Protein AF-0000000076738960 (afdb_homodimer)

Secondary structure (DSSP, 8-state):
----GGGS-SS-HHHHHHHHHHHHHHIIIIIIIGGG-TTS-S-----HHHHHHHS-----SSPPPHHHHHHHHHHHHHTS--TTSTTEESSTT----HHHHHHHHHHHHH---TT-TTT-HHHHHHHHHHHHHHHHHHT-SS-EEEEESSHHHHHHHHHHHHHHHH-TTHHHH-GGGSPPEEEEEETTS-THHHHHHHHTTS-GGGEEEEPB-TTS-B-HHHHHHHHHHHHHTT-EEEEEEEEBS-TTT--B--HHHHHHHHHHHT-EEEEEETTGGGGGG-TTTGGGGTTGGG-SEEEE-TTTTS---S--EEEEES--SSHHHHHH----TTTS-TT-SS-GGG--GGGSS-SS----HHHHHHHHHHHHHHHHHHHHHHHHHHHHHHHHHHHHSTTEEESS--SSSEEEEEE--GGGTT-TTSTTHHHHHTTHHHHHHHHHHHHTS-EEEEEEETTEEEEEEEE---TT--HHHHHHHHHHHHHHHTT-/----GGGS-SS-HHHHHHHHHHHHHHIIIIIIIGGG-TTS-S-----HHHHHHHS-----SSPPPHHHHHHHHHHHHHTS--TTSTTEESSTT----HHHHHHHHHHHHH---TT-TTT-HHHHHHHHHHHHHHHHHHT-SS-EEEEESSHHHHHHHHHHHHHHHH-TTHHHH-GGGSPPEEEEEETTS-THHHHHHHHTTS-GGGEEEEPB-TTS-B-HHHHHHHHHHHHHTT-EEEEEEEEBS-TTT--B--HHHHHHHHHHHT-EEEEEETTGGGGGG-TTTGGGGTTGGG-SEEEE-TTTTS---S--EEEEES--SSHHHHHH----TTTS-TT-SS-GGG--GGGSS-SS----HHHHHHHHHHHHHHHHHHHHHHHHHHHHHHHHHHHHSTTEEESS--SSSEEEEEE--GGGTT-TTSTTHHHHHHTHHHHHHHHHHHHTS-EEEEEEETTEEEEEEEE---TT--HHHHHHHHHHHHHHHTT-

InterPro domains:
  IPR002129 Pyridoxal phosphate-dependent decarboxylase, major domain [PF00282] (48-415)
  IPR015421 Pyridoxal phosphate-dependent transferase, major domain [G3DSA:3.40.640.10] (112-359)
  IPR015424 Pyridoxal phosphate-dependent transferase [SSF53383] (19-491)
  IPR021115 Pyridoxal-phosphate binding site [PS00392] (297-318)

Sequence (984 aa):
MAEDPLSHPALDKAAGEEFLQEAFQIILEEAVRKGTDVKEKVCDWREPHDLQKILDLEMRSSGEPQQRVLELCRDVIHYSVKTCHPRFFNQLFSGLDPHALVGRMITETLNTSQYTYEIAPVFVLMEEVVLKKLRELIGWESGDGIFCPGGSLSNIYAMNVARYQRFPDSKRTGIWALPRLAVFTSQECHYSVKKGAAFLGIGTDNIYLVGVDERGKMIPADLEKQINKAKSEGACPFFVNATCGTTVLGAFDPLVDVADVCERHGAWFHVDAAWGGSALLSRRHRHLLRGIDRADSVAWNPHKMLMTGLQCSAFLLRDSSGLLQRCHCANATYLFQTDKFYDMAYDTGDKTIQCGRKVDCLKLWLMWKANGTEGLEKRVDRAFEFTRYLADEIKKREGFQLVIEPEFVNLCFWFVPPSLQGKQGCADYWERLGKVAPAIKERMMKKGSMMVGYQPLGSKVNFFRQVVTNPMVTKQDLDFFLDEIERLGTDLMAEDPLSHPALDKAAGEEFLQEAFQIILEEAVRKGTDVKEKVCDWREPHDLQKILDLEMRSSGEPQQRVLELCRDVIHYSVKTCHPRFFNQLFSGLDPHALVGRMITETLNTSQYTYEIAPVFVLMEEVVLKKLRELIGWESGDGIFCPGGSLSNIYAMNVARYQRFPDSKRTGIWALPRLAVFTSQECHYSVKKGAAFLGIGTDNIYLVGVDERGKMIPADLEKQINKAKSEGACPFFVNATCGTTVLGAFDPLVDVADVCERHGAWFHVDAAWGGSALLSRRHRHLLRGIDRADSVAWNPHKMLMTGLQCSAFLLRDSSGLLQRCHCANATYLFQTDKFYDMAYDTGDKTIQCGRKVDCLKLWLMWKANGTEGLEKRVDRAFEFTRYLADEIKKREGFQLVIEPEFVNLCFWFVPPSLQGKQGCADYWERLGKVAPAIKERMMKKGSMMVGYQPLGSKVNFFRQVVTNPMVTKQDLDFFLDEIERLGTDL

Nearest PDB structures (foldseek):
  7a0a-assembly2_D  TM=9.968E-01  e=2.033E-70  Mus musculus
  2jis-assembly1_B  TM=9.870E-01  e=2.409E-71  Homo sapiens
  5o5c-assembly1_A  TM=9.139E-01  e=9.084E-36  Erwinia amylovora CFBP1430
  4obv-assembly1_D  TM=9.323E-01  e=4.266E-35  Mediterraneibacter gnavus ATCC 29149
  4obu-assembly2_U-2  TM=9.193E-01  e=7.137E-33  Mediterraneibacter gnavus ATCC 29149

Radius of gyration: 28.02 Å; Cα contacts (8 Å, |Δi|>4): 2145; chains: 2; bounding box: 64×82×73 Å

Solvent-accessible surface area (backbone atoms only — not comparable to full-atom values): 49862 Å² total; per-residue (Å²): 125,85,74,60,72,52,69,41,52,74,57,60,64,69,63,38,51,51,50,49,55,55,50,48,52,47,44,48,47,59,53,48,54,45,17,51,34,83,90,44,62,32,28,62,64,64,57,69,73,58,44,53,68,70,43,82,72,76,73,45,56,66,41,44,57,69,71,57,50,52,50,49,53,51,49,54,52,59,49,26,44,28,33,41,15,58,49,36,20,48,60,65,46,27,30,77,40,53,52,10,49,50,28,46,46,50,44,62,70,42,42,57,42,60,32,34,37,88,57,16,44,56,54,43,56,45,39,53,52,52,51,48,52,56,36,45,61,53,62,40,92,58,43,44,68,47,78,35,86,17,54,32,50,24,53,36,49,52,55,52,49,40,49,32,71,77,38,60,61,31,42,39,57,5,40,65,74,47,75,50,58,30,36,35,33,35,74,60,53,65,67,37,58,51,40,30,28,26,58,35,26,49,6,43,71,31,50,46,70,19,53,54,51,98,67,54,23,47,36,52,72,44,41,52,50,51,50,53,51,38,46,74,73,64,28,42,65,43,38,36,47,43,42,28,31,28,85,73,58,20,22,48,30,57,37,51,59,42,47,53,52,25,62,76,67,66,26,42,37,34,34,45,14,32,58,38,42,65,39,51,56,22,92,84,48,30,68,68,51,50,44,55,59,72,36,49,29,39,24,34,19,51,16,31,63,68,25,36,41,76,63,29,13,37,28,38,30,51,61,66,85,50,60,54,37,69,68,33,49,78,74,53,50,70,77,58,54,90,71,59,94,62,75,62,85,49,44,54,31,41,42,41,71,47,70,64,43,74,70,49,49,51,14,49,50,43,32,34,40,45,38,6,51,54,46,52,17,51,51,52,50,49,25,46,50,52,39,51,51,50,54,54,52,37,73,71,36,89,41,40,43,71,72,53,89,60,81,42,46,29,43,39,30,41,73,47,28,68,79,53,60,92,35,79,83,45,89,56,35,62,65,56,48,31,49,43,46,53,53,36,45,51,52,32,37,66,70,6,73,34,42,61,35,52,32,58,55,91,91,42,54,34,22,36,38,40,39,61,47,35,52,62,36,26,52,66,55,53,50,47,50,56,50,49,51,47,67,63,33,48,86,84,124,85,75,60,74,52,69,41,50,77,57,61,63,68,61,39,52,50,50,49,55,54,50,49,52,48,44,47,48,58,52,47,54,43,19,52,34,83,89,44,61,33,28,60,64,65,58,69,74,58,43,52,68,70,45,81,75,76,73,46,56,65,40,44,56,69,72,56,49,52,50,51,54,52,50,55,52,58,50,26,45,27,33,40,15,58,48,37,20,47,59,66,46,26,30,76,40,54,50,10,49,50,27,46,48,53,46,62,70,40,45,56,41,60,33,33,38,88,56,16,43,56,54,43,57,46,38,53,52,54,50,48,54,55,35,46,60,52,65,38,93,58,43,44,66,48,77,36,86,17,54,31,49,23,52,35,49,50,54,50,50,41,49,32,72,77,36,60,61,32,42,39,60,6,40,63,74,47,75,51,57,30,37,36,33,36,74,61,53,66,67,37,58,51,40,31,28,25,60,36,25,50,6,44,70,29,51,46,71,20,53,52,50,95,68,55,22,49,37,53,73,43,41,52,49,50,49,53,50,38,46,73,72,63,28,41,66,43,38,37,48,41,41,28,30,27,85,73,58,20,22,48,28,58,36,52,59,43,47,53,53,24,64,76,66,68,28,42,37,33,35,44,14,32,59,36,43,64,39,51,57,21,94,85,50,29,69,68,53,49,44,55,58,70,33,48,30,39,25,35,21,52,17,30,63,66,25,36,40,77,62,29,15,38,29,38,31,50,60,65,84,51,60,54,38,71,67,34,48,76,77,52,52,70,78,58,53,91,72,59,94,62,76,63,84,50,44,55,31,41,41,41,73,47,68,65,44,74,72,49,49,51,14,48,49,44,32,35,38,45,38,6,49,52,45,52,19,51,50,50,51,48,24,47,50,51,38,52,53,50,54,54,52,37,73,72,37,88,41,40,42,72,72,52,86,60,82,43,44,29,43,37,29,40,74,46,26,68,79,52,60,92,36,81,81,46,90,56,37,62,65,54,49,31,49,41,46,53,53,34,45,52,52,32,38,67,70,8,72,35,42,62,34,53,31,58,55,90,91,43,54,35,22,35,37,39,39,63,46,35,53,62,38,26,51,66,55,53,51,47,50,56,52,50,52,48,68,65,32,48,87,86

Foldseek 3Di:
DPPDPVVDDPDDPVVVVVLVVLLVVLCCVLQPVLLADLVHFQAQDDDPVVLPVVQPPDDDDDDDDSVVVSVNSNSVSRHDGRQQYLQAFADQQRHADPLLVVLVVVLVVLVFFQQFCVTPVPLLVLQVVLQCVLLVLLPFNDFDKDWDQDLLVLVLLLVLLLCCVVPVCCLPPNCVPPWLAAEEEAPLADCSVQVSCVVSVNHNVRYQHAYADPLRAGDLVRVLVSCVVCVVVRHQYAEYEFEQQRDAQRAGYPQQSNLVSCVVRVHQFEYEDQAPSLLSLAPVRVCSCPNSNSHQKYKYFCSGLQNSNHGTIMIIGSDRPCSLLSSQADCDCVQQPPPDPDDSVSSRNRSDNDNGDGRRSRSVVSSCVVQPSVNSNVLQVVLVVLQVVLVVVQVVDPQKAFPDDHPGNKTKIFGHAPVLPPVVVPPCNQVVSLVQVVQLQVVCVNVSSHHWDWDADVPHHIITIGGRRYPSHDPVSSVVVVVSSCVSRHVD/DPPDPVVDDPDDPVVVVVLVVLLVVLCCVLQPVLLADLVHFQAQDDDPVVLPVVQPPDDDDDDDDSVVVSVNSNSVSRHDGRQQYLQAFADQQRHADPLLVVLVVVLVVLVFFQQFCVTPVPLLVLQVVLQCVLLVLLPFNDFDKDWDQDLLVLVLLLVLLLCCVVPVCCLPPNCVPPWLAAEEEAPLADCSVQVSCVVSVNHNVRYQHAYADPLRAGDLVRRLVSCVVCVVVRHQYAEYEFEQQRDAQRAGYPQQSNLVSCVVRVHQFEYEDQAPSLLSLAPVRVCSCPNSNSHQKYKYFCSGLVNSNHGTIMIIGSDRPCSLLSSQADCDCVQQPPPDPDDSVSSRNRSDNDNGDGRRSRSVVSSCVVQPSVNSNVLQVVLVVLQVVLVVVQVVDPQKAFPDDHPGNKTKIFGHAPVLPPPVPPPCNQVVSLVQVVQLQVVCVNVSSHHWDWDADDPHHIITIGGRRYPSHDPVSSVVVVVSSCVSRHVD

Structure (mmCIF, N/CA/C/O backbone):
data_AF-0000000076738960-model_v1
#
loop_
_entity.id
_entity.type
_entity.pdbx_description
1 polymer 'Cysteine sulfinic acid decarboxylase'
#
loop_
_atom_site.group_PDB
_atom_site.id
_atom_site.type_symbol
_atom_site.label_atom_id
_atom_site.label_alt_id
_atom_site.label_comp_id
_atom_site.label_asym_id
_atom_site.label_entity_id
_atom_site.label_seq_id
_atom_site.pdbx_PDB_ins_code
_atom_site.Cartn_x
_atom_site.Cartn_y
_atom_site.Cartn_z
_atom_site.occupancy
_atom_site.B_iso_or_equiv
_atom_site.auth_seq_id
_atom_site.auth_comp_id
_atom_site.auth_asym_id
_atom_site.auth_atom_id
_atom_site.pdbx_PDB_model_num
ATOM 1 N N . MET A 1 1 ? -26.406 41.219 3.459 1 39.84 1 MET A N 1
ATOM 2 C CA . MET A 1 1 ? -25.047 41 3.953 1 39.84 1 MET A CA 1
ATOM 3 C C . MET A 1 1 ? -24.5 39.656 3.479 1 39.84 1 MET A C 1
ATOM 5 O O . MET A 1 1 ? -25.172 38.625 3.633 1 39.84 1 MET A O 1
ATOM 9 N N . ALA A 1 2 ? -23.734 39.594 2.512 1 52.47 2 ALA A N 1
ATOM 10 C CA . ALA A 1 2 ? -23.312 38.344 1.869 1 52.47 2 ALA A CA 1
ATOM 11 C C . ALA A 1 2 ? -22.875 37.312 2.902 1 52.47 2 ALA A C 1
ATOM 13 O O . ALA A 1 2 ? -22.031 37.594 3.748 1 52.47 2 ALA A O 1
ATOM 14 N N . GLU A 1 3 ? -23.703 36.312 3.123 1 66 3 GLU A N 1
ATOM 15 C CA . GLU A 1 3 ? -23.484 35.344 4.168 1 66 3 GLU A CA 1
ATOM 16 C C . GLU A 1 3 ? -22.078 34.75 4.086 1 66 3 GLU A C 1
ATOM 18 O O . GLU A 1 3 ? -21.562 34.5 2.99 1 66 3 GLU A O 1
ATOM 23 N N . ASP A 1 4 ? -21.266 34.844 5.051 1 82.25 4 ASP A N 1
ATOM 24 C CA . ASP A 1 4 ? -19.922 34.281 5.207 1 82.25 4 ASP A CA 1
ATOM 25 C C . ASP A 1 4 ? -19.875 32.812 4.824 1 82.25 4 ASP A C 1
ATOM 27 O O . ASP A 1 4 ? -20.547 31.984 5.457 1 82.25 4 ASP A O 1
ATOM 31 N N . PRO A 1 5 ? -19.344 32.562 3.701 1 81 5 PRO A N 1
ATOM 32 C CA . PRO A 1 5 ? -19.312 31.188 3.209 1 81 5 PRO A CA 1
ATOM 33 C C . PRO A 1 5 ? -18.766 30.203 4.234 1 81 5 PRO A C 1
ATOM 35 O O . PRO A 1 5 ? -19.016 29 4.152 1 81 5 PRO A O 1
ATOM 38 N N . LEU A 1 6 ? -18.125 30.672 5.215 1 89.25 6 LEU A N 1
ATOM 39 C CA . LEU A 1 6 ? -17.469 29.797 6.195 1 89.25 6 LEU A CA 1
ATOM 40 C C . LEU A 1 6 ? -18.438 29.453 7.328 1 89.25 6 LEU A C 1
ATOM 42 O O . LEU A 1 6 ? -18.141 28.562 8.141 1 89.25 6 LEU A O 1
ATOM 46 N N . SER A 1 7 ? -19.578 30.062 7.293 1 91 7 SER A N 1
ATOM 47 C CA . SER A 1 7 ? -20.531 29.844 8.375 1 91 7 SER A CA 1
ATOM 48 C C . SER A 1 7 ? -21.375 28.594 8.125 1 91 7 SER A C 1
ATOM 50 O O . SER A 1 7 ? -22.094 28.125 9.016 1 91 7 SER A O 1
ATOM 52 N N . HIS A 1 8 ? -21.266 28.078 6.93 1 89.56 8 HIS A N 1
ATOM 53 C CA . HIS A 1 8 ? -22 26.875 6.562 1 89.56 8 HIS A CA 1
ATOM 54 C C . HIS A 1 8 ? -21.062 25.812 5.98 1 89.56 8 HIS A C 1
ATOM 56 O O . HIS A 1 8 ? -20.031 26.156 5.387 1 89.56 8 HIS A O 1
ATOM 62 N N . PRO A 1 9 ? -21.5 24.547 6.227 1 89.44 9 PRO A N 1
ATOM 63 C CA . PRO A 1 9 ? -20.688 23.5 5.602 1 89.44 9 PRO A CA 1
ATOM 64 C C . PRO A 1 9 ? -20.656 23.609 4.078 1 89.44 9 PRO A C 1
ATOM 66 O O . PRO A 1 9 ? -21.641 24 3.461 1 89.44 9 PRO A O 1
ATOM 69 N N . ALA A 1 10 ? -19.547 23.297 3.516 1 87.62 10 ALA A N 1
ATOM 70 C CA . ALA A 1 10 ? -19.391 23.375 2.066 1 87.62 10 ALA A CA 1
ATOM 71 C C . ALA A 1 10 ? -19.828 22.078 1.392 1 87.62 10 ALA A C 1
ATOM 73 O O . ALA A 1 10 ? -19.891 22 0.162 1 87.62 10 ALA A O 1
ATOM 74 N N . LEU A 1 11 ? -20.156 21.062 2.125 1 86.19 11 LEU A N 1
ATOM 75 C CA . LEU A 1 11 ? -20.641 19.797 1.575 1 86.19 11 LEU A CA 1
ATOM 76 C C . LEU A 1 11 ? -22.094 19.531 1.984 1 86.19 11 LEU A C 1
ATOM 78 O O . LEU A 1 11 ? -22.469 19.828 3.119 1 86.19 11 LEU A O 1
ATOM 82 N N . ASP A 1 12 ? -22.875 19.031 1.004 1 88.75 12 ASP A N 1
ATOM 83 C CA . ASP A 1 12 ? -24.25 18.625 1.261 1 88.75 12 ASP A CA 1
ATOM 84 C C . ASP A 1 12 ? -24.328 17.188 1.769 1 88.75 12 ASP A C 1
ATOM 86 O O . ASP A 1 12 ? -24.25 16.25 0.982 1 88.75 12 ASP A O 1
ATOM 90 N N . LYS A 1 13 ? -24.672 17.078 3.006 1 90.62 13 LYS A N 1
ATOM 91 C CA . LYS A 1 13 ? -24.672 15.766 3.65 1 90.62 13 LYS A CA 1
ATOM 92 C C . LYS A 1 13 ? -25.734 14.852 3.047 1 90.62 13 LYS A C 1
ATOM 94 O O . LYS A 1 13 ? -25.469 13.688 2.762 1 90.62 13 LYS A O 1
ATOM 99 N N . ALA A 1 14 ? -26.875 15.383 2.918 1 91.31 14 ALA A N 1
ATOM 100 C CA . ALA A 1 14 ? -28 14.594 2.4 1 91.31 14 ALA A CA 1
ATOM 101 C C . ALA A 1 14 ? -27.719 14.117 0.979 1 91.31 14 ALA A C 1
ATOM 103 O O . ALA A 1 14 ? -27.984 12.961 0.642 1 91.31 14 ALA A O 1
ATOM 104 N N . ALA A 1 15 ? -27.234 15 0.172 1 92.44 15 ALA A N 1
ATOM 105 C CA . ALA A 1 15 ? -26.906 14.641 -1.204 1 92.44 15 ALA A CA 1
ATOM 106 C C . ALA A 1 15 ? -25.812 13.578 -1.242 1 92.44 15 ALA A C 1
ATOM 108 O O . ALA A 1 15 ? -25.828 12.688 -2.092 1 92.44 15 ALA A O 1
ATOM 109 N N . GLY A 1 16 ? -24.828 13.719 -0.378 1 94.56 16 GLY A N 1
ATOM 110 C CA . GLY A 1 16 ? -23.766 12.727 -0.295 1 94.56 16 GLY A CA 1
ATOM 111 C C . GLY A 1 16 ? -24.266 11.344 0.076 1 94.56 16 GLY A C 1
ATOM 112 O O . GLY A 1 16 ? -23.844 10.352 -0.519 1 94.56 16 GLY A O 1
ATOM 113 N N . GLU A 1 17 ? -25.125 11.281 1.025 1 94.56 17 GLU A N 1
ATOM 114 C CA . GLU A 1 17 ? -25.688 10.008 1.459 1 94.56 17 GLU A CA 1
ATOM 115 C C . GLU A 1 17 ? -26.5 9.352 0.344 1 94.56 17 GLU A C 1
ATOM 117 O O . GLU A 1 17 ? -26.438 8.141 0.157 1 94.56 17 GLU A O 1
ATOM 122 N N . GLU A 1 18 ? -27.281 10.141 -0.278 1 95.31 18 GLU A N 1
ATOM 123 C CA . GLU A 1 18 ? -28.062 9.641 -1.403 1 95.31 18 GLU A CA 1
ATOM 124 C C . GLU A 1 18 ? -27.156 9.062 -2.488 1 95.31 18 GLU A C 1
ATOM 126 O O . GLU A 1 18 ? -27.438 7.996 -3.039 1 95.31 18 GLU A O 1
ATOM 131 N N . PHE A 1 19 ? -26.141 9.758 -2.814 1 96.69 19 PHE A N 1
ATOM 132 C CA . PHE A 1 19 ? -25.188 9.297 -3.807 1 96.69 19 PHE A CA 1
ATOM 133 C C . PHE A 1 19 ? -24.578 7.961 -3.391 1 96.69 19 PHE A C 1
ATOM 135 O O . PHE A 1 19 ? -24.438 7.051 -4.211 1 96.69 19 PHE A O 1
ATOM 142 N N . LEU A 1 20 ? -24.172 7.797 -2.102 1 97.38 20 LEU A N 1
ATOM 143 C CA . LEU A 1 20 ? -23.594 6.562 -1.582 1 97.38 20 LEU A CA 1
ATOM 144 C C . LEU A 1 20 ? -24.562 5.398 -1.739 1 97.38 20 LEU A C 1
ATOM 146 O O . LEU A 1 20 ? -24.172 4.305 -2.143 1 97.38 20 LEU A O 1
ATOM 150 N N . GLN A 1 21 ? -25.828 5.621 -1.462 1 96.94 21 GLN A N 1
ATOM 151 C CA . GLN A 1 21 ? -26.844 4.578 -1.555 1 96.94 21 GLN A CA 1
ATOM 152 C C . GLN A 1 21 ? -27.047 4.137 -3.002 1 96.94 21 GLN A C 1
ATOM 154 O O . GLN A 1 21 ? -27.094 2.939 -3.289 1 96.94 21 GLN A O 1
ATOM 159 N N . GLU A 1 22 ? -27.125 5.066 -3.895 1 97.19 22 GLU A N 1
ATOM 160 C CA . GLU A 1 22 ? -27.328 4.746 -5.305 1 97.19 22 GLU A CA 1
ATOM 161 C C . GLU A 1 22 ? -26.125 4.023 -5.887 1 97.19 22 GLU A C 1
ATOM 163 O O . GLU A 1 22 ? -26.266 3.053 -6.629 1 97.19 22 GLU A O 1
ATOM 168 N N . ALA A 1 23 ? -24.984 4.527 -5.594 1 98 23 ALA A N 1
ATOM 169 C CA . ALA A 1 23 ? -23.75 3.916 -6.094 1 98 23 ALA A CA 1
ATOM 170 C C . ALA A 1 23 ? -23.594 2.49 -5.57 1 98 23 ALA A C 1
ATOM 172 O O . ALA A 1 23 ? -23.125 1.608 -6.289 1 98 23 ALA A O 1
ATOM 173 N N . PHE A 1 24 ? -23.969 2.25 -4.254 1 97.88 24 PHE A N 1
ATOM 174 C CA . PHE A 1 24 ? -23.859 0.912 -3.686 1 97.88 24 PHE A CA 1
ATOM 175 C C . PHE A 1 24 ? -24.75 -0.069 -4.434 1 97.88 24 PHE A C 1
ATOM 177 O O . PHE A 1 24 ? -24.375 -1.226 -4.641 1 97.88 24 PHE A O 1
ATOM 184 N N . GLN A 1 25 ? -25.906 0.339 -4.836 1 97.69 25 GLN A N 1
ATOM 185 C CA . GLN A 1 25 ? -26.781 -0.523 -5.621 1 97.69 25 GLN A CA 1
ATOM 186 C C . GLN A 1 25 ? -26.141 -0.877 -6.965 1 97.69 25 GLN A C 1
ATOM 188 O O . GLN A 1 25 ? -26.281 -2.004 -7.445 1 97.69 25 GLN A O 1
ATOM 193 N N . ILE A 1 26 ? -25.484 0.082 -7.594 1 97.38 26 ILE A N 1
ATOM 194 C CA . ILE A 1 26 ? -24.766 -0.171 -8.836 1 97.38 26 ILE A CA 1
ATOM 195 C C . ILE A 1 26 ? -23.656 -1.204 -8.602 1 97.38 26 ILE A C 1
ATOM 197 O O . ILE A 1 26 ? -23.484 -2.131 -9.398 1 97.38 26 ILE A O 1
ATOM 201 N N . ILE A 1 27 ? -22.938 -1.062 -7.52 1 98.06 27 ILE A N 1
ATOM 202 C CA . ILE A 1 27 ? -21.859 -1.988 -7.172 1 98.06 27 ILE A CA 1
ATOM 203 C C . ILE A 1 27 ? -22.438 -3.393 -6.984 1 98.06 27 ILE A C 1
ATOM 205 O O . ILE A 1 27 ? -21.906 -4.363 -7.539 1 98.06 27 ILE A O 1
ATOM 209 N N . LEU A 1 28 ? -23.5 -3.52 -6.199 1 97.38 28 LEU A N 1
ATOM 210 C CA . LEU A 1 28 ? -24.109 -4.809 -5.91 1 97.38 28 LEU A CA 1
ATOM 211 C C . LEU A 1 28 ? -24.594 -5.477 -7.195 1 97.38 28 LEU A C 1
ATOM 213 O O . LEU A 1 28 ? -24.375 -6.672 -7.398 1 97.38 28 LEU A O 1
ATOM 217 N N . GLU A 1 29 ? -25.188 -4.727 -8.062 1 97.06 29 GLU A N 1
ATOM 218 C CA . GLU A 1 29 ? -25.766 -5.273 -9.281 1 97.06 29 GLU A CA 1
ATOM 219 C C . GLU A 1 29 ? -24.703 -5.574 -10.328 1 97.06 29 GLU A C 1
ATOM 221 O O . GLU A 1 29 ? -24.625 -6.691 -10.844 1 97.06 29 GLU A O 1
ATOM 226 N N . GLU A 1 30 ? -23.859 -4.609 -10.633 1 96.19 30 GLU A N 1
ATOM 227 C CA . GLU A 1 30 ? -22.969 -4.672 -11.781 1 96.19 30 GLU A CA 1
ATOM 228 C C . GLU A 1 30 ? -21.688 -5.422 -11.445 1 96.19 30 GLU A C 1
ATOM 230 O O . GLU A 1 30 ? -21.109 -6.09 -12.297 1 96.19 30 GLU A O 1
ATOM 235 N N . ALA A 1 31 ? -21.219 -5.312 -10.211 1 96.75 31 ALA A N 1
ATOM 236 C CA . ALA A 1 31 ? -19.922 -5.875 -9.883 1 96.75 31 ALA A CA 1
ATOM 237 C C . ALA A 1 31 ? -20.062 -7.195 -9.133 1 96.75 31 ALA A C 1
ATOM 239 O O . ALA A 1 31 ? -19.25 -8.109 -9.312 1 96.75 31 ALA A O 1
ATOM 240 N N . VAL A 1 32 ? -21.062 -7.34 -8.281 1 95.81 32 VAL A N 1
ATOM 241 C CA . VAL A 1 32 ? -21.203 -8.539 -7.457 1 95.81 32 VAL A CA 1
ATOM 242 C C . VAL A 1 32 ? -22.125 -9.539 -8.148 1 95.81 32 VAL A C 1
ATOM 244 O O . VAL A 1 32 ? -21.688 -10.625 -8.539 1 95.81 32 VAL A O 1
ATOM 247 N N . ARG A 1 33 ? -23.391 -9.172 -8.406 1 95.75 33 ARG A N 1
ATOM 248 C CA . ARG A 1 33 ? -24.375 -10.094 -8.969 1 95.75 33 ARG A CA 1
ATOM 249 C C . ARG A 1 33 ? -23.984 -10.531 -10.375 1 95.75 33 ARG A C 1
ATOM 251 O O . ARG A 1 33 ? -23.844 -11.727 -10.641 1 95.75 33 ARG A O 1
ATOM 258 N N . LYS A 1 34 ? -23.781 -9.602 -11.242 1 95.56 34 LYS A N 1
ATOM 259 C CA . LYS A 1 34 ? -23.391 -9.938 -12.609 1 95.56 34 LYS A CA 1
ATOM 260 C C . LYS A 1 34 ? -21.969 -10.5 -12.648 1 95.56 34 LYS A C 1
ATOM 262 O O . LYS A 1 34 ? -21.672 -11.383 -13.461 1 95.56 34 LYS A O 1
ATOM 267 N N . GLY A 1 35 ? -21.141 -10 -11.805 1 94.75 35 GLY A N 1
ATOM 268 C CA . GLY A 1 35 ? -19.75 -10.422 -11.781 1 94.75 35 GLY A CA 1
ATOM 269 C C . GLY A 1 35 ? -19.578 -11.883 -11.398 1 94.75 35 GLY A C 1
ATOM 270 O O . GLY A 1 35 ? -18.578 -12.508 -11.758 1 94.75 35 GLY A O 1
ATOM 271 N N . THR A 1 36 ? -20.5 -12.453 -10.648 1 94.56 36 THR A N 1
ATOM 272 C CA . THR A 1 36 ? -20.391 -13.836 -10.203 1 94.56 36 THR A CA 1
ATOM 273 C C . THR A 1 36 ? -21.297 -14.758 -11.016 1 94.56 36 THR A C 1
ATOM 275 O O . THR A 1 36 ? -21.453 -15.938 -10.695 1 94.56 36 THR A O 1
ATOM 278 N N . ASP A 1 37 ? -21.938 -14.25 -12.047 1 94.12 37 ASP A N 1
ATOM 279 C CA . ASP A 1 37 ? -22.859 -14.992 -12.898 1 94.12 37 ASP A CA 1
ATOM 280 C C . ASP A 1 37 ? -22.141 -15.57 -14.109 1 94.12 37 ASP A C 1
ATOM 282 O O . ASP A 1 37 ? -21.641 -14.828 -14.961 1 94.12 37 ASP A O 1
ATOM 286 N N . VAL A 1 38 ? -22.109 -16.922 -14.312 1 94.25 38 VAL A N 1
ATOM 287 C CA . VAL A 1 38 ? -21.391 -17.609 -15.375 1 94.25 38 VAL A CA 1
ATOM 288 C C . VAL A 1 38 ? -22 -17.234 -16.734 1 94.25 38 VAL A C 1
ATOM 290 O O . VAL A 1 38 ? -21.359 -17.422 -17.766 1 94.25 38 VAL A O 1
ATOM 293 N N . LYS A 1 39 ? -23.219 -16.703 -16.734 1 95 39 LYS A N 1
ATOM 294 C CA . LYS A 1 39 ? -23.875 -16.297 -17.969 1 95 39 LYS A CA 1
ATOM 295 C C . LYS A 1 39 ? -23.359 -14.953 -18.469 1 95 39 LYS A C 1
ATOM 297 O O . LYS A 1 39 ? -23.578 -14.586 -19.625 1 95 39 LYS A O 1
ATOM 302 N N . GLU A 1 40 ? -22.703 -14.234 -17.578 1 96.25 40 GLU A N 1
ATOM 303 C CA . GLU A 1 40 ? -22.094 -12.953 -17.938 1 96.25 40 GLU A CA 1
ATOM 304 C C . GLU A 1 40 ? -20.641 -13.133 -18.375 1 96.25 40 GLU A C 1
ATOM 306 O O . GLU A 1 40 ? -20.047 -14.18 -18.125 1 96.25 40 GLU A O 1
ATOM 311 N N . LYS A 1 41 ? -20.125 -12.133 -19.078 1 96.56 41 LYS A N 1
ATOM 312 C CA . LYS A 1 41 ? -18.734 -12.18 -19.547 1 96.56 41 LYS A CA 1
ATOM 313 C C . LYS A 1 41 ? -17.766 -11.898 -18.406 1 96.56 41 LYS A C 1
ATOM 315 O O . LYS A 1 41 ? -18.047 -11.078 -17.531 1 96.56 41 LYS A O 1
ATOM 320 N N . VAL A 1 42 ? -16.625 -12.531 -18.5 1 95.38 42 VAL A N 1
ATOM 321 C CA . VAL A 1 42 ? -15.539 -12.227 -17.578 1 95.38 42 VAL A CA 1
ATOM 322 C C . VAL A 1 42 ? -15.016 -10.812 -17.844 1 95.38 42 VAL A C 1
ATOM 324 O O . VAL A 1 42 ? -14.609 -10.109 -16.906 1 95.38 42 VAL A O 1
ATOM 327 N N . CYS A 1 43 ? -15.031 -10.453 -19.062 1 92.94 43 CYS A N 1
ATOM 328 C CA . CYS A 1 43 ? -14.547 -9.148 -19.484 1 92.94 43 CYS A CA 1
ATOM 329 C C . CYS A 1 43 ? -15.133 -8.766 -20.844 1 92.94 43 CYS A C 1
ATOM 331 O O . CYS A 1 43 ? -15.25 -9.609 -21.734 1 92.94 43 CYS A O 1
ATOM 333 N N . ASP A 1 44 ? -15.57 -7.582 -20.969 1 95.38 44 ASP A N 1
ATOM 334 C CA . ASP A 1 44 ? -15.914 -7.012 -22.266 1 95.38 44 ASP A CA 1
ATOM 335 C C . ASP A 1 44 ? -14.719 -6.301 -22.891 1 95.38 44 ASP A C 1
ATOM 337 O O . ASP A 1 44 ? -14.602 -5.078 -22.812 1 95.38 44 ASP A O 1
ATOM 341 N N . TRP A 1 45 ? -13.977 -7.066 -23.656 1 95.5 45 TRP A N 1
ATOM 342 C CA . TRP A 1 45 ? -12.68 -6.621 -24.141 1 95.5 45 TRP A CA 1
ATOM 343 C C . TRP A 1 45 ? -12.828 -5.512 -25.172 1 95.5 45 TRP A C 1
ATOM 345 O O . TRP A 1 45 ? -13.742 -5.547 -26 1 95.5 45 TRP A O 1
ATOM 355 N N . ARG A 1 46 ? -11.977 -4.496 -25.094 1 95.44 46 ARG A N 1
ATOM 356 C CA . ARG A 1 46 ? -11.812 -3.434 -26.078 1 95.44 46 ARG A CA 1
ATOM 357 C C . ARG A 1 46 ? -10.336 -3.133 -26.312 1 95.44 46 ARG A C 1
ATOM 359 O O . ARG A 1 46 ? -9.516 -3.268 -25.391 1 95.44 46 ARG A O 1
ATOM 366 N N . GLU A 1 47 ? -10.031 -2.779 -27.547 1 94.75 47 GLU A N 1
ATOM 367 C CA . GLU A 1 47 ? -8.695 -2.242 -27.781 1 94.75 47 GLU A CA 1
ATOM 368 C C . GLU A 1 47 ? -8.469 -0.956 -26.984 1 94.75 47 GLU A C 1
ATOM 370 O O . GLU A 1 47 ? -9.406 -0.182 -26.766 1 94.75 47 GLU A O 1
ATOM 375 N N . PRO A 1 48 ? -7.219 -0.742 -26.578 1 93.06 48 PRO A N 1
ATOM 376 C CA . PRO A 1 48 ? -6.934 0.42 -25.734 1 93.06 48 PRO A CA 1
ATOM 377 C C . PRO A 1 48 ? -7.48 1.722 -26.312 1 93.06 48 PRO A C 1
ATOM 379 O O . PRO A 1 48 ? -8.109 2.504 -25.594 1 93.06 48 PRO A O 1
ATOM 382 N N . HIS A 1 49 ? -7.242 1.989 -27.578 1 92.88 49 HIS A N 1
ATOM 383 C CA . HIS A 1 49 ? -7.68 3.232 -28.203 1 92.88 49 HIS A CA 1
ATOM 384 C C . HIS A 1 49 ? -9.203 3.35 -28.203 1 92.88 49 HIS A C 1
ATOM 386 O O . HIS A 1 49 ? -9.742 4.43 -27.953 1 92.88 49 HIS A O 1
ATOM 392 N N . ASP A 1 50 ? -9.906 2.262 -28.422 1 95.06 50 ASP A N 1
ATOM 393 C CA . ASP A 1 50 ? -11.359 2.252 -28.422 1 95.06 50 ASP A CA 1
ATOM 394 C C . ASP A 1 50 ? -11.906 2.48 -27 1 95.06 50 ASP A C 1
ATOM 396 O O . ASP A 1 50 ? -12.875 3.215 -26.828 1 95.06 50 ASP A O 1
ATOM 400 N N . LEU A 1 51 ? -11.297 1.807 -26.062 1 95.69 51 LEU A N 1
ATOM 401 C CA . LEU A 1 51 ? -11.758 1.931 -24.688 1 95.69 51 LEU A CA 1
ATOM 402 C C . LEU A 1 51 ? -11.562 3.355 -24.172 1 95.69 51 LEU A C 1
ATOM 404 O O . LEU A 1 51 ? -12.391 3.861 -23.422 1 95.69 51 LEU A O 1
ATOM 408 N N . GLN A 1 52 ? -10.492 4.012 -24.578 1 91.5 52 GLN A N 1
ATOM 409 C CA . GLN A 1 52 ? -10.25 5.398 -24.203 1 91.5 52 GLN A CA 1
ATOM 410 C C . GLN A 1 52 ? -11.367 6.309 -24.688 1 91.5 52 GLN A C 1
ATOM 412 O O . GLN A 1 52 ? -11.773 7.242 -24 1 91.5 52 GLN A O 1
ATOM 417 N N . LYS A 1 53 ? -11.844 6.02 -25.859 1 91.44 53 LYS A N 1
ATOM 418 C CA . LYS A 1 53 ? -12.914 6.816 -26.438 1 91.44 53 LYS A CA 1
ATOM 419 C C . LYS A 1 53 ? -14.234 6.586 -25.703 1 91.44 53 LYS A C 1
ATOM 421 O O . LYS A 1 53 ? -15.039 7.512 -25.547 1 91.44 53 LYS A O 1
ATOM 426 N N . ILE A 1 54 ? -14.328 5.395 -25.266 1 92.94 54 ILE A N 1
ATOM 427 C CA . ILE A 1 54 ? -15.578 5.02 -24.609 1 92.94 54 ILE A CA 1
ATOM 428 C C . ILE A 1 54 ? -15.641 5.645 -23.219 1 92.94 54 ILE A C 1
ATOM 430 O O . ILE A 1 54 ? -16.703 6.121 -22.797 1 92.94 54 ILE A O 1
ATOM 434 N N . LEU A 1 55 ? -14.406 5.699 -22.609 1 91.44 55 LEU A N 1
ATOM 435 C CA . LEU A 1 55 ? -14.352 6.164 -21.234 1 91.44 55 LEU A CA 1
ATOM 436 C C . LEU A 1 55 ? -14.094 7.668 -21.172 1 91.44 55 LEU A C 1
ATOM 438 O O . LEU A 1 55 ? -13.242 8.18 -21.906 1 91.44 55 LEU A O 1
ATOM 442 N N . ASP A 1 56 ? -14.898 8.539 -21.047 1 89.88 56 ASP A N 1
ATOM 443 C CA . ASP A 1 56 ? -14.656 9.961 -20.844 1 89.88 56 ASP A CA 1
ATOM 444 C C . ASP A 1 56 ? -13.75 10.203 -19.641 1 89.88 56 ASP A C 1
ATOM 446 O O . ASP A 1 56 ? -14.211 10.648 -18.594 1 89.88 56 ASP A O 1
ATOM 450 N N . LEU A 1 57 ? -12.375 10 -19.875 1 93.69 57 LEU A N 1
ATOM 451 C CA . LEU A 1 57 ? -11.445 9.992 -18.75 1 93.69 57 LEU A CA 1
ATOM 452 C C . LEU A 1 57 ? -10.961 11.406 -18.438 1 93.69 57 LEU A C 1
ATOM 454 O O . LEU A 1 57 ? -10.336 11.641 -17.406 1 93.69 57 LEU A O 1
ATOM 458 N N . 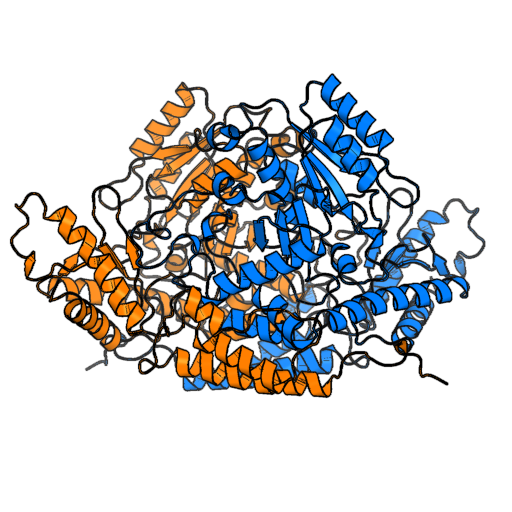GLU A 1 58 ? -11.258 12.367 -19.203 1 92 58 GLU A N 1
ATOM 459 C CA . GLU A 1 58 ? -10.719 13.719 -19.062 1 92 58 GLU A CA 1
ATOM 460 C C . GLU A 1 58 ? -11.281 14.414 -17.812 1 92 58 GLU A C 1
ATOM 462 O O . GLU A 1 58 ? -12.492 14.383 -17.578 1 92 58 GLU A O 1
ATOM 467 N N . MET A 1 59 ? -10.5 15.016 -17.047 1 92.94 59 MET A N 1
ATOM 468 C CA . MET A 1 59 ? -10.875 15.82 -15.891 1 92.94 59 MET A CA 1
ATOM 469 C C . 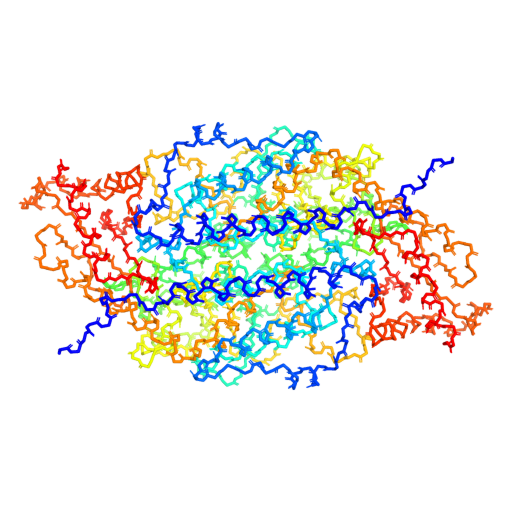MET A 1 59 ? -10.945 17.297 -16.25 1 92.94 59 MET A C 1
ATOM 471 O O . MET A 1 59 ? -9.93 17.922 -16.547 1 92.94 59 MET A O 1
ATOM 475 N N . ARG A 1 60 ? -12.117 17.875 -16.141 1 94.56 60 ARG A N 1
ATOM 476 C CA . ARG A 1 60 ? -12.391 19.219 -16.625 1 94.56 60 ARG A CA 1
ATOM 477 C C . ARG A 1 60 ? -12.539 20.203 -15.477 1 94.56 60 ARG A C 1
ATOM 479 O O . ARG A 1 60 ? -12.43 19.828 -14.312 1 94.56 60 ARG A O 1
ATOM 486 N N . SER A 1 61 ? -12.742 21.453 -15.859 1 95.81 61 SER A N 1
ATOM 487 C CA . SER A 1 61 ? -12.828 22.531 -14.883 1 95.81 61 SER A CA 1
ATOM 488 C C . SER A 1 61 ? -14.102 22.422 -14.047 1 95.81 61 SER A C 1
ATOM 490 O O . SER A 1 61 ? -14.07 22.578 -12.828 1 95.81 61 SER A O 1
ATOM 492 N N . SER A 1 62 ? -15.172 22.141 -14.75 1 96 62 SER A N 1
ATOM 493 C CA . SER A 1 62 ? -16.453 22.016 -14.055 1 96 62 SER A CA 1
ATOM 494 C C . SER A 1 62 ? -16.75 20.562 -13.711 1 96 62 SER A C 1
ATOM 496 O O . SER A 1 62 ? -16.469 19.656 -14.508 1 96 62 SER A O 1
ATOM 498 N N . GLY A 1 63 ? -17.359 20.344 -12.57 1 95.19 63 GLY A N 1
ATOM 499 C CA . GLY A 1 63 ? -17.766 19 -12.164 1 95.19 63 GLY A CA 1
ATOM 500 C C . GLY A 1 63 ? -18.938 18.469 -12.961 1 95.19 63 GLY A C 1
ATOM 501 O O . GLY A 1 63 ? -19.719 19.25 -13.531 1 95.19 63 GLY A O 1
ATOM 502 N N . GLU A 1 64 ? -19.062 17.188 -12.977 1 95.94 64 GLU A N 1
ATOM 503 C CA . GLU A 1 64 ? -20.172 16.516 -13.641 1 95.94 64 GLU A CA 1
ATOM 504 C C . GLU A 1 64 ? -21.391 16.406 -12.719 1 95.94 64 GLU A C 1
ATOM 506 O O . GLU A 1 64 ? -21.234 16.281 -11.5 1 95.94 64 GLU A O 1
ATOM 511 N N . PRO A 1 65 ? -22.625 16.469 -13.352 1 95.19 65 PRO A N 1
ATOM 512 C CA . PRO A 1 65 ? -23.812 16.219 -12.531 1 95.19 65 PRO A CA 1
ATOM 513 C C . PRO A 1 65 ? -23.828 14.812 -11.93 1 95.19 65 PRO A C 1
ATOM 515 O O . PRO A 1 65 ? -23.203 13.898 -12.469 1 95.19 65 PRO A O 1
ATOM 518 N N . GLN A 1 66 ? -24.562 14.656 -10.867 1 95.75 66 GLN A N 1
ATOM 519 C CA . GLN A 1 66 ? -24.578 13.422 -10.102 1 95.75 66 GLN A CA 1
ATOM 520 C C . GLN A 1 66 ? -24.938 12.234 -10.992 1 95.75 66 GLN A C 1
ATOM 522 O O . GLN A 1 66 ? -24.328 11.164 -10.891 1 95.75 66 GLN A O 1
ATOM 527 N N . GLN A 1 67 ? -25.969 12.352 -11.812 1 96 67 GLN A N 1
ATOM 528 C CA . GLN A 1 67 ? -26.406 11.258 -12.664 1 96 67 GLN A CA 1
ATOM 529 C C . GLN A 1 67 ? -25.312 10.82 -13.625 1 96 67 GLN A C 1
ATOM 531 O O . GLN A 1 67 ? -25.156 9.633 -13.906 1 96 67 GLN A O 1
ATOM 536 N N . ARG A 1 68 ? -24.609 11.766 -14.102 1 96.12 68 ARG A N 1
ATOM 537 C CA . ARG A 1 68 ? -23.5 11.445 -15 1 96.12 68 ARG A CA 1
ATOM 538 C C . ARG A 1 68 ? -22.391 10.711 -14.258 1 96.12 68 ARG A C 1
ATOM 540 O O . ARG A 1 68 ? -21.781 9.789 -14.805 1 96.12 68 ARG A O 1
ATOM 547 N N . VAL A 1 69 ? -22.078 11.141 -13.055 1 97.25 69 VAL A N 1
ATOM 548 C CA . VAL A 1 69 ? -21.062 10.484 -12.242 1 97.25 69 VAL A CA 1
ATOM 549 C C . VAL A 1 69 ? -21.469 9.031 -11.992 1 97.25 69 VAL A C 1
ATOM 551 O O . VAL A 1 69 ? -20.625 8.133 -12.031 1 97.25 69 VAL A O 1
ATOM 554 N N . LEU A 1 70 ? -22.719 8.773 -11.727 1 97.88 70 LEU A N 1
ATOM 555 C CA . LEU A 1 70 ? -23.219 7.414 -11.539 1 97.88 70 LEU A CA 1
ATOM 556 C C . LEU A 1 70 ? -23.047 6.59 -12.812 1 97.88 70 LEU A C 1
ATOM 558 O O . LEU A 1 70 ? -22.719 5.406 -12.75 1 97.88 70 LEU A O 1
ATOM 562 N N . GLU A 1 71 ? -23.281 7.207 -13.945 1 96.69 71 GLU A N 1
ATOM 563 C CA . GLU A 1 71 ? -23.062 6.531 -15.227 1 96.69 71 GLU A CA 1
ATOM 564 C C . GLU A 1 71 ? -21.609 6.152 -15.422 1 96.69 71 GLU A C 1
ATOM 566 O O . GLU A 1 71 ? -21.297 5.086 -15.953 1 96.69 71 GLU A O 1
ATOM 571 N N . LEU A 1 72 ? -20.766 7.031 -15.055 1 96.25 72 LEU A N 1
ATOM 572 C CA . LEU A 1 72 ? -19.328 6.758 -15.133 1 96.25 72 LEU A CA 1
ATOM 573 C C . LEU A 1 72 ? -18.969 5.562 -14.258 1 96.25 72 LEU A C 1
ATOM 575 O O . LEU A 1 72 ? -18.141 4.73 -14.648 1 96.25 72 LEU A O 1
ATOM 579 N N . CYS A 1 73 ? -19.516 5.477 -12.992 1 97.69 73 CYS A N 1
ATOM 580 C CA . CYS A 1 73 ? -19.297 4.316 -12.133 1 97.69 73 CYS A CA 1
ATOM 581 C C . CYS A 1 73 ? -19.703 3.029 -12.836 1 97.69 73 CYS A C 1
ATOM 583 O O . CYS A 1 73 ? -18.984 2.035 -12.789 1 97.69 73 CYS A O 1
ATOM 585 N N . ARG A 1 74 ? -20.844 3.027 -13.5 1 97.12 74 ARG A N 1
ATOM 586 C CA . ARG A 1 74 ? -21.344 1.861 -14.227 1 97.12 74 ARG A CA 1
ATOM 587 C C . ARG A 1 74 ? -20.391 1.467 -15.344 1 97.12 74 ARG A C 1
ATOM 589 O O . ARG A 1 74 ? -20.094 0.282 -15.539 1 97.12 74 ARG A O 1
ATOM 596 N N . ASP A 1 75 ? -19.891 2.422 -16.078 1 96.31 75 ASP A N 1
ATOM 597 C CA . ASP A 1 75 ? -18.984 2.162 -17.188 1 96.31 75 ASP A CA 1
ATOM 598 C C . ASP A 1 75 ? -17.672 1.565 -16.688 1 96.31 75 ASP A C 1
ATOM 600 O O . ASP A 1 75 ? -17.141 0.624 -17.281 1 96.31 75 ASP A O 1
ATOM 604 N N . VAL A 1 76 ? -17.141 2.168 -15.633 1 97.19 76 VAL A N 1
ATOM 605 C CA . VAL A 1 76 ? -15.906 1.663 -15.047 1 97.19 76 VAL A CA 1
ATOM 606 C C . VAL A 1 76 ? -16.078 0.188 -14.68 1 97.19 76 VAL A C 1
ATOM 608 O O . VAL A 1 76 ? -15.219 -0.638 -15.023 1 97.19 76 VAL A O 1
ATOM 611 N N . ILE A 1 77 ? -17.141 -0.163 -13.992 1 97.94 77 ILE A N 1
ATOM 612 C CA . ILE A 1 77 ? -17.375 -1.538 -13.57 1 97.94 77 ILE A CA 1
ATOM 613 C C . ILE A 1 77 ? -17.578 -2.428 -14.789 1 97.94 77 ILE A C 1
ATOM 615 O O . ILE A 1 77 ? -16.984 -3.504 -14.891 1 97.94 77 ILE A O 1
ATOM 619 N N . HIS A 1 78 ? -18.359 -1.931 -15.773 1 96.75 78 HIS A N 1
ATOM 620 C CA . HIS A 1 78 ? -18.719 -2.717 -16.938 1 96.75 78 HIS A CA 1
ATOM 621 C C . HIS A 1 78 ? -17.484 -3.129 -17.734 1 96.75 78 HIS A C 1
ATOM 623 O O . HIS A 1 78 ? -17.359 -4.285 -18.141 1 96.75 78 HIS A O 1
ATOM 629 N N . TYR A 1 79 ? -16.547 -2.277 -17.906 1 96.69 79 TYR A N 1
ATOM 630 C CA . TYR A 1 79 ? -15.422 -2.533 -18.797 1 96.69 79 TYR A CA 1
ATOM 631 C C . TYR A 1 79 ? -14.219 -3.051 -18.031 1 96.69 79 TYR A C 1
ATOM 633 O O . TYR A 1 79 ? -13.148 -3.27 -18.594 1 96.69 79 TYR A O 1
ATOM 641 N N . SER A 1 80 ? -14.383 -3.25 -16.75 1 97.44 80 SER A N 1
ATOM 642 C CA . SER A 1 80 ? -13.328 -3.865 -15.953 1 97.44 80 SER A CA 1
ATOM 643 C C . SER A 1 80 ? -13.445 -5.387 -15.961 1 97.44 80 SER A C 1
ATOM 645 O O . SER A 1 80 ? -14.539 -5.93 -16.125 1 97.44 80 SER A O 1
ATOM 647 N N . VAL A 1 81 ? -12.32 -6.047 -15.836 1 96.62 81 VAL A N 1
ATOM 648 C CA . VAL A 1 81 ? -12.297 -7.496 -15.688 1 96.62 81 VAL A CA 1
ATOM 649 C C . VAL A 1 81 ? -12.984 -7.891 -14.383 1 96.62 81 VAL A C 1
ATOM 651 O O . VAL A 1 81 ? -12.766 -7.258 -13.344 1 96.62 81 VAL A O 1
ATOM 654 N N . LYS A 1 82 ? -13.891 -8.867 -14.43 1 97.31 82 LYS A N 1
ATOM 655 C CA . LYS A 1 82 ? -14.562 -9.367 -13.234 1 97.31 82 LYS A CA 1
ATOM 656 C C . LYS A 1 82 ? -13.781 -10.508 -12.602 1 97.31 82 LYS A C 1
ATOM 658 O O . LYS A 1 82 ? -14.008 -11.68 -12.914 1 97.31 82 LYS A O 1
ATOM 663 N N . THR A 1 83 ? -12.977 -10.211 -11.586 1 96.69 83 THR A N 1
ATOM 664 C CA . THR A 1 83 ? -12.078 -11.188 -10.977 1 96.69 83 THR A CA 1
ATOM 665 C C . THR A 1 83 ? -12.852 -12.148 -10.078 1 96.69 83 THR A C 1
ATOM 667 O O . THR A 1 83 ? -12.336 -13.195 -9.695 1 96.69 83 THR A O 1
ATOM 670 N N . CYS A 1 84 ? -14.109 -11.812 -9.742 1 96.25 84 CYS A N 1
ATOM 671 C CA . CYS A 1 84 ? -14.93 -12.695 -8.914 1 96.25 84 CYS A CA 1
ATOM 672 C C . CYS A 1 84 ? -15.703 -13.688 -9.773 1 96.25 84 CYS A C 1
ATOM 674 O O . CYS A 1 84 ? -16.406 -14.547 -9.25 1 96.25 84 CYS A O 1
ATOM 676 N N . HIS A 1 85 ? -15.602 -13.586 -11.102 1 95.94 85 HIS A N 1
ATOM 677 C CA . HIS A 1 85 ? -16.281 -14.484 -12.023 1 95.94 85 HIS A CA 1
ATOM 678 C C . HIS A 1 85 ? -15.789 -15.914 -11.875 1 95.94 85 HIS A C 1
ATOM 680 O O . HIS A 1 85 ? -14.586 -16.141 -11.75 1 95.94 85 HIS A O 1
ATOM 686 N N . PRO A 1 86 ? -16.609 -16.953 -11.867 1 95.38 86 PRO A N 1
ATOM 687 C CA . PRO A 1 86 ? -16.188 -18.344 -11.695 1 95.38 86 PRO A CA 1
ATOM 688 C C . PRO A 1 86 ? -15.25 -18.812 -12.805 1 95.38 86 PRO A C 1
ATOM 690 O O . PRO A 1 86 ? -14.516 -19.797 -12.625 1 95.38 86 PRO A O 1
ATOM 693 N N . ARG A 1 87 ? -15.258 -18.141 -13.922 1 96.56 87 ARG A N 1
ATOM 694 C CA . ARG A 1 87 ? -14.414 -18.562 -15.039 1 96.56 87 ARG A CA 1
ATOM 695 C C . ARG A 1 87 ? -13.211 -17.641 -15.188 1 96.56 87 ARG A C 1
ATOM 697 O O . ARG A 1 87 ? -12.609 -17.562 -16.266 1 96.56 87 ARG A O 1
ATOM 704 N N . PHE A 1 88 ? -12.914 -16.859 -14.195 1 96.62 88 PHE A N 1
ATOM 705 C CA . PHE A 1 88 ? -11.648 -16.156 -14.07 1 96.62 88 PHE A CA 1
ATOM 706 C C . PHE A 1 88 ? -10.586 -17.047 -13.438 1 96.62 88 PHE A C 1
ATOM 708 O O . PHE A 1 88 ? -10.586 -17.266 -12.227 1 96.62 88 PHE A O 1
ATOM 715 N N . PHE A 1 89 ? -9.547 -17.547 -14.18 1 94.94 89 PHE A N 1
ATOM 716 C CA . PHE A 1 89 ? -8.523 -18.484 -13.758 1 94.94 89 PHE A CA 1
ATOM 717 C C . PHE A 1 89 ? -7.129 -17.906 -13.961 1 94.94 89 PHE A C 1
ATOM 719 O O . PHE A 1 89 ? -6.145 -18.641 -14.031 1 94.94 89 PHE A O 1
ATOM 726 N N . ASN A 1 90 ? -6.965 -16.672 -13.977 1 91.94 90 ASN A N 1
ATOM 727 C CA . ASN A 1 90 ? -5.777 -16 -14.5 1 91.94 90 ASN A CA 1
ATOM 728 C C . ASN A 1 90 ? -4.797 -15.648 -13.383 1 91.94 90 ASN A C 1
ATOM 730 O O . ASN A 1 90 ? -3.627 -16.031 -13.438 1 91.94 90 ASN A O 1
ATOM 734 N N . GLN A 1 91 ? -5.152 -14.836 -12.461 1 90.56 91 GLN A N 1
ATOM 735 C CA . GLN A 1 91 ? -4.285 -14.461 -11.352 1 90.56 91 GLN A CA 1
ATOM 736 C C . GLN A 1 91 ? -4.648 -15.234 -10.086 1 90.56 91 GLN A C 1
ATOM 738 O O . GLN A 1 91 ? -5.609 -16 -10.078 1 90.56 91 GLN A O 1
ATOM 743 N N . LEU A 1 92 ? -3.887 -14.977 -9.055 1 91.5 92 LEU A N 1
ATOM 744 C CA . LEU A 1 92 ? -3.938 -15.797 -7.848 1 91.5 92 LEU A CA 1
ATOM 745 C C . LEU A 1 92 ? -4.91 -15.211 -6.828 1 91.5 92 LEU A C 1
ATOM 747 O O . LEU A 1 92 ? -4.898 -15.602 -5.66 1 91.5 92 LEU A O 1
ATOM 751 N N . PHE A 1 93 ? -5.777 -14.25 -7.309 1 91.62 93 PHE A N 1
ATOM 752 C CA . PHE A 1 93 ? -6.66 -13.594 -6.352 1 91.62 93 PHE A CA 1
ATOM 753 C C . PHE A 1 93 ? -8.109 -13.688 -6.809 1 91.62 93 PHE A C 1
ATOM 755 O O . PHE A 1 93 ? -8.906 -12.773 -6.562 1 91.62 93 PHE A O 1
ATOM 762 N N . SER A 1 94 ? -8.461 -14.719 -7.418 1 94.12 94 SER A N 1
ATOM 763 C CA . SER A 1 94 ? -9.805 -14.945 -7.926 1 94.12 94 SER A CA 1
ATOM 764 C C . SER A 1 94 ? -10.797 -15.18 -6.789 1 94.12 94 SER A C 1
ATOM 766 O O . SER A 1 94 ? -10.469 -15.844 -5.801 1 94.12 94 SER A O 1
ATOM 768 N N . GLY A 1 95 ? -12.023 -14.602 -6.992 1 93.56 95 GLY A N 1
ATOM 769 C CA . GLY A 1 95 ? -13.102 -14.867 -6.059 1 93.56 95 GLY A CA 1
ATOM 770 C C . GLY A 1 95 ? -13.516 -13.656 -5.25 1 93.56 95 GLY A C 1
ATOM 771 O O . GLY A 1 95 ? -12.914 -12.586 -5.383 1 93.56 95 GLY A O 1
ATOM 772 N N . LEU A 1 96 ? -14.555 -13.875 -4.461 1 95.75 96 LEU A N 1
ATOM 773 C CA . LEU A 1 96 ? -15.086 -12.812 -3.613 1 95.75 96 LEU A CA 1
ATOM 774 C C . LEU A 1 96 ? -15.648 -13.383 -2.316 1 95.75 96 LEU A C 1
ATOM 776 O O . LEU A 1 96 ? -16.531 -14.242 -2.346 1 95.75 96 LEU A O 1
ATOM 780 N N . ASP A 1 97 ? -15.086 -13.023 -1.201 1 96.62 97 ASP A N 1
ATOM 781 C CA . ASP A 1 97 ? -15.656 -13.289 0.116 1 96.62 97 ASP A CA 1
ATOM 782 C C . ASP A 1 97 ? -16.406 -12.07 0.645 1 96.62 97 ASP A C 1
ATOM 784 O O . ASP A 1 97 ? -15.82 -11.008 0.834 1 96.62 97 ASP A O 1
ATOM 788 N N . PRO A 1 98 ? -17.719 -12.195 0.905 1 96.94 98 PRO A N 1
ATOM 789 C CA . PRO A 1 98 ? -18.484 -11.016 1.303 1 96.94 98 PRO A CA 1
ATOM 790 C C . PRO A 1 98 ? -18.031 -10.43 2.633 1 96.94 98 PRO A C 1
ATOM 792 O O . PRO A 1 98 ? -18.078 -9.211 2.826 1 96.94 98 PRO A O 1
ATOM 795 N N . HIS A 1 99 ? -17.594 -11.266 3.596 1 97.75 99 HIS A N 1
ATOM 796 C CA . HIS A 1 99 ? -17.125 -10.773 4.887 1 97.75 99 HIS A CA 1
ATOM 797 C C . HIS A 1 99 ? -15.836 -9.969 4.734 1 97.75 99 HIS A C 1
ATOM 799 O O . HIS A 1 99 ? -15.695 -8.906 5.336 1 97.75 99 HIS A O 1
ATOM 805 N N . ALA A 1 100 ? -14.891 -10.508 3.932 1 98.19 100 ALA A N 1
ATOM 806 C CA . ALA A 1 100 ? -13.664 -9.766 3.645 1 98.19 100 ALA A CA 1
ATOM 807 C C . ALA A 1 100 ? -13.977 -8.438 2.957 1 98.19 100 ALA A C 1
ATOM 809 O O . ALA A 1 100 ? -13.344 -7.418 3.242 1 98.19 100 ALA A O 1
ATOM 810 N N . LEU A 1 101 ? -14.906 -8.438 2 1 98.38 101 LEU A N 1
ATOM 811 C CA . LEU A 1 101 ? -15.273 -7.219 1.286 1 98.38 101 LEU A CA 1
ATOM 812 C C . LEU A 1 101 ? -15.828 -6.172 2.244 1 98.38 101 LEU A C 1
ATOM 814 O O . LEU A 1 101 ? -15.484 -4.992 2.145 1 98.38 101 LEU A O 1
ATOM 818 N N . VAL A 1 102 ? -16.672 -6.582 3.178 1 98.31 102 VAL A N 1
ATOM 819 C CA . VAL A 1 102 ? -17.219 -5.652 4.164 1 98.31 102 VAL A CA 1
ATOM 820 C C . VAL A 1 102 ? -16.078 -5.094 5.023 1 98.31 102 VAL A C 1
ATOM 822 O O . VAL A 1 102 ? -16.062 -3.9 5.332 1 98.31 102 VAL A O 1
ATOM 825 N N . GLY A 1 103 ? -15.148 -5.973 5.488 1 98.38 103 GLY A N 1
ATOM 826 C CA . GLY A 1 103 ? -13.969 -5.48 6.191 1 98.38 103 GLY A CA 1
ATOM 827 C C . GLY A 1 103 ? -13.227 -4.398 5.434 1 98.38 103 GLY A C 1
ATOM 828 O O . GLY A 1 103 ? -12.781 -3.416 6.023 1 98.38 103 GLY A O 1
ATOM 829 N N . ARG A 1 104 ? -13.109 -4.555 4.129 1 98 104 ARG A N 1
ATOM 830 C CA . ARG A 1 104 ? -12.445 -3.564 3.289 1 98 104 ARG A CA 1
ATOM 831 C C . ARG A 1 104 ? -13.25 -2.271 3.219 1 98 104 ARG A C 1
ATOM 833 O O . ARG A 1 104 ? -12.688 -1.177 3.27 1 98 104 ARG A O 1
ATOM 840 N N . MET A 1 105 ? -14.555 -2.35 3.082 1 98.19 105 MET A N 1
ATOM 841 C CA . MET A 1 105 ? -15.414 -1.168 2.994 1 98.19 105 MET A CA 1
ATOM 842 C C . MET A 1 105 ? -15.375 -0.372 4.293 1 98.19 105 MET A C 1
ATOM 844 O O . MET A 1 105 ? -15.336 0.86 4.273 1 98.19 105 MET A O 1
ATOM 848 N N . ILE A 1 106 ? -15.375 -1.06 5.438 1 98.19 106 ILE A N 1
ATOM 849 C CA . ILE A 1 106 ? -15.281 -0.385 6.73 1 98.19 106 ILE A CA 1
ATOM 850 C C . ILE A 1 106 ? -13.945 0.337 6.836 1 98.19 106 I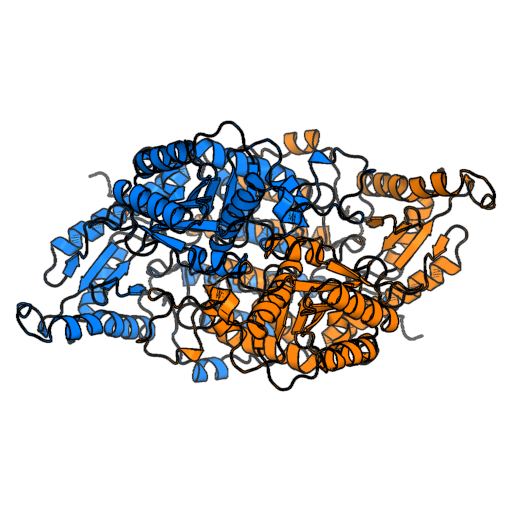LE A C 1
ATOM 852 O O . ILE A 1 106 ? -13.891 1.496 7.254 1 98.19 106 ILE A O 1
ATOM 856 N N . THR A 1 107 ? -12.898 -0.336 6.457 1 97.94 107 THR A N 1
ATOM 857 C CA . THR A 1 107 ? -11.562 0.251 6.48 1 97.94 107 THR A CA 1
ATOM 858 C C . THR A 1 107 ? -11.523 1.541 5.668 1 97.94 107 THR A C 1
ATOM 860 O O . THR A 1 107 ? -11 2.557 6.125 1 97.94 107 THR A O 1
ATOM 863 N N . GLU A 1 108 ? -12.062 1.48 4.449 1 97.25 108 GLU A N 1
ATOM 864 C CA . GLU A 1 108 ? -12.055 2.645 3.568 1 97.25 108 GLU A CA 1
ATOM 865 C C . GLU A 1 108 ? -12.883 3.783 4.156 1 97.25 108 GLU A C 1
ATOM 867 O O . GLU A 1 108 ? -12.539 4.957 3.996 1 97.25 108 GLU A O 1
ATOM 872 N N . THR A 1 109 ? -13.953 3.494 4.812 1 97.62 109 THR A N 1
ATOM 873 C CA . THR A 1 109 ? -14.859 4.508 5.332 1 97.62 109 THR A CA 1
ATOM 874 C C . THR A 1 109 ? -14.273 5.176 6.57 1 97.62 109 THR A C 1
ATOM 876 O O . THR A 1 109 ? -14.359 6.398 6.723 1 97.62 109 THR A O 1
ATOM 879 N N . LEU A 1 110 ? -13.648 4.402 7.441 1 96.69 110 LEU A N 1
ATOM 880 C CA . LEU A 1 110 ? -13.055 4.949 8.656 1 96.69 110 LEU A CA 1
ATOM 881 C C . LEU A 1 110 ? -11.781 5.734 8.344 1 96.69 110 LEU A C 1
ATOM 883 O O . LEU A 1 110 ? -11.414 6.648 9.078 1 96.69 110 LEU A O 1
ATOM 887 N N . ASN A 1 111 ? -11.102 5.371 7.34 1 95.94 111 ASN A N 1
ATOM 888 C CA . ASN A 1 111 ? -9.977 6.109 6.773 1 95.94 111 ASN A CA 1
ATOM 889 C C . ASN A 1 111 ? -8.945 6.473 7.844 1 95.94 111 ASN A C 1
ATOM 891 O O . ASN A 1 111 ? -8.57 7.641 7.977 1 95.94 111 ASN A O 1
ATOM 895 N N . THR A 1 112 ? -8.484 5.547 8.641 1 94.25 112 THR A N 1
ATOM 896 C CA . THR A 1 112 ? -7.453 5.793 9.648 1 94.25 112 THR A CA 1
ATOM 897 C C . THR A 1 112 ? -6.141 5.121 9.25 1 94.25 112 THR A C 1
ATOM 899 O O . THR A 1 112 ? -6.066 4.453 8.211 1 94.25 112 THR A O 1
ATOM 902 N N . SER A 1 113 ? -5.082 5.48 9.922 1 90.94 113 SER A N 1
ATOM 903 C CA . SER A 1 113 ? -3.775 4.848 9.781 1 90.94 113 SER A CA 1
ATOM 904 C C . SER A 1 113 ? -3.316 4.223 11.094 1 90.94 113 SER A C 1
ATOM 906 O O . SER A 1 113 ? -3.412 4.848 12.148 1 90.94 113 SER A O 1
ATOM 908 N N . GLN A 1 114 ? -2.789 3.102 11.062 1 89.38 114 GLN A N 1
ATOM 909 C CA . GLN A 1 114 ? -2.555 2.326 12.273 1 89.38 114 GLN A CA 1
ATOM 910 C C . GLN A 1 114 ? -1.124 2.502 12.773 1 89.38 114 GLN A C 1
ATOM 912 O O . GLN A 1 114 ? -0.437 1.521 13.062 1 89.38 114 GLN A O 1
ATOM 917 N N . TYR A 1 115 ? -0.681 3.686 13.062 1 87.94 115 TYR A N 1
ATOM 918 C CA . TYR A 1 115 ? 0.671 3.877 13.578 1 87.94 115 TYR A CA 1
ATOM 919 C C . TYR A 1 115 ? 0.657 4.066 15.094 1 87.94 115 TYR A C 1
ATOM 921 O O . TYR A 1 115 ? 1.649 3.787 15.766 1 87.94 115 TYR A O 1
ATOM 929 N N . THR A 1 116 ? -0.386 4.66 15.648 1 92.19 116 THR A N 1
ATOM 930 C CA . THR A 1 116 ? -0.465 4.828 17.094 1 92.19 116 THR A CA 1
ATOM 931 C C . THR A 1 116 ? -1.82 4.363 17.625 1 92.19 116 THR A C 1
ATOM 933 O O . THR A 1 116 ? -2.805 4.344 16.891 1 92.19 116 THR A O 1
ATOM 936 N N . TYR A 1 117 ? -1.866 3.984 18.938 1 93.62 117 TYR A N 1
ATOM 937 C CA . TYR A 1 117 ? -3.113 3.605 19.594 1 93.62 117 TYR A CA 1
ATOM 938 C C . TYR A 1 117 ? -4.082 4.781 19.625 1 93.62 117 TYR A C 1
ATOM 940 O O . TYR A 1 117 ? -5.297 4.594 19.516 1 93.62 117 TYR A O 1
ATOM 948 N N . GLU A 1 118 ? -3.561 5.945 19.688 1 92.38 118 GLU A N 1
ATOM 949 C CA . GLU A 1 118 ? -4.363 7.164 19.781 1 92.38 118 GLU A CA 1
ATOM 950 C C . GLU A 1 118 ? -5.336 7.277 18.609 1 92.38 118 GLU A C 1
ATOM 952 O O . GLU A 1 118 ? -6.527 7.535 18.812 1 92.38 118 GLU A O 1
ATOM 957 N N . ILE A 1 119 ? -4.895 7.004 17.469 1 93.38 119 ILE A N 1
ATOM 958 C CA . ILE A 1 119 ? -5.711 7.309 16.297 1 93.38 119 ILE A CA 1
ATOM 959 C C . ILE A 1 119 ? -6.332 6.023 15.758 1 93.38 119 ILE A C 1
ATOM 961 O O . ILE A 1 119 ? -7.289 6.07 14.977 1 93.38 119 ILE A O 1
ATOM 965 N N . ALA A 1 120 ? -5.809 4.91 16.172 1 95.88 120 ALA A N 1
ATOM 966 C CA . ALA A 1 120 ? -6.309 3.641 15.656 1 95.88 120 ALA A CA 1
ATOM 967 C C . ALA A 1 120 ? -6.324 2.568 16.734 1 95.88 120 ALA A C 1
ATOM 969 O O . ALA A 1 120 ? -5.762 1.486 16.562 1 95.88 120 ALA A O 1
ATOM 970 N N . PRO A 1 121 ? -7.031 2.764 17.766 1 95.06 121 PRO A N 1
ATOM 971 C CA . PRO A 1 121 ? -6.98 1.854 18.906 1 95.06 121 PRO A CA 1
ATOM 972 C C . PRO A 1 121 ? -7.422 0.435 18.562 1 95.06 121 PRO A C 1
ATOM 974 O O . PRO A 1 121 ? -6.742 -0.532 18.906 1 95.06 121 PRO A O 1
ATOM 977 N N . VAL A 1 122 ? -8.516 0.293 17.781 1 96.44 122 VAL A N 1
ATOM 978 C CA . VAL A 1 122 ? -9.062 -1.016 17.453 1 96.44 122 VAL A CA 1
ATOM 979 C C . VAL A 1 122 ? -8.07 -1.79 16.594 1 96.44 122 VAL A C 1
ATOM 981 O O . VAL A 1 122 ? -7.805 -2.969 16.844 1 96.44 122 VAL A O 1
ATOM 984 N N . PHE A 1 123 ? -7.488 -1.135 15.695 1 97 123 PHE A N 1
ATOM 985 C CA . PHE A 1 123 ? -6.73 -1.818 14.656 1 97 123 PHE A CA 1
ATOM 986 C C . PHE A 1 123 ? -5.34 -2.186 15.156 1 97 123 PHE A C 1
ATOM 988 O O . PHE A 1 123 ? -4.777 -3.203 14.75 1 97 123 PHE A O 1
ATOM 995 N N . VAL A 1 124 ? -4.785 -1.359 16.062 1 94.94 124 VAL A N 1
ATOM 996 C CA . VAL A 1 124 ? -3.502 -1.704 16.672 1 94.94 124 VAL A CA 1
ATOM 997 C C . VAL A 1 124 ? -3.633 -3.004 17.453 1 94.94 124 VAL A C 1
ATOM 999 O O . VAL A 1 124 ? -2.771 -3.883 17.375 1 94.94 124 VAL A O 1
ATOM 1002 N N . LEU A 1 125 ? -4.695 -3.145 18.203 1 95.88 125 LEU A N 1
ATOM 1003 C CA . LEU A 1 125 ? -4.945 -4.359 18.984 1 95.88 125 LEU A CA 1
ATOM 1004 C C . LEU A 1 125 ? -5.23 -5.539 18.062 1 95.88 125 LEU A C 1
ATOM 1006 O O . LEU A 1 125 ? -4.695 -6.633 18.25 1 95.88 125 LEU A O 1
ATOM 1010 N N . MET A 1 126 ? -5.996 -5.316 17.094 1 96.69 126 MET A N 1
ATOM 1011 C CA . MET A 1 126 ? -6.418 -6.363 16.172 1 96.69 126 MET A CA 1
ATOM 1012 C C . MET A 1 126 ? -5.23 -6.902 15.383 1 96.69 126 MET A C 1
ATOM 1014 O O . MET A 1 126 ? -5.121 -8.109 15.172 1 96.69 126 MET A O 1
ATOM 1018 N N . GLU A 1 127 ? -4.375 -6 14.891 1 96.31 127 GLU A N 1
ATOM 1019 C CA . GLU A 1 127 ? -3.227 -6.406 14.086 1 96.31 127 GLU A CA 1
ATOM 1020 C C . GLU A 1 127 ? -2.367 -7.426 14.828 1 96.31 127 GLU A C 1
ATOM 1022 O O . GLU A 1 127 ? -1.956 -8.438 14.258 1 96.31 127 GLU A O 1
ATOM 1027 N N . GLU A 1 128 ? -2.1 -7.172 16.047 1 94.31 128 GLU A N 1
ATOM 1028 C CA . GLU A 1 128 ? -1.258 -8.086 16.812 1 94.31 128 GLU A CA 1
ATOM 1029 C C . GLU A 1 128 ? -1.924 -9.445 16.969 1 94.31 128 GLU A C 1
ATOM 1031 O O . GLU A 1 128 ? -1.256 -10.484 16.891 1 94.31 128 GLU A O 1
ATOM 1036 N N . VAL A 1 129 ? -3.205 -9.477 17.188 1 96.31 129 VAL A N 1
ATOM 1037 C CA . VAL A 1 129 ? -3.924 -10.734 17.359 1 96.31 129 VAL A CA 1
ATOM 1038 C C . VAL A 1 129 ? -3.873 -11.539 16.062 1 96.31 129 VAL A C 1
ATOM 1040 O O . VAL A 1 129 ? -3.662 -12.758 16.094 1 96.31 129 VAL A O 1
ATOM 1043 N N . VAL A 1 130 ? -4.031 -10.891 14.969 1 97.69 130 VAL A N 1
ATOM 1044 C CA . VAL A 1 130 ? -4.016 -11.562 13.672 1 97.69 130 VAL A CA 1
ATOM 1045 C C . VAL A 1 130 ? -2.611 -12.078 13.375 1 97.69 130 VAL A C 1
ATOM 1047 O O . VAL A 1 130 ? -2.441 -13.227 12.945 1 97.69 130 VAL A O 1
ATOM 1050 N N . LEU A 1 131 ? -1.605 -11.25 13.578 1 97.81 131 LEU A N 1
ATOM 1051 C CA . LEU A 1 131 ? -0.223 -11.648 13.328 1 97.81 131 LEU A CA 1
ATOM 1052 C C . LEU A 1 131 ? 0.175 -12.82 14.227 1 97.81 131 LEU A C 1
ATOM 1054 O O . LEU A 1 131 ? 0.891 -13.719 13.789 1 97.81 131 LEU A O 1
ATOM 1058 N N . LYS A 1 132 ? -0.251 -12.773 15.43 1 97.62 132 LYS A N 1
ATOM 1059 C CA . LYS A 1 132 ? 0.027 -13.875 16.344 1 97.62 132 LYS A CA 1
ATOM 1060 C C . LYS A 1 132 ? -0.581 -15.18 15.844 1 97.62 132 LYS A C 1
ATOM 1062 O O . LYS A 1 132 ? 0.059 -16.234 15.906 1 97.62 132 LYS A O 1
ATOM 1067 N N . LYS A 1 133 ? -1.785 -15.117 15.383 1 98.06 133 LYS A N 1
ATOM 1068 C CA . LYS A 1 133 ? -2.451 -16.312 14.859 1 98.06 133 LYS A CA 1
ATOM 1069 C C . LYS A 1 133 ? -1.683 -16.891 13.68 1 98.06 133 LYS A C 1
ATOM 1071 O O . LYS A 1 133 ? -1.542 -18.109 13.57 1 98.06 133 LYS A O 1
ATOM 1076 N N . LEU A 1 134 ? -1.235 -16.094 12.805 1 98.5 134 LEU A N 1
ATOM 1077 C CA . LEU A 1 134 ? -0.449 -16.547 11.664 1 98.5 134 LEU A CA 1
ATOM 1078 C C . LEU A 1 134 ? 0.856 -17.188 12.125 1 98.5 134 LEU A C 1
ATOM 1080 O O . LEU A 1 134 ? 1.261 -18.234 11.609 1 98.5 134 LEU A O 1
ATOM 1084 N N . ARG A 1 135 ? 1.554 -16.578 13.117 1 98.62 135 ARG A N 1
ATOM 1085 C CA . ARG A 1 135 ? 2.789 -17.141 13.648 1 98.62 135 ARG A CA 1
ATOM 1086 C C . ARG A 1 135 ? 2.543 -18.516 14.281 1 98.62 135 ARG A C 1
ATOM 1088 O O . ARG A 1 135 ? 3.359 -19.422 14.141 1 98.62 135 ARG A O 1
ATOM 1095 N N . GLU A 1 136 ? 1.422 -18.625 14.914 1 98 136 GLU A N 1
ATOM 1096 C CA . GLU A 1 136 ? 1.065 -19.906 15.516 1 98 136 GLU A CA 1
ATOM 1097 C C . GLU A 1 136 ? 0.934 -21 14.461 1 98 136 GLU A C 1
ATOM 1099 O O . GLU A 1 136 ? 1.35 -22.141 14.68 1 98 136 GLU A O 1
ATOM 1104 N N . LEU A 1 137 ? 0.36 -20.656 13.375 1 98.38 137 LEU A N 1
ATOM 1105 C CA . LEU A 1 137 ? 0.188 -21.625 12.289 1 98.38 137 LEU A CA 1
ATOM 1106 C C . LEU A 1 137 ? 1.538 -22.047 11.719 1 98.38 137 LEU A C 1
ATOM 1108 O O . LEU A 1 137 ? 1.685 -23.156 11.227 1 98.38 137 LEU A O 1
ATOM 1112 N N . ILE A 1 138 ? 2.518 -21.172 11.75 1 98.69 138 ILE A N 1
ATOM 1113 C CA . ILE A 1 138 ? 3.871 -21.484 11.297 1 98.69 138 ILE A CA 1
ATOM 1114 C C . ILE A 1 138 ? 4.555 -22.406 12.305 1 98.69 138 ILE A C 1
ATOM 1116 O O . ILE A 1 138 ? 5.414 -23.203 11.938 1 98.69 138 ILE A O 1
ATOM 1120 N N . GLY A 1 139 ? 4.207 -22.281 13.586 1 98.38 139 GLY A N 1
ATOM 1121 C CA . GLY A 1 139 ? 4.805 -23.047 14.656 1 98.38 139 GLY A CA 1
ATOM 1122 C C . GLY A 1 139 ? 5.652 -22.219 15.602 1 98.38 139 GLY A C 1
ATOM 1123 O O . GLY A 1 139 ? 6.5 -22.75 16.312 1 98.38 139 GLY A O 1
ATOM 1124 N N . TRP A 1 140 ? 5.508 -20.891 15.516 1 98.5 140 TRP A N 1
ATOM 1125 C CA . TRP A 1 140 ? 6.258 -20 16.391 1 98.5 140 TRP A CA 1
ATOM 1126 C C . TRP A 1 140 ? 5.426 -19.609 17.609 1 98.5 140 TRP A C 1
ATOM 1128 O O . TRP A 1 140 ? 4.254 -19.25 17.484 1 98.5 140 TRP A O 1
ATOM 1138 N N . GLU A 1 141 ? 5.949 -19.609 18.812 1 95.25 141 GLU A N 1
ATOM 1139 C CA . GLU A 1 141 ? 5.258 -19.234 20.047 1 95.25 141 GLU A CA 1
ATOM 1140 C C . GLU A 1 141 ? 5.375 -17.734 20.312 1 95.25 141 GLU A C 1
ATOM 1142 O O . GLU A 1 141 ? 4.57 -17.172 21.047 1 95.25 141 GLU A O 1
ATOM 1147 N N . SER A 1 142 ? 6.363 -17.172 19.859 1 96.38 142 SER A N 1
ATOM 1148 C CA . SER A 1 142 ? 6.621 -15.734 19.969 1 96.38 142 SER A CA 1
ATOM 1149 C C . SER A 1 142 ? 7.117 -15.172 18.641 1 96.38 142 SER A C 1
ATOM 1151 O O . SER A 1 142 ? 7.266 -15.906 17.656 1 96.38 142 SER A O 1
ATOM 1153 N N . GLY A 1 143 ? 7.297 -13.898 18.625 1 97.75 143 GLY A N 1
ATOM 1154 C CA . GLY A 1 143 ? 7.789 -13.266 17.422 1 97.75 143 GLY A CA 1
ATOM 1155 C C . GLY A 1 143 ? 7.203 -11.883 17.188 1 97.75 143 GLY A C 1
ATOM 1156 O O . GLY A 1 143 ? 6.66 -11.266 18.094 1 97.75 143 GLY A O 1
ATOM 1157 N N . ASP A 1 144 ? 7.438 -11.406 16.016 1 97.56 144 ASP A N 1
ATOM 1158 C CA . ASP A 1 144 ? 6.996 -10.078 15.578 1 97.56 144 ASP A CA 1
ATOM 1159 C C . ASP A 1 144 ? 6.477 -10.117 14.141 1 97.56 144 ASP A C 1
ATOM 1161 O O . ASP A 1 144 ? 6.496 -11.172 13.492 1 97.56 144 ASP A O 1
ATOM 1165 N N . GLY A 1 145 ? 5.918 -9.016 13.719 1 97.38 145 GLY A N 1
ATOM 1166 C CA . GLY A 1 145 ? 5.43 -8.969 12.352 1 97.38 145 GLY A CA 1
ATOM 1167 C C . GLY A 1 145 ? 4.738 -7.664 12.016 1 97.38 145 GLY A C 1
ATOM 1168 O O . GLY A 1 145 ? 4.449 -6.855 12.898 1 97.38 145 GLY A O 1
ATOM 1169 N N . ILE A 1 146 ? 4.508 -7.453 10.727 1 96.75 146 ILE A N 1
ATOM 1170 C CA . ILE A 1 146 ? 3.773 -6.305 10.211 1 96.75 146 ILE A CA 1
ATOM 1171 C C . ILE A 1 146 ? 3.043 -6.699 8.93 1 96.75 146 ILE A C 1
ATOM 1173 O O . ILE A 1 146 ? 3.377 -7.703 8.297 1 96.75 146 ILE A O 1
ATOM 1177 N N . PHE A 1 147 ? 2.016 -5.953 8.609 1 96.56 147 PHE A N 1
ATOM 1178 C CA . PHE A 1 147 ? 1.44 -6.035 7.273 1 96.56 147 PHE A CA 1
ATOM 1179 C C . PHE A 1 147 ? 2.168 -5.105 6.312 1 96.56 147 PHE A C 1
ATOM 1181 O O . PHE A 1 147 ? 2.566 -4 6.691 1 96.56 147 PHE A O 1
ATOM 1188 N N . CYS A 1 148 ? 2.383 -5.582 5.066 1 95.31 148 CYS A N 1
ATOM 1189 C CA . CYS A 1 148 ? 3.129 -4.855 4.047 1 95.31 148 CYS A CA 1
ATOM 1190 C C . CYS A 1 148 ? 2.271 -4.617 2.809 1 95.31 148 CYS A C 1
ATOM 1192 O O . CYS A 1 148 ? 1.29 -5.328 2.582 1 95.31 148 CYS A O 1
ATOM 1194 N N . PRO A 1 149 ? 2.637 -3.582 2.035 1 92.88 149 PRO A N 1
ATOM 1195 C CA . PRO A 1 149 ? 1.92 -3.371 0.774 1 92.88 149 PRO A CA 1
ATOM 1196 C C . PRO A 1 149 ? 2.346 -4.348 -0.318 1 92.88 149 PRO A C 1
ATOM 1198 O O . PRO A 1 149 ? 2.844 -3.928 -1.367 1 92.88 149 PRO A O 1
ATOM 1201 N N . GLY A 1 150 ? 2.09 -5.594 -0.141 1 93.44 150 GLY A N 1
ATOM 1202 C CA . GLY A 1 150 ? 2.354 -6.633 -1.121 1 93.44 150 GLY A CA 1
ATOM 1203 C C . GLY A 1 150 ? 3.471 -7.574 -0.708 1 93.44 150 GLY A C 1
ATOM 1204 O O . GLY A 1 150 ? 4.281 -7.238 0.161 1 93.44 150 GLY A O 1
ATOM 1205 N N . GLY A 1 151 ? 3.502 -8.68 -1.412 1 95.75 151 GLY A N 1
ATOM 1206 C CA . GLY A 1 151 ? 4.5 -9.695 -1.121 1 95.75 151 GLY A CA 1
ATOM 1207 C C . GLY A 1 151 ? 5.91 -9.273 -1.497 1 95.75 151 GLY A C 1
ATOM 1208 O O . GLY A 1 151 ? 6.875 -9.648 -0.828 1 95.75 151 GLY A O 1
ATOM 1209 N N . SER A 1 152 ? 6.047 -8.508 -2.564 1 96.5 152 SER A N 1
ATOM 1210 C CA . SER A 1 152 ? 7.359 -8.023 -2.971 1 96.5 152 SER A CA 1
ATOM 1211 C C . SER A 1 152 ? 8.016 -7.207 -1.859 1 96.5 152 SER A C 1
ATOM 1213 O O . SER A 1 152 ? 9.188 -7.398 -1.553 1 96.5 152 SER A O 1
ATOM 1215 N N . LEU A 1 153 ? 7.258 -6.348 -1.256 1 96.75 153 LEU A N 1
ATOM 1216 C CA . LEU A 1 153 ? 7.816 -5.527 -0.187 1 96.75 153 LEU A CA 1
ATOM 1217 C C . LEU A 1 153 ? 8.102 -6.371 1.051 1 96.75 153 LEU A C 1
ATOM 1219 O O . LEU A 1 153 ? 9.055 -6.094 1.789 1 96.75 153 LEU A O 1
ATOM 1223 N N . SER A 1 154 ? 7.293 -7.379 1.328 1 97.75 154 SER A N 1
ATOM 1224 C CA . SER A 1 154 ? 7.594 -8.289 2.426 1 97.75 154 SER A CA 1
ATOM 1225 C C . SER A 1 154 ? 8.961 -8.938 2.25 1 97.75 154 SER A C 1
ATOM 1227 O O . SER A 1 154 ? 9.75 -9.016 3.199 1 97.75 154 SER A O 1
ATOM 1229 N N . ASN A 1 155 ? 9.227 -9.391 1.043 1 98.5 155 ASN A N 1
ATOM 1230 C CA . ASN A 1 155 ? 10.516 -10.008 0.754 1 98.5 155 ASN A CA 1
ATOM 1231 C C . ASN A 1 155 ? 11.656 -9 0.87 1 98.5 155 ASN A C 1
ATOM 1233 O O . ASN A 1 155 ? 12.75 -9.344 1.32 1 98.5 155 ASN A O 1
ATOM 1237 N N . ILE A 1 156 ? 11.422 -7.801 0.454 1 98.38 156 ILE A N 1
ATOM 1238 C CA . ILE A 1 156 ? 12.438 -6.75 0.533 1 98.38 156 ILE A CA 1
ATOM 1239 C C . ILE A 1 156 ? 12.711 -6.406 1.995 1 98.38 156 ILE A C 1
ATOM 1241 O O . ILE A 1 156 ? 13.859 -6.215 2.389 1 98.38 156 ILE A O 1
ATOM 1245 N N . TYR A 1 157 ? 11.633 -6.348 2.834 1 98.19 157 TYR A N 1
ATOM 1246 C CA . TYR A 1 157 ? 11.805 -6.145 4.27 1 98.19 157 TYR A CA 1
ATOM 1247 C C . TYR A 1 157 ? 12.672 -7.238 4.875 1 98.19 157 TYR A C 1
ATOM 1249 O O . TYR A 1 157 ? 13.516 -6.965 5.734 1 98.19 157 TYR A O 1
ATOM 1257 N N . ALA A 1 158 ? 12.406 -8.461 4.457 1 98.75 158 ALA A N 1
ATOM 1258 C CA . ALA A 1 158 ? 13.18 -9.578 4.984 1 98.75 158 ALA A CA 1
ATOM 1259 C C . ALA A 1 158 ? 14.672 -9.383 4.738 1 98.75 158 ALA A C 1
ATOM 1261 O O . ALA A 1 158 ? 15.484 -9.586 5.641 1 98.75 158 ALA A O 1
ATOM 1262 N N . MET A 1 159 ? 15.016 -9.023 3.525 1 98.5 159 MET A N 1
ATOM 1263 C CA . MET A 1 159 ? 16.406 -8.812 3.148 1 98.5 159 MET A CA 1
ATOM 1264 C C . MET A 1 159 ? 17.016 -7.652 3.936 1 98.5 159 MET A C 1
ATOM 1266 O O . MET A 1 159 ? 18.172 -7.727 4.371 1 98.5 159 MET A O 1
ATOM 1270 N N . ASN A 1 160 ? 16.266 -6.59 4.102 1 98.5 160 ASN A N 1
ATOM 1271 C CA . ASN A 1 160 ? 16.734 -5.434 4.855 1 98.5 160 ASN A CA 1
ATOM 1272 C C . ASN A 1 160 ? 16.969 -5.773 6.324 1 98.5 160 ASN A C 1
ATOM 1274 O O . ASN A 1 160 ? 17.969 -5.367 6.91 1 98.5 160 ASN A O 1
ATOM 1278 N N . VAL A 1 161 ? 16.031 -6.465 6.918 1 98.44 161 VAL A N 1
ATOM 1279 C CA . VAL A 1 161 ? 16.125 -6.84 8.32 1 98.44 161 VAL A CA 1
ATOM 1280 C C . VAL A 1 161 ? 17.328 -7.773 8.523 1 98.44 161 VAL A C 1
ATOM 1282 O O . VAL A 1 161 ? 18.047 -7.656 9.516 1 98.44 161 VAL A O 1
ATOM 1285 N N . ALA A 1 162 ? 17.531 -8.703 7.594 1 98.69 162 ALA A N 1
ATOM 1286 C CA . ALA A 1 162 ? 18.672 -9.602 7.652 1 98.69 162 ALA A CA 1
ATOM 1287 C C . ALA A 1 162 ? 19.984 -8.82 7.617 1 98.69 162 ALA A C 1
ATOM 1289 O O . ALA A 1 162 ? 20.906 -9.125 8.375 1 98.69 162 ALA A O 1
ATOM 1290 N N . ARG A 1 163 ? 20.078 -7.832 6.703 1 98.19 163 ARG A N 1
ATOM 1291 C CA . ARG A 1 163 ? 21.266 -6.984 6.613 1 98.19 163 ARG A CA 1
ATOM 1292 C C . ARG A 1 163 ? 21.531 -6.281 7.938 1 98.19 163 ARG A C 1
ATOM 1294 O O . ARG A 1 163 ? 22.672 -6.281 8.43 1 98.19 163 ARG A O 1
ATOM 1301 N N . TYR A 1 164 ? 20.5 -5.707 8.539 1 98 164 TYR A N 1
ATOM 1302 C CA . TYR A 1 164 ? 20.625 -4.984 9.805 1 98 164 TYR A CA 1
ATOM 1303 C C . TYR A 1 164 ? 21.016 -5.93 10.93 1 98 164 TYR A C 1
ATOM 1305 O O . TYR A 1 164 ? 21.828 -5.582 11.789 1 98 164 TYR A O 1
ATOM 1313 N N . GLN A 1 165 ? 20.375 -7.078 10.953 1 97.88 165 GLN A N 1
ATOM 1314 C CA . GLN A 1 165 ? 20.672 -8.047 12 1 97.88 165 GLN A CA 1
ATOM 1315 C C . GLN A 1 165 ? 22.141 -8.469 11.969 1 97.88 165 GLN A C 1
ATOM 1317 O O . GLN A 1 165 ? 22.781 -8.602 13.016 1 97.88 165 GLN A O 1
ATOM 1322 N N . ARG A 1 166 ? 22.734 -8.695 10.82 1 97.5 166 ARG A N 1
ATOM 1323 C CA . ARG A 1 166 ? 24.109 -9.125 10.664 1 97.5 166 ARG A CA 1
ATOM 1324 C C . ARG A 1 166 ? 25.078 -7.957 10.859 1 97.5 166 ARG A C 1
ATOM 1326 O O . ARG A 1 166 ? 26.156 -8.133 11.43 1 97.5 166 ARG A O 1
ATOM 1333 N N . PHE A 1 167 ? 24.688 -6.816 10.336 1 97.56 167 PHE A N 1
ATOM 1334 C CA . PHE A 1 167 ? 25.516 -5.617 10.406 1 97.56 167 PHE A CA 1
ATOM 1335 C C . PHE A 1 167 ? 24.703 -4.426 10.898 1 97.56 167 PHE A C 1
ATOM 1337 O O . PHE A 1 167 ? 24.375 -3.521 10.125 1 97.56 167 PHE A O 1
ATOM 1344 N N . PRO A 1 168 ? 24.438 -4.285 12.141 1 96.38 168 PRO A N 1
ATOM 1345 C CA . PRO A 1 168 ? 23.562 -3.234 12.672 1 96.38 168 PRO A CA 1
ATOM 1346 C C . PRO A 1 168 ? 24.062 -1.83 12.336 1 96.38 168 PRO A C 1
ATOM 1348 O O . PRO A 1 168 ? 23.25 -0.916 12.156 1 96.38 168 PRO A O 1
ATOM 1351 N N . ASP A 1 169 ? 25.344 -1.642 12.117 1 96.19 169 ASP A N 1
ATOM 1352 C CA . ASP A 1 169 ? 25.906 -0.326 11.812 1 96.19 169 ASP A CA 1
ATOM 1353 C C . ASP A 1 169 ? 25.547 0.105 10.391 1 96.19 169 ASP A C 1
ATOM 1355 O O . ASP A 1 169 ? 25.703 1.276 10.031 1 96.19 169 ASP A O 1
ATOM 1359 N N . SER A 1 170 ? 25.031 -0.838 9.617 1 95.12 170 SER A N 1
ATOM 1360 C CA . SER A 1 170 ? 24.688 -0.521 8.234 1 95.12 170 SER A CA 1
ATOM 1361 C C . SER A 1 170 ? 23.594 0.541 8.164 1 95.12 170 SER A C 1
ATOM 1363 O O . SER A 1 170 ? 23.5 1.272 7.176 1 95.12 170 SER A O 1
ATOM 1365 N N . LYS A 1 171 ? 22.766 0.594 9.18 1 96.31 171 LYS A N 1
ATOM 1366 C CA . LYS A 1 171 ? 21.734 1.624 9.25 1 96.31 171 LYS A CA 1
ATOM 1367 C C . LYS A 1 171 ? 22.344 3.02 9.148 1 96.31 171 LYS A C 1
ATOM 1369 O O . LYS A 1 171 ? 21.812 3.887 8.453 1 96.31 171 LYS A O 1
ATOM 1374 N N . ARG A 1 172 ? 23.453 3.25 9.797 1 96.5 172 ARG A N 1
ATOM 1375 C CA . ARG A 1 172 ? 24.125 4.543 9.844 1 96.5 172 ARG A CA 1
ATOM 1376 C C . ARG A 1 172 ? 25.141 4.684 8.711 1 96.5 172 ARG A C 1
ATOM 1378 O O . ARG A 1 172 ? 25.094 5.648 7.953 1 96.5 172 ARG A O 1
ATOM 1385 N N . THR A 1 173 ? 26 3.666 8.477 1 96.31 173 THR A N 1
ATOM 1386 C CA . THR A 1 173 ? 27.172 3.801 7.625 1 96.31 173 THR A CA 1
ATOM 1387 C C . THR A 1 173 ? 26.828 3.457 6.176 1 96.31 173 THR A C 1
ATOM 1389 O O . THR A 1 173 ? 27.5 3.904 5.25 1 96.31 173 THR A O 1
ATOM 1392 N N . GLY A 1 174 ? 25.75 2.631 5.965 1 95.62 174 GLY A N 1
ATOM 1393 C CA . GLY A 1 174 ? 25.406 2.191 4.621 1 95.62 174 GLY A CA 1
ATOM 1394 C C . GLY A 1 174 ? 26.203 0.986 4.164 1 95.62 174 GLY A C 1
ATOM 1395 O O . GLY A 1 174 ? 27.078 0.497 4.891 1 95.62 174 GLY A O 1
ATOM 1396 N N . ILE A 1 175 ? 25.906 0.552 2.982 1 95.31 175 ILE A N 1
ATOM 1397 C CA . ILE A 1 175 ? 26.516 -0.646 2.4 1 95.31 175 ILE A CA 1
ATOM 1398 C C . ILE A 1 175 ? 27.953 -0.362 1.999 1 95.31 175 ILE A C 1
ATOM 1400 O O . ILE A 1 175 ? 28.781 -1.274 1.952 1 95.31 175 ILE A O 1
ATOM 1404 N N . TRP A 1 176 ? 28.203 0.876 1.743 1 91.12 176 TRP A N 1
ATOM 1405 C CA . TRP A 1 176 ? 29.547 1.286 1.329 1 91.12 176 TRP A CA 1
ATOM 1406 C C . TRP A 1 176 ? 30.578 0.837 2.346 1 91.12 176 TRP A C 1
ATOM 1408 O O . TRP A 1 176 ? 31.734 0.573 1.986 1 91.12 176 TRP A O 1
ATOM 1418 N N . ALA A 1 177 ? 30.203 0.666 3.561 1 92.44 177 ALA A N 1
ATOM 1419 C CA . ALA A 1 177 ? 31.125 0.336 4.645 1 92.44 177 ALA A CA 1
ATOM 1420 C C . ALA A 1 177 ? 31.078 -1.154 4.973 1 92.44 177 ALA A C 1
ATOM 1422 O O . ALA A 1 177 ? 31.688 -1.604 5.941 1 92.44 177 ALA A O 1
ATOM 1423 N N . LEU A 1 178 ? 30.406 -1.947 4.227 1 94.94 178 LEU A N 1
ATOM 1424 C CA . LEU A 1 178 ? 30.219 -3.373 4.48 1 94.94 178 LEU A CA 1
ATOM 1425 C C . LEU A 1 178 ? 31.016 -4.207 3.48 1 94.94 178 LEU A C 1
ATOM 1427 O O . LEU A 1 178 ? 31.422 -3.703 2.436 1 94.94 178 LEU A O 1
ATOM 1431 N N . PRO A 1 179 ? 31.297 -5.477 3.869 1 95.25 179 PRO A N 1
ATOM 1432 C CA . PRO A 1 179 ? 31.766 -6.379 2.807 1 95.25 179 PRO A CA 1
ATOM 1433 C C . PRO A 1 179 ? 30.719 -6.555 1.7 1 95.25 179 PRO A C 1
ATOM 1435 O O . PRO A 1 179 ? 29.547 -6.223 1.887 1 95.25 179 PRO A O 1
ATOM 1438 N N . ARG A 1 180 ? 31.188 -7.004 0.563 1 96.88 180 ARG A N 1
ATOM 1439 C CA . ARG A 1 180 ? 30.266 -7.332 -0.517 1 96.88 180 ARG A CA 1
ATOM 1440 C C . ARG A 1 180 ? 29.281 -8.422 -0.091 1 96.88 180 ARG A C 1
ATOM 1442 O O . ARG A 1 180 ? 29.688 -9.523 0.265 1 96.88 180 ARG A O 1
ATOM 1449 N N . LEU A 1 181 ? 27.969 -8.133 -0.075 1 98 181 LEU A N 1
ATOM 1450 C CA . LEU A 1 181 ? 26.953 -9.039 0.442 1 98 181 LEU A CA 1
ATOM 1451 C C . LEU A 1 181 ? 26.438 -9.969 -0.655 1 98 181 LEU A C 1
ATOM 1453 O O . LEU A 1 181 ? 26.281 -9.547 -1.804 1 98 181 LEU A O 1
ATOM 1457 N N . ALA A 1 182 ? 26.188 -11.242 -0.322 1 98.69 182 ALA A N 1
ATOM 1458 C CA . ALA A 1 182 ? 25.703 -12.227 -1.278 1 98.69 182 ALA A CA 1
ATOM 1459 C C . ALA A 1 182 ? 24.328 -12.766 -0.868 1 98.69 182 ALA A C 1
ATOM 1461 O O . ALA A 1 182 ? 24.125 -13.117 0.294 1 98.69 182 ALA A O 1
ATOM 1462 N N . VAL A 1 183 ? 23.453 -12.797 -1.83 1 98.88 183 VAL A N 1
ATOM 1463 C CA . VAL A 1 183 ? 22.109 -13.328 -1.674 1 98.88 183 VAL A CA 1
ATOM 1464 C C . VAL A 1 183 ? 21.969 -14.641 -2.447 1 98.88 183 VAL A C 1
ATOM 1466 O O . VAL A 1 183 ? 22.531 -14.781 -3.537 1 98.88 183 VAL A O 1
ATOM 1469 N N . PHE A 1 184 ? 21.234 -15.609 -1.881 1 98.94 184 PHE A N 1
ATOM 1470 C CA . PHE A 1 184 ? 21.047 -16.891 -2.537 1 98.94 184 PHE A CA 1
ATOM 1471 C C . PHE A 1 184 ? 19.562 -17.203 -2.697 1 98.94 184 PHE A C 1
ATOM 1473 O O . PHE A 1 184 ? 18.781 -17.047 -1.754 1 98.94 184 PHE A O 1
ATOM 1480 N N . THR A 1 185 ? 19.141 -17.594 -3.842 1 98.81 185 THR A N 1
ATOM 1481 C CA . THR A 1 185 ? 17.766 -17.984 -4.137 1 98.81 185 THR A CA 1
ATOM 1482 C C . THR A 1 185 ? 17.719 -18.906 -5.352 1 98.81 185 THR A C 1
ATOM 1484 O O . THR A 1 185 ? 18.672 -18.969 -6.129 1 98.81 185 THR A O 1
ATOM 1487 N N . SER A 1 186 ? 16.656 -19.641 -5.496 1 98.12 186 SER A N 1
ATOM 1488 C CA . SER A 1 186 ? 16.531 -20.562 -6.617 1 98.12 186 SER A CA 1
ATOM 1489 C C . SER A 1 186 ? 16.328 -19.828 -7.934 1 98.12 186 SER A C 1
ATOM 1491 O O . SER A 1 186 ? 15.898 -18.672 -7.941 1 98.12 186 SER A O 1
ATOM 1493 N N . GLN A 1 187 ? 16.578 -20.469 -9.047 1 95.62 187 GLN A N 1
ATOM 1494 C CA . GLN A 1 187 ? 16.359 -19.922 -10.383 1 95.62 187 GLN A CA 1
ATOM 1495 C C . GLN A 1 187 ? 14.883 -19.688 -10.656 1 95.62 187 GLN A C 1
ATOM 1497 O O . GLN A 1 187 ? 14.523 -18.922 -11.562 1 95.62 187 GLN A O 1
ATOM 1502 N N . GLU A 1 188 ? 14.023 -20.266 -9.859 1 94.56 188 GLU A N 1
ATOM 1503 C CA . GLU A 1 188 ? 12.586 -20.141 -10.062 1 94.56 188 GLU A CA 1
ATOM 1504 C C . GLU A 1 188 ? 11.961 -19.188 -9.047 1 94.56 188 GLU A C 1
ATOM 1506 O O . GLU A 1 188 ? 10.734 -19.156 -8.898 1 94.56 188 GLU A O 1
ATOM 1511 N N . CYS A 1 189 ? 12.836 -18.453 -8.406 1 94.38 189 CYS A N 1
ATOM 1512 C CA . CYS A 1 189 ? 12.336 -17.516 -7.406 1 94.38 189 CYS A CA 1
ATOM 1513 C C . CYS A 1 189 ? 11.469 -16.438 -8.047 1 94.38 189 CYS A C 1
ATOM 1515 O O . CYS A 1 189 ? 11.5 -16.25 -9.266 1 94.38 189 CYS A O 1
ATOM 1517 N N . HIS A 1 190 ? 10.648 -15.836 -7.242 1 95 190 HIS A N 1
ATOM 1518 C CA . HIS A 1 190 ? 9.883 -14.68 -7.688 1 95 190 HIS A CA 1
ATOM 1519 C C . HIS A 1 190 ? 10.805 -13.5 -7.996 1 95 190 HIS A C 1
ATOM 1521 O O . HIS A 1 190 ? 11.781 -13.273 -7.285 1 95 190 HIS A O 1
ATOM 1527 N N . TYR A 1 191 ? 10.508 -12.688 -8.984 1 93.81 191 TYR A N 1
ATOM 1528 C CA . TYR A 1 191 ? 11.383 -11.633 -9.484 1 93.81 191 TYR A CA 1
ATOM 1529 C C . TYR A 1 191 ? 11.539 -10.523 -8.453 1 93.81 191 TYR A C 1
ATOM 1531 O O . TYR A 1 191 ? 12.406 -9.648 -8.602 1 93.81 191 TYR A O 1
ATOM 1539 N N . SER A 1 192 ? 10.727 -10.516 -7.395 1 95.69 192 SER A N 1
ATOM 1540 C CA . SER A 1 192 ? 10.844 -9.516 -6.34 1 95.69 192 SER A CA 1
ATOM 1541 C C . SER A 1 192 ? 12.219 -9.578 -5.676 1 95.69 192 SER A C 1
ATOM 1543 O O . SER A 1 192 ? 12.711 -8.578 -5.152 1 95.69 192 SER A O 1
ATOM 1545 N N . VAL A 1 193 ? 12.883 -10.719 -5.652 1 97.12 193 VAL A N 1
ATOM 1546 C CA . VAL A 1 193 ? 14.211 -10.852 -5.051 1 97.12 193 VAL A CA 1
ATOM 1547 C C . VAL A 1 193 ? 15.219 -10.031 -5.848 1 97.12 193 VAL A C 1
ATOM 1549 O O . VAL A 1 193 ? 16.016 -9.289 -5.27 1 97.12 193 VAL A O 1
ATOM 1552 N N . LYS A 1 194 ? 15.156 -10.164 -7.18 1 96.62 194 LYS A N 1
ATOM 1553 C CA . LYS A 1 194 ? 16.031 -9.383 -8.039 1 96.62 194 LYS A CA 1
ATOM 1554 C C . LYS A 1 194 ? 15.773 -7.883 -7.891 1 96.62 194 LYS A C 1
ATOM 1556 O O . LYS A 1 194 ? 16.703 -7.094 -7.75 1 96.62 194 LYS A O 1
ATOM 1561 N N . LYS A 1 195 ? 14.555 -7.5 -7.945 1 97.06 195 LYS A N 1
ATOM 1562 C CA . LYS A 1 195 ? 14.188 -6.094 -7.777 1 97.06 195 LYS A CA 1
ATOM 1563 C C . LYS A 1 195 ? 14.609 -5.578 -6.406 1 97.06 195 LYS A C 1
ATOM 1565 O O . LYS A 1 195 ? 15.07 -4.438 -6.277 1 97.06 195 LYS A O 1
ATOM 1570 N N . GLY A 1 196 ? 14.414 -6.414 -5.391 1 97.88 196 GLY A N 1
ATOM 1571 C CA . GLY A 1 196 ? 14.773 -6.027 -4.035 1 97.88 196 GLY A CA 1
ATOM 1572 C C . GLY A 1 196 ? 16.266 -5.809 -3.854 1 97.88 196 GLY A C 1
ATOM 1573 O O . GLY A 1 196 ? 16.672 -4.852 -3.193 1 97.88 196 GLY A O 1
ATOM 1574 N N . ALA A 1 197 ? 17.078 -6.703 -4.422 1 98.19 197 ALA A N 1
ATOM 1575 C CA . ALA A 1 197 ? 18.531 -6.562 -4.332 1 98.19 197 ALA A CA 1
ATOM 1576 C C . ALA A 1 197 ? 18.984 -5.262 -4.984 1 98.19 197 ALA A C 1
ATOM 1578 O O . ALA A 1 197 ? 19.859 -4.57 -4.449 1 98.19 197 ALA A O 1
ATOM 1579 N N . ALA A 1 198 ? 18.438 -4.957 -6.145 1 97.81 198 ALA A N 1
ATOM 1580 C CA . ALA A 1 198 ? 18.75 -3.705 -6.824 1 97.81 198 ALA A CA 1
ATOM 1581 C C . ALA A 1 198 ? 18.312 -2.502 -6 1 97.81 198 ALA A C 1
ATOM 1583 O O . ALA A 1 198 ? 19.062 -1.546 -5.82 1 97.81 198 ALA A O 1
ATOM 1584 N N . PHE A 1 199 ? 17.156 -2.553 -5.48 1 98.12 199 PHE A N 1
ATOM 1585 C CA . PHE A 1 199 ? 16.516 -1.456 -4.758 1 98.12 199 PHE A CA 1
ATOM 1586 C C . PHE A 1 199 ? 17.266 -1.147 -3.469 1 98.12 199 PHE A C 1
ATOM 1588 O O . PHE A 1 199 ? 17.516 0.018 -3.154 1 98.12 199 PHE A O 1
ATOM 1595 N N . LEU A 1 200 ? 17.672 -2.166 -2.715 1 98.19 200 LEU A N 1
ATOM 1596 C CA . LEU A 1 200 ? 18.312 -2.02 -1.415 1 98.19 200 LEU A CA 1
ATOM 1597 C C . LEU A 1 200 ? 19.797 -1.649 -1.577 1 98.19 200 LEU A C 1
ATOM 1599 O O . LEU A 1 200 ? 20.484 -1.395 -0.589 1 98.19 200 LEU A O 1
ATOM 1603 N N . GLY A 1 201 ? 20.297 -1.671 -2.805 1 97.5 201 GLY A N 1
ATOM 1604 C CA . GLY A 1 201 ? 21.672 -1.293 -3.062 1 97.5 201 GLY A CA 1
ATOM 1605 C C . GLY A 1 201 ? 22.641 -2.459 -2.967 1 97.5 201 GLY A C 1
ATOM 1606 O O . GLY A 1 201 ? 23.859 -2.264 -2.943 1 97.5 201 GLY A O 1
ATOM 1607 N N . ILE A 1 202 ? 22.125 -3.652 -2.91 1 97.94 202 ILE A N 1
ATOM 1608 C CA . ILE A 1 202 ? 22.969 -4.844 -2.896 1 97.94 202 ILE A CA 1
ATOM 1609 C C . ILE A 1 202 ? 23.469 -5.133 -4.309 1 97.94 202 ILE A C 1
ATOM 1611 O O . ILE A 1 202 ? 24.641 -5.465 -4.496 1 97.94 202 ILE A O 1
ATOM 1615 N N . GLY A 1 203 ? 22.594 -4.984 -5.285 1 97.81 203 GLY A N 1
ATOM 1616 C CA . GLY A 1 203 ? 22.938 -5.23 -6.672 1 97.81 203 GLY A CA 1
ATOM 1617 C C . GLY A 1 203 ? 22.578 -6.625 -7.145 1 97.81 203 GLY A C 1
ATOM 1618 O O . GLY A 1 203 ? 22.703 -7.594 -6.398 1 97.81 203 GLY A O 1
ATOM 1619 N N . THR A 1 204 ? 22.141 -6.734 -8.391 1 97.81 204 THR A N 1
ATOM 1620 C CA . THR A 1 204 ? 21.641 -8 -8.922 1 97.81 204 THR A CA 1
ATOM 1621 C C . THR A 1 204 ? 22.797 -8.961 -9.195 1 97.81 204 THR A C 1
ATOM 1623 O O . THR A 1 204 ? 22.625 -10.18 -9.203 1 97.81 204 THR A O 1
ATOM 1626 N N . ASP A 1 205 ? 24.031 -8.453 -9.375 1 97.75 205 ASP A N 1
ATOM 1627 C CA . ASP A 1 205 ? 25.203 -9.289 -9.594 1 97.75 205 ASP A CA 1
ATOM 1628 C C . ASP A 1 205 ? 25.578 -10.062 -8.336 1 97.75 205 ASP A C 1
ATOM 1630 O O . ASP A 1 205 ? 26.359 -11.008 -8.391 1 97.75 205 ASP A O 1
ATOM 1634 N N . ASN A 1 206 ? 25.031 -9.688 -7.262 1 98.31 206 ASN A N 1
ATOM 1635 C CA . ASN A 1 206 ? 25.359 -10.32 -5.988 1 98.31 206 ASN A CA 1
ATOM 1636 C C . ASN A 1 206 ? 24.312 -11.344 -5.582 1 98.31 206 ASN A C 1
ATOM 1638 O O . ASN A 1 206 ? 24.266 -11.766 -4.426 1 98.31 206 ASN A O 1
ATOM 1642 N N . ILE A 1 207 ? 23.438 -11.688 -6.516 1 98.69 207 ILE A N 1
ATOM 1643 C CA . ILE A 1 207 ? 22.516 -12.797 -6.355 1 98.69 207 ILE A CA 1
ATOM 1644 C C . ILE A 1 207 ? 23.109 -14.062 -6.973 1 98.69 207 ILE A C 1
ATOM 1646 O O . ILE A 1 207 ? 23.422 -14.086 -8.164 1 98.69 207 ILE A O 1
ATOM 1650 N N . TYR A 1 208 ? 23.297 -15.039 -6.164 1 98.88 208 TYR A N 1
ATOM 1651 C CA . TYR A 1 208 ? 23.75 -16.344 -6.625 1 98.88 208 TYR A CA 1
ATOM 1652 C C . TYR A 1 208 ? 22.562 -17.297 -6.816 1 98.88 208 TYR A C 1
ATOM 1654 O O . TYR A 1 208 ? 21.938 -17.719 -5.844 1 98.88 208 TYR A O 1
ATOM 1662 N N . LEU A 1 209 ? 22.281 -17.609 -8.016 1 98.56 209 LEU A N 1
ATOM 1663 C CA . LEU A 1 209 ? 21.141 -18.453 -8.352 1 98.56 209 LEU A CA 1
ATOM 1664 C C . LEU A 1 209 ? 21.453 -19.922 -8.117 1 98.56 209 LEU A C 1
ATOM 1666 O O . LEU A 1 209 ? 22.469 -20.422 -8.586 1 98.56 209 LEU A O 1
ATOM 1670 N N . VAL A 1 210 ? 20.594 -20.531 -7.418 1 98.88 210 VAL A N 1
ATOM 1671 C CA . VAL A 1 210 ? 20.75 -21.938 -7.059 1 98.88 210 VAL A CA 1
ATOM 1672 C C . VAL A 1 210 ? 19.953 -22.797 -8.031 1 98.88 210 VAL A C 1
ATOM 1674 O O . VAL A 1 210 ? 18.828 -22.453 -8.414 1 98.88 210 VAL A O 1
ATOM 1677 N N . GLY A 1 211 ? 20.484 -23.938 -8.414 1 98.56 211 GLY A N 1
ATOM 1678 C CA . GLY A 1 211 ? 19.812 -24.859 -9.305 1 98.56 211 GLY A CA 1
ATOM 1679 C C . GLY A 1 211 ? 18.578 -25.5 -8.695 1 98.56 211 GLY A C 1
ATOM 1680 O O . GLY A 1 211 ? 18.453 -25.578 -7.473 1 98.56 211 GLY A O 1
ATOM 1681 N N . VAL A 1 212 ? 17.672 -25.969 -9.57 1 98.25 212 VAL A N 1
ATOM 1682 C CA . VAL A 1 212 ? 16.438 -26.609 -9.133 1 98.25 212 VAL A CA 1
ATOM 1683 C C . VAL A 1 212 ? 16.344 -28 -9.75 1 98.25 212 VAL A C 1
ATOM 1685 O O . VAL A 1 212 ? 17 -28.297 -10.758 1 98.25 212 VAL A O 1
ATOM 1688 N N . ASP A 1 213 ? 15.594 -28.844 -9.148 1 97.69 213 ASP A N 1
ATOM 1689 C CA . ASP A 1 213 ? 15.359 -30.172 -9.719 1 97.69 213 ASP A CA 1
ATOM 1690 C C . ASP A 1 213 ? 14.273 -30.125 -10.797 1 97.69 213 ASP A C 1
ATOM 1692 O O . ASP A 1 213 ? 13.898 -29.047 -11.25 1 97.69 213 ASP A O 1
ATOM 1696 N N . GLU A 1 214 ? 13.805 -31.281 -11.203 1 94.69 214 GLU A N 1
ATOM 1697 C CA . GLU A 1 214 ? 12.867 -31.391 -12.32 1 94.69 214 GLU A CA 1
ATOM 1698 C C . GLU A 1 214 ? 11.516 -30.781 -11.953 1 94.69 214 GLU A C 1
ATOM 1700 O O . GLU A 1 214 ? 10.742 -30.391 -12.836 1 94.69 214 GLU A O 1
ATOM 1705 N N . ARG A 1 215 ? 11.281 -30.641 -10.703 1 95.94 215 ARG A N 1
ATOM 1706 C CA . ARG A 1 215 ? 9.992 -30.109 -10.258 1 95.94 215 ARG A CA 1
ATOM 1707 C C . ARG A 1 215 ? 10.094 -28.609 -9.945 1 95.94 215 ARG A C 1
ATOM 1709 O O . ARG A 1 215 ? 9.094 -27.969 -9.617 1 95.94 215 ARG A O 1
ATOM 1716 N N . GLY A 1 216 ? 11.281 -28.078 -10.094 1 96.38 216 GLY A N 1
ATOM 1717 C CA . GLY A 1 216 ? 11.484 -26.672 -9.844 1 96.38 216 GLY A CA 1
ATOM 1718 C C . GLY A 1 216 ? 11.836 -26.359 -8.398 1 96.38 216 GLY A C 1
ATOM 1719 O O . GLY A 1 216 ? 11.742 -25.219 -7.961 1 96.38 216 GLY A O 1
ATOM 1720 N N . LYS A 1 217 ? 12.25 -27.359 -7.609 1 98.31 217 LYS A N 1
ATOM 1721 C CA . LYS A 1 217 ? 12.594 -27.188 -6.203 1 98.31 217 LYS A CA 1
ATOM 1722 C C . LYS A 1 217 ? 14.086 -26.922 -6.035 1 98.31 217 LYS A C 1
ATOM 1724 O O . LYS A 1 217 ? 14.914 -27.547 -6.703 1 98.31 217 LYS A O 1
ATOM 1729 N N . MET A 1 218 ? 14.383 -26.078 -5.125 1 98.69 218 MET A N 1
ATOM 1730 C CA . MET A 1 218 ? 15.781 -25.75 -4.836 1 98.69 218 MET A CA 1
ATOM 1731 C C . MET A 1 218 ? 16.562 -27.016 -4.477 1 98.69 218 MET A C 1
ATOM 1733 O O . MET A 1 218 ? 16.078 -27.859 -3.734 1 98.69 218 MET A O 1
ATOM 1737 N N . ILE A 1 219 ? 17.797 -27.141 -5.031 1 98.81 219 ILE A N 1
ATOM 1738 C CA . ILE A 1 219 ? 18.688 -28.234 -4.688 1 98.81 219 ILE A CA 1
ATOM 1739 C C . ILE A 1 219 ? 19.625 -27.797 -3.566 1 98.81 219 ILE A C 1
ATOM 1741 O O . ILE A 1 219 ? 20.547 -27.016 -3.793 1 98.81 219 ILE A O 1
ATOM 1745 N N . PRO A 1 220 ? 19.516 -28.359 -2.342 1 98.75 220 PRO A N 1
ATOM 1746 C CA . PRO A 1 220 ? 20.312 -27.906 -1.195 1 98.75 220 PRO A CA 1
ATOM 1747 C C . PRO A 1 220 ? 21.812 -28.062 -1.417 1 98.75 220 PRO A C 1
ATOM 1749 O O . PRO A 1 220 ? 22.594 -27.203 -1.003 1 98.75 220 PRO A O 1
ATOM 1752 N N . ALA A 1 221 ? 22.219 -29.172 -2.07 1 98.69 221 ALA A N 1
ATOM 1753 C CA . ALA A 1 221 ? 23.641 -29.359 -2.342 1 98.69 221 ALA A CA 1
ATOM 1754 C C . ALA A 1 221 ? 24.203 -28.234 -3.215 1 98.69 221 ALA A C 1
ATOM 1756 O O . ALA A 1 221 ? 25.344 -27.812 -3.035 1 98.69 221 ALA A O 1
ATOM 1757 N N . ASP A 1 222 ? 23.422 -27.797 -4.133 1 98.88 222 ASP A N 1
ATOM 1758 C CA . ASP A 1 222 ? 23.859 -26.688 -4.984 1 98.88 222 ASP A CA 1
ATOM 1759 C C . ASP A 1 222 ? 23.859 -25.375 -4.215 1 98.88 222 ASP A C 1
ATOM 1761 O O . ASP A 1 222 ? 24.656 -24.484 -4.5 1 98.88 222 ASP A O 1
ATOM 1765 N N . LEU A 1 223 ? 22.938 -25.203 -3.305 1 98.94 223 LEU A N 1
ATOM 1766 C CA . LEU A 1 223 ? 22.969 -24.031 -2.434 1 98.94 223 LEU A CA 1
ATOM 1767 C C . LEU A 1 223 ? 24.297 -23.938 -1.696 1 98.94 223 LEU A C 1
ATOM 1769 O O . LEU A 1 223 ? 24.906 -22.859 -1.665 1 98.94 223 LEU A O 1
ATOM 1773 N N . GLU A 1 224 ? 24.672 -25.016 -1.112 1 98.69 224 GLU A N 1
ATOM 1774 C CA . GLU A 1 224 ? 25.938 -25.031 -0.39 1 98.69 224 GLU A CA 1
ATOM 1775 C C . GLU A 1 224 ? 27.109 -24.719 -1.318 1 98.69 224 GLU A C 1
ATOM 1777 O O . GLU A 1 224 ? 28.031 -23.984 -0.941 1 98.69 224 GLU A O 1
ATOM 1782 N N . LYS A 1 225 ? 27.047 -25.281 -2.529 1 98.81 225 LYS A N 1
ATOM 1783 C CA . LYS A 1 225 ? 28.062 -25 -3.535 1 98.81 225 LYS A CA 1
ATOM 1784 C C . LYS A 1 225 ? 28.125 -23.5 -3.852 1 98.81 225 LYS A C 1
ATOM 1786 O O . LYS A 1 225 ? 29.203 -22.922 -3.932 1 98.81 225 LYS A O 1
ATOM 1791 N N . GLN A 1 226 ? 26.984 -22.875 -4.047 1 98.88 226 GLN A N 1
ATOM 1792 C CA . GLN A 1 226 ? 26.922 -21.453 -4.379 1 98.88 226 GLN A CA 1
ATOM 1793 C C . GLN A 1 226 ? 27.406 -20.594 -3.213 1 98.88 226 GLN A C 1
ATOM 1795 O O . GLN A 1 226 ? 28.047 -19.562 -3.42 1 98.88 226 GLN A O 1
ATOM 1800 N N . ILE A 1 227 ? 27.109 -20.969 -1.973 1 98.88 227 ILE A N 1
ATOM 1801 C CA . ILE A 1 227 ? 27.578 -20.25 -0.794 1 98.88 227 ILE A CA 1
ATOM 1802 C C . ILE A 1 227 ? 29.109 -20.297 -0.737 1 98.88 227 ILE A C 1
ATOM 1804 O O . ILE A 1 227 ? 29.75 -19.266 -0.515 1 98.88 227 ILE A O 1
ATOM 1808 N N . ASN A 1 228 ? 29.656 -21.453 -0.947 1 98.75 228 ASN A N 1
ATOM 1809 C CA . ASN A 1 228 ? 31.109 -21.594 -0.943 1 98.75 228 ASN A CA 1
ATOM 1810 C C . ASN A 1 228 ? 31.75 -20.797 -2.076 1 98.75 228 ASN A C 1
ATOM 1812 O O . ASN A 1 228 ? 32.812 -20.234 -1.906 1 98.75 228 ASN A O 1
ATOM 1816 N N . LYS A 1 229 ? 31.109 -20.812 -3.215 1 98.75 229 LYS A N 1
ATOM 1817 C CA . LYS A 1 229 ? 31.594 -20 -4.332 1 98.75 229 LYS A CA 1
ATOM 1818 C C . LYS A 1 229 ? 31.641 -18.516 -3.961 1 98.75 229 LYS A C 1
ATOM 1820 O O . LYS A 1 229 ? 32.625 -17.828 -4.23 1 98.75 229 LYS A O 1
ATOM 1825 N N . ALA A 1 230 ? 30.594 -18 -3.365 1 98.62 230 ALA A N 1
ATOM 1826 C CA . ALA A 1 230 ? 30.531 -16.609 -2.934 1 98.62 230 ALA A CA 1
ATOM 1827 C C . ALA A 1 230 ? 31.672 -16.281 -1.967 1 98.62 230 ALA A C 1
ATOM 1829 O O . ALA A 1 230 ? 32.344 -15.25 -2.098 1 98.62 230 ALA A O 1
ATOM 1830 N N . LYS A 1 231 ? 31.875 -17.188 -1.014 1 98.31 231 LYS A N 1
ATOM 1831 C CA . LYS A 1 231 ? 32.969 -17 -0.051 1 98.31 231 LYS A CA 1
ATOM 1832 C C . LYS A 1 231 ? 34.312 -16.953 -0.751 1 98.31 231 LYS A C 1
ATOM 1834 O O . LYS A 1 231 ? 35.156 -16.109 -0.418 1 98.31 231 LYS A O 1
ATOM 1839 N N . SER A 1 232 ? 34.5 -17.766 -1.676 1 98.44 232 SER A N 1
ATOM 1840 C CA . SER A 1 232 ? 35.781 -17.812 -2.398 1 98.44 232 SER A CA 1
ATOM 1841 C C . SER A 1 232 ? 36 -16.531 -3.211 1 98.44 232 SER A C 1
ATOM 1843 O O . SER A 1 232 ? 37.125 -16.156 -3.461 1 98.44 232 SER A O 1
ATOM 1845 N N . GLU A 1 233 ? 34.938 -15.898 -3.625 1 97.75 233 GLU A N 1
ATOM 1846 C CA . GLU A 1 233 ? 35 -14.664 -4.395 1 97.75 233 GLU A CA 1
ATOM 1847 C C . GLU A 1 233 ? 35.094 -13.445 -3.473 1 97.75 233 GLU A C 1
ATOM 1849 O O . GLU A 1 233 ? 35.125 -12.305 -3.941 1 97.75 233 GLU A O 1
ATOM 1854 N N . GLY A 1 234 ? 35.125 -13.68 -2.178 1 96.75 234 GLY A N 1
ATOM 1855 C CA . GLY A 1 234 ? 35.281 -12.609 -1.206 1 96.75 234 GLY A CA 1
ATOM 1856 C C . GLY A 1 234 ? 33.969 -11.969 -0.779 1 96.75 234 GLY A C 1
ATOM 1857 O O . GLY A 1 234 ? 33.969 -10.93 -0.118 1 96.75 234 GLY A O 1
ATOM 1858 N N . ALA A 1 235 ? 32.875 -12.547 -1.188 1 97.62 235 ALA A N 1
ATOM 1859 C CA . ALA A 1 235 ? 31.562 -12.031 -0.783 1 97.62 235 ALA A CA 1
ATOM 1860 C C . ALA A 1 235 ? 31.125 -12.648 0.54 1 97.62 235 ALA A C 1
ATOM 1862 O O . ALA A 1 235 ? 31.594 -13.727 0.922 1 97.62 235 ALA A O 1
ATOM 1863 N N . CYS A 1 236 ? 30.281 -11.992 1.235 1 97.94 236 CYS A N 1
ATOM 1864 C CA . CYS A 1 236 ? 29.766 -12.453 2.52 1 97.94 236 CYS A CA 1
ATOM 1865 C C . CYS A 1 236 ? 28.344 -12.984 2.371 1 97.94 236 CYS A C 1
ATOM 1867 O O . CYS A 1 236 ? 27.406 -12.219 2.146 1 97.94 236 CYS A O 1
ATOM 1869 N N . PRO A 1 237 ? 28.172 -14.32 2.506 1 98.5 237 PRO A N 1
ATOM 1870 C CA . PRO A 1 237 ? 26.812 -14.867 2.51 1 98.5 237 PRO A CA 1
ATOM 1871 C C . PRO A 1 237 ? 25.984 -14.367 3.695 1 98.5 237 PRO A C 1
ATOM 1873 O O . PRO A 1 237 ? 26.406 -14.531 4.848 1 98.5 237 PRO A O 1
ATOM 1876 N N . PHE A 1 238 ? 24.75 -13.766 3.414 1 98.06 238 PHE A N 1
ATOM 1877 C CA . PHE A 1 238 ? 24.031 -13.258 4.574 1 98.06 238 PHE A CA 1
ATOM 1878 C C . PHE A 1 238 ? 22.547 -13.609 4.488 1 98.06 238 PHE A C 1
ATOM 1880 O O . PHE A 1 238 ? 21.844 -13.57 5.492 1 98.06 238 PHE A O 1
ATOM 1887 N N . PHE A 1 239 ? 22.031 -14.031 3.275 1 98.88 239 PHE A N 1
ATOM 1888 C CA . PHE A 1 239 ? 20.594 -14.156 3.102 1 98.88 239 PHE A CA 1
ATOM 1889 C C . PHE A 1 239 ? 20.266 -15.273 2.123 1 98.88 239 PHE A C 1
ATOM 1891 O O . PHE A 1 239 ? 20.75 -15.281 0.992 1 98.88 239 PHE A O 1
ATOM 1898 N N . VAL A 1 240 ? 19.438 -16.219 2.473 1 98.94 240 VAL A N 1
ATOM 1899 C CA . VAL A 1 240 ? 18.906 -17.281 1.623 1 98.94 240 VAL A CA 1
ATOM 1900 C C . VAL A 1 240 ? 17.391 -17.156 1.526 1 98.94 240 VAL A C 1
ATOM 1902 O O . VAL A 1 240 ? 16.703 -17.109 2.547 1 98.94 240 VAL A O 1
ATOM 1905 N N . ASN A 1 241 ? 16.875 -17.078 0.323 1 98.94 241 ASN A N 1
ATOM 1906 C CA . ASN A 1 241 ? 15.438 -17.062 0.062 1 98.94 241 ASN A CA 1
ATOM 1907 C C . ASN A 1 241 ? 14.945 -18.406 -0.496 1 98.94 241 ASN A C 1
ATOM 1909 O O . ASN A 1 241 ? 15.32 -18.781 -1.604 1 98.94 241 ASN A O 1
ATOM 1913 N N . ALA A 1 242 ? 14.188 -19.109 0.261 1 98.94 242 ALA A N 1
ATOM 1914 C CA . ALA A 1 242 ? 13.469 -20.281 -0.231 1 98.94 242 ALA A CA 1
ATOM 1915 C C . ALA A 1 242 ? 12.023 -19.922 -0.597 1 98.94 242 ALA A C 1
ATOM 1917 O O . ALA A 1 242 ? 11.477 -18.938 -0.095 1 98.94 242 ALA A O 1
ATOM 1918 N N . THR A 1 243 ? 11.445 -20.703 -1.473 1 98.75 243 THR A N 1
ATOM 1919 C CA . THR A 1 243 ? 10.102 -20.391 -1.954 1 98.75 243 THR A CA 1
ATOM 1920 C C . THR A 1 243 ? 9.141 -21.547 -1.67 1 98.75 243 THR A C 1
ATOM 1922 O O . THR A 1 243 ? 9.484 -22.703 -1.897 1 98.75 243 THR A O 1
ATOM 1925 N N . CYS A 1 244 ? 8.047 -21.234 -1.095 1 98.62 244 CYS A N 1
ATOM 1926 C CA . CYS A 1 244 ? 6.926 -22.156 -0.97 1 98.62 244 CYS A CA 1
ATOM 1927 C C . CYS A 1 244 ? 5.773 -21.734 -1.875 1 98.62 244 CYS A C 1
ATOM 1929 O O . CYS A 1 244 ? 5.027 -20.812 -1.55 1 98.62 244 CYS A O 1
ATOM 1931 N N . GLY A 1 245 ? 5.59 -22.562 -2.902 1 98 245 GLY A N 1
ATOM 1932 C CA . GLY A 1 245 ? 4.641 -22.172 -3.936 1 98 245 GLY A CA 1
ATOM 1933 C C . GLY A 1 245 ? 5.227 -21.234 -4.965 1 98 245 GLY A C 1
ATOM 1934 O O . GLY A 1 245 ? 4.84 -20.062 -5.031 1 98 245 GLY A O 1
ATOM 1935 N N . THR A 1 246 ? 6.164 -21.75 -5.797 1 97.06 246 THR A N 1
ATOM 1936 C CA . THR A 1 246 ? 6.695 -20.922 -6.871 1 97.06 246 THR A CA 1
ATOM 1937 C C . THR A 1 246 ? 5.578 -20.453 -7.801 1 97.06 246 THR A C 1
ATOM 1939 O O . THR A 1 246 ? 4.559 -21.125 -7.945 1 97.06 246 THR A O 1
ATOM 1942 N N . THR A 1 247 ? 5.789 -19.375 -8.445 1 93.56 247 THR A N 1
ATOM 1943 C CA . THR A 1 247 ? 4.742 -18.688 -9.188 1 93.56 247 THR A CA 1
ATOM 1944 C C . THR A 1 247 ? 4.199 -19.562 -10.312 1 93.56 247 THR A C 1
ATOM 1946 O O . THR A 1 247 ? 2.988 -19.609 -10.539 1 93.56 247 THR A O 1
ATOM 1949 N N . VAL A 1 248 ? 5.078 -20.25 -11.016 1 95.25 248 VAL A N 1
ATOM 1950 C CA . VAL A 1 248 ? 4.656 -20.906 -12.242 1 95.25 248 VAL A CA 1
ATOM 1951 C C . VAL A 1 248 ? 4.297 -22.359 -11.961 1 95.25 248 VAL A C 1
ATOM 1953 O O . VAL A 1 248 ? 3.15 -22.781 -12.141 1 95.25 248 VAL A O 1
ATOM 1956 N N . LEU A 1 249 ? 5.18 -23.109 -11.328 1 97.06 249 LEU A N 1
ATOM 1957 C CA . LEU A 1 249 ? 4.973 -24.547 -11.172 1 97.06 249 LEU A CA 1
ATOM 1958 C C . LEU A 1 249 ? 4.332 -24.844 -9.82 1 97.06 249 LEU A C 1
ATOM 1960 O O . LEU A 1 249 ? 3.818 -25.953 -9.609 1 97.06 249 LEU A O 1
ATOM 1964 N N . GLY A 1 250 ? 4.355 -23.922 -8.93 1 97.56 250 GLY A N 1
ATOM 1965 C CA . GLY A 1 250 ? 3.828 -24.172 -7.602 1 97.56 250 GLY A CA 1
ATOM 1966 C C . GLY A 1 250 ? 4.703 -25.109 -6.781 1 97.56 250 GLY A C 1
ATOM 1967 O O . GLY A 1 250 ? 4.203 -25.875 -5.965 1 97.56 250 GLY A O 1
ATOM 1968 N N . ALA A 1 251 ? 5.969 -25.047 -6.926 1 98.19 251 ALA A N 1
ATOM 1969 C CA . ALA A 1 251 ? 6.902 -25.938 -6.25 1 98.19 251 ALA A CA 1
ATOM 1970 C C . ALA A 1 251 ? 7.191 -25.453 -4.828 1 98.19 251 ALA A C 1
ATOM 1972 O O . ALA A 1 251 ? 7.152 -24.266 -4.551 1 98.19 251 ALA A O 1
ATOM 1973 N N . PHE A 1 252 ? 7.5 -26.422 -3.926 1 98.75 252 PHE A N 1
ATOM 1974 C CA . PHE A 1 252 ? 7.891 -26.141 -2.551 1 98.75 252 PHE A CA 1
ATOM 1975 C C . PHE A 1 252 ? 9.336 -26.562 -2.305 1 98.75 252 PHE A C 1
ATOM 1977 O O . PHE A 1 252 ? 9.664 -27.75 -2.389 1 98.75 252 PHE A O 1
ATOM 1984 N N . ASP A 1 253 ? 10.195 -25.625 -2 1 98.88 253 ASP A N 1
ATOM 1985 C CA . ASP A 1 253 ? 11.594 -25.938 -1.709 1 98.88 253 ASP A CA 1
ATOM 1986 C C . ASP A 1 253 ? 11.703 -26.828 -0.468 1 98.88 253 ASP A C 1
ATOM 1988 O O . ASP A 1 253 ? 10.852 -26.766 0.42 1 98.88 253 ASP A O 1
ATOM 1992 N N . PRO A 1 254 ? 12.727 -27.703 -0.421 1 98.81 254 PRO A N 1
ATOM 1993 C CA . PRO A 1 254 ? 12.914 -28.562 0.756 1 98.81 254 PRO A CA 1
ATOM 1994 C C . PRO A 1 254 ? 13.445 -27.781 1.964 1 98.81 254 PRO A C 1
ATOM 1996 O O . PRO A 1 254 ? 14.648 -27.797 2.229 1 98.81 254 PRO A O 1
ATOM 1999 N N . LEU A 1 255 ? 12.602 -27.266 2.811 1 98.88 255 LEU A N 1
ATOM 2000 C CA . LEU A 1 255 ? 12.914 -26.266 3.828 1 98.88 255 LEU A CA 1
ATOM 2001 C C . LEU A 1 255 ? 13.828 -26.844 4.902 1 98.88 255 LEU A C 1
ATOM 2003 O O . LEU A 1 255 ? 14.711 -26.156 5.41 1 98.88 255 LEU A O 1
ATOM 2007 N N . VAL A 1 256 ? 13.641 -28.109 5.305 1 98.88 256 VAL A N 1
ATOM 2008 C CA . VAL A 1 256 ? 14.453 -28.719 6.348 1 98.88 256 VAL A CA 1
ATOM 2009 C C . VAL A 1 256 ? 15.922 -28.734 5.922 1 98.88 256 VAL A C 1
ATOM 2011 O O . VAL A 1 256 ? 16.797 -28.312 6.676 1 98.88 256 VAL A O 1
ATOM 2014 N N . ASP A 1 257 ? 16.172 -29.203 4.699 1 98.88 257 ASP A N 1
ATOM 2015 C CA . ASP A 1 257 ? 17.531 -29.297 4.188 1 98.88 257 ASP A CA 1
ATOM 2016 C C . ASP A 1 257 ? 18.141 -27.906 3.982 1 98.88 257 ASP A C 1
ATOM 2018 O O . ASP A 1 257 ? 19.328 -27.703 4.23 1 98.88 257 ASP A O 1
ATOM 2022 N N . VAL A 1 258 ? 17.359 -27 3.494 1 98.88 258 VAL A N 1
ATOM 2023 C CA . VAL A 1 258 ? 17.844 -25.641 3.287 1 98.88 258 VAL A CA 1
ATOM 2024 C C . VAL A 1 258 ? 18.203 -25.016 4.629 1 98.88 258 VAL A C 1
ATOM 2026 O O . VAL A 1 258 ? 19.219 -24.328 4.742 1 98.88 258 VAL A O 1
ATOM 2029 N N . ALA A 1 259 ? 17.344 -25.203 5.641 1 98.88 259 ALA A N 1
ATOM 2030 C CA . ALA A 1 259 ? 17.609 -24.703 6.984 1 98.88 259 ALA A CA 1
ATOM 2031 C C . ALA A 1 259 ? 18.938 -25.219 7.512 1 98.88 259 ALA A C 1
ATOM 2033 O O . ALA A 1 259 ? 19.688 -24.484 8.156 1 98.88 259 ALA A O 1
ATOM 2034 N N . ASP A 1 260 ? 19.219 -26.531 7.285 1 98.81 260 ASP A N 1
ATOM 2035 C CA . ASP A 1 260 ? 20.484 -27.109 7.707 1 98.81 260 ASP A CA 1
ATOM 2036 C C . ASP A 1 260 ? 21.672 -26.359 7.105 1 98.81 260 ASP A C 1
ATOM 2038 O O . ASP A 1 260 ? 22.641 -26.062 7.801 1 98.81 260 ASP A O 1
ATOM 2042 N N . VAL A 1 261 ? 21.609 -26.094 5.816 1 98.81 261 VAL A N 1
ATOM 2043 C CA . VAL A 1 261 ? 22.672 -25.391 5.125 1 98.81 261 VAL A CA 1
ATOM 2044 C C . VAL A 1 261 ? 22.828 -23.984 5.699 1 98.81 261 VAL A C 1
ATOM 2046 O O . VAL A 1 261 ? 23.938 -23.516 5.949 1 98.81 261 VAL A O 1
ATOM 2049 N N . CYS A 1 262 ? 21.703 -23.25 5.906 1 98.81 262 CYS A N 1
ATOM 2050 C CA . CYS A 1 262 ? 21.734 -21.891 6.445 1 98.81 262 CYS A CA 1
ATOM 2051 C C . CYS A 1 262 ? 22.391 -21.875 7.824 1 98.81 262 CYS A C 1
ATOM 2053 O O . CYS A 1 262 ? 23.188 -20.984 8.117 1 98.81 262 CYS A O 1
ATOM 2055 N N . GLU A 1 263 ? 22.031 -22.828 8.672 1 98.31 263 GLU A N 1
ATOM 2056 C CA . GLU A 1 263 ? 22.594 -22.922 10.016 1 98.31 263 GLU A CA 1
ATOM 2057 C C . GLU A 1 263 ? 24.109 -23.172 9.969 1 98.31 263 GLU A C 1
ATOM 2059 O O . GLU A 1 263 ? 24.859 -22.547 10.719 1 98.31 263 GLU A O 1
ATOM 2064 N N . ARG A 1 264 ? 24.547 -24.031 9.117 1 98.19 264 ARG A N 1
ATOM 2065 C CA . ARG A 1 264 ? 25.969 -24.359 9 1 98.19 264 ARG A CA 1
ATOM 2066 C C . ARG A 1 264 ? 26.766 -23.125 8.586 1 98.19 264 ARG A C 1
ATOM 2068 O O . ARG A 1 264 ? 27.906 -22.953 9.016 1 98.19 264 ARG A O 1
ATOM 2075 N N . HIS A 1 265 ? 26.219 -22.266 7.812 1 98.19 265 HIS A N 1
ATOM 2076 C CA . HIS A 1 265 ? 26.969 -21.156 7.242 1 98.19 265 HIS A CA 1
ATOM 2077 C C . HIS A 1 265 ? 26.594 -19.828 7.895 1 98.19 265 HIS A C 1
ATOM 2079 O O . HIS A 1 265 ? 27.125 -18.781 7.531 1 98.19 265 HIS A O 1
ATOM 2085 N N . GLY A 1 266 ? 25.625 -19.812 8.82 1 97.69 266 GLY A N 1
ATOM 2086 C CA . GLY A 1 266 ? 25.219 -18.609 9.547 1 97.69 266 GLY A CA 1
ATOM 2087 C C . GLY A 1 266 ? 24.469 -17.625 8.68 1 97.69 266 GLY A C 1
ATOM 2088 O O . GLY A 1 266 ? 24.594 -16.406 8.875 1 97.69 266 GLY A O 1
ATOM 2089 N N . ALA A 1 267 ? 23.734 -18.062 7.66 1 98.56 267 ALA A N 1
ATOM 2090 C CA . ALA A 1 267 ? 22.953 -17.203 6.777 1 98.56 267 ALA A CA 1
ATOM 2091 C C . ALA A 1 267 ? 21.516 -17.078 7.266 1 98.56 267 ALA A C 1
ATOM 2093 O O . ALA A 1 267 ? 20.953 -18.031 7.797 1 98.56 267 ALA A O 1
ATOM 2094 N N . TRP A 1 268 ? 20.938 -15.875 7.16 1 98.88 268 TRP A N 1
ATOM 2095 C CA . TRP A 1 268 ? 19.531 -15.656 7.457 1 98.88 268 TRP A CA 1
ATOM 2096 C C . TRP A 1 268 ? 18.641 -16.516 6.551 1 98.88 268 TRP A C 1
ATOM 2098 O O . TRP A 1 268 ? 18.812 -16.5 5.328 1 98.88 268 TRP A O 1
ATOM 2108 N N . PHE A 1 269 ? 17.734 -17.25 7.102 1 98.94 269 PHE A N 1
ATOM 2109 C CA . PHE A 1 269 ? 16.859 -18.141 6.355 1 98.94 269 PHE A CA 1
ATOM 2110 C C . PHE A 1 269 ? 15.469 -17.531 6.215 1 98.94 269 PHE A C 1
ATOM 2112 O O . PHE A 1 269 ? 14.703 -17.5 7.18 1 98.94 269 PHE A O 1
ATOM 2119 N N . HIS A 1 270 ? 15.109 -17.062 5.039 1 98.94 270 HIS A N 1
ATOM 2120 C CA . HIS A 1 270 ? 13.797 -16.5 4.727 1 98.94 270 HIS A CA 1
ATOM 2121 C C . HIS A 1 270 ? 12.992 -17.453 3.84 1 98.94 270 HIS A C 1
ATOM 2123 O O . HIS A 1 270 ? 13.547 -18.078 2.932 1 98.94 270 HIS A O 1
ATOM 2129 N N . VAL A 1 271 ? 11.711 -17.547 4.117 1 98.94 271 VAL A N 1
ATOM 2130 C CA . VAL A 1 271 ? 10.812 -18.312 3.262 1 98.94 271 VAL A CA 1
ATOM 2131 C C . VAL A 1 271 ? 9.773 -17.391 2.635 1 98.94 271 VAL A C 1
ATOM 2133 O O . VAL A 1 271 ? 8.938 -16.828 3.34 1 98.94 271 VAL A O 1
ATOM 2136 N N . ASP A 1 272 ? 9.844 -17.234 1.323 1 98.88 272 ASP A N 1
ATOM 2137 C CA . ASP A 1 272 ? 8.766 -16.625 0.558 1 98.88 272 ASP A CA 1
ATOM 2138 C C . ASP A 1 272 ? 7.594 -17.578 0.39 1 98.88 272 ASP A C 1
ATOM 2140 O O . ASP A 1 272 ? 7.551 -18.359 -0.568 1 98.88 272 ASP A O 1
ATOM 2144 N N . ALA A 1 273 ? 6.68 -17.5 1.265 1 98.81 273 ALA A N 1
ATOM 2145 C CA . ALA A 1 273 ? 5.449 -18.281 1.208 1 98.81 273 ALA A CA 1
ATOM 2146 C C . ALA A 1 273 ? 4.258 -17.406 0.834 1 98.81 273 ALA A C 1
ATOM 2148 O O . ALA A 1 273 ? 3.139 -17.641 1.297 1 98.81 273 ALA A O 1
ATOM 2149 N N . ALA A 1 274 ? 4.504 -16.375 0.059 1 98.12 274 ALA A N 1
ATOM 2150 C CA . ALA A 1 274 ? 3.428 -15.477 -0.357 1 98.12 274 ALA A CA 1
ATOM 2151 C C . ALA A 1 274 ? 2.283 -16.266 -0.999 1 98.12 274 ALA A C 1
ATOM 2153 O O . ALA A 1 274 ? 1.111 -15.984 -0.735 1 98.12 274 ALA A O 1
ATOM 2154 N N . TRP A 1 275 ? 2.605 -17.203 -1.784 1 97.75 275 TRP A N 1
ATOM 2155 C CA . TRP A 1 275 ? 1.607 -17.969 -2.525 1 97.75 275 TRP A CA 1
ATOM 2156 C C . TRP A 1 275 ? 1.243 -19.25 -1.784 1 97.75 275 TRP A C 1
ATOM 2158 O O . TRP A 1 275 ? 0.067 -19.5 -1.515 1 97.75 275 TRP A O 1
ATOM 2168 N N . GLY A 1 276 ? 2.162 -19.984 -1.307 1 98.31 276 GLY A N 1
ATOM 2169 C CA . GLY A 1 276 ? 1.914 -21.328 -0.776 1 98.31 276 GLY A CA 1
ATOM 2170 C C . GLY A 1 276 ? 1.631 -21.328 0.714 1 98.31 276 GLY A C 1
ATOM 2171 O O . GLY A 1 276 ? 1.249 -22.359 1.274 1 98.31 276 GLY A O 1
ATOM 2172 N N . GLY A 1 277 ? 1.73 -20.188 1.429 1 98.56 277 GLY A N 1
ATOM 2173 C CA . GLY A 1 277 ? 1.645 -20.141 2.879 1 98.56 277 GLY A CA 1
ATOM 2174 C C . GLY A 1 277 ? 0.308 -20.625 3.414 1 98.56 277 GLY A C 1
ATOM 2175 O O . GLY A 1 277 ? 0.247 -21.266 4.469 1 98.56 277 GLY A O 1
ATOM 2176 N N . SER A 1 278 ? -0.773 -20.422 2.684 1 98.31 278 SER A N 1
ATOM 2177 C CA . SER A 1 278 ? -2.115 -20.734 3.17 1 98.31 278 SER A CA 1
ATOM 2178 C C . SER A 1 278 ? -2.35 -22.234 3.256 1 98.31 278 SER A C 1
ATOM 2180 O O . SER A 1 278 ? -3.307 -22.688 3.887 1 98.31 278 SER A O 1
ATOM 2182 N N . ALA A 1 279 ? -1.463 -23 2.707 1 98.62 279 ALA A N 1
ATOM 2183 C CA . ALA A 1 279 ? -1.547 -24.453 2.877 1 98.62 279 ALA A CA 1
ATOM 2184 C C . ALA A 1 279 ? -1.366 -24.844 4.34 1 98.62 279 ALA A C 1
ATOM 2186 O O . ALA A 1 279 ? -1.754 -25.938 4.746 1 98.62 279 ALA A O 1
ATOM 2187 N N . LEU A 1 280 ? -0.833 -23.984 5.16 1 98.75 280 LEU A N 1
ATOM 2188 C CA . LEU A 1 280 ? -0.644 -24.234 6.582 1 98.75 280 LEU A CA 1
ATOM 2189 C C . LEU A 1 280 ? -1.984 -24.406 7.289 1 98.75 280 LEU A C 1
ATOM 2191 O O . LEU A 1 280 ? -2.049 -24.984 8.375 1 98.75 280 LEU A O 1
ATOM 2195 N N . LEU A 1 281 ? -3.057 -23.906 6.699 1 98.44 281 LEU A N 1
ATOM 2196 C CA . LEU A 1 281 ? -4.383 -24 7.301 1 98.44 281 LEU A CA 1
ATOM 2197 C C . LEU A 1 281 ? -4.949 -25.406 7.148 1 98.44 281 LEU A C 1
ATOM 2199 O O . LEU A 1 281 ? -5.871 -25.797 7.867 1 98.44 281 LEU A O 1
ATOM 2203 N N . SER A 1 282 ? -4.434 -26.156 6.227 1 98.5 282 SER A N 1
ATOM 2204 C CA . SER A 1 282 ? -4.973 -27.484 5.918 1 98.5 282 SER A CA 1
ATOM 2205 C C . SER A 1 282 ? -4.234 -28.578 6.684 1 98.5 282 SER A C 1
ATOM 2207 O O . SER A 1 282 ? -3.02 -28.734 6.539 1 98.5 282 SER A O 1
ATOM 2209 N N . ARG A 1 283 ? -4.938 -29.438 7.465 1 96.88 283 ARG A N 1
ATOM 2210 C CA . ARG A 1 283 ? -4.332 -30.594 8.141 1 96.88 283 ARG A CA 1
ATOM 2211 C C . ARG A 1 283 ? -3.812 -31.609 7.129 1 96.88 283 ARG A C 1
ATOM 2213 O O . ARG A 1 283 ? -2.852 -32.312 7.402 1 96.88 283 ARG A O 1
ATOM 2220 N N . ARG A 1 284 ? -4.301 -31.531 5.941 1 97.81 284 ARG A N 1
ATOM 2221 C CA . ARG A 1 284 ? -3.963 -32.5 4.895 1 97.81 284 ARG A CA 1
ATOM 2222 C C . ARG A 1 284 ? -2.725 -32.031 4.121 1 97.81 284 ARG A C 1
ATOM 2224 O O . ARG A 1 284 ? -1.956 -32.875 3.641 1 97.81 284 ARG A O 1
ATOM 2231 N N . HIS A 1 285 ? -2.555 -30.781 3.998 1 98.31 285 HIS A N 1
ATOM 2232 C CA . HIS A 1 285 ? -1.57 -30.328 3.021 1 98.31 285 HIS A CA 1
ATOM 2233 C C . HIS A 1 285 ? -0.459 -29.531 3.693 1 98.31 285 HIS A C 1
ATOM 2235 O O . HIS A 1 285 ? 0.536 -29.188 3.053 1 98.31 285 HIS A O 1
ATOM 2241 N N . ARG A 1 286 ? -0.527 -29.203 4.98 1 98 286 ARG A N 1
ATOM 2242 C CA . ARG A 1 286 ? 0.45 -28.391 5.68 1 98 286 ARG A CA 1
ATOM 2243 C C . ARG A 1 286 ? 1.842 -29 5.613 1 98 286 ARG A C 1
ATOM 2245 O O . ARG A 1 286 ? 2.846 -28.297 5.773 1 98 286 ARG A O 1
ATOM 2252 N N . HIS A 1 287 ? 1.953 -30.375 5.328 1 98.25 287 HIS A N 1
ATOM 2253 C CA . HIS A 1 287 ? 3.24 -31.047 5.25 1 98.25 287 HIS A CA 1
ATOM 2254 C C . HIS A 1 287 ? 4.094 -30.484 4.117 1 98.25 287 HIS A C 1
ATOM 2256 O O . HIS A 1 287 ? 5.316 -30.641 4.121 1 98.25 287 HIS A O 1
ATOM 2262 N N . LEU A 1 288 ? 3.504 -29.875 3.102 1 98.56 288 LEU A N 1
ATOM 2263 C CA . LEU A 1 288 ? 4.23 -29.266 1.998 1 98.56 288 LEU A CA 1
ATOM 2264 C C . LEU A 1 288 ? 5.203 -28.203 2.512 1 98.56 288 LEU A C 1
ATOM 2266 O O . LEU A 1 288 ? 6.191 -27.891 1.845 1 98.56 288 LEU A O 1
ATOM 2270 N N . LEU A 1 289 ? 4.918 -27.641 3.744 1 98.81 289 LEU A N 1
ATOM 2271 C CA . LEU A 1 289 ? 5.742 -26.578 4.309 1 98.81 289 LEU A CA 1
ATOM 2272 C C . LEU A 1 289 ? 6.551 -27.094 5.492 1 98.81 289 LEU A C 1
ATOM 2274 O O . LEU A 1 289 ? 6.973 -26.297 6.348 1 98.81 289 LEU A O 1
ATOM 2278 N N . ARG A 1 290 ? 6.758 -28.391 5.547 1 98.56 290 ARG A N 1
ATOM 2279 C CA . ARG A 1 290 ? 7.559 -28.969 6.617 1 98.56 290 ARG A CA 1
ATOM 2280 C C . ARG A 1 290 ? 8.906 -28.281 6.73 1 98.56 290 ARG A C 1
ATOM 2282 O O . ARG A 1 290 ? 9.625 -28.125 5.738 1 98.56 290 ARG A O 1
ATOM 2289 N N . GLY A 1 291 ? 9.273 -27.828 7.93 1 98.75 291 GLY A N 1
ATOM 2290 C CA . GLY A 1 291 ? 10.539 -27.156 8.188 1 98.75 291 GLY A CA 1
ATOM 2291 C C . GLY A 1 291 ? 10.414 -25.641 8.25 1 98.75 291 GLY A C 1
ATOM 2292 O O . GLY A 1 291 ? 11.367 -24.938 8.594 1 98.75 291 GLY A O 1
ATOM 2293 N N . ILE A 1 292 ? 9.219 -25.094 8.039 1 98.88 292 ILE A N 1
ATOM 2294 C CA . ILE A 1 292 ? 9.031 -23.641 7.941 1 98.88 292 ILE A CA 1
ATOM 2295 C C . ILE A 1 292 ? 9.266 -23 9.305 1 98.88 292 ILE A C 1
ATOM 2297 O O . ILE A 1 292 ? 9.633 -21.828 9.391 1 98.88 292 ILE A O 1
ATOM 2301 N N . ASP A 1 293 ? 9.031 -23.688 10.406 1 98.69 293 ASP A N 1
ATOM 2302 C CA . ASP A 1 293 ? 9.211 -23.172 11.766 1 98.69 293 ASP A CA 1
ATOM 2303 C C . ASP A 1 293 ? 10.68 -22.859 12.047 1 98.69 293 ASP A C 1
ATOM 2305 O O . ASP A 1 293 ? 11 -22.172 13.008 1 98.69 293 ASP A O 1
ATOM 2309 N N . ARG A 1 294 ? 11.562 -23.344 11.164 1 98.69 294 ARG A N 1
ATOM 2310 C CA . ARG A 1 294 ? 12.992 -23.109 11.352 1 98.69 294 ARG A CA 1
ATOM 2311 C C . ARG A 1 294 ? 13.422 -21.812 10.672 1 98.69 294 ARG A C 1
ATOM 2313 O O . ARG A 1 294 ? 14.555 -21.359 10.852 1 98.69 294 ARG A O 1
ATOM 2320 N N . ALA A 1 295 ? 12.586 -21.203 9.883 1 98.88 295 ALA A N 1
ATOM 2321 C CA . ALA A 1 295 ? 12.906 -19.953 9.188 1 98.88 295 ALA A CA 1
ATOM 2322 C C . ALA A 1 295 ? 13.086 -18.797 10.172 1 98.88 295 ALA A C 1
ATOM 2324 O O . ALA A 1 295 ? 12.516 -18.812 11.258 1 98.88 295 ALA A O 1
ATOM 2325 N N . ASP A 1 296 ? 13.898 -17.812 9.789 1 98.88 296 ASP A N 1
ATOM 2326 C CA . ASP A 1 296 ? 14.016 -16.578 10.555 1 98.88 296 ASP A CA 1
ATOM 2327 C C . ASP A 1 296 ? 12.859 -15.625 10.258 1 98.88 296 ASP A C 1
ATOM 2329 O O . ASP A 1 296 ? 12.438 -14.867 11.133 1 98.88 296 ASP A O 1
ATOM 2333 N N . SER A 1 297 ? 12.391 -15.656 9.094 1 98.94 297 SER A N 1
ATOM 2334 C CA . SER A 1 297 ? 11.266 -14.82 8.688 1 98.94 297 SER A CA 1
ATOM 2335 C C . SER A 1 297 ? 10.453 -15.484 7.582 1 98.94 297 SER A C 1
ATOM 2337 O O . SER A 1 297 ? 10.961 -16.359 6.867 1 98.94 297 SER A O 1
ATOM 2339 N N . VAL A 1 298 ? 9.172 -15.109 7.449 1 98.94 298 VAL A N 1
ATOM 2340 C CA . VAL A 1 298 ? 8.242 -15.68 6.48 1 98.94 298 VAL A CA 1
ATOM 2341 C C . VAL A 1 298 ? 7.371 -14.578 5.887 1 98.94 298 VAL A C 1
ATOM 2343 O O . VAL A 1 298 ? 6.867 -13.719 6.609 1 98.94 298 VAL A O 1
ATOM 2346 N N . ALA A 1 299 ? 7.262 -14.523 4.559 1 98.81 299 ALA A N 1
ATOM 2347 C CA . ALA A 1 299 ? 6.262 -13.711 3.873 1 98.81 299 ALA A CA 1
ATOM 2348 C C . ALA A 1 299 ? 5.031 -14.539 3.521 1 98.81 299 ALA A C 1
ATOM 2350 O O . ALA A 1 299 ? 5.148 -15.625 2.941 1 98.81 299 ALA A O 1
ATOM 2351 N N . TRP A 1 300 ? 3.846 -14.062 3.855 1 98.69 300 TRP A N 1
ATOM 2352 C CA . TRP A 1 300 ? 2.598 -14.789 3.648 1 98.69 300 TRP A CA 1
ATOM 2353 C C . TRP A 1 300 ? 1.503 -13.859 3.143 1 98.69 300 TRP A C 1
ATOM 2355 O O . TRP A 1 300 ? 1.16 -12.875 3.807 1 98.69 300 TRP A O 1
ATOM 2365 N N . ASN A 1 301 ? 0.902 -14.141 1.921 1 97.88 301 ASN A N 1
ATOM 2366 C CA . ASN A 1 301 ? -0.148 -13.312 1.342 1 97.88 301 ASN A CA 1
ATOM 2367 C C . ASN A 1 301 ? -1.518 -13.969 1.463 1 97.88 301 ASN A C 1
ATOM 2369 O O . ASN A 1 301 ? -1.963 -14.664 0.544 1 97.88 301 ASN A O 1
ATOM 2373 N N . PRO A 1 302 ? -2.309 -13.602 2.455 1 97.62 302 PRO A N 1
ATOM 2374 C CA . PRO A 1 302 ? -3.674 -14.125 2.547 1 97.62 302 PRO A CA 1
ATOM 2375 C C . PRO A 1 302 ? -4.559 -13.672 1.388 1 97.62 302 PRO A C 1
ATOM 2377 O O . PRO A 1 302 ? -5.617 -14.258 1.147 1 97.62 302 PRO A O 1
ATOM 2380 N N . HIS A 1 303 ? -4.164 -12.609 0.647 1 96.44 303 HIS A N 1
ATOM 2381 C CA . HIS A 1 303 ? -4.988 -12.188 -0.479 1 96.44 303 HIS A CA 1
ATOM 2382 C C . HIS A 1 303 ? -4.828 -13.141 -1.662 1 96.44 303 HIS A C 1
ATOM 2384 O O . HIS A 1 303 ? -5.574 -13.055 -2.639 1 96.44 303 HIS A O 1
ATOM 2390 N N . LYS A 1 304 ? -3.83 -13.992 -1.597 1 95.62 304 LYS A N 1
ATOM 2391 C CA . LYS A 1 304 ? -3.719 -15.125 -2.502 1 95.62 304 LYS A CA 1
ATOM 2392 C C . LYS A 1 304 ? -4.336 -16.375 -1.891 1 95.62 304 LYS A C 1
ATOM 2394 O O . LYS A 1 304 ? -4.102 -16.688 -0.72 1 95.62 304 LYS A O 1
ATOM 2399 N N . MET A 1 305 ? -5.141 -17.078 -2.57 1 94.5 305 MET A N 1
ATOM 2400 C CA . MET A 1 305 ? -5.738 -18.359 -2.211 1 94.5 305 MET A CA 1
ATOM 2401 C C . MET A 1 305 ? -6.902 -18.156 -1.249 1 94.5 305 MET A C 1
ATOM 2403 O O . MET A 1 305 ? -7.938 -18.812 -1.38 1 94.5 305 MET A O 1
ATOM 2407 N N . LEU A 1 306 ? -6.793 -17.234 -0.258 1 96.19 306 LEU A N 1
ATOM 2408 C CA . LEU A 1 306 ? -7.809 -17.141 0.783 1 96.19 306 LEU A CA 1
ATOM 2409 C C . LEU A 1 306 ? -8.875 -16.109 0.411 1 96.19 306 LEU A C 1
ATOM 2411 O O . LEU A 1 306 ? -9.93 -16.047 1.052 1 96.19 306 LEU A O 1
ATOM 2415 N N . MET A 1 307 ? -8.641 -15.25 -0.519 1 95.12 307 MET A N 1
ATOM 2416 C CA . MET A 1 307 ? -9.633 -14.328 -1.067 1 95.12 307 MET A CA 1
ATOM 2417 C C . MET A 1 307 ? -9.898 -13.18 -0.105 1 95.12 307 MET A C 1
ATOM 2419 O O . MET A 1 307 ? -11.039 -12.734 0.039 1 95.12 307 MET A O 1
ATOM 2423 N N . THR A 1 308 ? -8.906 -12.797 0.646 1 96.75 308 THR A N 1
ATOM 2424 C CA . THR A 1 308 ? -9.078 -11.648 1.53 1 96.75 308 THR A CA 1
ATOM 2425 C C . THR A 1 308 ? -9.203 -10.359 0.725 1 96.75 308 THR A C 1
ATOM 2427 O O . THR A 1 308 ? -9.742 -9.367 1.216 1 96.75 308 THR A O 1
ATOM 2430 N N . GLY A 1 309 ? -8.75 -10.367 -0.539 1 95.38 309 GLY A N 1
ATOM 2431 C CA . GLY A 1 309 ? -8.703 -9.18 -1.375 1 95.38 309 GLY A CA 1
ATOM 2432 C C . GLY A 1 309 ? -7.371 -8.461 -1.322 1 95.38 309 GLY A C 1
ATOM 2433 O O . GLY A 1 309 ? -6.723 -8.422 -0.275 1 95.38 309 GLY A O 1
ATOM 2434 N N . LEU A 1 310 ? -6.992 -7.82 -2.426 1 93.56 310 LEU A N 1
ATOM 2435 C CA . LEU A 1 310 ? -5.742 -7.082 -2.549 1 93.56 310 LEU A CA 1
ATOM 2436 C C . LEU A 1 310 ? -5.809 -5.766 -1.777 1 93.56 310 LEU A C 1
ATOM 2438 O O . LEU A 1 310 ? -6.816 -5.059 -1.834 1 93.56 310 LEU A O 1
ATOM 2442 N N . GLN A 1 311 ? -4.797 -5.406 -1.013 1 93.06 311 GLN A N 1
ATOM 2443 C CA . GLN A 1 311 ? -3.645 -6.246 -0.694 1 93.06 311 GLN A CA 1
ATOM 2444 C C . GLN A 1 311 ? -3.658 -6.664 0.773 1 93.06 311 GLN A C 1
ATOM 2446 O O . GLN A 1 311 ? -4.164 -5.934 1.628 1 93.06 311 GLN A O 1
ATOM 2451 N N . CYS A 1 312 ? -3.334 -7.742 1.059 1 96.69 312 CYS A N 1
ATOM 2452 C CA . CYS A 1 312 ? -3.143 -8.297 2.393 1 96.69 312 CYS A CA 1
ATOM 2453 C C . CYS A 1 312 ? -1.92 -9.203 2.434 1 96.69 312 CYS A C 1
ATOM 2455 O O . CYS A 1 312 ? -1.975 -10.352 1.979 1 96.69 312 CYS A O 1
ATOM 2457 N N . SER A 1 313 ? -0.815 -8.688 2.908 1 97.25 313 SER A N 1
ATOM 2458 C CA . SER A 1 313 ? 0.463 -9.391 2.949 1 97.25 313 SER A CA 1
ATOM 2459 C C . SER A 1 313 ? 1.122 -9.258 4.316 1 97.25 313 SER A C 1
ATOM 2461 O O . SER A 1 313 ? 1.325 -8.148 4.809 1 97.25 313 SER A O 1
ATOM 2463 N N . ALA A 1 314 ? 1.438 -10.352 4.938 1 98.31 314 ALA A N 1
ATOM 2464 C CA . ALA A 1 314 ? 2.066 -10.352 6.258 1 98.31 314 ALA A CA 1
ATOM 2465 C C . ALA A 1 314 ? 3.551 -10.688 6.156 1 98.31 314 ALA A C 1
ATOM 2467 O O . ALA A 1 314 ? 3.941 -11.586 5.406 1 98.31 314 ALA A O 1
ATOM 2468 N N . PHE A 1 315 ? 4.34 -9.914 6.762 1 98.75 315 PHE A N 1
ATOM 2469 C CA . PHE A 1 315 ? 5.746 -10.211 7.012 1 98.75 315 PHE A CA 1
ATOM 2470 C C . PHE A 1 315 ? 5.969 -10.602 8.469 1 98.75 315 PHE A C 1
ATOM 2472 O O . PHE A 1 315 ? 5.754 -9.789 9.375 1 98.75 315 PHE A O 1
ATOM 2479 N N . LEU A 1 316 ? 6.406 -11.797 8.68 1 98.88 316 LEU A N 1
ATOM 2480 C CA . LEU A 1 316 ? 6.48 -12.359 10.023 1 98.88 316 LEU A CA 1
ATOM 2481 C C . LEU A 1 316 ? 7.922 -12.68 10.398 1 98.88 316 LEU A C 1
ATOM 2483 O O . LEU A 1 316 ? 8.703 -13.125 9.555 1 98.88 316 LEU A O 1
ATOM 2487 N N . LEU A 1 317 ? 8.273 -12.469 11.656 1 98.62 317 LEU A N 1
ATOM 2488 C CA . LEU A 1 317 ? 9.602 -12.727 12.195 1 98.62 317 LEU A CA 1
ATOM 2489 C C . LEU A 1 317 ? 9.531 -13.664 13.398 1 98.62 317 LEU A C 1
ATOM 2491 O O . LEU A 1 317 ? 8.656 -13.516 14.25 1 98.62 317 LEU A O 1
ATOM 2495 N N . ARG A 1 318 ? 10.438 -14.57 13.445 1 98.44 318 ARG A N 1
ATOM 2496 C CA . ARG A 1 318 ? 10.578 -15.43 14.617 1 98.44 318 ARG A CA 1
ATOM 2497 C C . ARG A 1 318 ? 11.172 -14.664 15.789 1 98.44 318 ARG A C 1
ATOM 2499 O O . ARG A 1 318 ? 10.812 -14.922 16.953 1 98.44 318 ARG A O 1
ATOM 2506 N N . ASP A 1 319 ? 12.023 -13.703 15.508 1 97.56 319 ASP A N 1
ATOM 2507 C CA . ASP A 1 319 ? 12.688 -12.859 16.5 1 97.56 319 ASP A CA 1
ATOM 2508 C C . ASP A 1 319 ? 11.664 -12.039 17.297 1 97.56 319 ASP A C 1
ATOM 2510 O O . ASP A 1 319 ? 10.703 -11.523 16.719 1 97.56 319 ASP A O 1
ATOM 2514 N N . SER A 1 320 ? 11.844 -11.945 18.578 1 95.62 320 SER A N 1
ATOM 2515 C CA . SER A 1 320 ? 10.938 -11.195 19.438 1 95.62 320 SER A CA 1
ATOM 2516 C C . SER A 1 320 ? 11.672 -10.102 20.203 1 95.62 320 SER A C 1
ATOM 2518 O O . SER A 1 320 ? 11.195 -9.625 21.234 1 95.62 320 SER A O 1
ATOM 2520 N N . SER A 1 321 ? 12.82 -9.688 19.812 1 95.69 321 SER A N 1
ATOM 2521 C CA . SER A 1 321 ? 13.672 -8.766 20.547 1 95.69 321 SER A CA 1
ATOM 2522 C C . SER A 1 321 ? 13.414 -7.316 20.141 1 95.69 321 SER A C 1
ATOM 2524 O O . SER A 1 321 ? 14.125 -6.406 20.578 1 95.69 321 SER A O 1
ATOM 2526 N N . GLY A 1 322 ? 12.516 -7.129 19.297 1 95.12 322 GLY A N 1
ATOM 2527 C CA . GLY A 1 322 ? 12.25 -5.785 18.797 1 95.12 322 GLY A CA 1
ATOM 2528 C C . GLY A 1 322 ? 13.094 -5.422 17.578 1 95.12 322 GLY A C 1
ATOM 2529 O O . GLY A 1 322 ? 13.367 -4.246 17.344 1 95.12 322 GLY A O 1
ATOM 2530 N N . LEU A 1 323 ? 13.484 -6.398 16.812 1 96.81 323 LEU A N 1
ATOM 2531 C CA . LEU A 1 323 ? 14.383 -6.246 15.68 1 96.81 323 LEU A CA 1
ATOM 2532 C C . LEU A 1 323 ? 13.781 -5.32 14.625 1 96.81 323 LEU A C 1
ATOM 2534 O O . LEU A 1 323 ? 14.477 -4.469 14.07 1 96.81 323 LEU A O 1
ATOM 2538 N N . LEU A 1 324 ? 12.477 -5.473 14.344 1 96 324 LEU A N 1
ATOM 2539 C CA . LEU A 1 324 ? 11.805 -4.637 13.352 1 96 324 LEU A CA 1
ATOM 2540 C C . LEU A 1 324 ? 11.875 -3.164 13.742 1 96 324 LEU A C 1
ATOM 2542 O O . LEU A 1 324 ? 12.164 -2.309 12.906 1 96 324 LEU A O 1
ATOM 2546 N N . GLN A 1 325 ? 11.602 -2.865 14.969 1 94.31 325 GLN A N 1
ATOM 2547 C CA . GLN A 1 325 ? 11.617 -1.494 15.469 1 94.31 325 GLN A CA 1
ATOM 2548 C C . GLN A 1 325 ? 13.023 -0.904 15.398 1 94.31 325 GLN A C 1
ATOM 2550 O O . GLN A 1 325 ? 13.203 0.233 14.961 1 94.31 325 GLN A O 1
ATOM 2555 N N . ARG A 1 326 ? 14.023 -1.634 15.844 1 95 326 ARG A N 1
ATOM 2556 C CA . ARG A 1 326 ? 15.398 -1.141 15.836 1 95 326 ARG A CA 1
ATOM 2557 C C . ARG A 1 326 ? 15.883 -0.894 14.414 1 95 326 ARG A C 1
ATOM 2559 O O . ARG A 1 326 ? 16.609 0.067 14.164 1 95 326 ARG A O 1
ATOM 2566 N N . CYS A 1 327 ? 15.469 -1.726 13.562 1 95.69 327 CYS A N 1
ATOM 2567 C CA . CYS A 1 327 ? 15.906 -1.661 12.172 1 95.69 327 CYS A CA 1
ATOM 2568 C C . CYS A 1 327 ? 15.344 -0.428 11.477 1 95.69 327 CYS A C 1
ATOM 2570 O O . CYS A 1 327 ? 16.031 0.213 10.68 1 95.69 327 CYS A O 1
ATOM 2572 N N . HIS A 1 328 ? 14.109 -0.009 11.82 1 93.31 328 HIS A N 1
ATOM 2573 C CA . HIS A 1 328 ? 13.422 0.946 10.961 1 93.31 328 HIS A CA 1
ATOM 2574 C C . HIS A 1 328 ? 13.125 2.246 11.695 1 93.31 328 HIS A C 1
ATOM 2576 O O . HIS A 1 328 ? 12.828 3.268 11.07 1 93.31 328 HIS A O 1
ATOM 2582 N N . CYS A 1 329 ? 13.234 2.355 12.922 1 90.19 329 CYS A N 1
ATOM 2583 C CA . CYS A 1 329 ? 12.727 3.455 13.742 1 90.19 329 CYS A CA 1
ATOM 2584 C C . CYS A 1 329 ? 13.484 4.746 13.453 1 90.19 329 CYS A C 1
ATOM 2586 O O . CYS A 1 329 ? 14.703 4.723 13.258 1 90.19 329 CYS A O 1
ATOM 2588 N N . ALA A 1 330 ? 12.727 5.852 13.453 1 84.12 330 ALA A N 1
ATOM 2589 C CA . ALA A 1 330 ? 13.281 7.203 13.375 1 84.12 330 ALA A CA 1
ATOM 2590 C C . ALA A 1 330 ? 12.852 8.039 14.578 1 84.12 330 ALA A C 1
ATOM 2592 O O . ALA A 1 330 ? 13.406 9.117 14.812 1 84.12 330 ALA A O 1
ATOM 2593 N N . ASN A 1 331 ? 11.93 7.668 15.305 1 79.38 331 ASN A N 1
ATOM 2594 C CA . ASN A 1 331 ? 11.445 8.297 16.531 1 79.38 331 ASN A CA 1
ATOM 2595 C C . ASN A 1 331 ? 10.977 9.727 16.281 1 79.38 331 ASN A C 1
ATOM 2597 O O . ASN A 1 331 ? 11.398 10.656 16.969 1 79.38 331 ASN A O 1
ATOM 2601 N N . ALA A 1 332 ? 10.117 9.867 15.359 1 81.19 332 ALA A N 1
ATOM 2602 C CA . ALA A 1 332 ? 9.57 11.188 15.078 1 81.19 332 ALA A CA 1
ATOM 2603 C C . ALA A 1 332 ? 8.75 11.711 16.25 1 81.19 332 ALA A C 1
ATOM 2605 O O . ALA A 1 332 ? 7.746 11.102 16.641 1 81.19 332 ALA A O 1
ATOM 2606 N N . THR A 1 333 ? 8.945 12.891 16.703 1 79.81 333 THR A N 1
ATOM 2607 C CA . THR A 1 333 ? 8.391 13.391 17.953 1 79.81 333 THR A CA 1
ATOM 2608 C C . THR A 1 333 ? 6.949 13.852 17.75 1 79.81 333 THR A C 1
ATOM 2610 O O . THR A 1 333 ? 6.195 13.977 18.719 1 79.81 333 THR A O 1
ATOM 2613 N N . TYR A 1 334 ? 6.578 14.172 16.594 1 79.81 334 TYR A N 1
ATOM 2614 C CA . TYR A 1 334 ? 5.219 14.656 16.375 1 79.81 334 TYR A CA 1
ATOM 2615 C C . TYR A 1 334 ? 4.234 13.492 16.281 1 79.81 334 TYR A C 1
ATOM 2617 O O . TYR A 1 334 ? 3.018 13.703 16.312 1 79.81 334 TYR A O 1
ATOM 2625 N N . LEU A 1 335 ? 4.684 12.32 16.203 1 78.62 335 LEU A N 1
ATOM 2626 C CA . LEU A 1 335 ? 3.824 11.141 16.109 1 78.62 335 LEU A CA 1
ATOM 2627 C C . LEU A 1 335 ? 4.039 10.227 17.312 1 78.62 335 LEU A C 1
ATOM 2629 O O . LEU A 1 335 ? 3.082 9.656 17.844 1 78.62 335 LEU A O 1
ATOM 2633 N N . PHE A 1 336 ? 5.227 10.141 17.719 1 80.5 336 PHE A N 1
ATOM 2634 C CA . PHE A 1 336 ? 5.59 9.211 18.781 1 80.5 336 PHE A CA 1
ATOM 2635 C C . PHE A 1 336 ? 6.07 9.969 20.016 1 80.5 336 PHE A C 1
ATOM 2637 O O . PHE A 1 336 ? 7.188 9.742 20.5 1 80.5 336 PHE A O 1
ATOM 2644 N N . GLN A 1 337 ? 5.168 10.742 20.516 1 83.31 337 GLN A N 1
ATOM 2645 C CA . GLN A 1 337 ? 5.465 11.5 21.734 1 83.31 337 GLN A CA 1
ATOM 2646 C C . GLN A 1 337 ? 5.711 10.562 22.906 1 83.31 337 GLN A C 1
ATOM 2648 O O . GLN A 1 337 ? 5.039 9.539 23.047 1 83.31 337 GLN A O 1
ATOM 2653 N N . THR A 1 338 ? 6.586 10.938 23.766 1 82.75 338 THR A N 1
ATOM 2654 C CA . THR A 1 338 ? 6.969 10.07 24.875 1 82.75 338 THR A CA 1
ATOM 2655 C C . THR A 1 338 ? 6.176 10.414 26.125 1 82.75 338 THR A C 1
ATOM 2657 O O . THR A 1 338 ? 6.367 9.797 27.172 1 82.75 338 THR A O 1
ATOM 2660 N N . ASP A 1 339 ? 5.324 11.398 26.016 1 88 339 ASP A N 1
ATOM 2661 C CA . ASP A 1 339 ? 4.562 11.836 27.172 1 88 339 ASP A CA 1
ATOM 2662 C C . ASP A 1 339 ? 3.062 11.633 26.969 1 88 339 ASP A C 1
ATOM 2664 O O . ASP A 1 339 ? 2.246 12.391 27.484 1 88 339 ASP A O 1
ATOM 2668 N N . LYS A 1 340 ? 2.73 10.711 26.141 1 90.06 340 LYS A N 1
ATOM 2669 C CA . LYS A 1 340 ? 1.324 10.352 25.984 1 90.06 340 LYS A CA 1
ATOM 2670 C C . LYS A 1 340 ? 0.776 9.719 27.266 1 90.06 340 LYS A C 1
ATOM 2672 O O . LYS A 1 340 ? 1.542 9.258 28.125 1 90.06 340 LYS A O 1
ATOM 2677 N N . PHE A 1 341 ? -0.531 9.648 27.469 1 90.19 341 PHE A N 1
ATOM 2678 C CA . PHE A 1 341 ? -1.156 9.258 28.719 1 90.19 341 PHE A CA 1
ATOM 2679 C C . PHE A 1 341 ? -1.481 7.77 28.734 1 90.19 341 PHE A C 1
ATOM 2681 O O . PHE A 1 341 ? -2.145 7.277 29.641 1 90.19 341 PHE A O 1
ATOM 2688 N N . TYR A 1 342 ? -1.143 6.988 27.688 1 91.38 342 TYR A N 1
ATOM 2689 C CA . TYR A 1 342 ? -1.348 5.543 27.625 1 91.38 342 TYR A CA 1
ATOM 2690 C C . TYR A 1 342 ? -0.038 4.82 27.344 1 91.38 342 TYR A C 1
ATOM 2692 O O . TYR A 1 342 ? 1.008 5.453 27.188 1 91.38 342 TYR A O 1
ATOM 2700 N N . ASP A 1 343 ? -0.084 3.477 27.391 1 90.75 343 ASP A N 1
ATOM 2701 C CA . ASP A 1 343 ? 1.101 2.656 27.156 1 90.75 343 ASP A CA 1
ATOM 2702 C C . ASP A 1 343 ? 1.619 2.824 25.734 1 90.75 343 ASP A C 1
ATOM 2704 O O . ASP A 1 343 ? 0.989 2.363 24.781 1 90.75 343 ASP A O 1
ATOM 2708 N N . MET A 1 344 ? 2.756 3.314 25.594 1 88.56 344 MET A N 1
ATOM 2709 C CA . MET A 1 344 ? 3.307 3.684 24.297 1 88.56 344 MET A CA 1
ATOM 2710 C C . MET A 1 344 ? 3.789 2.449 23.531 1 88.56 344 MET A C 1
ATOM 2712 O O . MET A 1 344 ? 4.121 2.529 22.359 1 88.56 344 MET A O 1
ATOM 2716 N N . ALA A 1 345 ? 3.793 1.361 24.219 1 88.56 345 ALA A N 1
ATOM 2717 C CA . ALA A 1 345 ? 4.152 0.118 23.547 1 88.56 345 ALA A CA 1
ATOM 2718 C C . ALA A 1 345 ? 3.182 -0.187 22.406 1 88.56 345 ALA A C 1
ATOM 2720 O O . ALA A 1 345 ? 3.514 -0.937 21.484 1 88.56 345 ALA A O 1
ATOM 2721 N N . TYR A 1 346 ? 2.02 0.5 22.453 1 91.75 346 TYR A N 1
ATOM 2722 C CA . TYR A 1 346 ? 0.985 0.258 21.453 1 91.75 346 TYR A CA 1
ATOM 2723 C C . TYR A 1 346 ? 1.178 1.159 20.234 1 91.75 346 TYR A C 1
ATOM 2725 O O . TYR A 1 346 ? 0.486 1.009 19.219 1 91.75 346 TYR A O 1
ATOM 2733 N N . ASP A 1 347 ? 2.117 2.064 20.297 1 91.06 347 ASP A N 1
ATOM 2734 C CA . ASP A 1 347 ? 2.475 2.879 19.141 1 91.06 347 ASP A CA 1
ATOM 2735 C C . ASP A 1 347 ? 3.535 2.186 18.281 1 91.06 347 ASP A C 1
ATOM 2737 O O . ASP A 1 347 ? 4.727 2.492 18.391 1 91.06 347 ASP A O 1
ATOM 2741 N N . THR A 1 348 ? 3.146 1.363 17.359 1 88.06 348 THR A N 1
ATOM 2742 C CA . THR A 1 348 ? 4.027 0.42 16.688 1 88.06 348 THR A CA 1
ATOM 2743 C C . THR A 1 348 ? 4.379 0.921 15.289 1 88.06 348 THR A C 1
ATOM 2745 O O . THR A 1 348 ? 4.996 0.199 14.5 1 88.06 348 THR A O 1
ATOM 2748 N N . GLY A 1 349 ? 4 2.08 14.953 1 89.44 349 GLY A N 1
ATOM 2749 C CA . GLY A 1 349 ? 4.148 2.59 13.594 1 89.44 349 GLY A CA 1
ATOM 2750 C C . GLY A 1 349 ? 5.594 2.668 13.148 1 89.44 349 GLY A C 1
ATOM 2751 O O . GLY A 1 349 ? 5.879 2.611 11.945 1 89.44 349 GLY A O 1
ATOM 2752 N N . ASP A 1 350 ? 6.5 2.738 14.031 1 89.69 350 ASP A N 1
ATOM 2753 C CA . ASP A 1 350 ? 7.91 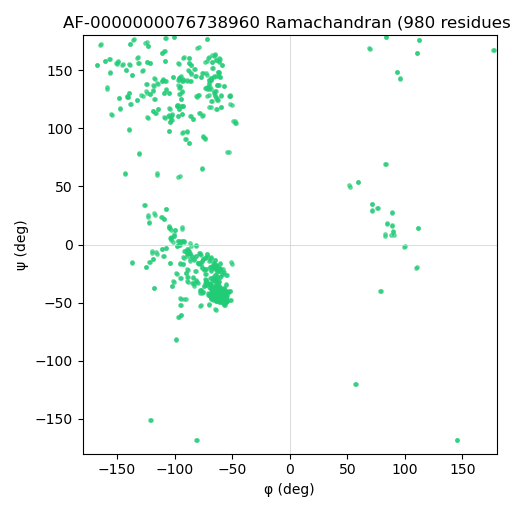2.936 13.711 1 89.69 350 ASP A CA 1
ATOM 2754 C C . ASP A 1 350 ? 8.57 1.619 13.305 1 89.69 350 ASP A C 1
ATOM 2756 O O . ASP A 1 350 ? 9.75 1.596 12.945 1 89.69 350 ASP A O 1
ATOM 2760 N N . LYS A 1 351 ? 7.848 0.542 13.312 1 91.56 351 LYS A N 1
ATOM 2761 C CA . LYS A 1 351 ? 8.352 -0.75 12.859 1 91.56 351 LYS A CA 1
ATOM 2762 C C . LYS A 1 351 ? 8.5 -0.784 11.344 1 91.56 351 LYS A C 1
ATOM 2764 O O . LYS A 1 351 ? 9.195 -1.639 10.797 1 91.56 351 LYS A O 1
ATOM 2769 N N . THR A 1 352 ? 7.816 0.072 10.648 1 91.75 352 THR A N 1
ATOM 2770 C CA . THR A 1 352 ? 7.777 0.065 9.195 1 91.75 352 THR A CA 1
ATOM 2771 C C . THR A 1 352 ? 8.5 1.284 8.625 1 91.75 352 THR A C 1
ATOM 2773 O O . THR A 1 352 ? 8.758 2.252 9.344 1 91.75 352 THR A O 1
ATOM 2776 N N . ILE A 1 353 ? 8.82 1.248 7.312 1 91.44 353 ILE A N 1
ATOM 2777 C CA . ILE A 1 353 ? 9.43 2.4 6.656 1 91.44 353 ILE A CA 1
ATOM 2778 C C . ILE A 1 353 ? 8.352 3.396 6.25 1 91.44 353 ILE A C 1
ATOM 2780 O O . ILE A 1 353 ? 8.648 4.543 5.914 1 91.44 353 ILE A O 1
ATOM 2784 N N . GLN A 1 354 ? 7.125 2.945 6.312 1 87.81 354 GLN A N 1
ATOM 2785 C CA . GLN A 1 354 ? 5.996 3.799 5.957 1 87.81 354 GLN A CA 1
ATOM 2786 C C . GLN A 1 354 ? 5.543 4.637 7.145 1 87.81 354 GLN A C 1
ATOM 2788 O O . GLN A 1 354 ? 5.793 4.277 8.297 1 87.81 354 GLN A O 1
ATOM 2793 N N . CYS A 1 355 ? 4.922 5.77 6.852 1 84.31 355 CYS A N 1
ATOM 2794 C CA . CYS A 1 355 ? 4.141 6.516 7.836 1 84.31 355 CYS A CA 1
ATOM 2795 C C . CYS A 1 355 ? 2.654 6.215 7.688 1 84.31 355 CYS A C 1
ATOM 2797 O O . CYS A 1 355 ? 2.164 5.215 8.211 1 84.31 355 CYS A O 1
ATOM 2799 N N . GLY A 1 356 ? 2.08 6.891 6.754 1 82.44 356 GLY A N 1
ATOM 2800 C CA . GLY A 1 356 ? 0.709 6.512 6.445 1 82.44 356 GLY A CA 1
ATOM 2801 C C . GLY A 1 356 ? 0.597 5.141 5.809 1 82.44 356 GLY A C 1
ATOM 2802 O O . GLY A 1 356 ? 1.325 4.824 4.863 1 82.44 356 GLY A O 1
ATOM 2803 N N . ARG A 1 357 ? -0.227 4.246 6.457 1 86.44 357 ARG A N 1
ATOM 2804 C CA . ARG A 1 357 ? -0.429 2.908 5.906 1 86.44 357 ARG A CA 1
ATOM 2805 C C . ARG A 1 357 ? -1.89 2.484 6.023 1 86.44 357 ARG A C 1
ATOM 2807 O O . ARG A 1 357 ? -2.607 2.949 6.91 1 86.44 357 ARG A O 1
ATOM 2814 N N . LYS A 1 358 ? -2.252 1.623 5.172 1 89.44 358 LYS A N 1
ATOM 2815 C CA . LYS A 1 358 ? -3.619 1.108 5.168 1 89.44 358 LYS A CA 1
ATOM 2816 C C . LYS A 1 358 ? -3.793 0.001 6.203 1 89.44 358 LYS A C 1
ATOM 2818 O O . LYS A 1 358 ? -2.854 -0.745 6.488 1 89.44 358 LYS A O 1
ATOM 2823 N N . VAL A 1 359 ? -4.965 -0.039 6.797 1 94.56 359 VAL A N 1
ATOM 2824 C CA . VAL A 1 359 ? -5.324 -1.129 7.699 1 94.56 359 VAL A CA 1
ATOM 2825 C C . VAL A 1 359 ? -5.648 -2.383 6.891 1 94.56 359 VAL A C 1
ATOM 2827 O O . VAL A 1 359 ? -6.684 -2.445 6.219 1 94.56 359 VAL A O 1
ATOM 2830 N N . ASP A 1 360 ? -4.836 -3.355 6.992 1 94.81 360 ASP A N 1
ATOM 2831 C CA . ASP A 1 360 ? -5.023 -4.551 6.172 1 94.81 360 ASP A CA 1
ATOM 2832 C C . ASP A 1 360 ? -5.438 -5.742 7.031 1 94.81 360 ASP A C 1
ATOM 2834 O O . ASP A 1 360 ? -5.738 -6.816 6.504 1 94.81 360 ASP A O 1
ATOM 2838 N N . CYS A 1 361 ? -5.488 -5.57 8.344 1 96.81 361 CYS A N 1
ATOM 2839 C CA . CYS A 1 361 ? -5.77 -6.699 9.227 1 96.81 361 CYS A CA 1
ATOM 2840 C C . CYS A 1 361 ? -7.27 -6.938 9.344 1 96.81 361 CYS A C 1
ATOM 2842 O O . CYS A 1 361 ? -7.711 -8.07 9.531 1 96.81 361 CYS A O 1
ATOM 2844 N N . LEU A 1 362 ? -8.109 -5.91 9.188 1 98.25 362 LEU A N 1
ATOM 2845 C CA . LEU A 1 362 ? -9.531 -6.012 9.469 1 98.25 362 LEU A CA 1
ATOM 2846 C C . LEU A 1 362 ? -10.203 -7 8.516 1 98.25 362 LEU A C 1
ATOM 2848 O O . LEU A 1 362 ? -11.031 -7.812 8.93 1 98.25 362 LEU A O 1
ATOM 2852 N N . LYS A 1 363 ? -9.977 -6.898 7.238 1 98.5 363 LYS A N 1
ATOM 2853 C CA . LYS A 1 363 ? -10.602 -7.777 6.254 1 98.5 363 LYS A CA 1
ATOM 2854 C C . LYS A 1 363 ? -10.297 -9.242 6.551 1 98.5 363 LYS A C 1
ATOM 2856 O O . L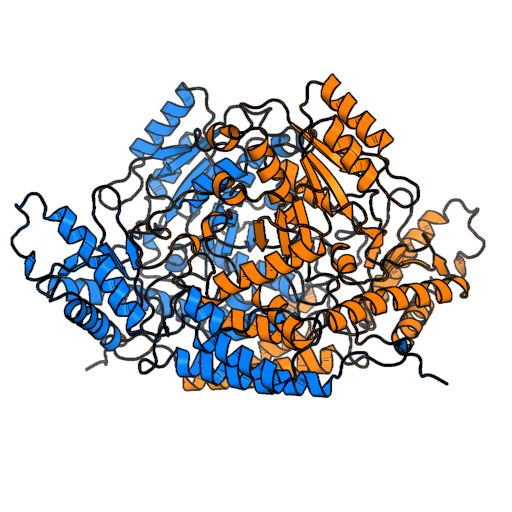YS A 1 363 ? -11.188 -10.094 6.465 1 98.5 363 LYS A O 1
ATOM 2861 N N . LEU A 1 364 ? -9.023 -9.531 6.84 1 98.62 364 LEU A N 1
ATOM 2862 C CA . LEU A 1 364 ? -8.641 -10.898 7.184 1 98.62 364 LEU A CA 1
ATOM 2863 C C . LEU A 1 364 ? -9.32 -11.344 8.477 1 98.62 364 LEU A C 1
ATOM 2865 O O . LEU A 1 364 ? -9.836 -12.453 8.562 1 98.62 364 LEU A O 1
ATOM 2869 N N . TRP A 1 365 ? -9.305 -10.492 9.516 1 98.5 365 TRP A N 1
ATOM 2870 C CA . TRP A 1 365 ? -9.898 -10.789 10.82 1 98.5 365 TRP A CA 1
ATOM 2871 C C . TRP A 1 365 ? -11.383 -11.086 10.68 1 98.5 365 TRP A C 1
ATOM 2873 O O . TRP A 1 365 ? -11.875 -12.094 11.203 1 98.5 365 TRP A O 1
ATOM 2883 N N . LEU A 1 366 ? -12.086 -10.203 9.969 1 98.31 366 LEU A N 1
ATOM 2884 C CA . LEU A 1 366 ? -13.531 -10.359 9.844 1 98.31 366 LEU A CA 1
ATOM 2885 C C . LEU A 1 366 ? -13.875 -11.625 9.062 1 98.31 366 LEU A C 1
ATOM 2887 O O . LEU A 1 366 ? -14.828 -12.336 9.414 1 98.31 366 LEU A O 1
ATOM 2891 N N . MET A 1 367 ? -13.18 -11.906 7.988 1 98 367 MET A N 1
ATOM 2892 C CA . MET A 1 367 ? -13.367 -13.141 7.238 1 98 367 MET A CA 1
ATOM 2893 C C . MET A 1 367 ? -13.141 -14.359 8.133 1 98 367 MET A C 1
ATOM 2895 O O . MET A 1 367 ? -13.898 -15.328 8.062 1 98 367 MET A O 1
ATOM 2899 N N . TRP A 1 368 ? -12.094 -14.328 8.938 1 98.38 368 TRP A N 1
ATOM 2900 C CA . TRP A 1 368 ? -11.766 -15.43 9.836 1 98.38 368 TRP A CA 1
ATOM 2901 C C . TRP A 1 368 ? -12.844 -15.617 10.891 1 98.38 368 TRP A C 1
ATOM 2903 O O . TRP A 1 368 ? -13.227 -16.75 11.219 1 98.38 368 TRP A O 1
ATOM 2913 N N . LYS A 1 369 ? -13.336 -14.508 11.484 1 97.56 369 LYS A N 1
ATOM 2914 C CA . LYS A 1 369 ? -14.422 -14.578 12.453 1 97.56 369 LYS A CA 1
ATOM 2915 C C . LYS A 1 369 ? -15.648 -15.281 11.867 1 97.56 369 LYS A C 1
ATOM 2917 O O . LYS A 1 369 ? -16.312 -16.062 12.555 1 97.56 369 LYS A O 1
ATOM 2922 N N . ALA A 1 370 ? -15.938 -15.023 10.648 1 97.31 370 ALA A N 1
ATOM 2923 C CA . ALA A 1 370 ? -17.141 -15.523 10 1 97.31 370 ALA A CA 1
ATOM 2924 C C . ALA A 1 370 ? -17 -17 9.617 1 97.31 370 ALA A C 1
ATOM 2926 O O . ALA A 1 370 ? -17.953 -17.766 9.711 1 97.31 370 ALA A O 1
ATOM 2927 N N . ASN A 1 371 ? -15.781 -17.406 9.125 1 96.44 371 ASN A N 1
ATOM 2928 C CA . ASN A 1 371 ? -15.594 -18.734 8.562 1 96.44 371 ASN A CA 1
ATOM 2929 C C . ASN A 1 371 ? -14.977 -19.703 9.578 1 96.44 371 ASN A C 1
ATOM 2931 O O . ASN A 1 371 ? -15.172 -20.906 9.492 1 96.44 371 ASN A O 1
ATOM 2935 N N . GLY A 1 372 ? -14.234 -19.125 10.562 1 96.81 372 GLY A N 1
ATOM 2936 C CA . GLY A 1 372 ? -13.445 -19.953 11.445 1 96.81 372 GLY A CA 1
ATOM 2937 C C . GLY A 1 372 ? -12.266 -20.609 10.75 1 96.81 372 GLY A C 1
ATOM 2938 O O . GLY A 1 372 ? -12.172 -20.578 9.523 1 96.81 372 GLY A O 1
ATOM 2939 N N . THR A 1 373 ? -11.398 -21.188 11.539 1 97.88 373 THR A N 1
ATOM 2940 C CA . THR A 1 373 ? -10.258 -21.906 10.984 1 97.88 373 THR A CA 1
ATOM 2941 C C . THR A 1 373 ? -10.719 -23.094 10.141 1 97.88 373 THR A C 1
ATOM 2943 O O . THR A 1 373 ? -10.125 -23.391 9.109 1 97.88 373 THR A O 1
ATOM 2946 N N . GLU A 1 374 ? -11.734 -23.719 10.523 1 97.69 374 GLU A N 1
ATOM 2947 C CA . GLU A 1 374 ? -12.25 -24.891 9.82 1 97.69 374 GLU A CA 1
ATOM 2948 C C . GLU A 1 374 ? -12.773 -24.5 8.438 1 97.69 374 GLU A C 1
ATOM 2950 O O . GLU A 1 374 ? -12.539 -25.219 7.461 1 97.69 374 GLU A O 1
ATOM 2955 N N . GLY A 1 375 ? -13.539 -23.453 8.438 1 96.62 375 GLY A N 1
ATOM 2956 C CA . GLY A 1 375 ? -14.031 -22.984 7.152 1 96.62 375 GLY A CA 1
ATOM 2957 C C . GLY A 1 375 ? -12.922 -22.609 6.188 1 96.62 375 GLY A C 1
ATOM 2958 O O . GLY A 1 375 ? -13.016 -22.875 4.992 1 96.62 375 GLY A O 1
ATOM 2959 N N . LEU A 1 376 ? -11.914 -21.984 6.625 1 97.75 376 LEU A N 1
ATOM 2960 C CA . LEU A 1 376 ? -10.789 -21.594 5.785 1 97.75 376 LEU A CA 1
ATOM 2961 C C . LEU A 1 376 ? -10 -22.828 5.332 1 97.75 376 LEU A C 1
ATOM 2963 O O . LEU A 1 376 ? -9.492 -22.859 4.211 1 97.75 376 LEU A O 1
ATOM 2967 N N . GLU A 1 377 ? -9.859 -23.812 6.207 1 97.94 377 GLU A N 1
ATOM 2968 C CA . GLU A 1 377 ? -9.234 -25.078 5.824 1 97.94 377 GLU A CA 1
ATOM 2969 C C . GLU A 1 377 ? -9.984 -25.734 4.664 1 97.94 377 GLU A C 1
ATOM 2971 O O . GLU A 1 377 ? -9.359 -26.203 3.711 1 97.94 377 GLU A O 1
ATOM 2976 N N . LYS A 1 378 ? -11.297 -25.781 4.73 1 96.25 378 LYS A N 1
ATOM 2977 C CA . LYS A 1 378 ? -12.109 -26.359 3.666 1 96.25 378 LYS A CA 1
ATOM 2978 C C . LYS A 1 378 ? -11.875 -25.656 2.338 1 96.25 378 LYS A C 1
ATOM 2980 O O . LYS A 1 378 ? -11.883 -26.281 1.277 1 96.25 378 LYS A O 1
ATOM 2985 N N . ARG A 1 379 ? -11.719 -24.391 2.416 1 95.56 379 ARG A N 1
ATOM 2986 C CA . ARG A 1 379 ? -11.445 -23.609 1.221 1 95.56 379 ARG A CA 1
ATOM 2987 C C . ARG A 1 379 ? -10.141 -24.047 0.563 1 95.56 379 ARG A C 1
ATOM 2989 O O . ARG A 1 379 ? -10.078 -24.203 -0.659 1 95.56 379 ARG A O 1
ATOM 2996 N N . VAL A 1 380 ? -9.125 -24.188 1.348 1 97.62 380 VAL A N 1
ATOM 2997 C CA . VAL A 1 380 ? -7.82 -24.625 0.853 1 97.62 380 VAL A CA 1
ATOM 2998 C C . VAL A 1 380 ? -7.934 -26.031 0.267 1 97.62 380 VAL A C 1
ATOM 3000 O O . VAL A 1 380 ? -7.461 -26.281 -0.843 1 97.62 380 VAL A O 1
ATOM 3003 N N . ASP A 1 381 ? -8.57 -26.922 0.975 1 97.56 381 ASP A N 1
ATOM 3004 C CA . ASP A 1 381 ? -8.711 -28.312 0.534 1 97.56 381 ASP A CA 1
ATOM 3005 C C . ASP A 1 381 ? -9.469 -28.391 -0.792 1 97.56 381 ASP A C 1
ATOM 3007 O O . ASP A 1 381 ? -9.117 -29.188 -1.663 1 97.56 381 ASP A O 1
ATOM 3011 N N . ARG A 1 382 ? -10.469 -27.625 -0.91 1 96.62 382 ARG A N 1
ATOM 3012 C CA . ARG A 1 382 ? -11.273 -27.609 -2.127 1 96.62 382 ARG A CA 1
ATOM 3013 C C . ARG A 1 382 ? -10.43 -27.219 -3.336 1 96.62 382 ARG A C 1
ATOM 3015 O O . ARG A 1 382 ? -10.578 -27.797 -4.414 1 96.62 382 ARG A O 1
ATOM 3022 N N . ALA A 1 383 ? -9.609 -26.234 -3.166 1 96.69 383 ALA A N 1
ATOM 3023 C CA . ALA A 1 383 ? -8.734 -25.812 -4.254 1 96.69 383 ALA A CA 1
ATOM 3024 C C . ALA A 1 383 ? -7.848 -26.969 -4.723 1 96.69 383 ALA A C 1
ATOM 3026 O O . ALA A 1 383 ? -7.676 -27.188 -5.926 1 96.69 383 ALA A O 1
ATOM 3027 N N . PHE A 1 384 ? -7.289 -27.75 -3.803 1 97.75 384 PHE A N 1
ATOM 3028 C CA . PHE A 1 384 ? -6.465 -28.906 -4.137 1 97.75 384 PHE A CA 1
ATOM 3029 C C . PHE A 1 384 ? -7.289 -29.969 -4.859 1 97.75 384 PHE A C 1
ATOM 3031 O O . PHE A 1 384 ? -6.816 -30.578 -5.812 1 97.75 384 PHE A O 1
ATOM 3038 N N . GLU A 1 385 ? -8.453 -30.141 -4.418 1 97.19 385 GLU A N 1
ATOM 3039 C CA . GLU A 1 385 ? -9.32 -31.156 -5.016 1 97.19 385 GLU A CA 1
ATOM 3040 C C . GLU A 1 385 ? -9.672 -30.797 -6.457 1 97.19 385 GLU A C 1
ATOM 3042 O O . GLU A 1 385 ? -9.734 -31.672 -7.324 1 97.19 385 GLU A O 1
ATOM 3047 N N . PHE A 1 386 ? -9.938 -29.594 -6.691 1 97.12 386 PHE A N 1
ATOM 3048 C CA . PHE A 1 386 ? -10.25 -29.141 -8.047 1 97.12 386 PHE A CA 1
ATOM 3049 C C . PHE A 1 386 ? -9.055 -29.359 -8.969 1 97.12 386 PHE A C 1
ATOM 3051 O O . PHE A 1 386 ? -9.227 -29.766 -10.125 1 97.12 386 PHE A O 1
ATOM 3058 N N . THR A 1 387 ? -7.891 -29.031 -8.477 1 97.56 387 THR A N 1
ATOM 3059 C CA . THR A 1 387 ? -6.684 -29.234 -9.273 1 97.56 387 THR A CA 1
ATOM 3060 C C . THR A 1 387 ? -6.492 -30.703 -9.609 1 97.56 387 THR A C 1
ATOM 3062 O O . THR A 1 387 ? -6.156 -31.047 -10.742 1 97.56 387 THR A O 1
ATOM 3065 N N . ARG A 1 388 ? -6.711 -31.578 -8.688 1 97 388 ARG A N 1
ATOM 3066 C CA . ARG A 1 388 ? -6.602 -33 -8.914 1 97 388 ARG A CA 1
ATOM 3067 C C . ARG A 1 388 ? -7.633 -33.469 -9.938 1 97 388 ARG A C 1
ATOM 3069 O O . ARG A 1 388 ? -7.316 -34.281 -10.828 1 97 388 ARG A O 1
ATOM 3076 N N . TYR A 1 389 ? -8.812 -33 -9.781 1 96.94 389 TYR A N 1
ATOM 3077 C CA . TYR A 1 389 ? -9.875 -33.375 -10.719 1 96.94 389 TYR A CA 1
ATOM 3078 C C . TYR A 1 389 ? -9.492 -32.969 -12.141 1 96.94 389 TYR A C 1
ATOM 3080 O O . TYR A 1 389 ? -9.602 -33.781 -13.07 1 96.94 389 TYR A O 1
ATOM 3088 N N . LEU A 1 390 ? -9.023 -31.797 -12.344 1 96.81 390 LEU A N 1
ATOM 3089 C CA . LEU A 1 390 ? -8.664 -31.297 -13.672 1 96.81 390 LEU A CA 1
ATOM 3090 C C . LEU A 1 390 ? -7.465 -32.062 -14.234 1 96.81 390 LEU A C 1
ATOM 3092 O O . LEU A 1 390 ? -7.395 -32.312 -15.438 1 96.81 390 LEU A O 1
ATOM 3096 N N . ALA A 1 391 ? -6.48 -32.281 -13.359 1 97.88 391 ALA A N 1
ATOM 3097 C CA . ALA A 1 391 ? -5.324 -33.062 -13.797 1 97.88 391 ALA A CA 1
ATOM 3098 C C . ALA A 1 391 ? -5.754 -34.438 -14.336 1 97.88 391 ALA A C 1
ATOM 3100 O O . ALA A 1 391 ? -5.25 -34.875 -15.367 1 97.88 391 ALA A O 1
ATOM 3101 N N . ASP A 1 392 ? -6.664 -35.031 -13.68 1 97.38 392 ASP A N 1
ATOM 3102 C CA . ASP A 1 392 ? -7.168 -36.344 -14.102 1 97.38 392 ASP A CA 1
ATOM 3103 C C . ASP A 1 392 ? -7.934 -36.219 -15.422 1 97.38 392 ASP A C 1
ATOM 3105 O O . ASP A 1 392 ? -7.797 -37.062 -16.297 1 97.38 392 ASP A O 1
ATOM 3109 N N . GLU A 1 393 ? -8.727 -35.219 -15.547 1 96.62 393 GLU A N 1
ATOM 3110 C CA . GLU A 1 393 ? -9.492 -35 -16.781 1 96.62 393 GLU A CA 1
ATOM 3111 C C . GLU A 1 393 ? -8.57 -34.75 -17.953 1 96.62 393 GLU A C 1
ATOM 3113 O O . GLU A 1 393 ? -8.836 -35.188 -19.078 1 96.62 393 GLU A O 1
ATOM 3118 N N . ILE A 1 394 ? -7.52 -34.031 -17.781 1 97.12 394 ILE A N 1
ATOM 3119 C CA . ILE A 1 394 ? -6.547 -33.719 -18.812 1 97.12 394 ILE A CA 1
ATOM 3120 C C . ILE A 1 394 ? -5.895 -35 -19.328 1 97.12 394 ILE A C 1
ATOM 3122 O O . ILE A 1 394 ? -5.695 -35.156 -20.531 1 97.12 394 ILE A O 1
ATOM 3126 N N . LYS A 1 395 ? -5.629 -35.906 -18.453 1 96.62 395 LYS A N 1
ATOM 3127 C CA . LYS A 1 395 ? -4.965 -37.156 -18.812 1 96.62 395 LYS A CA 1
ATOM 3128 C C . LYS A 1 395 ? -5.875 -38.031 -19.672 1 96.62 395 LYS A C 1
ATOM 3130 O O . LYS A 1 395 ? -5.398 -38.875 -20.438 1 96.62 395 LYS A O 1
ATOM 3135 N N . LYS A 1 396 ? -7.117 -37.781 -19.562 1 96.06 396 LYS A N 1
ATOM 3136 C CA . LYS A 1 396 ? -8.094 -38.594 -20.281 1 96.06 396 LYS A CA 1
ATOM 3137 C C . LYS A 1 396 ? -8.359 -38.031 -21.672 1 96.06 396 LYS A C 1
ATOM 3139 O O . LYS A 1 396 ? -8.906 -38.719 -22.531 1 96.06 396 LYS A O 1
ATOM 3144 N N . ARG A 1 397 ? -8.094 -36.812 -21.891 1 94.31 397 ARG A N 1
ATOM 3145 C CA . ARG A 1 397 ? -8.461 -36.156 -23.141 1 94.31 397 ARG A CA 1
ATOM 3146 C C . ARG A 1 397 ? -7.285 -36.125 -24.109 1 94.31 397 ARG A C 1
ATOM 3148 O O . ARG A 1 397 ? -6.176 -35.719 -23.75 1 94.31 397 ARG A O 1
ATOM 3155 N N . GLU A 1 398 ? -7.77 -36.438 -25.359 1 89.25 398 GLU A N 1
ATOM 3156 C CA . GLU A 1 398 ? -6.758 -36.406 -26.406 1 89.25 398 GLU A CA 1
ATOM 3157 C C . GLU A 1 398 ? -6.359 -34.969 -26.719 1 89.25 398 GLU A C 1
ATOM 3159 O O . GLU A 1 398 ? -7.191 -34.062 -26.656 1 89.25 398 GLU A O 1
ATOM 3164 N N . GLY A 1 399 ? -5.219 -34.594 -26.734 1 94.12 399 GLY A N 1
ATOM 3165 C CA . GLY A 1 399 ? -4.742 -33.281 -27.125 1 94.12 399 GLY A CA 1
ATOM 3166 C C . GLY A 1 399 ? -4.211 -32.469 -25.969 1 94.12 399 GLY A C 1
ATOM 3167 O O . GLY A 1 399 ? -3.654 -31.375 -26.156 1 94.12 399 GLY A O 1
ATOM 3168 N N . PHE A 1 400 ? -4.641 -32.906 -24.844 1 97.62 400 PHE A N 1
ATOM 3169 C CA . PHE A 1 400 ? -4.113 -32.219 -23.672 1 97.62 400 PHE A CA 1
ATOM 3170 C C . PHE A 1 400 ? -2.928 -32.969 -23.094 1 97.62 400 PHE A C 1
ATOM 3172 O O . PHE A 1 400 ? -2.9 -34.219 -23.125 1 97.62 400 PHE A O 1
ATOM 3179 N N . GLN A 1 401 ? -1.983 -32.25 -22.625 1 97.25 401 GLN A N 1
ATOM 3180 C CA . GLN A 1 401 ? -0.797 -32.844 -22.031 1 97.25 401 GLN A CA 1
ATOM 3181 C C . GLN A 1 401 ? -0.33 -32.062 -20.812 1 97.25 401 GLN A C 1
ATOM 3183 O O . GLN A 1 401 ? -0.119 -30.844 -20.906 1 97.25 401 GLN A O 1
ATOM 3188 N N . LEU A 1 402 ? -0.168 -32.719 -19.734 1 97.88 402 LEU A N 1
ATOM 3189 C CA . LEU A 1 402 ? 0.383 -32.094 -18.547 1 97.88 402 LEU A CA 1
ATOM 3190 C C . LEU A 1 402 ? 1.853 -31.734 -18.75 1 97.88 402 LEU A C 1
ATOM 3192 O O . LEU A 1 402 ? 2.605 -32.5 -19.344 1 97.88 402 LEU A O 1
ATOM 3196 N N . VAL A 1 403 ? 2.201 -30.531 -18.359 1 97.38 403 VAL A N 1
ATOM 3197 C CA . VAL A 1 403 ? 3.611 -30.172 -18.328 1 97.38 403 VAL A CA 1
ATOM 3198 C C . VAL A 1 403 ? 4.32 -30.922 -17.203 1 97.38 403 VAL A C 1
ATOM 3200 O O . VAL A 1 403 ? 5.453 -31.375 -17.375 1 97.38 403 VAL A O 1
ATOM 3203 N N . ILE A 1 404 ? 3.68 -30.984 -16.078 1 97.06 404 ILE A N 1
ATOM 3204 C CA . ILE A 1 404 ? 4.172 -31.672 -14.883 1 97.06 404 ILE A CA 1
ATOM 3205 C C . ILE A 1 404 ? 2.998 -32.062 -13.992 1 97.06 404 ILE A C 1
ATOM 3207 O O . ILE A 1 404 ? 1.956 -31.406 -14 1 97.06 404 ILE A O 1
ATOM 3211 N N . GLU A 1 405 ? 3.199 -33.188 -13.289 1 97.25 405 GLU A N 1
ATOM 3212 C CA . GLU A 1 405 ? 2.201 -33.531 -12.281 1 97.25 405 GLU A CA 1
ATOM 3213 C C . GLU A 1 405 ? 2.156 -32.469 -11.188 1 97.25 405 GLU A C 1
ATOM 3215 O O . GLU A 1 405 ? 3.18 -32.156 -10.57 1 97.25 405 GLU A O 1
ATOM 3220 N N . PRO A 1 406 ? 0.98 -31.859 -10.914 1 97.38 406 PRO A N 1
ATOM 3221 C CA . PRO A 1 406 ? 0.938 -30.75 -9.961 1 97.38 406 PRO A CA 1
ATOM 3222 C C . PRO A 1 406 ? 1.152 -31.188 -8.516 1 97.38 406 PRO A C 1
ATOM 3224 O O . PRO A 1 406 ? 0.605 -32.219 -8.094 1 97.38 406 PRO A O 1
ATOM 3227 N N . GLU A 1 407 ? 1.96 -30.453 -7.812 1 96 407 GLU A N 1
ATOM 3228 C CA . GLU A 1 407 ? 2.16 -30.625 -6.375 1 96 407 GLU A CA 1
ATOM 3229 C C . GLU A 1 407 ? 1.266 -29.672 -5.578 1 96 407 GLU A C 1
ATOM 3231 O O . GLU A 1 407 ? 0.907 -29.969 -4.438 1 96 407 GLU A O 1
ATOM 3236 N N . PHE A 1 408 ? 0.981 -28.625 -6.121 1 97.69 408 PHE A N 1
ATOM 3237 C CA . PHE A 1 408 ? 0.188 -27.531 -5.566 1 97.69 408 PHE A CA 1
ATOM 3238 C C . PHE A 1 408 ? -1.03 -27.25 -6.438 1 97.69 408 PHE A C 1
ATOM 3240 O O . PHE A 1 408 ? -1.586 -28.172 -7.051 1 97.69 408 PHE A O 1
ATOM 3247 N N . VAL A 1 409 ? -1.505 -26.078 -6.469 1 97.62 409 VAL A N 1
ATOM 3248 C CA . VAL A 1 409 ? -2.771 -25.812 -7.148 1 97.62 409 VAL A CA 1
ATOM 3249 C C . VAL A 1 409 ? -2.508 -25.188 -8.508 1 97.62 409 VAL A C 1
ATOM 3251 O O . VAL A 1 409 ? -3.445 -24.844 -9.242 1 97.62 409 VAL A O 1
ATOM 3254 N N . ASN A 1 410 ? -1.215 -25.047 -8.859 1 97.62 410 ASN A N 1
ATOM 3255 C CA . ASN A 1 410 ? -0.855 -24.609 -10.211 1 97.62 410 ASN A CA 1
ATOM 3256 C C . ASN A 1 410 ? -0.966 -25.766 -11.203 1 97.62 410 ASN A C 1
ATOM 3258 O O . ASN A 1 410 ? -0.179 -26.719 -11.156 1 97.62 410 ASN A O 1
ATOM 3262 N N . LEU A 1 411 ? -1.894 -25.672 -12.102 1 98.12 411 LEU A N 1
ATOM 3263 C CA . LEU A 1 411 ? -2.039 -26.672 -13.141 1 98.12 411 LEU A CA 1
ATOM 3264 C C . LEU A 1 411 ? -1.463 -26.188 -14.461 1 98.12 411 LEU A C 1
ATOM 3266 O O . LEU A 1 411 ? -2.018 -25.281 -15.086 1 98.12 411 LEU A O 1
ATOM 3270 N N . CYS A 1 412 ? -0.365 -26.812 -14.891 1 98.25 412 CYS A N 1
ATOM 3271 C CA . CYS A 1 412 ? 0.33 -26.438 -16.125 1 98.25 412 CYS A CA 1
ATOM 3272 C C . CYS A 1 412 ? 0.138 -27.5 -17.203 1 98.25 412 CYS A C 1
ATOM 3274 O O . CYS A 1 412 ? 0.385 -28.672 -16.969 1 98.25 412 CYS A O 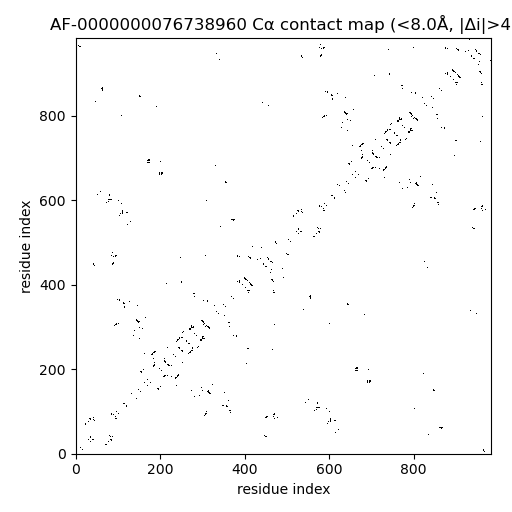1
ATOM 3276 N N . PHE A 1 413 ? -0.265 -27.094 -18.438 1 98.62 413 PHE A N 1
ATOM 3277 C CA . PHE A 1 413 ? -0.544 -28.078 -19.469 1 98.62 413 PHE A CA 1
ATOM 3278 C C . PHE A 1 413 ? -0.498 -27.422 -20.859 1 98.62 413 PHE A C 1
ATOM 3280 O O . PHE A 1 413 ? -0.594 -26.203 -20.969 1 98.62 413 PHE A O 1
ATOM 3287 N N . TRP A 1 414 ? -0.286 -28.219 -21.859 1 98.44 414 TRP A N 1
ATOM 3288 C CA . TRP A 1 414 ? -0.414 -27.828 -23.266 1 98.44 414 TRP A CA 1
ATOM 3289 C C . TRP A 1 414 ? -1.729 -28.328 -23.859 1 98.44 414 TRP A C 1
ATOM 3291 O O . TRP A 1 414 ? -2.24 -29.375 -23.453 1 98.44 414 TRP A O 1
ATOM 3301 N N . PHE A 1 415 ? -2.32 -27.594 -24.703 1 98.5 415 PHE A N 1
ATOM 3302 C CA . PHE A 1 415 ? -3.279 -28.078 -25.688 1 98.5 415 PHE A CA 1
ATOM 3303 C C . PHE A 1 415 ? -2.609 -28.297 -27.031 1 98.5 415 PHE A C 1
ATOM 3305 O O . PHE A 1 415 ? -2.045 -27.359 -27.609 1 98.5 415 PHE A O 1
ATOM 3312 N N . VAL A 1 416 ? -2.646 -29.484 -27.516 1 98.19 416 VAL A N 1
ATOM 3313 C CA . VAL A 1 416 ? -2.057 -29.844 -28.797 1 98.19 416 VAL A CA 1
ATOM 3314 C C . VAL A 1 416 ? -3.156 -30 -29.844 1 98.19 416 VAL A C 1
ATOM 3316 O O . VAL A 1 416 ? -3.797 -31.047 -29.922 1 98.19 416 VAL A O 1
ATOM 3319 N N . PRO A 1 417 ? -3.268 -29.047 -30.719 1 97.81 417 PRO A N 1
ATOM 3320 C CA . PRO A 1 417 ? -4.324 -29.156 -31.734 1 97.81 417 PRO A CA 1
ATOM 3321 C C . PRO A 1 417 ? -4.117 -30.344 -32.688 1 97.81 417 PRO A C 1
ATOM 3323 O O . PRO A 1 417 ? -2.998 -30.844 -32.812 1 97.81 417 PRO A O 1
ATOM 3326 N N . PRO A 1 418 ? -5.199 -30.688 -33.375 1 96.81 418 PRO A N 1
ATOM 3327 C CA . PRO A 1 418 ? -5.117 -31.828 -34.281 1 96.81 418 PRO A CA 1
ATOM 3328 C C . PRO A 1 418 ? -3.998 -31.688 -35.312 1 96.81 418 PRO A C 1
ATOM 3330 O O . PRO A 1 418 ? -3.342 -32.656 -35.656 1 96.81 418 PRO A O 1
ATOM 3333 N N . SER A 1 419 ? -3.746 -30.547 -35.719 1 96.44 419 SER A N 1
ATOM 3334 C CA . SER A 1 419 ? -2.74 -30.297 -36.75 1 96.44 419 SER A CA 1
ATOM 3335 C C . SER A 1 419 ? -1.342 -30.641 -36.25 1 96.44 419 SER A C 1
ATOM 3337 O O . SER A 1 419 ? -0.433 -30.875 -37.062 1 96.44 419 SER A O 1
ATOM 3339 N N . LEU A 1 420 ? -1.129 -30.719 -34.969 1 97 420 LEU A N 1
ATOM 3340 C CA . LEU A 1 420 ? 0.198 -30.938 -34.406 1 97 420 LEU A CA 1
ATOM 3341 C C . LEU A 1 420 ? 0.3 -32.344 -33.781 1 97 420 LEU A C 1
ATOM 3343 O O . LEU A 1 420 ? 1.393 -32.781 -33.406 1 97 420 LEU A O 1
ATOM 3347 N N . GLN A 1 421 ? -0.768 -33.031 -33.656 1 95.44 421 GLN A N 1
ATOM 3348 C CA . GLN A 1 421 ? -0.75 -34.344 -33.031 1 95.44 421 GLN A CA 1
ATOM 3349 C C . GLN A 1 421 ? 0.065 -35.344 -33.844 1 95.44 421 GLN A C 1
ATOM 3351 O O . GLN A 1 421 ? -0.1 -35.406 -35.062 1 95.44 421 GLN A O 1
ATOM 3356 N N . GLY A 1 422 ? 1.011 -36 -33.156 1 93.38 422 GLY A N 1
ATOM 3357 C CA . GLY A 1 422 ? 1.84 -36.969 -33.812 1 93.38 422 GLY A CA 1
ATOM 3358 C C . GLY A 1 422 ? 3.014 -36.375 -34.562 1 93.38 422 GLY A C 1
ATOM 3359 O O . GLY A 1 422 ? 3.752 -37.094 -35.25 1 93.38 422 GLY A O 1
ATOM 3360 N N . LYS A 1 423 ? 3.23 -35.125 -34.375 1 94.75 423 LYS A N 1
ATOM 3361 C CA . LYS A 1 423 ? 4.266 -34.438 -35.156 1 94.75 423 LYS A CA 1
ATOM 3362 C C . LYS A 1 423 ? 5.434 -34.031 -34.25 1 94.75 423 LYS A C 1
ATOM 3364 O O . LYS A 1 423 ? 6.125 -33.062 -34.562 1 94.75 423 LYS A O 1
ATOM 3369 N N . GLN A 1 424 ? 5.684 -34.625 -33.156 1 91.75 424 GLN A N 1
ATOM 3370 C CA . GLN A 1 424 ? 6.719 -34.281 -32.188 1 91.75 424 GLN A CA 1
ATOM 3371 C C . GLN A 1 424 ? 8.109 -34.375 -32.812 1 91.75 424 GLN A C 1
ATOM 3373 O O . GLN A 1 424 ? 9.039 -33.688 -32.375 1 91.75 424 GLN A O 1
ATOM 3378 N N . GLY A 1 425 ? 8.219 -35.062 -33.844 1 91.88 425 GLY A N 1
ATOM 3379 C CA . GLY A 1 425 ? 9.5 -35.281 -34.5 1 91.88 425 GLY A CA 1
ATOM 3380 C C . GLY A 1 425 ? 9.852 -34.188 -35.5 1 91.88 425 GLY A C 1
ATOM 3381 O O . GLY A 1 425 ? 11.008 -34.031 -35.906 1 91.88 425 GLY A O 1
ATOM 3382 N N . CYS A 1 426 ? 8.891 -33.438 -35.812 1 93.06 426 CYS A N 1
ATOM 3383 C CA . CYS A 1 426 ? 9.109 -32.375 -36.781 1 93.06 426 CYS A CA 1
ATOM 3384 C C . CYS A 1 426 ? 9.945 -31.25 -36.156 1 93.06 426 CYS A C 1
ATOM 3386 O O . CYS A 1 426 ? 9.797 -30.938 -34.969 1 93.06 426 CYS A O 1
ATOM 3388 N N . ALA A 1 427 ? 10.75 -30.578 -36.875 1 94.06 427 ALA A N 1
ATOM 3389 C CA . ALA A 1 427 ? 11.711 -29.578 -36.438 1 94.06 427 ALA A CA 1
ATOM 3390 C C . ALA A 1 427 ? 11 -28.328 -35.906 1 94.06 427 ALA A C 1
ATOM 3392 O O . ALA A 1 427 ? 11.492 -27.672 -35 1 94.06 427 ALA A O 1
ATOM 3393 N N . ASP A 1 428 ? 9.875 -28.031 -36.438 1 95.75 428 ASP A N 1
ATOM 3394 C CA . ASP A 1 428 ? 9.211 -26.781 -36.062 1 95.75 428 ASP A CA 1
ATOM 3395 C C . ASP A 1 428 ? 8.086 -27.031 -35.031 1 95.75 428 ASP A C 1
ATOM 3397 O O . ASP A 1 428 ? 7.266 -26.156 -34.781 1 95.75 428 ASP A O 1
ATOM 3401 N N . TYR A 1 429 ? 8.023 -28.219 -34.531 1 96.62 429 TYR A N 1
ATOM 3402 C CA . TYR A 1 429 ? 6.926 -28.625 -33.656 1 96.62 429 TYR A CA 1
ATOM 3403 C C . TYR A 1 429 ? 6.801 -27.703 -32.469 1 96.62 429 TYR A C 1
ATOM 3405 O O . TYR A 1 429 ? 5.723 -27.156 -32.188 1 96.62 429 TYR A O 1
ATOM 3413 N N . TRP A 1 430 ? 7.879 -27.5 -31.781 1 96.81 430 TRP A N 1
ATOM 3414 C CA . TRP A 1 430 ? 7.848 -26.719 -30.547 1 96.81 430 TRP A CA 1
ATOM 3415 C C . TRP A 1 430 ? 7.57 -25.25 -30.828 1 96.81 430 TRP A C 1
ATOM 3417 O O . TRP A 1 430 ? 6.914 -24.578 -30.047 1 96.81 430 TRP A O 1
ATOM 3427 N N . GLU A 1 431 ? 8.109 -24.797 -31.875 1 96.56 431 GLU A N 1
ATOM 3428 C CA . GLU A 1 431 ? 7.82 -23.422 -32.281 1 96.56 431 GLU A CA 1
ATOM 3429 C C . GLU A 1 431 ? 6.332 -23.219 -32.531 1 96.56 431 GLU A C 1
ATOM 3431 O O . GLU A 1 431 ? 5.746 -22.234 -32.094 1 96.56 431 GLU A O 1
ATOM 3436 N N . ARG A 1 432 ? 5.746 -24.109 -33.188 1 97.25 432 ARG A N 1
ATOM 3437 C CA . ARG A 1 432 ? 4.324 -24.047 -33.531 1 97.25 432 ARG A CA 1
ATOM 3438 C C . ARG A 1 432 ? 3.475 -24.234 -32.281 1 97.25 432 ARG A C 1
ATOM 3440 O O . ARG A 1 432 ? 2.488 -23.516 -32.062 1 97.25 432 ARG A O 1
ATOM 3447 N N . LEU A 1 433 ? 3.869 -25.172 -31.469 1 97.94 433 LEU A N 1
ATOM 3448 C CA . LEU A 1 433 ? 3.143 -25.422 -30.219 1 97.94 433 LEU A CA 1
ATOM 3449 C C . LEU A 1 433 ? 3.158 -24.188 -29.328 1 97.94 433 LEU A C 1
ATOM 3451 O O . LEU A 1 433 ? 2.164 -23.875 -28.672 1 97.94 433 LEU A O 1
ATOM 3455 N N . GLY A 1 434 ? 4.234 -23.5 -29.328 1 97.19 434 GLY A N 1
ATOM 3456 C CA . GLY A 1 434 ? 4.395 -22.312 -28.5 1 97.19 434 GLY A CA 1
ATOM 3457 C C . GLY A 1 434 ? 3.439 -21.188 -28.875 1 97.19 434 GLY A C 1
ATOM 3458 O O . GLY A 1 434 ? 3.176 -20.297 -28.078 1 97.19 434 GLY A O 1
ATOM 3459 N N . LYS A 1 435 ? 2.877 -21.219 -30.047 1 97.69 435 LYS A N 1
ATOM 3460 C CA . LYS A 1 435 ? 1.988 -20.156 -30.531 1 97.69 435 LYS A CA 1
ATOM 3461 C C . LYS A 1 435 ? 0.531 -20.484 -30.203 1 97.69 435 LYS A C 1
ATOM 3463 O O . LYS A 1 435 ? -0.341 -19.625 -30.328 1 97.69 435 LYS A O 1
ATOM 3468 N N . VAL A 1 436 ? 0.283 -21.688 -29.766 1 98.19 436 VAL A N 1
ATOM 3469 C CA . VAL A 1 436 ? -1.082 -22.172 -29.578 1 98.19 436 VAL A CA 1
ATOM 3470 C C . VAL A 1 436 ? -1.725 -21.453 -28.391 1 98.19 436 VAL A C 1
ATOM 3472 O O . VAL A 1 436 ? -2.814 -20.891 -28.516 1 98.19 436 VAL A O 1
ATOM 3475 N N . ALA A 1 437 ? -1.066 -21.438 -27.25 1 97.81 437 ALA A N 1
ATOM 3476 C CA . ALA A 1 437 ? -1.639 -20.875 -26.031 1 97.81 437 ALA A CA 1
ATOM 3477 C C . ALA A 1 437 ? -1.948 -19.391 -26.203 1 97.81 437 ALA A C 1
ATOM 3479 O O . ALA A 1 437 ? -3.045 -18.938 -25.875 1 97.81 437 ALA A O 1
ATOM 3480 N N . PRO A 1 438 ? -1.011 -18.594 -26.766 1 97.31 438 PRO A N 1
ATOM 3481 C CA . PRO A 1 438 ? -1.315 -17.172 -26.984 1 97.31 438 PRO A CA 1
ATOM 3482 C C . PRO A 1 438 ? -2.512 -16.953 -27.906 1 97.31 438 PRO A C 1
ATOM 3484 O O . PRO A 1 438 ? -3.318 -16.062 -27.688 1 97.31 438 PRO A O 1
ATOM 3487 N N . ALA A 1 439 ? -2.611 -17.75 -28.906 1 98.06 439 ALA A N 1
ATOM 3488 C CA . ALA A 1 439 ? -3.715 -17.625 -29.859 1 98.06 439 ALA A CA 1
ATOM 3489 C C . ALA A 1 439 ? -5.055 -17.906 -29.188 1 98.06 439 ALA A C 1
ATOM 3491 O O . ALA A 1 439 ? -6.031 -17.188 -29.406 1 98.06 439 ALA A O 1
ATOM 3492 N N . ILE A 1 440 ? -5.105 -18.969 -28.453 1 98.06 440 ILE A N 1
ATOM 3493 C CA . ILE A 1 440 ? -6.332 -19.328 -27.75 1 98.06 440 ILE A CA 1
ATOM 3494 C C . ILE A 1 440 ? -6.68 -18.266 -26.719 1 98.06 440 ILE A C 1
ATOM 3496 O O . ILE A 1 440 ? -7.852 -17.922 -26.547 1 98.06 440 ILE A O 1
ATOM 3500 N N . LYS A 1 441 ? -5.676 -17.766 -25.969 1 97.31 441 LYS A N 1
ATOM 3501 C CA . LYS A 1 441 ? -5.875 -16.688 -25 1 97.31 441 LYS A CA 1
ATOM 3502 C C . LYS A 1 441 ? -6.531 -15.477 -25.656 1 97.31 441 LYS A C 1
ATOM 3504 O O . LYS A 1 441 ? -7.461 -14.891 -25.094 1 97.31 441 LYS A O 1
ATOM 3509 N N . GLU A 1 442 ? -6.051 -15.016 -26.797 1 96.75 442 GLU A N 1
ATOM 3510 C CA . GLU A 1 442 ? -6.637 -13.891 -27.516 1 96.75 442 GLU A CA 1
ATOM 3511 C C . GLU A 1 442 ? -8.109 -14.133 -27.812 1 96.75 442 GLU A C 1
ATOM 3513 O O . GLU A 1 442 ? -8.945 -13.258 -27.594 1 96.75 442 GLU A O 1
ATOM 3518 N N . ARG A 1 443 ? -8.445 -15.344 -28.281 1 97.69 443 ARG A N 1
ATOM 3519 C CA . ARG A 1 443 ? -9.812 -15.672 -28.656 1 97.69 443 ARG A CA 1
ATOM 3520 C C . ARG A 1 443 ? -10.734 -15.664 -27.438 1 97.69 443 ARG A C 1
ATOM 3522 O O . ARG A 1 443 ? -11.852 -15.148 -27.5 1 97.69 443 ARG A O 1
ATOM 3529 N N . MET A 1 444 ? -10.297 -16.234 -26.391 1 96.81 444 MET A N 1
ATOM 3530 C CA . MET A 1 444 ? -11.148 -16.312 -25.203 1 96.81 444 MET A CA 1
ATOM 3531 C C . MET A 1 444 ? -11.406 -14.922 -24.625 1 96.81 444 MET A C 1
ATOM 3533 O O . MET A 1 444 ? -12.492 -14.641 -24.125 1 96.81 444 MET A O 1
ATOM 3537 N N . MET A 1 445 ? -10.398 -14.016 -24.641 1 95.31 445 MET A N 1
ATOM 3538 C CA . MET A 1 445 ? -10.555 -12.664 -24.109 1 95.31 445 MET A CA 1
ATOM 3539 C C . MET A 1 445 ? -11.5 -11.844 -24.984 1 95.31 445 MET A C 1
ATOM 3541 O O . MET A 1 445 ? -12.367 -11.133 -24.469 1 95.31 445 MET A O 1
ATOM 3545 N N . LYS A 1 446 ? -11.336 -11.93 -26.266 1 96.25 446 LYS A N 1
ATOM 3546 C CA . LYS A 1 446 ? -12.203 -11.195 -27.188 1 96.25 446 LYS A CA 1
ATOM 3547 C C . LYS A 1 446 ? -13.648 -11.68 -27.078 1 96.25 446 LYS A C 1
ATOM 3549 O O . LYS A 1 446 ? -14.578 -10.883 -27.188 1 96.25 446 LYS A O 1
ATOM 3554 N N . LYS A 1 447 ? -13.789 -12.977 -26.891 1 96.5 447 LYS A N 1
ATOM 3555 C CA . LYS A 1 447 ? -15.117 -13.531 -26.703 1 96.5 447 LYS A CA 1
ATOM 3556 C C . LYS A 1 447 ? -15.672 -13.172 -25.312 1 96.5 447 LYS A C 1
ATOM 3558 O O . LYS A 1 447 ? -16.875 -12.992 -25.156 1 96.5 447 LYS A O 1
ATOM 3563 N N . GLY A 1 448 ? -14.789 -13.102 -24.281 1 96.5 448 GLY A N 1
ATOM 3564 C CA . GLY A 1 448 ? -15.164 -12.805 -22.906 1 96.5 448 GLY A CA 1
ATOM 3565 C C . GLY A 1 448 ? -15.633 -14.023 -22.141 1 96.5 448 GLY A C 1
ATOM 3566 O O . GLY A 1 448 ? -16.266 -13.898 -21.094 1 96.5 448 GLY A O 1
ATOM 3567 N N . SER A 1 449 ? -15.352 -15.219 -22.547 1 95.75 449 SER A N 1
ATOM 3568 C CA . SER A 1 449 ? -15.914 -16.438 -21.984 1 95.75 449 SER A CA 1
ATOM 3569 C C . SER A 1 449 ? -15.156 -16.875 -20.734 1 95.75 449 SER A C 1
ATOM 3571 O O . SER A 1 449 ? -15.727 -17.484 -19.828 1 95.75 449 SER A O 1
ATOM 3573 N N . MET A 1 450 ? -13.875 -16.672 -20.719 1 95.81 450 MET A N 1
ATOM 3574 C CA . MET A 1 450 ? -13.031 -17.016 -19.578 1 95.81 450 MET A CA 1
ATOM 3575 C C . MET A 1 450 ? -11.68 -16.312 -19.672 1 95.81 450 MET A C 1
ATOM 3577 O O . MET A 1 450 ? -11.422 -15.578 -20.625 1 95.81 450 MET A O 1
ATOM 3581 N N . MET A 1 451 ? -10.898 -16.406 -18.656 1 95.88 451 MET A N 1
ATOM 3582 C CA . MET A 1 451 ? -9.547 -15.867 -18.641 1 95.88 451 MET A CA 1
ATOM 3583 C C . MET A 1 451 ? -8.586 -16.812 -17.922 1 95.88 451 MET A C 1
ATOM 3585 O O . MET A 1 451 ? -8.867 -17.281 -16.828 1 95.88 451 MET A O 1
ATOM 3589 N N . VAL A 1 452 ? -7.461 -17.172 -18.609 1 96.81 452 VAL A N 1
ATOM 3590 C CA . VAL A 1 452 ? -6.438 -18.047 -18.031 1 96.81 452 VAL A CA 1
ATOM 3591 C C . VAL A 1 452 ? -5.055 -17.562 -18.469 1 96.81 452 VAL A C 1
ATOM 3593 O O . VAL A 1 452 ? -4.898 -16.984 -19.531 1 96.81 452 VAL A O 1
ATOM 3596 N N . GLY A 1 453 ? -4.066 -17.797 -17.625 1 95 453 GLY A N 1
ATOM 3597 C CA . GLY A 1 453 ? -2.719 -17.359 -17.953 1 95 453 GLY A CA 1
ATOM 3598 C C . GLY A 1 453 ? -1.939 -18.375 -18.766 1 95 453 GLY A C 1
ATOM 3599 O O . GLY A 1 453 ? -2.32 -19.547 -18.828 1 95 453 GLY A O 1
ATOM 3600 N N . TYR A 1 454 ? -0.891 -17.906 -19.422 1 96.69 454 TYR A N 1
ATOM 3601 C CA . TYR A 1 454 ? 0.079 -18.75 -20.109 1 96.69 454 TYR A CA 1
ATOM 3602 C C . TYR A 1 454 ? 1.481 -18.156 -20.016 1 96.69 454 TYR A C 1
ATOM 3604 O O . TYR A 1 454 ? 1.643 -16.969 -19.75 1 96.69 454 TYR A O 1
ATOM 3612 N N . GLN A 1 455 ? 2.471 -18.969 -20.125 1 96.31 455 GLN A N 1
ATOM 3613 C CA . GLN A 1 455 ? 3.854 -18.516 -20.125 1 96.31 455 GLN A CA 1
ATOM 3614 C C . GLN A 1 455 ? 4.809 -19.625 -20.562 1 96.31 455 GLN A C 1
ATOM 3616 O O . GLN A 1 455 ? 4.465 -20.797 -20.5 1 96.31 455 GLN A O 1
ATOM 3621 N N . PRO A 1 456 ? 5.969 -19.203 -21.094 1 95.81 456 PRO A N 1
ATOM 3622 C CA . PRO A 1 456 ? 7.059 -20.172 -21.219 1 95.81 456 PRO A CA 1
ATOM 3623 C C . PRO A 1 456 ? 7.816 -20.375 -19.922 1 95.81 456 PRO A C 1
ATOM 3625 O O . PRO A 1 456 ? 7.562 -19.688 -18.938 1 95.81 456 PRO A O 1
ATOM 3628 N N . LEU A 1 457 ? 8.656 -21.344 -19.844 1 95 457 LEU A N 1
ATOM 3629 C CA . LEU A 1 457 ? 9.531 -21.578 -18.703 1 95 457 LEU A CA 1
ATOM 3630 C C . LEU A 1 457 ? 10.781 -22.344 -19.141 1 95 457 LEU A C 1
ATOM 3632 O O . LEU A 1 457 ? 10.711 -23.531 -19.469 1 95 457 LEU A O 1
ATOM 3636 N N . GLY A 1 458 ? 11.867 -21.656 -19.094 1 91.38 458 GLY A N 1
ATOM 3637 C CA . GLY A 1 458 ? 13.094 -22.281 -19.562 1 91.38 458 GLY A CA 1
ATOM 3638 C C . GLY A 1 458 ? 13.008 -22.75 -21 1 91.38 458 GLY A C 1
ATOM 3639 O O . GLY A 1 458 ? 12.742 -21.969 -21.906 1 91.38 458 GLY A O 1
ATOM 3640 N N . SER A 1 459 ? 13.203 -24.094 -21.141 1 92.12 459 SER A N 1
ATOM 3641 C CA . SER A 1 459 ? 13.164 -24.672 -22.484 1 92.12 459 SER A CA 1
ATOM 3642 C C . SER A 1 459 ? 11.734 -25.031 -22.875 1 92.12 459 SER A C 1
ATOM 3644 O O . SER A 1 459 ? 11.484 -25.375 -24.031 1 92.12 459 SER A O 1
ATOM 3646 N N . LYS A 1 460 ? 10.852 -24.953 -22 1 95.81 460 LYS A N 1
ATOM 3647 C CA . LYS A 1 460 ? 9.461 -25.25 -22.297 1 95.81 460 LYS A CA 1
ATOM 3648 C C . LYS A 1 460 ? 8.773 -24.062 -22.969 1 95.81 460 LYS A C 1
ATOM 3650 O O . LYS A 1 460 ? 8.852 -22.938 -22.453 1 95.81 460 LYS A O 1
ATOM 3655 N N . VAL A 1 461 ? 8.164 -24.344 -24.109 1 96.94 461 VAL A N 1
ATOM 3656 C CA . VAL A 1 461 ? 7.445 -23.297 -24.828 1 96.94 461 VAL A CA 1
ATOM 3657 C C . VAL A 1 461 ? 6.168 -22.938 -24.078 1 96.94 461 VAL A C 1
ATOM 3659 O O . VAL A 1 461 ? 5.848 -23.547 -23.047 1 96.94 461 VAL A O 1
ATOM 3662 N N . ASN A 1 462 ? 5.426 -21.969 -24.547 1 97.88 462 ASN A N 1
ATOM 3663 C CA . ASN A 1 462 ? 4.234 -21.469 -23.875 1 97.88 462 ASN A CA 1
ATOM 3664 C C . ASN A 1 462 ? 3.27 -22.594 -23.516 1 97.88 462 ASN A C 1
ATOM 3666 O O . ASN A 1 462 ? 2.943 -23.422 -24.375 1 97.88 462 ASN A O 1
ATOM 3670 N N . PHE A 1 463 ? 2.891 -22.641 -22.344 1 98.31 463 PHE A N 1
ATOM 3671 C CA . PHE A 1 463 ? 1.842 -23.531 -21.859 1 98.31 463 PHE A CA 1
ATOM 3672 C C . PHE A 1 463 ? 0.841 -22.766 -20.984 1 98.31 463 PHE A C 1
ATOM 3674 O O . PHE A 1 463 ? 1.118 -21.656 -20.547 1 98.31 463 PHE A O 1
ATOM 3681 N N . PHE A 1 464 ? -0.312 -23.297 -20.797 1 98.12 464 PHE A N 1
ATOM 3682 C CA . PHE A 1 464 ? -1.319 -22.703 -19.922 1 98.12 464 PHE A CA 1
ATOM 3683 C C . PHE A 1 464 ? -0.994 -22.969 -18.469 1 98.12 464 PHE A C 1
ATOM 3685 O O . PHE A 1 464 ? -0.446 -24.016 -18.125 1 98.12 464 PHE A O 1
ATOM 3692 N N . ARG A 1 465 ? -1.258 -22.062 -17.609 1 97.69 465 ARG A N 1
ATOM 3693 C CA . ARG A 1 465 ? -1.229 -22.172 -16.156 1 97.69 465 ARG A CA 1
ATOM 3694 C C . ARG A 1 465 ? -2.576 -21.797 -15.555 1 97.69 465 ARG A C 1
ATOM 3696 O O . ARG A 1 465 ? -2.951 -20.625 -15.539 1 97.69 465 ARG A O 1
ATOM 3703 N N . GLN A 1 466 ? -3.262 -22.75 -15.07 1 96.94 466 GLN A N 1
ATOM 3704 C CA . GLN A 1 466 ? -4.582 -22.531 -14.484 1 96.94 466 GLN A CA 1
ATOM 3705 C C . GLN A 1 466 ? -4.539 -22.656 -12.961 1 96.94 466 GLN A C 1
ATOM 3707 O O . GLN A 1 466 ? -3.953 -23.609 -12.43 1 96.94 466 GLN A O 1
ATOM 3712 N N . VAL A 1 467 ? -5.133 -21.719 -12.273 1 96.12 467 VAL A N 1
ATOM 3713 C CA . VAL A 1 467 ? -5.258 -21.719 -10.82 1 96.12 467 VAL A CA 1
ATOM 3714 C C . VAL A 1 467 ? -6.715 -21.516 -10.422 1 96.12 467 VAL A C 1
ATOM 3716 O O . VAL A 1 467 ? -7.359 -20.562 -10.867 1 96.12 467 VAL A O 1
ATOM 3719 N N . VAL A 1 468 ? -7.238 -22.406 -9.562 1 95.5 468 VAL A N 1
ATOM 3720 C CA . VAL A 1 468 ? -8.617 -22.281 -9.094 1 95.5 468 VAL A CA 1
ATOM 3721 C C . VAL A 1 468 ? -8.641 -22.109 -7.582 1 95.5 468 VAL A C 1
ATOM 3723 O O . VAL A 1 468 ? -8.258 -23.016 -6.836 1 95.5 468 VAL A O 1
ATOM 3726 N N . THR A 1 469 ? -9.086 -20.969 -7.164 1 94.81 469 THR A N 1
ATOM 3727 C CA . THR A 1 469 ? -9.195 -20.703 -5.73 1 94.81 469 THR A CA 1
ATOM 3728 C C . THR A 1 469 ? -10.617 -20.281 -5.367 1 94.81 469 THR A C 1
ATOM 3730 O O . THR A 1 469 ? -11.016 -20.391 -4.207 1 94.81 469 THR A O 1
ATOM 3733 N N . ASN A 1 470 ? -11.43 -19.828 -6.332 1 94.38 470 ASN A N 1
ATOM 3734 C CA . ASN A 1 470 ? -12.789 -19.328 -6.148 1 94.38 470 ASN A CA 1
ATOM 3735 C C . ASN A 1 470 ? -13.75 -20.438 -5.746 1 94.38 470 ASN A C 1
ATOM 3737 O O . ASN A 1 470 ? -14.023 -21.344 -6.535 1 94.38 470 ASN A O 1
ATOM 3741 N N . PRO A 1 471 ? -14.344 -20.359 -4.621 1 92.31 471 PRO A N 1
ATOM 3742 C CA . PRO A 1 471 ? -15.234 -21.422 -4.16 1 92.31 471 PRO A CA 1
ATOM 3743 C C . PRO A 1 471 ? -16.547 -21.469 -4.938 1 92.31 471 PRO A C 1
ATOM 3745 O O . PRO A 1 471 ? -17.312 -22.422 -4.801 1 92.31 471 PRO A O 1
ATOM 3748 N N . MET A 1 472 ? -16.812 -20.547 -5.742 1 92.75 472 MET A N 1
ATOM 3749 C CA . MET A 1 472 ? -18.016 -20.547 -6.574 1 92.75 472 MET A CA 1
ATOM 3750 C C . MET A 1 472 ? -17.859 -21.484 -7.762 1 92.75 472 MET A C 1
ATOM 3752 O O . MET A 1 472 ? -18.844 -21.859 -8.391 1 92.75 472 MET A O 1
ATOM 3756 N N . VAL A 1 473 ? -16.703 -21.859 -8.047 1 95.38 473 VAL A N 1
ATOM 3757 C CA . VAL A 1 473 ? -16.422 -22.734 -9.172 1 95.38 473 VAL A CA 1
ATOM 3758 C C . VAL A 1 473 ? -16.984 -24.125 -8.898 1 95.38 473 VAL A C 1
ATOM 3760 O O . VAL A 1 473 ? -16.953 -24.594 -7.758 1 95.38 473 VAL A O 1
ATOM 3763 N N . THR A 1 474 ? -17.484 -24.766 -9.883 1 95.25 474 THR A N 1
ATOM 3764 C CA . THR A 1 474 ? -17.969 -26.141 -9.812 1 95.25 474 THR A CA 1
ATOM 3765 C C . THR A 1 474 ? -17.266 -27.031 -10.828 1 95.25 474 THR A C 1
ATOM 3767 O O . THR A 1 474 ? -16.516 -26.531 -11.672 1 95.25 474 THR A O 1
ATOM 3770 N N . LYS A 1 475 ? -17.5 -28.297 -10.719 1 95.94 475 LYS A N 1
ATOM 3771 C CA . LYS A 1 475 ? -16.969 -29.234 -11.695 1 95.94 475 LYS A CA 1
ATOM 3772 C C . LYS A 1 475 ? -17.422 -28.875 -13.109 1 95.94 475 LYS A C 1
ATOM 3774 O O . LYS A 1 475 ? -16.656 -29.016 -14.07 1 95.94 475 LYS A O 1
ATOM 3779 N N . GLN A 1 476 ? -18.656 -28.422 -13.164 1 95.19 476 GLN A N 1
ATOM 3780 C CA . GLN A 1 476 ? -19.188 -28.016 -14.461 1 95.19 476 GLN A CA 1
ATOM 3781 C C . GLN A 1 476 ? -18.359 -26.875 -15.055 1 95.19 476 GLN A C 1
ATOM 3783 O O . GLN A 1 476 ? -18.156 -26.828 -16.266 1 95.19 476 GLN A O 1
ATOM 3788 N N . ASP A 1 477 ? -18 -25.938 -14.266 1 95.56 477 ASP A N 1
ATOM 3789 C CA . ASP A 1 477 ? -17.156 -24.828 -14.719 1 95.56 477 ASP A CA 1
ATOM 3790 C C . ASP A 1 477 ? -15.797 -25.344 -15.211 1 95.56 477 ASP A C 1
ATOM 3792 O O . ASP A 1 477 ? -15.234 -24.812 -16.172 1 95.56 477 ASP A O 1
ATOM 3796 N N . LEU A 1 478 ? -15.25 -26.344 -14.578 1 96.69 478 LEU A N 1
ATOM 3797 C CA . LEU A 1 478 ? -13.969 -26.906 -14.961 1 96.69 478 LEU A CA 1
ATOM 3798 C C . LEU A 1 478 ? -14.078 -27.672 -16.281 1 96.69 478 LEU A C 1
ATOM 3800 O O . LEU A 1 478 ? -13.18 -27.609 -17.125 1 96.69 478 LEU A O 1
ATOM 3804 N N . ASP A 1 479 ? -15.164 -28.406 -16.375 1 96.56 479 ASP A N 1
ATOM 3805 C CA . ASP A 1 479 ? -15.406 -29.062 -17.656 1 96.56 479 ASP A CA 1
ATOM 3806 C C . ASP A 1 479 ? -15.539 -28.047 -18.781 1 96.56 479 ASP A C 1
ATOM 3808 O O . ASP A 1 479 ? -14.992 -28.25 -19.875 1 96.56 479 ASP A O 1
ATOM 3812 N N . PHE A 1 480 ? -16.328 -27.016 -18.5 1 96.88 480 PHE A N 1
ATOM 3813 C CA . PHE A 1 480 ? -16.453 -25.938 -19.484 1 96.88 480 PHE A CA 1
ATOM 3814 C C . PHE A 1 480 ? -15.086 -25.391 -19.875 1 96.88 480 PHE A C 1
ATOM 3816 O O . PHE A 1 480 ? -14.836 -25.125 -21.062 1 96.88 480 PHE A O 1
ATOM 3823 N N . PHE A 1 481 ? -14.227 -25.25 -18.969 1 96.94 481 PHE A N 1
ATOM 3824 C CA . PHE A 1 481 ? -12.883 -24.734 -19.172 1 96.94 481 PHE A CA 1
ATOM 3825 C C . PHE A 1 481 ? -12.133 -25.562 -20.203 1 96.94 481 PHE A C 1
ATOM 3827 O O . PHE A 1 481 ? -11.602 -25.016 -21.172 1 96.94 481 PHE A O 1
ATOM 3834 N N . LEU A 1 482 ? -12.094 -26.812 -20.047 1 97.56 482 LEU A N 1
ATOM 3835 C CA . LEU A 1 482 ? -11.414 -27.719 -20.984 1 97.56 482 LEU A CA 1
ATOM 3836 C C . LEU A 1 482 ? -12.094 -27.703 -22.344 1 97.56 482 LEU A C 1
ATOM 3838 O O . LEU A 1 482 ? -11.43 -27.656 -23.375 1 97.56 482 LEU A O 1
ATOM 3842 N N . ASP A 1 483 ? -13.406 -27.75 -22.359 1 98 483 ASP A N 1
ATOM 3843 C CA . ASP A 1 483 ? -14.172 -27.75 -23.609 1 98 483 ASP A CA 1
ATOM 3844 C C . ASP A 1 483 ? -13.922 -26.469 -24.406 1 98 483 ASP A C 1
ATOM 3846 O O . ASP A 1 483 ? -13.812 -26.5 -25.625 1 98 483 ASP A O 1
ATOM 3850 N N . GLU A 1 484 ? -13.891 -25.375 -23.656 1 97.88 484 GLU A N 1
ATOM 3851 C CA . GLU A 1 484 ? -13.703 -24.078 -24.312 1 97.88 484 GLU A CA 1
ATOM 3852 C C . GLU A 1 484 ? -12.312 -23.969 -24.922 1 97.88 484 GLU A C 1
ATOM 3854 O O . GLU A 1 484 ? -12.156 -23.422 -26.016 1 97.88 484 GLU A O 1
ATOM 3859 N N . ILE A 1 485 ? -11.273 -24.469 -24.281 1 98.06 485 ILE A N 1
ATOM 3860 C CA . ILE A 1 485 ? -9.922 -24.484 -24.828 1 98.06 485 ILE A CA 1
ATOM 3861 C C . ILE A 1 485 ? -9.891 -25.312 -26.109 1 98.06 485 ILE A C 1
ATOM 3863 O O . ILE A 1 485 ? -9.32 -24.906 -27.125 1 98.06 485 ILE A O 1
ATOM 3867 N N . GLU A 1 486 ? -10.5 -26.438 -26.078 1 97.31 486 GLU A N 1
ATOM 3868 C CA . GLU A 1 486 ? -10.562 -27.312 -27.234 1 97.31 486 GLU A CA 1
ATOM 3869 C C . GLU A 1 486 ? -11.297 -26.641 -28.391 1 97.31 486 GLU A C 1
ATOM 3871 O O . GLU A 1 486 ? -10.844 -26.688 -29.531 1 97.31 486 GLU A O 1
ATOM 3876 N N . ARG A 1 487 ? -12.398 -26.078 -28.047 1 97.81 487 ARG A N 1
ATOM 3877 C CA . ARG A 1 487 ? -13.211 -25.406 -29.062 1 97.81 487 ARG A CA 1
ATOM 3878 C C . ARG A 1 487 ? -12.445 -24.266 -29.719 1 97.81 487 ARG A C 1
ATOM 3880 O O . ARG A 1 487 ? -12.484 -24.109 -30.938 1 97.81 487 ARG A O 1
ATOM 3887 N N . LEU A 1 488 ? -11.758 -23.5 -28.969 1 97.94 488 LEU A N 1
ATOM 3888 C CA . LEU A 1 488 ? -11.07 -22.312 -29.453 1 97.94 488 LEU A CA 1
ATOM 3889 C C . LEU A 1 488 ? -9.758 -22.672 -30.125 1 97.94 488 LEU A C 1
ATOM 3891 O O . LEU A 1 488 ? -9.18 -21.859 -30.859 1 97.94 488 LEU A O 1
ATOM 3895 N N . GLY A 1 489 ? -9.219 -23.906 -29.938 1 97.62 489 GLY A N 1
ATOM 3896 C CA . GLY A 1 489 ? -7.883 -24.234 -30.422 1 97.62 489 GLY A CA 1
ATOM 3897 C C . GLY A 1 489 ? -7.879 -25.312 -31.484 1 97.62 489 GLY A C 1
ATOM 3898 O O . GLY A 1 489 ? -6.848 -25.562 -32.125 1 97.62 489 GLY A O 1
ATOM 3899 N N . THR A 1 490 ? -9.023 -25.922 -31.75 1 96.62 490 THR A N 1
ATOM 3900 C CA . THR A 1 490 ? -9.086 -27.109 -32.594 1 96.62 490 THR A CA 1
ATOM 3901 C C . THR A 1 490 ? -8.648 -26.781 -34.031 1 96.62 490 THR A C 1
ATOM 3903 O O . THR A 1 490 ? -8.039 -27.609 -34.688 1 96.62 490 THR A O 1
ATOM 3906 N N . ASP A 1 491 ? -8.891 -25.594 -34.469 1 97 491 ASP A N 1
ATOM 3907 C CA . ASP A 1 491 ? -8.633 -25.25 -35.875 1 97 491 ASP A CA 1
ATOM 3908 C C . ASP A 1 491 ? -7.238 -24.641 -36.031 1 97 491 ASP A C 1
ATOM 3910 O O . ASP A 1 491 ? -6.863 -24.219 -37.125 1 97 491 ASP A O 1
ATOM 3914 N N . LEU A 1 492 ? -6.516 -24.578 -35.031 1 96.62 492 LEU A N 1
ATOM 3915 C CA . LEU A 1 492 ? -5.188 -23.984 -35.094 1 96.62 492 LEU A CA 1
ATOM 3916 C C . LEU A 1 492 ? -4.18 -24.938 -35.719 1 96.62 492 LEU A C 1
ATOM 3918 O O . LEU A 1 492 ? -4.223 -26.141 -35.469 1 96.62 492 LEU A O 1
ATOM 3922 N N . MET B 1 1 ? -26.219 -41.625 -2.873 1 39.31 1 MET B N 1
ATOM 3923 C CA . MET B 1 1 ? -24.875 -41.406 -3.404 1 39.31 1 MET B CA 1
ATOM 3924 C C . MET B 1 1 ? -24.328 -40.062 -2.945 1 39.31 1 MET B C 1
ATOM 3926 O O . MET B 1 1 ? -25 -39.031 -3.082 1 39.31 1 MET B O 1
ATOM 3930 N N . ALA B 1 2 ? -23.531 -40 -2.01 1 51.94 2 ALA B N 1
ATOM 3931 C CA . ALA B 1 2 ? -23.125 -38.75 -1.375 1 51.94 2 ALA B CA 1
ATOM 3932 C C . ALA B 1 2 ? -22.703 -37.719 -2.418 1 51.94 2 ALA B C 1
ATOM 3934 O O . ALA B 1 2 ? -21.891 -38 -3.295 1 51.94 2 ALA B O 1
ATOM 3935 N N . GLU B 1 3 ? -23.531 -36.75 -2.627 1 65.38 3 GLU B N 1
ATOM 3936 C CA . GLU B 1 3 ? -23.359 -35.75 -3.68 1 65.38 3 GLU B CA 1
ATOM 3937 C C . GLU B 1 3 ? -21.953 -35.156 -3.643 1 65.38 3 GLU B C 1
ATOM 3939 O O . GLU B 1 3 ? -21.406 -34.906 -2.564 1 65.38 3 GLU B O 1
ATOM 3944 N N . ASP B 1 4 ? -21.172 -35.25 -4.629 1 82.31 4 ASP B N 1
ATOM 3945 C CA . ASP B 1 4 ? -19.844 -34.688 -4.836 1 82.31 4 ASP B CA 1
ATOM 3946 C C . ASP B 1 4 ? -19.797 -33.219 -4.449 1 82.31 4 ASP B C 1
ATOM 3948 O O . ASP B 1 4 ? -20.5 -32.406 -5.047 1 82.31 4 ASP B O 1
ATOM 3952 N N . PRO B 1 5 ? -19.219 -32.969 -3.334 1 80.62 5 PRO B N 1
ATOM 3953 C CA . PRO B 1 5 ? -19.188 -31.594 -2.836 1 80.62 5 PRO B CA 1
ATOM 3954 C C . PRO B 1 5 ? -18.672 -30.594 -3.881 1 80.62 5 PRO B C 1
ATOM 3956 O O . PRO B 1 5 ? -18.953 -29.406 -3.783 1 80.62 5 PRO B O 1
ATOM 3959 N N . LEU B 1 6 ? -18.078 -31.062 -4.898 1 89.25 6 LEU B N 1
ATOM 3960 C CA . LEU B 1 6 ? -17.484 -30.203 -5.898 1 89.25 6 LEU B CA 1
ATOM 3961 C C . LEU B 1 6 ? -18.484 -29.844 -6.988 1 89.25 6 LEU B C 1
ATOM 3963 O O . LEU B 1 6 ? -18.234 -28.953 -7.809 1 89.25 6 LEU B O 1
ATOM 3967 N N . SER B 1 7 ? -19.625 -30.469 -6.918 1 90.88 7 SER B N 1
ATOM 3968 C CA . SER B 1 7 ? -20.625 -30.25 -7.957 1 90.88 7 SER B CA 1
ATOM 3969 C C . SER B 1 7 ? -21.469 -29.016 -7.668 1 90.88 7 SER B C 1
ATOM 3971 O O . SER B 1 7 ? -22.219 -28.547 -8.531 1 90.88 7 SER B O 1
ATOM 3973 N N . HIS B 1 8 ? -21.297 -28.5 -6.473 1 89.56 8 HIS B N 1
ATOM 3974 C CA . HIS B 1 8 ? -22.031 -27.297 -6.078 1 89.56 8 HIS B CA 1
ATOM 3975 C C . HIS B 1 8 ? -21.094 -26.234 -5.531 1 89.56 8 HIS B C 1
ATOM 3977 O O . HIS B 1 8 ? -20.031 -26.547 -4.977 1 89.56 8 HIS B O 1
ATOM 3983 N N . PRO B 1 9 ? -21.531 -24.969 -5.758 1 89.62 9 PRO B N 1
ATOM 3984 C CA . PRO B 1 9 ? -20.703 -23.906 -5.168 1 89.62 9 PRO B CA 1
ATOM 3985 C C . PRO B 1 9 ? -20.609 -24.016 -3.648 1 89.62 9 PRO B C 1
ATOM 3987 O O . PRO B 1 9 ? -21.578 -24.422 -2.99 1 89.62 9 PRO B O 1
ATOM 3990 N N . ALA B 1 10 ? -19.484 -23.688 -3.125 1 87.81 10 ALA B N 1
ATOM 3991 C CA . ALA B 1 10 ? -19.266 -23.766 -1.684 1 87.81 10 ALA B CA 1
ATOM 3992 C C . ALA B 1 10 ? -19.688 -22.469 -0.992 1 87.81 10 ALA B C 1
ATOM 3994 O O . ALA B 1 10 ? -19.703 -22.391 0.239 1 87.81 10 ALA B O 1
ATOM 3995 N N . LEU B 1 11 ? -20.062 -21.453 -1.713 1 86.38 11 LEU B N 1
ATOM 3996 C CA . LEU B 1 11 ? -20.531 -20.188 -1.146 1 86.38 11 LEU B CA 1
ATOM 3997 C C . LEU B 1 11 ? -22 -19.953 -1.496 1 86.38 11 LEU B C 1
ATOM 3999 O O . LEU B 1 11 ? -22.422 -20.25 -2.613 1 86.38 11 LEU B O 1
ATOM 4003 N N . ASP B 1 12 ? -22.75 -19.453 -0.49 1 88.75 12 ASP B N 1
ATOM 4004 C CA . ASP B 1 12 ? -24.141 -19.062 -0.694 1 88.75 12 ASP B CA 1
ATOM 4005 C C . ASP B 1 12 ? -24.25 -17.625 -1.2 1 88.75 12 ASP B C 1
ATOM 4007 O O . ASP B 1 12 ? -24.156 -16.688 -0.418 1 88.75 12 ASP B O 1
ATOM 4011 N N . LYS B 1 13 ? -24.641 -17.531 -2.422 1 90.69 13 LYS B N 1
ATOM 4012 C CA . LYS B 1 13 ? -24.672 -16.219 -3.066 1 90.69 13 LYS B CA 1
ATOM 4013 C C . LYS B 1 13 ? -25.734 -15.312 -2.422 1 90.69 13 LYS B C 1
ATOM 4015 O O . LYS B 1 13 ? -25.453 -14.141 -2.146 1 90.69 13 LYS B O 1
ATOM 4020 N N . ALA B 1 14 ? -26.859 -15.844 -2.244 1 91.38 14 ALA B N 1
ATOM 4021 C CA . ALA B 1 14 ? -27.969 -15.062 -1.687 1 91.38 14 ALA B CA 1
ATOM 4022 C C . ALA B 1 14 ? -27.641 -14.578 -0.278 1 91.38 14 ALA B C 1
ATOM 4024 O O . ALA B 1 14 ? -27.906 -13.43 0.066 1 91.38 14 ALA B O 1
ATOM 4025 N N . ALA B 1 15 ? -27.125 -15.453 0.507 1 92.5 15 ALA B N 1
ATOM 4026 C CA . ALA B 1 15 ? -26.734 -15.094 1.868 1 92.5 15 ALA B CA 1
ATOM 4027 C C . ALA B 1 15 ? -25.641 -14.016 1.862 1 92.5 15 ALA B C 1
ATOM 4029 O O . ALA B 1 15 ? -25.641 -13.125 2.713 1 92.5 15 ALA B O 1
ATOM 4030 N N . GLY B 1 16 ? -24.703 -14.148 0.955 1 94.69 16 GLY B N 1
ATOM 4031 C CA . GLY B 1 16 ? -23.641 -13.156 0.83 1 94.69 16 GLY B CA 1
ATOM 4032 C C . GLY B 1 16 ? -24.172 -11.773 0.474 1 94.69 16 GLY B C 1
ATOM 4033 O O . GLY B 1 16 ? -23.734 -10.773 1.048 1 94.69 16 GLY B O 1
ATOM 4034 N N . GLU B 1 17 ? -25.078 -11.719 -0.436 1 94.62 17 GLU B N 1
ATOM 4035 C CA . GLU B 1 17 ? -25.672 -10.445 -0.852 1 94.62 17 GLU B CA 1
ATOM 4036 C C . GLU B 1 17 ? -26.438 -9.797 0.292 1 94.62 17 GLU B C 1
ATOM 4038 O O . GLU B 1 17 ? -26.375 -8.578 0.474 1 94.62 17 GLU B O 1
ATOM 4043 N N . GLU B 1 18 ? -27.172 -10.594 0.956 1 95.31 18 GLU B N 1
ATOM 4044 C CA . GLU B 1 18 ? -27.922 -10.094 2.109 1 95.31 18 GLU B CA 1
ATOM 4045 C C . GLU B 1 18 ? -26.984 -9.508 3.158 1 95.31 18 GLU B C 1
ATOM 4047 O O . GLU B 1 18 ? -27.25 -8.445 3.719 1 95.31 18 GLU B O 1
ATOM 4052 N N . PHE B 1 19 ? -25.953 -10.203 3.445 1 96.75 19 PHE B N 1
ATOM 4053 C CA . PHE B 1 19 ? -24.969 -9.734 4.402 1 96.75 19 PHE B CA 1
ATOM 4054 C C . PHE B 1 19 ? -24.391 -8.391 3.961 1 96.75 19 PHE B C 1
ATOM 4056 O O . PHE B 1 19 ? -24.219 -7.48 4.777 1 96.75 19 PHE B O 1
ATOM 4063 N N . LEU B 1 20 ? -24.031 -8.227 2.65 1 97.38 20 LEU B N 1
ATOM 4064 C CA . LEU B 1 20 ? -23.484 -6.992 2.107 1 97.38 20 LEU B CA 1
ATOM 4065 C C . LEU B 1 20 ? -24.453 -5.832 2.299 1 97.38 20 LEU B C 1
ATOM 4067 O O . LEU B 1 20 ? -24.047 -4.734 2.684 1 97.38 20 LEU B O 1
ATOM 4071 N N . GLN B 1 21 ? -25.719 -6.059 2.074 1 97 21 GLN B N 1
ATOM 4072 C CA . GLN B 1 21 ? -26.734 -5.027 2.205 1 97 21 GLN B CA 1
ATOM 4073 C C . GLN B 1 21 ? -26.891 -4.586 3.656 1 97 21 GLN B C 1
ATOM 4075 O O . GLN B 1 21 ? -26.938 -3.389 3.945 1 97 21 GLN B O 1
ATOM 4080 N N . GLU B 1 22 ? -26.938 -5.516 4.555 1 97.12 22 GLU B N 1
ATOM 4081 C CA . GLU B 1 22 ? -27.078 -5.195 5.969 1 97.12 22 GLU B CA 1
ATOM 4082 C C . GLU B 1 22 ? -25.859 -4.465 6.504 1 97.12 22 GLU B C 1
ATOM 4084 O O . GLU B 1 22 ? -25.984 -3.494 7.254 1 97.12 22 GLU B O 1
ATOM 4089 N N . ALA B 1 23 ? -24.719 -4.961 6.172 1 98 23 ALA B N 1
ATOM 4090 C CA . ALA B 1 23 ? -23.484 -4.34 6.621 1 98 23 ALA B CA 1
ATOM 4091 C C . ALA B 1 23 ? -23.359 -2.912 6.094 1 98 23 ALA B C 1
ATOM 4093 O O . ALA B 1 23 ? -22.859 -2.027 6.793 1 98 23 ALA B O 1
ATOM 4094 N N . PHE B 1 24 ? -23.781 -2.672 4.785 1 97.81 24 PHE B N 1
ATOM 4095 C CA . PHE B 1 24 ? -23.703 -1.333 4.211 1 97.81 24 PHE B CA 1
ATOM 4096 C C . PHE B 1 24 ? -24.578 -0.359 4.992 1 97.81 24 PHE B C 1
ATOM 4098 O O . PHE B 1 24 ? -24.203 0.799 5.188 1 97.81 24 PHE B O 1
ATOM 4105 N N . GLN B 1 25 ? -25.703 -0.778 5.441 1 97.62 25 GLN B N 1
ATOM 4106 C CA . GLN B 1 25 ? -26.562 0.079 6.254 1 97.62 25 GLN B CA 1
ATOM 4107 C C . GLN B 1 25 ? -25.875 0.437 7.574 1 97.62 25 GLN B C 1
ATOM 4109 O O . GLN B 1 25 ? -26.016 1.563 8.062 1 97.62 25 GLN B O 1
ATOM 4114 N N . ILE B 1 26 ? -25.188 -0.517 8.18 1 97.38 26 ILE B N 1
ATOM 4115 C CA . ILE B 1 26 ? -24.438 -0.258 9.398 1 97.38 26 ILE B CA 1
ATOM 4116 C C . ILE B 1 26 ? -23.344 0.781 9.125 1 97.38 26 ILE B C 1
ATOM 4118 O O . ILE B 1 26 ? -23.156 1.709 9.914 1 97.38 26 ILE B O 1
ATOM 4122 N N . ILE B 1 27 ? -22.656 0.639 8.016 1 98 27 ILE B N 1
ATOM 4123 C CA . ILE B 1 27 ? -21.609 1.571 7.633 1 98 27 ILE B CA 1
ATOM 4124 C C . ILE B 1 27 ? -22.188 2.971 7.465 1 98 27 ILE B C 1
ATOM 4126 O O . ILE B 1 27 ? -21.656 3.943 7.996 1 98 27 ILE B O 1
ATOM 4130 N N . LEU B 1 28 ? -23.281 3.096 6.719 1 97.38 28 LEU B N 1
ATOM 4131 C CA . LEU B 1 28 ? -23.906 4.379 6.453 1 97.38 28 LEU B CA 1
ATOM 4132 C C . LEU B 1 28 ? -24.359 5.051 7.75 1 97.38 28 LEU B C 1
ATOM 4134 O O . LEU B 1 28 ? -24.125 6.246 7.945 1 97.38 28 LEU B O 1
ATOM 4138 N N . GLU B 1 29 ? -24.906 4.297 8.641 1 97 29 GLU B N 1
ATOM 4139 C CA . GLU B 1 29 ? -25.453 4.844 9.883 1 97 29 GLU B CA 1
ATOM 4140 C C . GLU B 1 29 ? -24.328 5.148 10.883 1 97 29 GLU B C 1
ATOM 4142 O O . GLU B 1 29 ? -24.25 6.266 11.398 1 97 29 GLU B O 1
ATOM 4147 N N . GLU B 1 30 ? -23.484 4.191 11.156 1 96.12 30 GLU B N 1
ATOM 4148 C CA . GLU B 1 30 ? -22.547 4.262 12.273 1 96.12 30 GLU B CA 1
ATOM 4149 C C . GLU B 1 30 ? -21.281 5.02 11.891 1 96.12 30 GLU B C 1
ATOM 4151 O O . GLU B 1 30 ? -20.672 5.688 12.727 1 96.12 30 GLU B O 1
ATOM 4156 N N . ALA B 1 31 ? -20.859 4.914 10.641 1 96.69 31 ALA B N 1
ATOM 4157 C CA . ALA B 1 31 ? -19.578 5.48 10.258 1 96.69 31 ALA B CA 1
ATOM 4158 C C . ALA B 1 31 ? -19.75 6.801 9.516 1 96.69 31 ALA B C 1
ATOM 4160 O O . ALA B 1 31 ? -18.938 7.719 9.664 1 96.69 31 ALA B O 1
ATOM 4161 N N . VAL B 1 32 ? -20.797 6.941 8.703 1 95.69 32 VAL B N 1
ATOM 4162 C CA . VAL B 1 32 ? -20.969 8.133 7.891 1 95.69 32 VAL B CA 1
ATOM 4163 C C . VAL B 1 32 ? -21.875 9.133 8.617 1 95.69 32 VAL B C 1
ATOM 4165 O O . VAL B 1 32 ? -21.422 10.219 8.992 1 95.69 32 VAL B O 1
ATOM 4168 N N . ARG B 1 33 ? -23.125 8.766 8.922 1 95.62 33 ARG B N 1
ATOM 4169 C CA . ARG B 1 33 ? -24.094 9.672 9.523 1 95.62 33 ARG B CA 1
ATOM 4170 C C . ARG B 1 33 ? -23.641 10.117 10.914 1 95.62 33 ARG B C 1
ATOM 4172 O O . ARG B 1 33 ? -23.5 11.312 11.18 1 95.62 33 ARG B O 1
ATOM 4179 N N . LYS B 1 34 ? -23.406 9.188 11.773 1 95.5 34 LYS B N 1
ATOM 4180 C CA . LYS B 1 34 ? -22.969 9.531 13.125 1 95.5 34 LYS B CA 1
ATOM 4181 C C . LYS B 1 34 ? -21.547 10.094 13.109 1 95.5 34 LYS B C 1
ATOM 4183 O O . LYS B 1 34 ? -21.234 10.977 13.906 1 95.5 34 LYS B O 1
ATOM 4188 N N . GLY B 1 35 ? -20.75 9.602 12.234 1 94.56 35 GLY B N 1
ATOM 4189 C CA . GLY B 1 35 ? -19.375 10.031 12.156 1 94.56 35 GLY B CA 1
ATOM 4190 C C . GLY B 1 35 ? -19.219 11.492 11.766 1 94.56 35 GLY B C 1
ATOM 4191 O O . GLY B 1 35 ? -18.219 12.125 12.094 1 94.56 35 GLY B O 1
ATOM 4192 N N . THR B 1 36 ? -20.188 12.062 11.055 1 94.44 36 THR B N 1
ATOM 4193 C CA . THR B 1 36 ? -20.094 13.445 10.602 1 94.44 36 THR B CA 1
ATOM 4194 C C . THR B 1 36 ? -20.969 14.352 11.453 1 94.44 36 THR B C 1
ATOM 4196 O O . THR B 1 36 ? -21.141 15.531 11.148 1 94.44 36 THR B O 1
ATOM 4199 N N . ASP B 1 37 ? -21.578 13.836 12.508 1 94 37 ASP B N 1
ATOM 4200 C CA . ASP B 1 37 ? -22.469 14.57 13.391 1 94 37 ASP B CA 1
ATOM 4201 C C . ASP B 1 37 ? -21.703 15.156 14.578 1 94 37 ASP B C 1
ATOM 4203 O O . ASP B 1 37 ? -21.172 14.422 15.406 1 94 37 ASP B O 1
ATOM 4207 N N . VAL B 1 38 ? -21.672 16.5 14.781 1 94.12 38 VAL B N 1
ATOM 4208 C CA . VAL B 1 38 ? -20.922 17.203 15.82 1 94.12 38 VAL B CA 1
ATOM 4209 C C . VAL B 1 38 ? -21.469 16.828 17.188 1 94.12 38 VAL B C 1
ATOM 4211 O O . VAL B 1 38 ? -20.797 17 18.203 1 94.12 38 VAL B O 1
ATOM 4214 N N . LYS B 1 39 ? -22.703 16.266 17.234 1 94.88 39 LYS B N 1
ATOM 4215 C CA . LYS B 1 39 ? -23.297 15.867 18.5 1 94.88 39 LYS B CA 1
ATOM 4216 C C . LYS B 1 39 ? -22.75 14.523 18.969 1 94.88 39 LYS B C 1
ATOM 4218 O O . LYS B 1 39 ? -22.922 14.156 20.141 1 94.88 39 LYS B O 1
ATOM 4223 N N . GLU B 1 40 ? -22.125 13.805 18.062 1 96.19 40 GLU B N 1
ATOM 4224 C CA . GLU B 1 40 ? -21.5 12.531 18.406 1 96.19 40 GLU B CA 1
ATOM 4225 C C . GLU B 1 40 ? -20.031 12.719 18.781 1 96.19 40 GLU B C 1
ATOM 4227 O O . GLU B 1 40 ? -19.438 13.773 18.516 1 96.19 40 GLU B O 1
ATOM 4232 N N . LYS B 1 41 ? -19.469 11.727 19.484 1 96.5 41 LYS B N 1
ATOM 4233 C CA . LYS B 1 41 ? -18.078 11.789 19.891 1 96.5 41 LYS B CA 1
ATOM 4234 C C . LYS B 1 41 ? -17.141 11.508 18.719 1 96.5 41 LYS B C 1
ATOM 4236 O O . LYS B 1 41 ? -17.453 10.688 17.859 1 96.5 41 LYS B O 1
ATOM 4241 N N . VAL B 1 42 ? -16 12.148 18.781 1 95.38 42 VAL B N 1
ATOM 4242 C CA . VAL B 1 42 ? -14.953 11.852 17.797 1 95.38 42 VAL B CA 1
ATOM 4243 C C . VAL B 1 42 ? -14.414 10.445 18.047 1 95.38 42 VAL B C 1
ATOM 4245 O O . VAL B 1 42 ? -14.039 9.75 17.094 1 95.38 42 VAL B O 1
ATOM 4248 N N . CYS B 1 43 ? -14.375 10.086 19.25 1 93 43 CYS B N 1
ATOM 4249 C CA . CYS B 1 43 ? -13.867 8.781 19.656 1 93 43 CYS B CA 1
ATOM 4250 C C . CYS B 1 43 ? -14.398 8.398 21.031 1 93 43 CYS B C 1
ATOM 4252 O O . CYS B 1 43 ? -14.492 9.234 21.938 1 93 43 CYS B O 1
ATOM 4254 N N . ASP B 1 44 ? -14.844 7.215 21.172 1 95.31 44 ASP B N 1
ATOM 4255 C CA . ASP B 1 44 ? -15.141 6.641 22.484 1 95.31 44 ASP B CA 1
ATOM 4256 C C . ASP B 1 44 ? -13.914 5.938 23.062 1 95.31 44 ASP B C 1
ATOM 4258 O O . ASP B 1 44 ? -13.797 4.715 22.984 1 95.31 44 ASP B O 1
ATOM 4262 N N . TRP B 1 45 ? -13.156 6.711 23.812 1 95.44 45 TRP B N 1
ATOM 4263 C CA . TRP B 1 45 ? -11.836 6.273 24.25 1 95.44 45 TRP B CA 1
ATOM 4264 C C . TRP B 1 45 ? -11.945 5.164 25.281 1 95.44 45 TRP B C 1
ATOM 4266 O O . TRP B 1 45 ? -12.828 5.195 26.141 1 95.44 45 TRP B O 1
ATOM 4276 N N . ARG B 1 46 ? -11.078 4.156 25.172 1 95.38 46 ARG B N 1
ATOM 4277 C CA . ARG B 1 46 ? -10.867 3.096 26.141 1 95.38 46 ARG B CA 1
ATOM 4278 C C . ARG B 1 46 ? -9.383 2.801 26.328 1 95.38 46 ARG B C 1
ATOM 4280 O O . ARG B 1 46 ? -8.602 2.938 25.391 1 95.38 46 ARG B O 1
ATOM 4287 N N . GLU B 1 47 ? -9.039 2.453 27.547 1 94.69 47 GLU B N 1
ATOM 4288 C CA . GLU B 1 47 ? -7.691 1.926 27.734 1 94.69 47 GLU B CA 1
ATOM 4289 C C . GLU B 1 47 ? -7.484 0.64 26.938 1 94.69 47 GLU B C 1
ATOM 4291 O O . GLU B 1 47 ? -8.422 -0.143 26.766 1 94.69 47 GLU B O 1
ATOM 4296 N N . PRO B 1 48 ? -6.25 0.429 26.484 1 92.94 48 PRO B N 1
ATOM 4297 C CA . PRO B 1 48 ? -5.988 -0.732 25.625 1 92.94 48 PRO B CA 1
ATOM 4298 C C . PRO B 1 48 ? -6.504 -2.037 26.234 1 92.94 48 PRO B C 1
ATOM 4300 O O . PRO B 1 48 ? -7.152 -2.826 25.547 1 92.94 48 PRO B O 1
ATOM 4303 N N . HIS B 1 49 ? -6.211 -2.301 27.5 1 92.69 49 HIS B N 1
ATOM 4304 C CA . HIS B 1 49 ? -6.617 -3.545 28.141 1 92.69 49 HIS B CA 1
ATOM 4305 C C . HIS B 1 49 ? -8.133 -3.676 28.172 1 92.69 49 HIS B C 1
ATOM 4307 O O . HIS B 1 49 ? -8.68 -4.762 27.953 1 92.69 49 HIS B O 1
ATOM 4313 N N . ASP B 1 50 ? -8.836 -2.596 28.438 1 94.94 50 ASP B N 1
ATOM 4314 C CA . ASP B 1 50 ? -10.297 -2.6 28.484 1 94.94 50 ASP B CA 1
ATOM 4315 C C . ASP B 1 50 ? -10.891 -2.83 27.094 1 94.94 50 ASP B C 1
ATOM 4317 O O . ASP B 1 50 ? -11.859 -3.574 26.953 1 94.94 50 ASP B O 1
ATOM 4321 N N . LEU B 1 51 ? -10.32 -2.146 26.141 1 95.56 51 LEU B N 1
ATOM 4322 C CA . LEU B 1 51 ? -10.828 -2.273 24.766 1 95.56 51 LEU B CA 1
ATOM 4323 C C . LEU B 1 51 ? -10.641 -3.695 24.25 1 95.56 51 LEU B C 1
ATOM 4325 O O . LEU B 1 51 ? -11.492 -4.207 23.516 1 95.56 51 LEU B O 1
ATOM 4329 N N . GLN B 1 52 ? -9.562 -4.34 24.609 1 91.31 52 GLN B N 1
ATOM 4330 C CA . GLN B 1 52 ? -9.32 -5.727 24.219 1 91.31 52 GLN B CA 1
ATOM 4331 C C . GLN B 1 52 ? -10.414 -6.645 24.75 1 91.31 52 GLN B C 1
ATOM 4333 O O . GLN B 1 52 ? -10.828 -7.586 24.078 1 91.31 52 GLN B O 1
ATOM 4338 N N . LYS B 1 53 ? -10.852 -6.359 25.922 1 91.12 53 LYS B N 1
ATOM 4339 C CA . LYS B 1 53 ? -11.906 -7.164 26.547 1 91.12 53 LYS B CA 1
ATOM 4340 C C . LYS B 1 53 ? -13.25 -6.941 25.859 1 91.12 53 LYS B C 1
ATOM 4342 O O . LYS B 1 53 ? -14.047 -7.871 25.734 1 91.12 53 LYS B O 1
ATOM 4347 N N . ILE B 1 54 ? -13.367 -5.754 25.422 1 92.81 54 ILE B N 1
ATOM 4348 C CA . ILE B 1 54 ? -14.641 -5.383 24.812 1 92.81 54 ILE B CA 1
ATOM 4349 C C . ILE B 1 54 ? -14.75 -6.012 23.422 1 92.81 54 ILE B C 1
ATOM 4351 O O . ILE B 1 54 ? -15.812 -6.492 23.031 1 92.81 54 ILE B O 1
ATOM 4355 N N . LEU B 1 55 ? -13.523 -6.055 22.781 1 91.31 55 LEU B N 1
ATOM 4356 C CA . LEU B 1 55 ? -13.516 -6.516 21.391 1 91.31 55 LEU B CA 1
ATOM 4357 C C . LEU B 1 55 ? -13.25 -8.016 21.312 1 91.31 55 LEU B C 1
ATOM 4359 O O . LEU B 1 55 ? -12.367 -8.531 22.016 1 91.31 55 LEU B O 1
ATOM 4363 N N . ASP B 1 56 ? -14.055 -8.891 21.234 1 89.62 56 ASP B N 1
ATOM 4364 C CA . ASP B 1 56 ? -13.812 -10.32 21.016 1 89.62 56 ASP B CA 1
ATOM 4365 C C . ASP B 1 56 ? -12.945 -10.547 19.781 1 89.62 56 ASP B C 1
ATOM 4367 O O . ASP B 1 56 ? -13.438 -10.984 18.75 1 89.62 56 ASP B O 1
ATOM 4371 N N . LEU B 1 57 ? -11.57 -10.352 19.969 1 93.56 57 LEU B N 1
ATOM 4372 C CA . LEU B 1 57 ? -10.68 -10.344 18.812 1 93.56 57 LEU B CA 1
ATOM 4373 C C . LEU B 1 57 ? -10.195 -11.758 18.5 1 93.56 57 LEU B C 1
ATOM 4375 O O . LEU B 1 57 ? -9.578 -11.984 17.453 1 93.56 57 LEU B O 1
ATOM 4379 N N . GLU B 1 58 ? -10.469 -12.719 19.25 1 92 58 GLU B N 1
ATOM 4380 C CA . GLU B 1 58 ? -9.922 -14.062 19.094 1 92 58 GLU B CA 1
ATOM 4381 C C . GLU B 1 58 ? -10.523 -14.758 17.875 1 92 58 GLU B C 1
ATOM 4383 O O . GLU B 1 58 ? -11.734 -14.727 17.672 1 92 58 GLU B O 1
ATOM 4388 N N . MET B 1 59 ? -9.758 -15.367 17.078 1 92.94 59 MET B N 1
ATOM 4389 C CA . MET B 1 59 ? -10.164 -16.172 15.938 1 92.94 59 MET B CA 1
ATOM 4390 C C . MET B 1 59 ? -10.227 -17.656 16.297 1 92.94 59 MET B C 1
ATOM 4392 O O . MET B 1 59 ? -9.188 -18.281 16.562 1 92.94 59 MET B O 1
ATOM 4396 N N . ARG B 1 60 ? -11.391 -18.219 16.219 1 94.62 60 ARG B N 1
ATOM 4397 C CA . ARG B 1 60 ? -11.641 -19.562 16.734 1 94.62 60 ARG B CA 1
ATOM 4398 C C . ARG B 1 60 ? -11.82 -20.562 15.586 1 94.62 60 ARG B C 1
ATOM 4400 O O . ARG B 1 60 ? -11.766 -20.172 14.414 1 94.62 60 ARG B O 1
ATOM 4407 N N . SER B 1 61 ? -12 -21.812 15.977 1 95.88 61 SER B N 1
ATOM 4408 C CA . SER B 1 61 ? -12.125 -22.891 15 1 95.88 61 SER B CA 1
ATOM 4409 C C . SER B 1 61 ? -13.43 -22.781 14.219 1 95.88 61 SER B C 1
ATOM 4411 O O . SER B 1 61 ? -13.438 -22.938 13 1 95.88 61 SER B O 1
ATOM 4413 N N . SER B 1 62 ? -14.469 -22.516 14.961 1 96.06 62 SER B N 1
ATOM 4414 C CA . SER B 1 62 ? -15.766 -22.391 14.305 1 96.06 62 SER B CA 1
ATOM 4415 C C . SER B 1 62 ? -16.078 -20.938 13.969 1 96.06 62 SER B C 1
ATOM 4417 O O . SER B 1 62 ? -15.781 -20.031 14.758 1 96.06 62 SER B O 1
ATOM 4419 N N . GLY B 1 63 ? -16.75 -20.734 12.859 1 95.19 63 GLY B N 1
ATOM 4420 C CA . GLY B 1 63 ? -17.172 -19.391 12.461 1 95.19 63 GLY B CA 1
ATOM 4421 C C . GLY B 1 63 ? -18.328 -18.859 13.297 1 95.19 63 GLY B C 1
ATOM 4422 O O . GLY B 1 63 ? -19.078 -19.641 13.906 1 95.19 63 GLY B O 1
ATOM 4423 N N . GLU B 1 64 ? -18.453 -17.578 13.328 1 95.88 64 GLU B N 1
ATOM 4424 C CA . GLU B 1 64 ? -19.547 -16.906 14.039 1 95.88 64 GLU B CA 1
ATOM 4425 C C . GLU B 1 64 ? -20.781 -16.812 13.156 1 95.88 64 GLU B C 1
ATOM 4427 O O . GLU B 1 64 ? -20.688 -16.688 11.938 1 95.88 64 GLU B O 1
ATOM 4432 N N . PRO B 1 65 ? -22 -16.891 13.836 1 95.25 65 PRO B N 1
ATOM 4433 C CA . PRO B 1 65 ? -23.219 -16.641 13.062 1 95.25 65 PRO B CA 1
ATOM 4434 C C . PRO B 1 65 ? -23.266 -15.234 12.461 1 95.25 65 PRO B C 1
ATOM 4436 O O . PRO B 1 65 ? -22.641 -14.312 12.984 1 95.25 65 PRO B O 1
ATOM 4439 N N . GLN B 1 66 ? -24.031 -15.094 11.422 1 95.81 66 GLN B N 1
ATOM 4440 C CA . GLN B 1 66 ? -24.094 -13.852 10.656 1 95.81 66 GLN B CA 1
ATOM 4441 C C . GLN B 1 66 ? -24.438 -12.664 11.562 1 95.81 66 GLN B C 1
ATOM 4443 O O . GLN B 1 66 ? -23.828 -11.602 11.438 1 95.81 66 GLN B O 1
ATOM 4448 N N . GLN B 1 67 ? -25.422 -12.781 12.422 1 96 67 GLN B N 1
ATOM 4449 C CA . GLN B 1 67 ? -25.844 -11.695 13.289 1 96 67 GLN B CA 1
ATOM 4450 C C . GLN B 1 67 ? -24.719 -11.25 14.211 1 96 67 GLN B C 1
ATOM 4452 O O . GLN B 1 67 ? -24.562 -10.055 14.484 1 96 67 GLN B O 1
ATOM 4457 N N . ARG B 1 68 ? -23.984 -12.195 14.664 1 96.06 68 ARG B N 1
ATOM 4458 C CA . ARG B 1 68 ? -22.859 -11.867 15.516 1 96.06 68 ARG B CA 1
ATOM 4459 C C . ARG B 1 68 ? -21.781 -11.125 14.734 1 96.06 68 ARG B C 1
ATOM 4461 O O . ARG B 1 68 ? -21.156 -10.195 15.25 1 96.06 68 ARG B O 1
ATOM 4468 N N . VAL B 1 69 ? -21.5 -11.555 13.516 1 97.25 69 VAL B N 1
ATOM 4469 C CA . VAL B 1 69 ? -20.516 -10.891 12.664 1 97.25 69 VAL B CA 1
ATOM 4470 C C . VAL B 1 69 ? -20.938 -9.438 12.43 1 97.25 69 VAL B C 1
ATOM 4472 O O . VAL B 1 69 ? -20.109 -8.531 12.438 1 97.25 69 VAL B O 1
ATOM 4475 N N . LEU B 1 70 ? -22.219 -9.188 12.219 1 97.88 70 LEU B N 1
ATOM 4476 C CA . LEU B 1 70 ? -22.719 -7.836 12.047 1 97.88 70 LEU B CA 1
ATOM 4477 C C . LEU B 1 70 ? -22.516 -7.012 13.312 1 97.88 70 LEU B C 1
ATOM 4479 O O . LEU B 1 70 ? -22.188 -5.824 13.242 1 97.88 70 LEU B O 1
ATOM 4483 N N . GLU B 1 71 ? -22.688 -7.621 14.453 1 96.62 71 GLU B N 1
ATOM 4484 C CA . GLU B 1 71 ? -22.438 -6.945 15.719 1 96.62 71 GLU B CA 1
ATOM 4485 C C . GLU B 1 71 ? -20.969 -6.559 15.859 1 96.62 71 GLU B C 1
ATOM 4487 O O . GLU B 1 71 ? -20.656 -5.488 16.375 1 96.62 71 GLU B O 1
ATOM 4492 N N . LEU B 1 72 ? -20.141 -7.434 15.477 1 96.25 72 LEU B N 1
ATOM 4493 C CA . LEU B 1 72 ? -18.703 -7.145 15.492 1 96.25 72 LEU B CA 1
ATOM 4494 C C . LEU B 1 72 ? -18.375 -5.949 14.602 1 96.25 72 LEU B C 1
ATOM 4496 O O . LEU B 1 72 ? -17.547 -5.113 14.969 1 96.25 72 LEU B O 1
ATOM 4500 N N . CYS B 1 73 ? -18.984 -5.867 13.359 1 97.69 73 CYS B N 1
ATOM 4501 C CA . CYS B 1 73 ? -18.797 -4.711 12.484 1 97.69 73 CYS B CA 1
ATOM 4502 C C . CYS B 1 73 ? -19.188 -3.424 13.203 1 97.69 73 CYS B C 1
ATOM 4504 O O . CYS B 1 73 ? -18.469 -2.424 13.125 1 97.69 73 CYS B O 1
ATOM 4506 N N . ARG B 1 74 ? -20.312 -3.426 13.914 1 97.06 74 ARG B N 1
ATOM 4507 C CA . ARG B 1 74 ? -20.781 -2.262 14.656 1 97.06 74 ARG B CA 1
ATOM 4508 C C . ARG B 1 74 ? -19.781 -1.857 15.742 1 97.06 74 ARG B C 1
ATOM 4510 O O . ARG B 1 74 ? -19.516 -0.671 15.922 1 97.06 74 ARG B O 1
ATOM 4517 N N . ASP B 1 75 ? -19.266 -2.812 16.469 1 96.31 75 ASP B N 1
ATOM 4518 C CA . ASP B 1 75 ? -18.312 -2.547 17.531 1 96.31 75 ASP B CA 1
ATOM 4519 C C . ASP B 1 75 ? -17.031 -1.94 16.984 1 96.31 75 ASP B C 1
ATOM 4521 O O . ASP B 1 75 ? -16.484 -0.996 17.562 1 96.31 75 ASP B O 1
ATOM 4525 N N . VAL B 1 76 ? -16.547 -2.541 15.914 1 97.12 76 VAL B N 1
ATOM 4526 C CA . VAL B 1 76 ? -15.336 -2.031 15.281 1 97.12 76 VAL B CA 1
ATOM 4527 C C . VAL B 1 76 ? -15.516 -0.557 14.922 1 97.12 76 VAL B C 1
ATOM 4529 O O . VAL B 1 76 ? -14.656 0.274 15.227 1 97.12 76 VAL B O 1
ATOM 4532 N N . ILE B 1 77 ? -16.609 -0.216 14.266 1 97.94 77 ILE B N 1
ATOM 4533 C CA . ILE B 1 77 ? -16.875 1.157 13.852 1 97.94 77 ILE B CA 1
ATOM 4534 C C . ILE B 1 77 ? -17.047 2.045 15.078 1 97.94 77 ILE B C 1
ATOM 4536 O O . ILE B 1 77 ? -16.453 3.127 15.164 1 97.94 77 ILE B O 1
ATOM 4540 N N . HIS B 1 78 ? -17.766 1.551 16.094 1 96.69 78 HIS B N 1
ATOM 4541 C CA . HIS B 1 78 ? -18.094 2.336 17.266 1 96.69 78 HIS B CA 1
ATOM 4542 C C . HIS B 1 78 ? -16.844 2.758 18.016 1 96.69 78 HIS B C 1
ATOM 4544 O O . HIS B 1 78 ? -16.719 3.914 18.438 1 96.69 78 HIS B O 1
ATOM 4550 N N . TYR B 1 79 ? -15.891 1.911 18.156 1 96.69 79 TYR B N 1
ATOM 4551 C CA . TYR B 1 79 ? -14.734 2.176 19.016 1 96.69 79 TYR B CA 1
ATOM 4552 C C . TYR B 1 79 ? -13.562 2.703 18.203 1 96.69 79 TYR B C 1
ATOM 4554 O O . TYR B 1 79 ? -12.477 2.928 18.734 1 96.69 79 TYR B O 1
ATOM 4562 N N . SER B 1 80 ? -13.766 2.896 16.938 1 97.44 80 SER B N 1
ATOM 4563 C CA . SER B 1 80 ? -12.75 3.518 16.094 1 97.44 80 SER B CA 1
ATOM 4564 C C . SER B 1 80 ? -12.875 5.039 16.109 1 97.44 80 SER B C 1
ATOM 4566 O O . SER B 1 80 ? -13.969 5.574 16.297 1 97.44 80 SER B O 1
ATOM 4568 N N . VAL B 1 81 ? -11.766 5.711 15.945 1 96.56 81 VAL B N 1
ATOM 4569 C CA . VAL B 1 81 ? -11.766 7.164 15.797 1 96.56 81 VAL B CA 1
ATOM 4570 C C . VAL B 1 81 ? -12.492 7.547 14.508 1 96.56 81 VAL B C 1
ATOM 4572 O O . VAL B 1 81 ? -12.305 6.918 13.469 1 96.56 81 VAL B O 1
ATOM 4575 N N . LYS B 1 82 ? -13.406 8.516 14.586 1 97.25 82 LYS B N 1
ATOM 4576 C CA . LYS B 1 82 ? -14.125 9.008 13.414 1 97.25 82 LYS B CA 1
ATOM 4577 C C . LYS B 1 82 ? -13.375 10.156 12.75 1 97.25 82 LYS B C 1
ATOM 4579 O O . LYS B 1 82 ? -13.602 11.32 13.07 1 97.25 82 LYS B O 1
ATOM 4584 N N . THR B 1 83 ? -12.609 9.859 11.719 1 96.69 83 THR B N 1
ATOM 4585 C CA . THR B 1 83 ? -11.742 10.844 11.078 1 96.69 83 THR B CA 1
ATOM 4586 C C . THR B 1 83 ? -12.555 11.797 10.203 1 96.69 83 THR B C 1
ATOM 4588 O O . THR B 1 83 ? -12.055 12.852 9.805 1 96.69 83 THR B O 1
ATOM 4591 N N . CYS B 1 84 ? -13.82 11.453 9.906 1 96.19 84 CYS B N 1
ATOM 4592 C CA . CYS B 1 84 ? -14.672 12.328 9.117 1 96.19 84 CYS B CA 1
ATOM 4593 C C . CYS B 1 84 ? -15.422 13.32 10 1 96.19 84 CYS B C 1
ATOM 4595 O O . CYS B 1 84 ? -16.156 14.172 9.508 1 96.19 84 CYS B O 1
ATOM 4597 N N . HIS B 1 85 ? -15.273 13.219 11.32 1 95.94 85 HIS B N 1
ATOM 4598 C CA . HIS B 1 85 ? -15.922 14.109 12.273 1 95.94 85 HIS B CA 1
ATOM 4599 C C . HIS B 1 85 ? -15.445 15.547 12.102 1 95.94 85 HIS B C 1
ATOM 4601 O O . HIS B 1 85 ? -14.242 15.789 11.93 1 95.94 85 HIS B O 1
ATOM 4607 N N . PRO B 1 86 ? -16.281 16.578 12.133 1 95.31 86 PRO B N 1
ATOM 4608 C CA . PRO B 1 86 ? -15.875 17.969 11.953 1 95.31 86 PRO B CA 1
ATOM 4609 C C . PRO B 1 86 ? -14.898 18.453 13.023 1 95.31 86 PRO B C 1
ATOM 4611 O O . PRO B 1 86 ? -14.18 19.422 12.82 1 95.31 86 PRO B O 1
ATOM 4614 N N . ARG B 1 87 ? -14.859 17.781 14.133 1 96.56 87 ARG B N 1
ATOM 4615 C CA . ARG B 1 87 ? -13.984 18.203 15.227 1 96.56 87 ARG B CA 1
ATOM 4616 C C . ARG B 1 87 ? -12.758 17.297 15.328 1 96.56 87 ARG B C 1
ATOM 4618 O O . ARG B 1 87 ? -12.117 17.234 16.375 1 96.56 87 ARG B O 1
ATOM 4625 N N . PHE B 1 88 ? -12.5 16.516 14.32 1 96.56 88 PHE B N 1
ATOM 4626 C CA . PHE B 1 88 ? -11.227 15.82 14.148 1 96.56 88 PHE B CA 1
ATOM 4627 C C . PHE B 1 88 ? -10.203 16.719 13.477 1 96.56 88 PHE B C 1
ATOM 4629 O O . PHE B 1 88 ? -10.25 16.938 12.266 1 96.56 88 PHE B O 1
ATOM 4636 N N . PHE B 1 89 ? -9.148 17.234 14.18 1 94.88 89 PHE B N 1
ATOM 4637 C CA . PHE B 1 89 ? -8.148 18.188 13.727 1 94.88 89 PHE B CA 1
ATOM 4638 C C . PHE B 1 89 ? -6.742 17.625 13.867 1 94.88 89 PHE B C 1
ATOM 4640 O O . PHE B 1 89 ? -5.758 18.359 13.906 1 94.88 89 PHE B O 1
ATOM 4647 N N . ASN B 1 90 ? -6.57 16.391 13.891 1 92.06 90 ASN B N 1
ATOM 4648 C CA . ASN B 1 90 ? -5.355 15.727 14.367 1 92.06 90 ASN B CA 1
ATOM 4649 C C . ASN B 1 90 ? -4.414 15.383 13.211 1 92.06 90 ASN B C 1
ATOM 4651 O O . ASN B 1 90 ? -3.244 15.766 13.234 1 92.06 90 ASN B O 1
ATOM 4655 N N . GLN B 1 91 ? -4.801 14.57 12.305 1 90.62 91 GLN B N 1
ATOM 4656 C CA . GLN B 1 91 ? -3.975 14.203 11.164 1 90.62 91 GLN B CA 1
ATOM 4657 C C . GLN B 1 91 ? -4.391 14.977 9.914 1 90.62 91 GLN B C 1
ATOM 4659 O O . GLN B 1 91 ? -5.352 15.75 9.945 1 90.62 91 GLN B O 1
ATOM 4664 N N . LEU B 1 92 ? -3.666 14.727 8.844 1 91.5 92 LEU B N 1
ATOM 4665 C CA . LEU B 1 92 ? -3.768 15.547 7.637 1 91.5 92 LEU B CA 1
ATOM 4666 C C . LEU B 1 92 ? -4.773 14.953 6.66 1 91.5 92 LEU B C 1
ATOM 4668 O O . LEU B 1 92 ? -4.816 15.344 5.492 1 91.5 92 LEU B O 1
ATOM 4672 N N . PHE B 1 93 ? -5.605 13.961 7.164 1 91.75 93 PHE B N 1
ATOM 4673 C CA . PHE B 1 93 ? -6.52 13.297 6.246 1 91.75 93 PHE B CA 1
ATOM 4674 C C . PHE B 1 93 ? -7.953 13.375 6.75 1 91.75 93 PHE B C 1
ATOM 4676 O O . PHE B 1 93 ? -8.75 12.461 6.531 1 91.75 93 PHE B O 1
ATOM 4683 N N . SER B 1 94 ? -8.281 14.414 7.375 1 94.19 94 SER B N 1
ATOM 4684 C CA . SER B 1 94 ? -9.609 14.633 7.938 1 94.19 94 SER B CA 1
ATOM 4685 C C . SER B 1 94 ? -10.641 14.852 6.836 1 94.19 94 SER B C 1
ATOM 4687 O O . SER B 1 94 ? -10.359 15.516 5.84 1 94.19 94 SER B O 1
ATOM 4689 N N . GLY B 1 95 ? -11.859 14.258 7.094 1 93.62 95 GLY B N 1
ATOM 4690 C CA . GLY B 1 95 ? -12.984 14.523 6.203 1 93.62 95 GLY B CA 1
ATOM 4691 C C . GLY B 1 95 ? -13.414 13.305 5.41 1 93.62 95 GLY B C 1
ATOM 4692 O O . GLY B 1 95 ? -12.805 12.242 5.512 1 93.62 95 GLY B O 1
ATOM 4693 N N . LEU B 1 96 ? -14.492 13.516 4.664 1 95.81 96 LEU B N 1
ATOM 4694 C CA . LEU B 1 96 ? -15.047 12.453 3.836 1 95.81 96 LEU B CA 1
ATOM 4695 C C . LEU B 1 96 ? -15.664 13.023 2.562 1 95.81 96 LEU B C 1
ATOM 4697 O O . LEU B 1 96 ? -16.547 13.883 2.621 1 95.81 96 LEU B O 1
ATOM 4701 N N . ASP B 1 97 ? -15.141 12.672 1.424 1 96.56 97 ASP B N 1
ATOM 4702 C CA . ASP B 1 97 ? -15.758 12.93 0.127 1 96.56 97 ASP B CA 1
ATOM 4703 C C . ASP B 1 97 ? -16.516 11.703 -0.375 1 96.56 97 ASP B C 1
ATOM 4705 O O . ASP B 1 97 ? -15.922 10.641 -0.588 1 96.56 97 ASP B O 1
ATOM 4709 N N . PRO B 1 98 ? -17.844 11.812 -0.585 1 96.94 98 PRO B N 1
ATOM 4710 C CA . PRO B 1 98 ? -18.609 10.625 -0.954 1 96.94 98 PRO B CA 1
ATOM 4711 C C . PRO B 1 98 ? -18.188 10.047 -2.299 1 96.94 98 PRO B C 1
ATOM 4713 O O . PRO B 1 98 ? -18.25 8.828 -2.492 1 96.94 98 PRO B O 1
ATOM 4716 N N . HIS B 1 99 ? -17.812 10.891 -3.279 1 97.75 99 HIS B N 1
ATOM 4717 C CA . HIS B 1 99 ? -17.375 10.398 -4.586 1 97.75 99 HIS B CA 1
ATOM 4718 C C . HIS B 1 99 ? -16.078 9.602 -4.48 1 97.75 99 HIS B C 1
ATOM 4720 O O . HIS B 1 99 ? -15.953 8.539 -5.086 1 97.75 99 HIS B O 1
ATOM 4726 N N . ALA B 1 100 ? -15.117 10.148 -3.719 1 98.25 100 ALA B N 1
ATOM 4727 C CA . ALA B 1 100 ? -13.875 9.414 -3.477 1 98.25 100 ALA B CA 1
ATOM 4728 C C . ALA B 1 100 ? -14.148 8.086 -2.775 1 98.25 100 ALA B C 1
ATOM 4730 O O . ALA B 1 100 ? -13.523 7.07 -3.084 1 98.25 100 ALA B O 1
ATOM 4731 N N . LEU B 1 101 ? -15.039 8.078 -1.787 1 98.38 101 LEU B N 1
ATOM 4732 C CA . LEU B 1 101 ? -15.367 6.859 -1.059 1 98.38 101 LEU B CA 1
ATOM 4733 C C . LEU B 1 101 ? -15.945 5.805 -1.996 1 98.38 101 LEU B C 1
ATOM 4735 O O . LEU B 1 101 ? -15.594 4.625 -1.908 1 98.38 101 LEU B O 1
ATOM 4739 N N . VAL B 1 102 ? -16.828 6.207 -2.893 1 98.31 102 VAL B N 1
ATOM 4740 C CA . VAL B 1 102 ? -17.406 5.273 -3.859 1 98.31 102 VAL B CA 1
ATOM 4741 C C . VAL B 1 102 ? -16.297 4.723 -4.758 1 98.31 102 VAL B C 1
ATOM 4743 O O . VAL B 1 102 ? -16.281 3.529 -5.066 1 98.31 102 VAL B O 1
ATOM 4746 N N . GLY B 1 103 ? -15.391 5.609 -5.258 1 98.44 103 GLY B N 1
ATOM 4747 C CA . GLY B 1 103 ? -14.242 5.125 -6.004 1 98.44 103 GLY B CA 1
ATOM 4748 C C . GLY B 1 103 ? -13.469 4.051 -5.273 1 98.44 103 GLY B C 1
ATOM 4749 O O . GLY B 1 103 ? -13.031 3.068 -5.879 1 98.44 103 GLY B O 1
ATOM 4750 N N . ARG B 1 104 ? -13.297 4.203 -3.98 1 98 104 ARG B N 1
ATOM 4751 C CA . ARG B 1 104 ? -12.586 3.217 -3.168 1 98 104 ARG B CA 1
ATOM 4752 C C . ARG B 1 104 ? -13.383 1.919 -3.066 1 98 104 ARG B C 1
ATOM 4754 O O . ARG B 1 104 ? -12.812 0.828 -3.139 1 98 104 ARG B O 1
ATOM 4761 N N . MET B 1 105 ? -14.688 1.993 -2.879 1 98.19 105 MET B N 1
ATOM 4762 C CA . MET B 1 105 ? -15.531 0.805 -2.762 1 98.19 105 MET B CA 1
ATOM 4763 C C . MET B 1 105 ? -15.531 0.01 -4.062 1 98.19 105 MET B C 1
ATOM 4765 O O . MET B 1 105 ? -15.484 -1.222 -4.043 1 98.19 105 MET B O 1
ATOM 4769 N N . ILE B 1 106 ? -15.586 0.697 -5.203 1 98.25 106 ILE B N 1
ATOM 4770 C CA . ILE B 1 106 ? -15.539 0.025 -6.5 1 98.25 106 ILE B CA 1
ATOM 4771 C C . ILE B 1 106 ? -14.195 -0.689 -6.656 1 98.25 106 ILE B C 1
ATOM 4773 O O . ILE B 1 106 ? -14.148 -1.846 -7.082 1 98.25 106 ILE B O 1
ATOM 4777 N N . THR B 1 107 ? -13.141 -0.013 -6.324 1 98 107 THR B N 1
ATOM 4778 C CA . THR B 1 107 ? -11.797 -0.59 -6.398 1 98 107 THR B CA 1
ATOM 4779 C C . THR B 1 107 ? -11.727 -1.881 -5.586 1 98 107 THR B C 1
ATOM 4781 O O . THR B 1 107 ? -11.203 -2.893 -6.066 1 98 107 THR B O 1
ATOM 4784 N N . GLU B 1 108 ? -12.211 -1.828 -4.348 1 97.31 108 GLU B N 1
ATOM 4785 C CA . GLU B 1 108 ? -12.164 -2.994 -3.471 1 97.31 108 GLU B CA 1
ATOM 4786 C C . GLU B 1 108 ? -13.008 -4.137 -4.031 1 97.31 108 GLU B C 1
ATOM 4788 O O . GLU B 1 108 ? -12.648 -5.309 -3.891 1 97.31 108 GLU B O 1
ATOM 4793 N N . THR B 1 109 ? -14.102 -3.854 -4.645 1 97.62 109 THR B N 1
ATOM 4794 C CA . THR B 1 109 ? -15.023 -4.871 -5.137 1 97.62 109 THR B CA 1
ATOM 4795 C C . THR B 1 109 ? -14.469 -5.535 -6.395 1 97.62 109 THR B C 1
ATOM 4797 O O . THR B 1 109 ? -14.555 -6.758 -6.547 1 97.62 109 THR B O 1
ATOM 4800 N N . LEU B 1 110 ? -13.891 -4.75 -7.277 1 96.75 110 LEU B N 1
ATOM 4801 C CA . LEU B 1 110 ? -13.336 -5.289 -8.516 1 96.75 110 LEU B CA 1
ATOM 4802 C C . LEU B 1 110 ? -12.047 -6.066 -8.242 1 96.75 110 LEU B C 1
ATOM 4804 O O . LEU B 1 110 ? -11.695 -6.977 -8.992 1 96.75 110 LEU B O 1
ATOM 4808 N N . ASN B 1 111 ? -11.32 -5.703 -7.273 1 96 111 ASN B N 1
ATOM 4809 C CA . ASN B 1 111 ? -10.18 -6.434 -6.742 1 96 111 ASN B CA 1
ATOM 4810 C C . ASN B 1 111 ? -9.18 -6.789 -7.844 1 96 111 ASN B C 1
ATOM 4812 O O . ASN B 1 111 ? -8.789 -7.949 -7.98 1 96 111 ASN B O 1
ATOM 4816 N N . THR B 1 112 ? -8.766 -5.863 -8.68 1 94.44 112 THR B N 1
ATOM 4817 C CA . THR B 1 112 ? -7.77 -6.102 -9.711 1 94.44 112 THR B CA 1
ATOM 4818 C C . THR B 1 112 ? -6.449 -5.422 -9.359 1 94.44 112 THR B C 1
ATOM 4820 O O . THR B 1 112 ? -6.348 -4.754 -8.328 1 94.44 112 THR B O 1
ATOM 4823 N N . SER B 1 113 ? -5.402 -5.777 -10.062 1 91.12 113 SER B N 1
ATOM 4824 C CA . SER B 1 113 ? -4.098 -5.133 -9.969 1 91.12 113 SER B CA 1
ATOM 4825 C C . SER B 1 113 ? -3.688 -4.504 -11.297 1 91.12 113 SER B C 1
ATOM 4827 O O . SER B 1 113 ? -3.816 -5.133 -12.352 1 91.12 113 SER B O 1
ATOM 4829 N N . GLN B 1 114 ? -3.186 -3.369 -11.289 1 89.62 114 GLN B N 1
ATOM 4830 C CA . GLN B 1 114 ? -3.002 -2.592 -12.508 1 89.62 114 GLN B CA 1
ATOM 4831 C C . GLN B 1 114 ? -1.59 -2.76 -13.062 1 89.62 114 GLN B C 1
ATOM 4833 O O . GLN B 1 114 ? -0.918 -1.773 -13.375 1 89.62 114 GLN B O 1
ATOM 4838 N N . TYR B 1 115 ? -1.148 -3.951 -13.383 1 88.12 115 TYR B N 1
ATOM 4839 C CA . TYR B 1 115 ? 0.184 -4.137 -13.945 1 88.12 115 TYR B CA 1
ATOM 4840 C C . TYR B 1 115 ? 0.115 -4.328 -15.453 1 88.12 115 TYR B C 1
ATOM 4842 O O . TYR B 1 115 ? 1.081 -4.047 -16.172 1 88.12 115 TYR B O 1
ATOM 4850 N N . THR B 1 116 ? -0.948 -4.918 -15.977 1 92.38 116 THR B N 1
ATOM 4851 C CA . THR B 1 116 ? -1.081 -5.086 -17.422 1 92.38 116 THR B CA 1
ATOM 4852 C C . THR B 1 116 ? -2.457 -4.629 -17.891 1 92.38 116 THR B C 1
ATOM 4854 O O . THR B 1 116 ? -3.414 -4.609 -17.125 1 92.38 116 THR B O 1
ATOM 4857 N N . TYR B 1 117 ? -2.555 -4.258 -19.188 1 93.69 117 TYR B N 1
ATOM 4858 C CA . TYR B 1 117 ? -3.83 -3.889 -19.797 1 93.69 117 TYR B CA 1
ATOM 4859 C C . TYR B 1 117 ? -4.793 -5.07 -19.812 1 93.69 117 TYR B C 1
ATOM 4861 O O . TYR B 1 117 ? -6.004 -4.891 -19.656 1 93.69 117 TYR B O 1
ATOM 4869 N N . GLU B 1 118 ? -4.266 -6.238 -19.891 1 92.56 118 GLU B N 1
ATOM 4870 C CA . GLU B 1 118 ? -5.062 -7.457 -19.953 1 92.56 118 GLU B CA 1
ATOM 4871 C C . GLU B 1 118 ? -5.992 -7.578 -18.75 1 92.56 118 GLU B C 1
ATOM 4873 O O . GLU B 1 118 ? -7.188 -7.84 -18.891 1 92.56 118 GLU B O 1
ATOM 4878 N N . ILE B 1 119 ? -5.512 -7.301 -17.625 1 93.56 119 ILE B N 1
ATOM 4879 C CA . ILE B 1 119 ? -6.277 -7.605 -16.422 1 93.56 119 ILE B CA 1
ATOM 4880 C C . ILE B 1 119 ? -6.891 -6.324 -15.852 1 93.56 119 ILE B C 1
ATOM 4882 O O . ILE B 1 119 ? -7.82 -6.379 -15.047 1 93.56 119 ILE B O 1
ATOM 4886 N N . ALA B 1 120 ? -6.383 -5.211 -16.297 1 96 120 ALA B N 1
ATOM 4887 C CA . ALA B 1 120 ? -6.867 -3.943 -15.75 1 96 120 ALA B CA 1
ATOM 4888 C C . ALA B 1 120 ? -6.93 -2.871 -16.844 1 96 120 ALA B C 1
ATOM 4890 O O . ALA B 1 120 ? -6.367 -1.785 -16.672 1 96 120 ALA B O 1
ATOM 4891 N N . PRO B 1 121 ? -7.684 -3.066 -17.828 1 95.19 121 PRO B N 1
ATOM 4892 C CA . PRO B 1 121 ? -7.684 -2.156 -18.984 1 95.19 121 PRO B CA 1
ATOM 4893 C C . PRO B 1 121 ? -8.117 -0.74 -18.609 1 95.19 121 PRO B C 1
ATOM 4895 O O . PRO B 1 121 ? -7.457 0.232 -18.984 1 95.19 121 PRO B O 1
ATOM 4898 N N . VAL B 1 122 ? -9.18 -0.601 -17.797 1 96.5 122 VAL B N 1
ATOM 4899 C CA . VAL B 1 122 ? -9.727 0.705 -17.438 1 96.5 122 VAL B CA 1
ATOM 4900 C C . VAL B 1 122 ? -8.695 1.486 -16.609 1 96.5 122 VAL B C 1
ATOM 4902 O O . VAL B 1 122 ? -8.453 2.666 -16.875 1 96.5 122 VAL B O 1
ATOM 4905 N N . PHE B 1 123 ? -8.086 0.828 -15.75 1 97 123 PHE B N 1
ATOM 4906 C CA . PHE B 1 123 ? -7.289 1.516 -14.742 1 97 123 PHE B CA 1
ATOM 4907 C C . PHE B 1 123 ? -5.918 1.891 -15.289 1 97 123 PHE B C 1
ATOM 4909 O O . PHE B 1 123 ? -5.344 2.912 -14.906 1 97 123 PHE B O 1
ATOM 4916 N N . VAL B 1 124 ? -5.395 1.075 -16.234 1 95 124 VAL B N 1
ATOM 4917 C CA . VAL B 1 124 ? -4.137 1.426 -16.875 1 95 124 VAL B CA 1
ATOM 4918 C C . VAL B 1 124 ? -4.305 2.725 -17.672 1 95 124 VAL B C 1
ATOM 4920 O O . VAL B 1 124 ? -3.447 3.607 -17.609 1 95 124 VAL B O 1
ATOM 4923 N N . LEU B 1 125 ? -5.395 2.854 -18.375 1 95.88 125 LEU B N 1
ATOM 4924 C CA . LEU B 1 125 ? -5.684 4.066 -19.125 1 95.88 125 LEU B CA 1
ATOM 4925 C C . LEU B 1 125 ? -5.941 5.242 -18.203 1 95.88 125 LEU B C 1
ATOM 4927 O O . LEU B 1 125 ? -5.422 6.34 -18.422 1 95.88 125 LEU B O 1
ATOM 4931 N N . MET B 1 126 ? -6.668 5.016 -17.203 1 96.69 126 MET B N 1
ATOM 4932 C CA . MET B 1 126 ? -7.062 6.059 -16.266 1 96.69 126 MET B CA 1
ATOM 4933 C C . MET B 1 126 ? -5.848 6.605 -15.516 1 96.69 126 MET B C 1
ATOM 4935 O O . MET B 1 126 ? -5.738 7.816 -15.305 1 96.69 126 MET B O 1
ATOM 4939 N N . GLU B 1 127 ? -4.965 5.715 -15.062 1 96.31 127 GLU B N 1
ATOM 4940 C CA . GLU B 1 127 ? -3.789 6.129 -14.305 1 96.31 127 GLU B CA 1
ATOM 4941 C C . GLU B 1 127 ? -2.967 7.156 -15.07 1 96.31 127 GLU B C 1
ATOM 4943 O O . GLU B 1 127 ? -2.545 8.172 -14.516 1 96.31 127 GLU B O 1
ATOM 4948 N N . GLU B 1 128 ? -2.742 6.91 -16.297 1 94.31 128 GLU B N 1
ATOM 4949 C CA . GLU B 1 128 ? -1.936 7.832 -17.078 1 94.31 128 GLU B CA 1
ATOM 4950 C C . GLU B 1 128 ? -2.621 9.188 -17.219 1 94.31 128 GLU B C 1
ATOM 4952 O O . GLU B 1 128 ? -1.962 10.227 -17.172 1 94.31 128 GLU B O 1
ATOM 4957 N N . VAL B 1 129 ? -3.914 9.203 -17.391 1 96.31 129 VAL B N 1
ATOM 4958 C CA . VAL B 1 129 ? -4.652 10.453 -17.531 1 96.31 129 VAL B CA 1
ATOM 4959 C C . VAL B 1 129 ? -4.559 11.258 -16.25 1 96.31 129 VAL B C 1
ATOM 4961 O O . VAL B 1 129 ? -4.363 12.477 -16.281 1 96.31 129 VAL B O 1
ATOM 4964 N N . VAL B 1 130 ? -4.672 10.602 -15.141 1 97.69 130 VAL B N 1
ATOM 4965 C CA . VAL B 1 130 ? -4.613 11.273 -13.852 1 97.69 130 VAL B CA 1
ATOM 4966 C C . VAL B 1 130 ? -3.205 11.805 -13.602 1 97.69 130 VAL B C 1
ATOM 4968 O O . VAL B 1 130 ? -3.031 12.953 -13.188 1 97.69 130 VAL B O 1
ATOM 4971 N N . LEU B 1 131 ? -2.201 10.992 -13.852 1 97.81 131 LEU B N 1
ATOM 4972 C CA . LEU B 1 131 ? -0.813 11.398 -13.656 1 97.81 131 LEU B CA 1
ATOM 4973 C C . LEU B 1 131 ? -0.458 12.57 -14.562 1 97.81 131 LEU B C 1
ATOM 4975 O O . LEU B 1 131 ? 0.268 13.484 -14.156 1 97.81 131 LEU B O 1
ATOM 4979 N N . LYS B 1 132 ? -0.931 12.531 -15.75 1 97.62 132 LYS B N 1
ATOM 4980 C CA . LYS B 1 132 ? -0.697 13.625 -16.672 1 97.62 132 LYS B CA 1
ATOM 4981 C C . LYS B 1 132 ? -1.295 14.93 -16.156 1 97.62 132 LYS B C 1
ATOM 4983 O O . LYS B 1 132 ? -0.666 15.984 -16.234 1 97.62 132 LYS B O 1
ATOM 4988 N N . LYS B 1 133 ? -2.484 14.859 -15.648 1 98.06 133 LYS B N 1
ATOM 4989 C CA . LYS B 1 133 ? -3.141 16.047 -15.102 1 98.06 133 LYS B CA 1
ATOM 4990 C C . LYS B 1 133 ? -2.332 16.641 -13.953 1 98.06 133 LYS B C 1
ATOM 4992 O O . LYS B 1 133 ? -2.199 17.859 -13.844 1 98.06 133 LYS B O 1
ATOM 4997 N N . LEU B 1 134 ? -1.841 15.828 -13.094 1 98.5 134 LEU B N 1
ATOM 4998 C CA . LEU B 1 134 ? -1.017 16.297 -11.984 1 98.5 134 LEU B CA 1
ATOM 4999 C C . LEU B 1 134 ? 0.267 16.938 -12.492 1 98.5 134 LEU B C 1
ATOM 5001 O O . LEU B 1 134 ? 0.683 17.984 -11.984 1 98.5 134 LEU B O 1
ATOM 5005 N N . ARG B 1 135 ? 0.93 16.344 -13.5 1 98.56 135 ARG B N 1
ATOM 5006 C CA . ARG B 1 135 ? 2.143 16.906 -14.086 1 98.56 135 ARG B CA 1
ATOM 5007 C C . ARG B 1 135 ? 1.862 18.281 -14.703 1 98.56 135 ARG B C 1
ATOM 5009 O O . ARG B 1 135 ? 2.68 19.188 -14.594 1 98.56 135 ARG B O 1
ATOM 5016 N N . GLU B 1 136 ? 0.718 18.375 -15.297 1 97.94 136 GLU B N 1
ATOM 5017 C CA . GLU B 1 136 ? 0.33 19.656 -15.883 1 97.94 136 GLU B CA 1
ATOM 5018 C C . GLU B 1 136 ? 0.229 20.75 -14.82 1 97.94 136 GLU B C 1
ATOM 5020 O O . GLU B 1 136 ? 0.628 21.891 -15.055 1 97.94 136 GLU B O 1
ATOM 5025 N N . LEU B 1 137 ? -0.301 20.406 -13.719 1 98.38 137 LEU B N 1
ATOM 5026 C CA . LEU B 1 137 ? -0.44 21.359 -12.625 1 98.38 137 LEU B CA 1
ATOM 5027 C C . LEU B 1 137 ? 0.926 21.797 -12.102 1 98.38 137 LEU B C 1
ATOM 5029 O O . LEU B 1 137 ? 1.082 22.906 -11.602 1 98.38 137 LEU B O 1
ATOM 5033 N N . ILE B 1 138 ? 1.912 20.938 -12.172 1 98.69 138 ILE B N 1
ATOM 5034 C CA . ILE B 1 138 ? 3.279 21.25 -11.773 1 98.69 138 ILE B CA 1
ATOM 5035 C C . ILE B 1 138 ? 3.918 22.172 -12.805 1 98.69 138 ILE B C 1
ATOM 5037 O O . ILE B 1 138 ? 4.785 22.984 -12.469 1 98.69 138 ILE B O 1
ATOM 5041 N N . GLY B 1 139 ? 3.521 22.062 -14.062 1 98.38 139 GLY B N 1
ATOM 5042 C CA . GLY B 1 139 ? 4.074 22.844 -15.156 1 98.38 139 GLY B CA 1
ATOM 5043 C C . GLY B 1 139 ? 4.891 22.016 -16.141 1 98.38 139 GLY B C 1
ATOM 5044 O O . GLY B 1 139 ? 5.699 22.547 -16.891 1 98.38 139 GLY B O 1
ATOM 5045 N N . TRP B 1 140 ? 4.758 20.688 -16.047 1 98.5 140 TRP B N 1
ATOM 5046 C CA . TRP B 1 140 ? 5.48 19.797 -16.953 1 98.5 140 TRP B CA 1
ATOM 5047 C C . TRP B 1 140 ? 4.602 19.406 -18.141 1 98.5 140 TRP B C 1
ATOM 5049 O O . TRP B 1 140 ? 3.436 19.047 -17.953 1 98.5 140 TRP B O 1
ATOM 5059 N N . GLU B 1 141 ? 5.086 19.391 -19.344 1 95.19 141 GLU B N 1
ATOM 5060 C CA . GLU B 1 141 ? 4.352 19.016 -20.547 1 95.19 141 GLU B CA 1
ATOM 5061 C C . GLU B 1 141 ? 4.461 17.516 -20.828 1 95.19 141 GLU B C 1
ATOM 5063 O O . GLU B 1 141 ? 3.631 16.938 -21.531 1 95.19 141 GLU B O 1
ATOM 5068 N N . SER B 1 142 ? 5.473 16.953 -20.422 1 96.31 142 SER B N 1
ATOM 5069 C CA . SER B 1 142 ? 5.73 15.516 -20.531 1 96.31 142 SER B CA 1
ATOM 5070 C C . SER B 1 142 ? 6.285 14.961 -19.234 1 96.31 142 SER B C 1
ATOM 5072 O O . SER B 1 142 ? 6.469 15.695 -18.25 1 96.31 142 SER B O 1
ATOM 5074 N N . GLY B 1 143 ? 6.477 13.688 -19.234 1 97.75 143 GLY B N 1
ATOM 5075 C CA . GLY B 1 143 ? 7.023 13.062 -18.031 1 97.75 143 GLY B CA 1
ATOM 5076 C C . GLY B 1 143 ? 6.461 11.68 -17.781 1 97.75 143 GLY B C 1
ATOM 5077 O O . GLY B 1 143 ? 5.891 11.055 -18.672 1 97.75 143 GLY B O 1
ATOM 5078 N N . ASP B 1 144 ? 6.734 11.195 -16.625 1 97.56 144 ASP B N 1
ATOM 5079 C CA . ASP B 1 144 ? 6.324 9.875 -16.172 1 97.56 144 ASP B CA 1
ATOM 5080 C C . ASP B 1 144 ? 5.859 9.906 -14.719 1 97.56 144 ASP B C 1
ATOM 5082 O O . ASP B 1 144 ? 5.891 10.961 -14.07 1 97.56 144 ASP B O 1
ATOM 5086 N N . GLY B 1 145 ? 5.324 8.797 -14.281 1 97.31 145 GLY B N 1
ATOM 5087 C CA . GLY B 1 145 ? 4.887 8.75 -12.891 1 97.31 145 GLY B CA 1
ATOM 5088 C C . GLY B 1 145 ? 4.219 7.438 -12.523 1 97.31 145 GLY B C 1
ATOM 5089 O O . GLY B 1 145 ? 3.906 6.625 -13.398 1 97.31 145 GLY B O 1
ATOM 5090 N N . ILE B 1 146 ? 4.039 7.23 -11.234 1 96.81 146 ILE B N 1
ATOM 5091 C CA . ILE B 1 146 ? 3.334 6.078 -10.688 1 96.81 146 ILE B CA 1
ATOM 5092 C C . ILE B 1 146 ? 2.648 6.469 -9.375 1 96.81 146 ILE B C 1
ATOM 5094 O O . ILE B 1 146 ? 3.002 7.477 -8.758 1 96.81 146 ILE B O 1
ATOM 5098 N N . PHE B 1 147 ? 1.639 5.723 -9.023 1 96.56 147 PHE B N 1
ATOM 5099 C CA . PHE B 1 147 ? 1.115 5.805 -7.664 1 96.56 147 PHE B CA 1
ATOM 5100 C C . PHE B 1 147 ? 1.888 4.879 -6.734 1 96.56 147 PHE B C 1
ATOM 5102 O O . PHE B 1 147 ? 2.281 3.777 -7.129 1 96.56 147 PHE B O 1
ATOM 5109 N N . CYS B 1 148 ? 2.146 5.355 -5.5 1 95.31 148 CYS B N 1
ATOM 5110 C CA . CYS B 1 148 ? 2.936 4.633 -4.508 1 95.31 148 CYS B CA 1
ATOM 5111 C C . CYS B 1 148 ? 2.125 4.391 -3.24 1 95.31 148 CYS B C 1
ATOM 5113 O O . CYS B 1 148 ? 1.149 5.094 -2.977 1 95.31 148 CYS B O 1
ATOM 5115 N N . PRO B 1 149 ? 2.523 3.359 -2.477 1 92.88 149 PRO B N 1
ATOM 5116 C CA . PRO B 1 149 ? 1.856 3.145 -1.189 1 92.88 149 PRO B CA 1
ATOM 5117 C C . PRO B 1 149 ? 2.32 4.125 -0.114 1 92.88 149 PRO B C 1
ATOM 5119 O O . PRO B 1 149 ? 2.859 3.709 0.914 1 92.88 149 PRO B O 1
ATOM 5122 N N . GLY B 1 150 ? 2.045 5.375 -0.279 1 93.38 150 GLY B N 1
ATOM 5123 C CA . GLY B 1 150 ? 2.342 6.418 0.688 1 93.38 150 GLY B CA 1
ATOM 5124 C C . GLY B 1 150 ? 3.439 7.363 0.232 1 93.38 150 GLY B C 1
ATOM 5125 O O . GLY B 1 150 ? 4.207 7.035 -0.676 1 93.38 150 GLY B O 1
ATOM 5126 N N . GLY B 1 151 ? 3.49 8.469 0.927 1 95.69 151 GLY B N 1
ATOM 5127 C CA . GLY B 1 151 ? 4.473 9.492 0.598 1 95.69 151 GLY B CA 1
ATOM 5128 C C . GLY B 1 151 ? 5.895 9.078 0.918 1 95.69 151 GLY B C 1
ATOM 5129 O O . GLY B 1 151 ? 6.832 9.453 0.21 1 95.69 151 GLY B O 1
ATOM 5130 N N . SER B 1 152 ? 6.078 8.312 1.986 1 96.44 152 SER B N 1
ATOM 5131 C CA . SER B 1 152 ? 7.406 7.832 2.344 1 96.44 152 SER B CA 1
ATOM 5132 C C . SER B 1 152 ? 8.023 7.02 1.208 1 96.44 152 SER B C 1
ATOM 5134 O O . SER B 1 152 ? 9.188 7.223 0.856 1 96.44 152 SER B O 1
ATOM 5136 N N . LEU B 1 153 ? 7.254 6.156 0.633 1 96.75 153 LEU B N 1
ATOM 5137 C CA . LEU B 1 153 ? 7.777 5.34 -0.458 1 96.75 153 LEU B CA 1
ATOM 5138 C C . LEU B 1 153 ? 8.008 6.188 -1.705 1 96.75 153 LEU B C 1
ATOM 5140 O O . LEU B 1 153 ? 8.93 5.918 -2.479 1 96.75 153 LEU B O 1
ATOM 5144 N N . SER B 1 154 ? 7.188 7.191 -1.949 1 97.75 154 SER B N 1
ATOM 5145 C CA . SER B 1 154 ? 7.438 8.102 -3.059 1 97.75 154 SER B CA 1
ATOM 5146 C C . SER B 1 154 ? 8.812 8.758 -2.936 1 97.75 154 SER B C 1
ATOM 5148 O O . SER B 1 154 ? 9.555 8.844 -3.914 1 97.75 154 SER B O 1
ATOM 5150 N N . ASN B 1 155 ? 9.109 9.219 -1.741 1 98.5 155 ASN B N 1
ATOM 5151 C CA . ASN B 1 155 ? 10.406 9.844 -1.501 1 98.5 155 ASN B CA 1
ATOM 5152 C C . ASN B 1 155 ? 11.547 8.844 -1.661 1 98.5 155 ASN B C 1
ATOM 5154 O O . ASN B 1 155 ? 12.625 9.195 -2.152 1 98.5 155 ASN B O 1
ATOM 5158 N N . ILE B 1 156 ? 11.336 7.637 -1.234 1 98.38 156 ILE B N 1
ATOM 5159 C CA . ILE B 1 156 ? 12.352 6.594 -1.353 1 98.38 156 ILE B CA 1
ATOM 5160 C C . ILE B 1 156 ? 12.57 6.254 -2.824 1 98.38 156 ILE B C 1
ATOM 5162 O O . ILE B 1 156 ? 13.703 6.07 -3.264 1 98.38 156 ILE B O 1
ATOM 5166 N N . TYR B 1 157 ? 11.469 6.176 -3.619 1 98.19 157 TYR B N 1
ATOM 5167 C CA . TYR B 1 157 ? 11.586 5.977 -5.059 1 98.19 157 TYR B CA 1
ATOM 5168 C C . TYR B 1 157 ? 12.422 7.078 -5.699 1 98.19 157 TYR B C 1
ATOM 5170 O O . TYR B 1 157 ? 13.234 6.809 -6.586 1 98.19 157 TYR B O 1
ATOM 5178 N N . ALA B 1 158 ? 12.164 8.305 -5.27 1 98.75 158 ALA B N 1
ATOM 5179 C CA . ALA B 1 158 ? 12.906 9.43 -5.828 1 98.75 158 ALA B CA 1
ATOM 5180 C C . ALA B 1 158 ? 14.406 9.242 -5.637 1 98.75 158 ALA B C 1
ATOM 5182 O O . ALA B 1 158 ? 15.188 9.445 -6.57 1 98.75 158 ALA B O 1
ATOM 5183 N N . MET B 1 159 ? 14.797 8.875 -4.438 1 98.5 159 MET B N 1
ATOM 5184 C CA . MET B 1 159 ? 16.203 8.68 -4.117 1 98.5 159 MET B CA 1
ATOM 5185 C C . MET B 1 159 ? 16.797 7.523 -4.926 1 98.5 159 MET B C 1
ATOM 5187 O O . MET B 1 159 ? 17.922 7.605 -5.398 1 98.5 159 MET B O 1
ATOM 5191 N N . ASN B 1 160 ? 16.047 6.457 -5.066 1 98.5 160 ASN B N 1
ATOM 5192 C CA . ASN B 1 160 ? 16.5 5.301 -5.836 1 98.5 160 ASN B CA 1
ATOM 5193 C C . ASN B 1 160 ? 16.672 5.645 -7.312 1 98.5 160 ASN B C 1
ATOM 5195 O O . ASN B 1 160 ? 17.656 5.246 -7.938 1 98.5 160 ASN B O 1
ATOM 5199 N N . VAL B 1 161 ? 15.703 6.328 -7.871 1 98.44 161 VAL B N 1
ATOM 5200 C CA . VAL B 1 161 ? 15.75 6.703 -9.281 1 98.44 161 VAL B CA 1
ATOM 5201 C C . VAL B 1 161 ? 16.922 7.648 -9.523 1 98.44 161 VAL B C 1
ATOM 5203 O O . VAL B 1 161 ? 17.625 7.543 -10.539 1 98.44 161 VAL B O 1
ATOM 5206 N N . ALA B 1 162 ? 17.156 8.586 -8.602 1 98.69 162 ALA B N 1
ATOM 5207 C CA . ALA B 1 162 ? 18.297 9.492 -8.703 1 98.69 162 ALA B CA 1
ATOM 5208 C C . ALA B 1 162 ? 19.609 8.719 -8.719 1 98.69 162 ALA B C 1
ATOM 5210 O O . ALA B 1 162 ? 20.5 9.023 -9.508 1 98.69 162 ALA B O 1
ATOM 5211 N N . ARG B 1 163 ? 19.75 7.727 -7.809 1 98.19 163 ARG B N 1
ATOM 5212 C CA . ARG B 1 163 ? 20.938 6.891 -7.762 1 98.19 163 ARG B CA 1
ATOM 5213 C C . ARG B 1 163 ? 21.172 6.188 -9.102 1 98.19 163 ARG B C 1
ATOM 5215 O O . ARG B 1 163 ? 22.281 6.195 -9.633 1 98.19 163 ARG B O 1
ATOM 5222 N N . TYR B 1 164 ? 20.109 5.605 -9.664 1 97.94 164 TYR B N 1
ATOM 5223 C CA . TYR B 1 164 ? 20.203 4.887 -10.93 1 97.94 164 TYR B CA 1
ATOM 5224 C C . TYR B 1 164 ? 20.547 5.832 -12.078 1 97.94 164 TYR B C 1
ATOM 5226 O O . TYR B 1 164 ? 21.328 5.488 -12.961 1 97.94 164 TYR B O 1
ATOM 5234 N N . GLN B 1 165 ? 19.891 6.977 -12.07 1 97.88 165 GLN B N 1
ATOM 5235 C CA . GLN B 1 165 ? 20.141 7.953 -13.133 1 97.88 165 GLN B CA 1
ATOM 5236 C C . GLN B 1 165 ? 21.609 8.375 -13.156 1 97.88 165 GLN B C 1
ATOM 5238 O O . GLN B 1 165 ? 22.203 8.516 -14.227 1 97.88 165 GLN B O 1
ATOM 5243 N N . ARG B 1 166 ? 22.234 8.609 -12.023 1 97.56 166 ARG B N 1
ATOM 5244 C CA . ARG B 1 166 ? 23.625 9.055 -11.922 1 97.56 166 ARG B CA 1
ATOM 5245 C C . ARG B 1 166 ? 24.578 7.891 -12.148 1 97.56 166 ARG B C 1
ATOM 5247 O O . ARG B 1 166 ? 25.641 8.07 -12.758 1 97.56 166 ARG B O 1
ATOM 5254 N N . PHE B 1 167 ? 24.219 6.746 -11.617 1 97.56 167 PHE B N 1
ATOM 5255 C CA . PHE B 1 167 ? 25.047 5.555 -11.719 1 97.56 167 PHE B CA 1
ATOM 5256 C C . PHE B 1 167 ? 24.234 4.359 -12.18 1 97.56 167 PHE B C 1
ATOM 5258 O O . PHE B 1 167 ? 23.938 3.453 -11.391 1 97.56 167 PHE B O 1
ATOM 5265 N N . PRO B 1 168 ? 23.922 4.211 -13.406 1 96.38 168 PRO B N 1
ATOM 5266 C CA . PRO B 1 168 ? 23.031 3.154 -13.906 1 96.38 168 PRO B CA 1
ATOM 5267 C C . PRO B 1 168 ? 23.562 1.754 -13.578 1 96.38 168 PRO B C 1
ATOM 5269 O O . PRO B 1 168 ? 22.766 0.833 -13.367 1 96.38 168 PRO B O 1
ATOM 5272 N N . ASP B 1 169 ? 24.844 1.576 -13.406 1 96.19 169 ASP B N 1
ATOM 5273 C CA . ASP B 1 169 ? 25.422 0.266 -13.125 1 96.19 169 ASP B CA 1
ATOM 5274 C C . ASP B 1 169 ? 25.125 -0.165 -11.688 1 96.19 169 ASP B C 1
ATOM 5276 O O . ASP B 1 169 ? 25.297 -1.334 -11.336 1 96.19 169 ASP B O 1
ATOM 5280 N N . SER B 1 170 ? 24.641 0.772 -10.898 1 95.19 170 SER B N 1
ATOM 5281 C CA . SER B 1 170 ? 24.359 0.457 -9.508 1 95.19 170 SER B CA 1
ATOM 5282 C C . SER B 1 170 ? 23.266 -0.614 -9.391 1 95.19 170 SER B C 1
ATOM 5284 O O . SER B 1 170 ? 23.219 -1.342 -8.398 1 95.19 170 SER B O 1
ATOM 5286 N N . LYS B 1 171 ? 22.406 -0.675 -10.383 1 96.38 171 LYS B N 1
ATOM 5287 C CA . LYS B 1 171 ? 21.375 -1.714 -10.406 1 96.38 171 LYS B CA 1
ATOM 5288 C C . LYS B 1 171 ? 22 -3.104 -10.328 1 96.38 171 LYS B C 1
ATOM 5290 O O . LYS B 1 171 ? 21.5 -3.977 -9.617 1 96.38 171 LYS B O 1
ATOM 5295 N N . ARG B 1 172 ? 23.094 -3.324 -11.008 1 96.5 172 ARG B N 1
ATOM 5296 C CA . ARG B 1 172 ? 23.766 -4.613 -11.086 1 96.5 172 ARG B CA 1
ATOM 5297 C C . ARG B 1 172 ? 24.828 -4.746 -9.992 1 96.5 172 ARG B C 1
ATOM 5299 O O . ARG B 1 172 ? 24.812 -5.715 -9.227 1 96.5 172 ARG B O 1
ATOM 5306 N N . THR B 1 173 ? 25.688 -3.723 -9.789 1 96.31 173 THR B N 1
ATOM 5307 C CA . THR B 1 173 ? 26.891 -3.85 -8.977 1 96.31 173 THR B CA 1
ATOM 5308 C C . THR B 1 173 ? 26.594 -3.508 -7.516 1 96.31 173 THR B C 1
ATOM 5310 O O . THR B 1 173 ? 27.312 -3.951 -6.613 1 96.31 173 THR B O 1
ATOM 5313 N N . GLY B 1 174 ? 25.516 -2.688 -7.262 1 95.62 174 GLY B N 1
ATOM 5314 C CA . GLY B 1 174 ? 25.219 -2.244 -5.91 1 95.62 174 GLY B CA 1
ATOM 5315 C C . GLY B 1 174 ? 26.031 -1.032 -5.488 1 95.62 174 GLY B C 1
ATOM 5316 O O . GLY B 1 174 ? 26.859 -0.541 -6.246 1 95.62 174 GLY B O 1
ATOM 5317 N N . ILE B 1 175 ? 25.766 -0.599 -4.297 1 95.44 175 ILE B N 1
ATOM 5318 C CA . ILE B 1 175 ? 26.375 0.605 -3.744 1 95.44 175 ILE B CA 1
ATOM 5319 C C . ILE B 1 175 ? 27.844 0.329 -3.396 1 95.44 175 ILE B C 1
ATOM 5321 O O . ILE B 1 175 ? 28.672 1.246 -3.383 1 95.44 175 ILE B O 1
ATOM 5325 N N . TRP B 1 176 ? 28.109 -0.904 -3.148 1 91.25 176 TRP B N 1
ATOM 5326 C CA . TRP B 1 176 ? 29.469 -1.308 -2.789 1 91.25 176 TRP B CA 1
ATOM 5327 C C . TRP B 1 176 ? 30.469 -0.851 -3.842 1 91.25 176 TRP B C 1
ATOM 5329 O O . TRP B 1 176 ? 31.625 -0.569 -3.525 1 91.25 176 TRP B O 1
ATOM 5339 N N . ALA B 1 177 ? 30.047 -0.688 -5.043 1 92.5 177 ALA B N 1
ATOM 5340 C CA . ALA B 1 177 ? 30.922 -0.353 -6.16 1 92.5 177 ALA B CA 1
ATOM 5341 C C . ALA B 1 177 ? 30.859 1.136 -6.484 1 92.5 177 ALA B C 1
ATOM 5343 O O . ALA B 1 177 ? 31.422 1.587 -7.48 1 92.5 177 ALA B O 1
ATOM 5344 N N . LEU B 1 178 ? 30.203 1.927 -5.707 1 94.94 178 LEU B N 1
ATOM 5345 C CA . LEU B 1 178 ? 30 3.35 -5.953 1 94.94 178 LEU B CA 1
ATOM 5346 C C . LEU B 1 178 ? 30.828 4.191 -4.98 1 94.94 178 LEU B C 1
ATOM 5348 O O . LEU B 1 178 ? 31.281 3.688 -3.953 1 94.94 178 LEU B O 1
ATOM 5352 N N . PRO B 1 179 ? 31.094 5.465 -5.391 1 95.25 179 PRO B N 1
ATOM 5353 C CA . PRO B 1 179 ? 31.578 6.371 -4.344 1 95.25 179 PRO B CA 1
ATOM 5354 C C . PRO B 1 179 ? 30.578 6.543 -3.199 1 95.25 179 PRO B C 1
ATOM 5356 O O . PRO B 1 179 ? 29.406 6.207 -3.344 1 95.25 179 PRO B O 1
ATOM 5359 N N . ARG B 1 180 ? 31.078 6.98 -2.082 1 96.88 180 ARG B N 1
ATOM 5360 C CA . ARG B 1 180 ? 30.203 7.301 -0.966 1 96.88 180 ARG B CA 1
ATOM 5361 C C . ARG B 1 180 ? 29.203 8.383 -1.354 1 96.88 180 ARG B C 1
ATOM 5363 O O . ARG B 1 180 ? 29.578 9.492 -1.725 1 96.88 180 ARG B O 1
ATOM 5370 N N . LEU B 1 181 ? 27.891 8.086 -1.313 1 98 181 LEU B N 1
ATOM 5371 C CA . LEU B 1 181 ? 26.844 8.984 -1.791 1 98 181 LEU B CA 1
ATOM 5372 C C . LEU B 1 181 ? 26.375 9.906 -0.676 1 98 181 LEU B C 1
ATOM 5374 O O . LEU B 1 181 ? 26.266 9.492 0.479 1 98 181 LEU B O 1
ATOM 5378 N N . ALA B 1 182 ? 26.094 11.18 -1.005 1 98.69 182 ALA B N 1
ATOM 5379 C CA . ALA B 1 182 ? 25.641 12.172 -0.031 1 98.69 182 ALA B CA 1
ATOM 5380 C C . ALA B 1 182 ? 24.25 12.695 -0.388 1 98.69 182 ALA B C 1
ATOM 5382 O O . ALA B 1 182 ? 23.984 13.047 -1.541 1 98.69 182 ALA B O 1
ATOM 5383 N N . VAL B 1 183 ? 23.406 12.719 0.608 1 98.88 183 VAL B N 1
ATOM 5384 C CA . VAL B 1 183 ? 22.047 13.234 0.504 1 98.88 183 VAL B CA 1
ATOM 5385 C C . VAL B 1 183 ? 21.938 14.547 1.281 1 98.88 183 VAL B C 1
ATOM 5387 O O . VAL B 1 183 ? 22.531 14.695 2.35 1 98.88 183 VAL B O 1
ATOM 5390 N N . PHE B 1 184 ? 21.172 15.516 0.742 1 98.94 184 PHE B N 1
ATOM 5391 C CA . PHE B 1 184 ? 20.984 16.797 1.403 1 98.94 184 PHE B CA 1
ATOM 5392 C C . PHE B 1 184 ? 19.516 17.109 1.619 1 98.94 184 PHE B C 1
ATOM 5394 O O . PHE B 1 184 ? 18.703 16.938 0.705 1 98.94 184 PHE B O 1
ATOM 5401 N N . THR B 1 185 ? 19.125 17.484 2.775 1 98.81 185 THR B N 1
ATOM 5402 C CA . THR B 1 185 ? 17.766 17.859 3.123 1 98.81 185 THR B CA 1
ATOM 5403 C C . THR B 1 185 ? 17.75 18.781 4.34 1 98.81 185 THR B C 1
ATOM 5405 O O . THR B 1 185 ? 18.734 18.859 5.078 1 98.81 185 THR B O 1
ATOM 5408 N N . SER B 1 186 ? 16.703 19.516 4.531 1 98.12 186 SER B N 1
ATOM 5409 C CA . SER B 1 186 ? 16.609 20.438 5.656 1 98.12 186 SER B CA 1
ATOM 5410 C C . SER B 1 186 ? 16.469 19.703 6.977 1 98.12 186 SER B C 1
ATOM 5412 O O . SER B 1 186 ? 16.047 18.547 7.004 1 98.12 186 SER B O 1
ATOM 5414 N N . GLN B 1 187 ? 16.75 20.359 8.078 1 95.62 187 GLN B N 1
ATOM 5415 C CA . GLN B 1 187 ? 16.594 19.797 9.422 1 95.62 187 GLN B CA 1
ATOM 5416 C C . GLN B 1 187 ? 15.125 19.547 9.75 1 95.62 187 GLN B C 1
ATOM 5418 O O . GLN B 1 187 ? 14.805 18.797 10.664 1 95.62 187 GLN B O 1
ATOM 5423 N N . GLU B 1 188 ? 14.234 20.125 8.992 1 94.69 188 GLU B N 1
ATOM 5424 C CA . GLU B 1 188 ? 12.797 20 9.25 1 94.69 188 GLU B CA 1
ATOM 5425 C C . GLU B 1 188 ? 12.148 19.031 8.258 1 94.69 188 GLU B C 1
ATOM 5427 O O . GLU B 1 188 ? 10.922 18.984 8.164 1 94.69 188 GLU B O 1
ATOM 5432 N N . CYS B 1 189 ? 13.008 18.297 7.586 1 94.44 189 CYS B N 1
ATOM 5433 C CA . CYS B 1 189 ? 12.477 17.359 6.605 1 94.44 189 CYS B CA 1
ATOM 5434 C C . CYS B 1 189 ? 11.641 16.281 7.277 1 94.44 189 CYS B C 1
ATOM 5436 O O . CYS B 1 189 ? 11.727 16.094 8.492 1 94.44 189 CYS B O 1
ATOM 5438 N N . HIS B 1 190 ? 10.789 15.672 6.504 1 95.06 190 HIS B N 1
ATOM 5439 C CA . HIS B 1 190 ? 10.055 14.508 6.977 1 95.06 190 HIS B CA 1
ATOM 5440 C C . HIS B 1 190 ? 10.992 13.336 7.242 1 95.06 190 HIS B C 1
ATOM 5442 O O . HIS B 1 190 ? 11.945 13.109 6.492 1 95.06 190 HIS B O 1
ATOM 5448 N N . TYR B 1 191 ? 10.742 12.523 8.242 1 93.94 191 TYR B N 1
ATOM 5449 C CA . TYR B 1 191 ? 11.641 11.477 8.711 1 93.94 191 TYR B CA 1
ATOM 5450 C C . TYR B 1 191 ? 11.766 10.359 7.676 1 93.94 191 TYR B C 1
ATOM 5452 O O . TYR B 1 191 ? 12.641 9.5 7.789 1 93.94 191 TYR B O 1
ATOM 5460 N N . SER B 1 192 ? 10.922 10.344 6.641 1 95.69 192 SER B N 1
ATOM 5461 C CA . SER B 1 192 ? 11.008 9.352 5.578 1 95.69 192 SER B CA 1
ATOM 5462 C C . SER B 1 192 ? 12.352 9.422 4.863 1 95.69 192 SER B C 1
ATOM 5464 O O . SER B 1 192 ? 12.836 8.43 4.32 1 95.69 192 SER B O 1
ATOM 5466 N N . VAL B 1 193 ? 13.008 10.578 4.816 1 97.19 193 VAL B N 1
ATOM 5467 C CA . VAL B 1 193 ? 14.305 10.719 4.164 1 97.19 193 VAL B CA 1
ATOM 5468 C C . VAL B 1 193 ? 15.352 9.906 4.922 1 97.19 193 VAL B C 1
ATOM 5470 O O . VAL B 1 193 ? 16.141 9.172 4.316 1 97.19 193 VAL B O 1
ATOM 5473 N N . LYS B 1 194 ? 15.328 10.031 6.258 1 96.69 194 LYS B N 1
ATOM 5474 C CA . LYS B 1 194 ? 16.25 9.258 7.09 1 96.69 194 LYS B CA 1
ATOM 5475 C C . LYS B 1 194 ? 15.992 7.762 6.941 1 96.69 194 LYS B C 1
ATOM 5477 O O . LYS B 1 194 ? 16.922 6.977 6.766 1 96.69 194 LYS B O 1
ATOM 5482 N N . LYS B 1 195 ? 14.781 7.359 7.051 1 97.06 195 LYS B N 1
ATOM 5483 C CA . LYS B 1 195 ? 14.422 5.953 6.895 1 97.06 195 LYS B CA 1
ATOM 5484 C C . LYS B 1 195 ? 14.797 5.438 5.508 1 97.06 195 LYS B C 1
ATOM 5486 O O . LYS B 1 195 ? 15.258 4.305 5.363 1 97.06 195 LYS B O 1
ATOM 5491 N N . GLY B 1 196 ? 14.555 6.27 4.5 1 97.88 196 GLY B N 1
ATOM 5492 C CA . GLY B 1 196 ? 14.867 5.891 3.133 1 97.88 196 GLY B CA 1
ATOM 5493 C C . GLY B 1 196 ? 16.359 5.68 2.898 1 97.88 196 GLY B C 1
ATOM 5494 O O . GLY B 1 196 ? 16.75 4.727 2.225 1 97.88 196 GLY B O 1
ATOM 5495 N N . ALA B 1 197 ? 17.172 6.59 3.438 1 98.25 197 ALA B N 1
ATOM 5496 C CA . ALA B 1 197 ? 18.625 6.457 3.295 1 98.25 197 ALA B CA 1
ATOM 5497 C C . ALA B 1 197 ? 19.125 5.16 3.926 1 98.25 197 ALA B C 1
ATOM 5499 O O . ALA B 1 197 ? 19.969 4.473 3.359 1 98.25 197 ALA B O 1
ATOM 5500 N N . ALA B 1 198 ? 18.609 4.848 5.109 1 97.81 198 ALA B N 1
ATOM 5501 C CA . ALA B 1 198 ? 18.969 3.594 5.773 1 97.81 198 ALA B CA 1
ATOM 5502 C C . ALA B 1 198 ? 18.5 2.391 4.965 1 97.81 198 ALA B C 1
ATOM 5504 O O . ALA B 1 198 ? 19.266 1.441 4.75 1 97.81 198 ALA B O 1
ATOM 5505 N N . PHE B 1 199 ? 17.328 2.432 4.484 1 98.19 199 PHE B N 1
ATOM 5506 C CA . PHE B 1 199 ? 16.672 1.329 3.787 1 98.19 199 PHE B CA 1
ATOM 5507 C C . PHE B 1 199 ? 17.375 1.027 2.471 1 98.19 199 PHE B C 1
ATOM 5509 O O . PHE B 1 199 ? 17.625 -0.136 2.145 1 98.19 199 PHE B O 1
ATOM 5516 N N . LEU B 1 200 ? 17.734 2.057 1.701 1 98.19 200 LEU B N 1
ATOM 5517 C CA . LEU B 1 200 ? 18.328 1.914 0.378 1 98.19 200 LEU B CA 1
ATOM 5518 C C . LEU B 1 200 ? 19.812 1.555 0.484 1 98.19 200 LEU B C 1
ATOM 5520 O O . LEU B 1 200 ? 20.469 1.307 -0.53 1 98.19 200 LEU B O 1
ATOM 5524 N N . GLY B 1 201 ? 20.375 1.579 1.693 1 97.5 201 GLY B N 1
ATOM 5525 C CA . GLY B 1 201 ? 21.766 1.209 1.898 1 97.5 201 GLY B CA 1
ATOM 5526 C C . GLY B 1 201 ? 22.719 2.381 1.771 1 97.5 201 GLY B C 1
ATOM 5527 O O . GLY B 1 201 ? 23.938 2.195 1.717 1 97.5 201 GLY B O 1
ATOM 5528 N N . ILE B 1 202 ? 22.188 3.566 1.721 1 97.94 202 ILE B N 1
ATOM 5529 C CA . ILE B 1 202 ? 23.016 4.762 1.677 1 97.94 202 ILE B CA 1
ATOM 5530 C C . ILE B 1 202 ? 23.578 5.055 3.068 1 97.94 202 ILE B C 1
ATOM 5532 O O . ILE B 1 202 ? 24.75 5.391 3.213 1 97.94 202 ILE B O 1
ATOM 5536 N N . GLY B 1 203 ? 22.719 4.898 4.082 1 97.81 203 GLY B N 1
ATOM 5537 C CA . GLY B 1 203 ? 23.125 5.148 5.457 1 97.81 203 GLY B CA 1
ATOM 5538 C C . GLY B 1 203 ? 22.766 6.539 5.945 1 97.81 203 GLY B C 1
ATOM 5539 O O . GLY B 1 203 ? 22.859 7.508 5.191 1 97.81 203 GLY B O 1
ATOM 5540 N N . THR B 1 204 ? 22.375 6.641 7.211 1 97.81 204 THR B N 1
ATOM 5541 C CA . THR B 1 204 ? 21.891 7.906 7.758 1 97.81 204 THR B CA 1
ATOM 5542 C C . THR B 1 204 ? 23.047 8.875 7.988 1 97.81 204 THR B C 1
ATOM 5544 O O . THR B 1 204 ? 22.859 10.094 8.008 1 97.81 204 THR B O 1
ATOM 5547 N N . ASP B 1 205 ? 24.297 8.375 8.109 1 97.75 205 ASP B N 1
ATOM 5548 C CA . ASP B 1 205 ? 25.469 9.227 8.289 1 97.75 205 ASP B CA 1
ATOM 5549 C C . ASP B 1 205 ? 25.781 10.008 7.016 1 97.75 205 ASP B C 1
ATOM 5551 O O . ASP B 1 205 ? 26.578 10.953 7.043 1 97.75 205 ASP B O 1
ATOM 5555 N N . ASN B 1 206 ? 25.203 9.617 5.973 1 98.31 206 ASN B N 1
ATOM 5556 C CA . ASN B 1 206 ? 25.484 10.258 4.691 1 98.31 206 ASN B CA 1
ATOM 5557 C C . ASN B 1 206 ? 24.406 11.273 4.32 1 98.31 206 ASN B C 1
ATOM 5559 O O . ASN B 1 206 ? 24.328 11.695 3.168 1 98.31 206 ASN B O 1
ATOM 5563 N N . ILE B 1 207 ? 23.562 11.602 5.289 1 98.69 207 ILE B N 1
ATOM 5564 C CA . ILE B 1 207 ? 22.625 12.711 5.168 1 98.69 207 ILE B CA 1
ATOM 5565 C C . ILE B 1 207 ? 23.25 13.977 5.758 1 98.69 207 ILE B C 1
ATOM 5567 O O . ILE B 1 207 ? 23.609 14.008 6.938 1 98.69 207 ILE B O 1
ATOM 5571 N N . TYR B 1 208 ? 23.391 14.961 4.941 1 98.88 208 TYR B N 1
ATOM 5572 C CA . TYR B 1 208 ? 23.859 16.281 5.387 1 98.88 208 TYR B CA 1
ATOM 5573 C C . TYR B 1 208 ? 22.672 17.219 5.621 1 98.88 208 TYR B C 1
ATOM 5575 O O . TYR B 1 208 ? 22.016 17.641 4.672 1 98.88 208 TYR B O 1
ATOM 5583 N N . LEU B 1 209 ? 22.438 17.531 6.832 1 98.56 209 LEU B N 1
ATOM 5584 C CA . LEU B 1 209 ? 21.297 18.359 7.211 1 98.56 209 LEU B CA 1
ATOM 5585 C C . LEU B 1 209 ? 21.578 19.844 6.965 1 98.56 209 LEU B C 1
ATOM 5587 O O . LEU B 1 209 ? 22.625 20.344 7.391 1 98.56 209 LEU B O 1
ATOM 5591 N N . VAL B 1 210 ? 20.703 20.438 6.297 1 98.88 210 VAL B N 1
ATOM 5592 C CA . VAL B 1 210 ? 20.828 21.844 5.93 1 98.88 210 VAL B CA 1
ATOM 5593 C C . VAL B 1 210 ? 20.062 22.703 6.93 1 98.88 210 VAL B C 1
ATOM 5595 O O . VAL B 1 210 ? 18.969 22.344 7.359 1 98.88 210 VAL B O 1
ATOM 5598 N N . GLY B 1 211 ? 20.594 23.844 7.289 1 98.56 211 GLY B N 1
ATOM 5599 C CA . GLY B 1 211 ? 19.953 24.766 8.211 1 98.56 211 GLY B CA 1
ATOM 5600 C C . GLY B 1 211 ? 18.703 25.391 7.645 1 98.56 211 GLY B C 1
ATOM 5601 O O . GLY B 1 211 ? 18.516 25.453 6.426 1 98.56 211 GLY B O 1
ATOM 5602 N N . VAL B 1 212 ? 17.828 25.844 8.562 1 98.25 212 VAL B N 1
ATOM 5603 C CA . VAL B 1 212 ? 16.578 26.484 8.172 1 98.25 212 VAL B CA 1
ATOM 5604 C C . VAL B 1 212 ? 16.484 27.875 8.789 1 98.25 212 VAL B C 1
ATOM 5606 O O . VAL B 1 212 ? 17.172 28.172 9.773 1 98.25 212 VAL B O 1
ATOM 5609 N N . ASP B 1 213 ? 15.711 28.719 8.219 1 97.69 213 ASP B N 1
ATOM 5610 C CA . ASP B 1 213 ? 15.484 30.047 8.797 1 97.69 213 ASP B CA 1
ATOM 5611 C C . ASP B 1 213 ? 14.445 29.984 9.914 1 97.69 213 ASP B C 1
ATOM 5613 O O . ASP B 1 213 ? 14.094 28.906 10.383 1 97.69 213 ASP B O 1
ATOM 5617 N N . GLU B 1 214 ? 13.992 31.141 10.344 1 94.62 214 GLU B N 1
ATOM 5618 C CA . GLU B 1 214 ? 13.094 31.234 11.492 1 94.62 214 GLU B CA 1
ATOM 5619 C C . GLU B 1 214 ? 11.734 30.625 11.18 1 94.62 214 GLU B C 1
ATOM 5621 O O . GLU B 1 214 ? 11 30.234 12.086 1 94.62 214 GLU B O 1
ATOM 5626 N N . ARG B 1 215 ? 11.445 30.484 9.938 1 96 215 ARG B N 1
ATOM 5627 C CA . ARG B 1 215 ? 10.148 29.938 9.539 1 96 215 ARG B CA 1
ATOM 5628 C C . ARG B 1 215 ? 10.25 28.453 9.227 1 96 215 ARG B C 1
ATOM 5630 O O . ARG B 1 215 ? 9.242 27.812 8.93 1 96 215 ARG B O 1
ATOM 5637 N N . GLY B 1 216 ? 11.438 27.922 9.328 1 96.38 216 GLY B N 1
ATOM 5638 C CA . GLY B 1 216 ? 11.641 26.5 9.062 1 96.38 216 GLY B CA 1
ATOM 5639 C C . GLY B 1 216 ? 11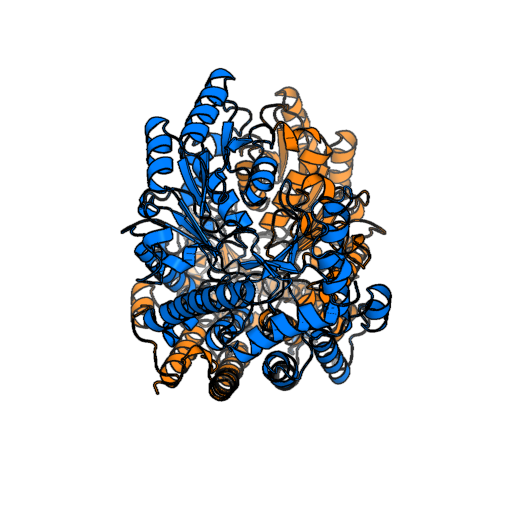.945 26.203 7.609 1 96.38 216 GLY B C 1
ATOM 5640 O O . GLY B 1 216 ? 11.852 25.047 7.18 1 96.38 216 GLY B O 1
ATOM 5641 N N . LYS B 1 217 ? 12.312 27.188 6.809 1 98.31 217 LYS B N 1
ATOM 5642 C CA . LYS B 1 217 ? 12.617 27.031 5.391 1 98.31 217 LYS B CA 1
ATOM 5643 C C . LYS B 1 217 ? 14.102 26.781 5.168 1 98.31 217 LYS B C 1
ATOM 5645 O O . LYS B 1 217 ? 14.945 27.406 5.809 1 98.31 217 LYS B O 1
ATOM 5650 N N . MET B 1 218 ? 14.375 25.922 4.23 1 98.69 218 MET B N 1
ATOM 5651 C CA . MET B 1 218 ? 15.758 25.625 3.891 1 98.69 218 MET B CA 1
ATOM 5652 C C . MET B 1 218 ? 16.516 26.875 3.502 1 98.69 218 MET B C 1
ATOM 5654 O O . MET B 1 218 ? 15.992 27.734 2.781 1 98.69 218 MET B O 1
ATOM 5658 N N . ILE B 1 219 ? 17.766 27.016 4.02 1 98.88 219 ILE B N 1
ATOM 5659 C CA . ILE B 1 219 ? 18.625 28.125 3.639 1 98.88 219 ILE B CA 1
ATOM 5660 C C . ILE B 1 219 ? 19.531 27.703 2.484 1 98.88 219 ILE B C 1
ATOM 5662 O O . ILE B 1 219 ? 20.469 26.922 2.676 1 98.88 219 ILE B O 1
ATOM 5666 N N . PRO B 1 220 ? 19.375 28.25 1.267 1 98.75 220 PRO B N 1
ATOM 5667 C CA . PRO B 1 220 ? 20.125 27.812 0.09 1 98.75 220 PRO B CA 1
ATOM 5668 C C . PRO B 1 220 ? 21.625 27.969 0.255 1 98.75 220 PRO B C 1
ATOM 5670 O O . PRO B 1 220 ? 22.406 27.125 -0.189 1 98.75 220 PRO B O 1
ATOM 5673 N N . ALA B 1 221 ? 22.062 29.078 0.894 1 98.75 221 ALA B N 1
ATOM 5674 C CA . ALA B 1 221 ? 23.5 29.281 1.109 1 98.75 221 ALA B CA 1
ATOM 5675 C C . ALA B 1 221 ? 24.094 28.172 1.963 1 98.75 221 ALA B C 1
ATOM 5677 O O . ALA B 1 221 ? 25.219 27.734 1.739 1 98.75 221 ALA B O 1
ATOM 5678 N N . ASP B 1 222 ? 23.344 27.719 2.908 1 98.88 222 ASP B N 1
ATOM 5679 C CA . ASP B 1 222 ? 23.828 26.609 3.744 1 98.88 222 ASP B CA 1
ATOM 5680 C C . ASP B 1 222 ? 23.797 25.297 2.977 1 98.88 222 ASP B C 1
ATOM 5682 O O . ASP B 1 222 ? 24.625 24.406 3.232 1 98.88 222 ASP B O 1
ATOM 5686 N N . LEU B 1 223 ? 22.859 25.125 2.098 1 98.94 223 LEU B N 1
ATOM 5687 C CA . LEU B 1 223 ? 22.844 23.953 1.228 1 98.94 223 LEU B CA 1
ATOM 5688 C C . LEU B 1 223 ? 24.156 23.859 0.441 1 98.94 223 LEU B C 1
ATOM 5690 O O . LEU B 1 223 ? 24.766 22.797 0.386 1 98.94 223 LEU B O 1
ATOM 5694 N N . GLU B 1 224 ? 24.5 24.953 -0.164 1 98.75 224 GLU B N 1
ATOM 5695 C CA . GLU B 1 224 ? 25.75 24.984 -0.934 1 98.75 224 GLU B CA 1
ATOM 5696 C C . GLU B 1 224 ? 26.953 24.672 -0.049 1 98.75 224 GLU B C 1
ATOM 5698 O O . GLU B 1 224 ? 27.859 23.953 -0.461 1 98.75 224 GLU B O 1
ATOM 5703 N N . LYS B 1 225 ? 26.922 25.219 1.163 1 98.81 225 LYS B N 1
ATOM 5704 C CA . LYS B 1 225 ? 27.984 24.953 2.131 1 98.81 225 LYS B CA 1
ATOM 5705 C C . LYS B 1 225 ? 28.062 23.453 2.443 1 98.81 225 LYS B C 1
ATOM 5707 O O . LYS B 1 225 ? 29.156 22.891 2.482 1 98.81 225 LYS B O 1
ATOM 5712 N N . GLN B 1 226 ? 26.953 22.812 2.689 1 98.88 226 GLN B N 1
ATOM 5713 C CA . GLN B 1 226 ? 26.906 21.391 3.02 1 98.88 226 GLN B CA 1
ATOM 5714 C C . GLN B 1 226 ? 27.359 20.531 1.835 1 98.88 226 GLN B C 1
ATOM 5716 O O . GLN B 1 226 ? 28 19.5 2.018 1 98.88 226 GLN B O 1
ATOM 5721 N N . ILE B 1 227 ? 27 20.906 0.607 1 98.88 227 ILE B N 1
ATOM 5722 C CA . ILE B 1 227 ? 27.438 20.188 -0.589 1 98.88 227 ILE B CA 1
ATOM 5723 C C . ILE B 1 227 ? 28.953 20.25 -0.704 1 98.88 227 ILE B C 1
ATOM 5725 O O . ILE B 1 227 ? 29.609 19.234 -0.952 1 98.88 227 ILE B O 1
ATOM 5729 N N . ASN B 1 228 ? 29.5 21.438 -0.516 1 98.75 228 ASN B N 1
ATOM 5730 C CA . ASN B 1 228 ? 30.953 21.578 -0.576 1 98.75 228 ASN B CA 1
ATOM 5731 C C . ASN B 1 228 ? 31.641 20.797 0.532 1 98.75 228 ASN B C 1
ATOM 5733 O O . ASN B 1 228 ? 32.719 20.234 0.32 1 98.75 228 ASN B O 1
ATOM 5737 N N . LYS B 1 229 ? 31.062 20.781 1.697 1 98.75 229 LYS B N 1
ATOM 5738 C CA . LYS B 1 229 ? 31.594 19.984 2.795 1 98.75 229 LYS B CA 1
ATOM 5739 C C . LYS B 1 229 ? 31.625 18.5 2.422 1 98.75 229 LYS B C 1
ATOM 5741 O O . LYS B 1 229 ? 32.625 17.828 2.648 1 98.75 229 LYS B O 1
ATOM 5746 N N . ALA B 1 230 ? 30.562 17.984 1.865 1 98.62 230 ALA B N 1
ATOM 5747 C CA . ALA B 1 230 ? 30.5 16.578 1.436 1 98.62 230 ALA B CA 1
ATOM 5748 C C . ALA B 1 230 ? 31.594 16.266 0.427 1 98.62 230 ALA B C 1
ATOM 5750 O O . ALA B 1 230 ? 32.281 15.234 0.531 1 98.62 230 ALA B O 1
ATOM 5751 N N . LYS B 1 231 ? 31.75 17.172 -0.539 1 98.31 231 LYS B N 1
ATOM 5752 C CA . LYS B 1 231 ? 32.812 17 -1.542 1 98.31 231 LYS B CA 1
ATOM 5753 C C . LYS B 1 231 ? 34.188 16.953 -0.894 1 98.31 231 LYS B C 1
ATOM 5755 O O . LYS B 1 231 ? 35.031 16.125 -1.258 1 98.31 231 LYS B O 1
ATOM 5760 N N . SER B 1 232 ? 34.406 17.766 0.025 1 98.44 232 SER B N 1
ATOM 5761 C CA . SER B 1 232 ? 35.688 17.828 0.7 1 98.44 232 SER B CA 1
ATOM 5762 C C . SER B 1 232 ? 35.969 16.562 1.503 1 98.44 232 SER B C 1
ATOM 5764 O O . SER B 1 232 ? 37.125 16.188 1.709 1 98.44 232 SER B O 1
ATOM 5766 N N . GLU B 1 233 ? 34.906 15.914 1.957 1 97.75 233 GLU B N 1
ATOM 5767 C CA . GLU B 1 233 ? 35.031 14.672 2.721 1 97.75 233 GLU B CA 1
ATOM 5768 C C . GLU B 1 233 ? 35.125 13.461 1.797 1 97.75 233 GLU B C 1
ATOM 5770 O O . GLU B 1 233 ? 35.156 12.32 2.262 1 97.75 233 GLU B O 1
ATOM 5775 N N . GLY B 1 234 ? 35.062 13.688 0.501 1 96.75 234 GLY B N 1
ATOM 5776 C CA . GLY B 1 234 ? 35.219 12.625 -0.477 1 96.75 234 GLY B CA 1
ATOM 5777 C C . GLY B 1 234 ? 33.906 11.977 -0.856 1 96.75 234 GLY B C 1
ATOM 5778 O O . GLY B 1 234 ? 33.875 10.938 -1.52 1 96.75 234 GLY B O 1
ATOM 5779 N N . ALA B 1 235 ? 32.812 12.539 -0.407 1 97.62 235 ALA B N 1
ATOM 5780 C CA . ALA B 1 235 ? 31.484 12.008 -0.763 1 97.62 235 ALA B CA 1
ATOM 5781 C C . ALA B 1 235 ? 30.984 12.625 -2.066 1 97.62 235 ALA B C 1
ATOM 5783 O O . ALA B 1 235 ? 31.438 13.703 -2.469 1 97.62 235 ALA B O 1
ATOM 5784 N N . CYS B 1 236 ? 30.125 11.969 -2.719 1 98 236 CYS B N 1
ATOM 5785 C CA . CYS B 1 236 ? 29.547 12.414 -3.98 1 98 236 CYS B CA 1
ATOM 5786 C C . CYS B 1 236 ? 28.141 12.945 -3.777 1 98 236 CYS B C 1
ATOM 5788 O O . CYS B 1 236 ? 27.219 12.172 -3.518 1 98 236 CYS B O 1
ATOM 5790 N N . PRO B 1 237 ? 27.953 14.273 -3.912 1 98.5 237 PRO B N 1
ATOM 5791 C CA . PRO B 1 237 ? 26.594 14.805 -3.865 1 98.5 237 PRO B CA 1
ATOM 5792 C C . PRO B 1 237 ? 25.719 14.305 -5.02 1 98.5 237 PRO B C 1
ATOM 5794 O O . PRO B 1 237 ? 26.094 14.461 -6.184 1 98.5 237 PRO B O 1
ATOM 5797 N N . PHE B 1 238 ? 24.5 13.703 -4.691 1 98.06 238 PHE B N 1
ATOM 5798 C CA . PHE B 1 238 ? 23.734 13.195 -5.824 1 98.06 238 PHE B CA 1
ATOM 5799 C C . PHE B 1 238 ? 22.266 13.531 -5.68 1 98.06 238 PHE B C 1
ATOM 5801 O O . PHE B 1 238 ? 21.516 13.492 -6.656 1 98.06 238 PHE B O 1
ATOM 5808 N N . PHE B 1 239 ? 21.781 13.938 -4.445 1 98.88 239 PHE B N 1
ATOM 5809 C CA . PHE B 1 239 ? 20.344 14.055 -4.215 1 98.88 239 PHE B CA 1
ATOM 5810 C C . PHE B 1 239 ? 20.047 15.172 -3.223 1 98.88 239 PHE B C 1
ATOM 5812 O O . PHE B 1 239 ? 20.578 15.18 -2.111 1 98.88 239 PHE B O 1
ATOM 5819 N N . VAL B 1 240 ? 19.203 16.109 -3.547 1 98.94 240 VAL B N 1
ATOM 5820 C CA . VAL B 1 240 ? 18.688 17.172 -2.678 1 98.94 240 VAL B CA 1
ATOM 5821 C C . VAL B 1 240 ? 17.188 17.031 -2.523 1 98.94 240 VAL B C 1
ATOM 5823 O O . VAL B 1 240 ? 16.453 16.969 -3.516 1 98.94 240 VAL B O 1
ATOM 5826 N N . ASN B 1 241 ? 16.703 16.953 -1.298 1 98.94 241 ASN B N 1
ATOM 5827 C CA . ASN B 1 241 ? 15.289 16.922 -0.982 1 98.94 241 ASN B CA 1
ATOM 5828 C C . ASN B 1 241 ? 14.812 18.25 -0.405 1 98.94 241 ASN B C 1
ATOM 5830 O O . ASN B 1 241 ? 15.227 18.641 0.688 1 98.94 241 ASN B O 1
ATOM 5834 N N . ALA B 1 242 ? 14.023 18.969 -1.131 1 98.94 242 ALA B N 1
ATOM 5835 C CA . ALA B 1 242 ? 13.312 20.125 -0.611 1 98.94 242 ALA B CA 1
ATOM 5836 C C . ALA B 1 242 ? 11.891 19.766 -0.194 1 98.94 242 ALA B C 1
ATOM 5838 O O . ALA B 1 242 ? 11.328 18.781 -0.68 1 98.94 242 ALA B O 1
ATOM 5839 N N . THR B 1 243 ? 11.336 20.531 0.702 1 98.75 243 THR B N 1
ATOM 5840 C CA . THR B 1 243 ? 10.016 20.219 1.23 1 98.75 243 THR B CA 1
ATOM 5841 C C . THR B 1 243 ? 9.039 21.359 0.979 1 98.75 243 THR B C 1
ATOM 5843 O O . THR B 1 243 ? 9.375 22.531 1.189 1 98.75 243 THR B O 1
ATOM 5846 N N . CYS B 1 244 ? 7.918 21.047 0.443 1 98.62 244 CYS B N 1
ATOM 5847 C CA . CYS B 1 244 ? 6.785 21.953 0.365 1 98.62 244 CYS B CA 1
ATOM 5848 C C . CYS B 1 244 ? 5.676 21.531 1.317 1 98.62 244 CYS B C 1
ATOM 5850 O O . CYS B 1 244 ? 4.918 20.609 1.022 1 98.62 244 CYS B O 1
ATOM 5852 N N . GLY B 1 245 ? 5.531 22.344 2.355 1 98 245 GLY B N 1
ATOM 5853 C CA . GLY B 1 245 ? 4.621 21.953 3.424 1 98 245 GLY B CA 1
ATOM 5854 C C . GLY B 1 245 ? 5.254 21.016 4.43 1 98 245 GLY B C 1
ATOM 5855 O O . GLY B 1 245 ? 4.879 19.844 4.512 1 98 245 GLY B O 1
ATOM 5856 N N . THR B 1 246 ? 6.223 21.547 5.223 1 97.12 246 THR B N 1
ATOM 5857 C CA . THR B 1 246 ? 6.801 20.719 6.277 1 97.12 246 THR B CA 1
ATOM 5858 C C . THR B 1 246 ? 5.723 20.25 7.246 1 97.12 246 THR B C 1
ATOM 5860 O O . THR B 1 246 ? 4.703 20.922 7.426 1 97.12 246 THR B O 1
ATOM 5863 N N . THR B 1 247 ? 5.965 19.172 7.883 1 93.62 247 THR B N 1
ATOM 5864 C CA . THR B 1 247 ? 4.953 18.469 8.664 1 93.62 247 THR B CA 1
ATOM 5865 C C . THR B 1 247 ? 4.441 19.344 9.805 1 93.62 247 THR B C 1
ATOM 5867 O O . THR B 1 247 ? 3.238 19.391 10.062 1 93.62 247 THR B O 1
ATOM 5870 N N . VAL B 1 248 ? 5.332 20.031 10.477 1 95.25 248 VAL B N 1
ATOM 5871 C CA . VAL B 1 248 ? 4.945 20.688 11.719 1 95.25 248 VAL B CA 1
ATOM 5872 C C . VAL B 1 248 ? 4.562 22.141 11.445 1 95.25 248 VAL B C 1
ATOM 5874 O O . VAL B 1 248 ? 3.422 22.547 11.68 1 95.25 248 VAL B O 1
ATOM 5877 N N . LEU B 1 249 ? 5.414 22.891 10.781 1 97 249 LEU B N 1
ATOM 5878 C CA . LEU B 1 249 ? 5.191 24.328 10.625 1 97 249 LEU B CA 1
ATOM 5879 C C . LEU B 1 249 ? 4.496 24.625 9.305 1 97 249 LEU B C 1
ATOM 5881 O O . LEU B 1 249 ? 3.963 25.734 9.117 1 97 249 LEU B O 1
ATOM 5885 N N . GLY B 1 250 ? 4.504 23.688 8.406 1 97.56 250 GLY B N 1
ATOM 5886 C CA . GLY B 1 250 ? 3.93 23.953 7.098 1 97.56 250 GLY B CA 1
ATOM 5887 C C . GLY B 1 250 ? 4.77 24.891 6.25 1 97.56 250 GLY B C 1
ATOM 5888 O O . GLY B 1 250 ? 4.23 25.656 5.453 1 97.56 250 GLY B O 1
ATOM 5889 N N . ALA B 1 251 ? 6.039 24.828 6.352 1 98.19 251 ALA B N 1
ATOM 5890 C CA . ALA B 1 251 ? 6.941 25.734 5.641 1 98.19 251 ALA B CA 1
ATOM 5891 C C . ALA B 1 251 ? 7.184 25.25 4.211 1 98.19 251 ALA B C 1
ATOM 5893 O O . ALA B 1 251 ? 7.148 24.062 3.938 1 98.19 251 ALA B O 1
ATOM 5894 N N . PHE B 1 252 ? 7.445 26.219 3.299 1 98.75 252 PHE B N 1
ATOM 5895 C CA . PHE B 1 252 ? 7.789 25.938 1.908 1 98.75 252 PHE B CA 1
ATOM 5896 C C . PHE B 1 252 ? 9.219 26.375 1.608 1 98.75 252 PHE B C 1
ATOM 5898 O O . PHE B 1 252 ? 9.547 27.562 1.68 1 98.75 252 PHE B O 1
ATOM 5905 N N . ASP B 1 253 ? 10.07 25.453 1.27 1 98.88 253 ASP B N 1
ATOM 5906 C CA . ASP B 1 253 ? 11.445 25.766 0.925 1 98.88 253 ASP B CA 1
ATOM 5907 C C . ASP B 1 253 ? 11.508 26.656 -0.319 1 98.88 253 ASP B C 1
ATOM 5909 O O . ASP B 1 253 ? 10.625 26.594 -1.172 1 98.88 253 ASP B O 1
ATOM 5913 N N . PRO B 1 254 ? 12.531 27.547 -0.404 1 98.81 254 PRO B N 1
ATOM 5914 C CA . PRO B 1 254 ? 12.664 28.406 -1.587 1 98.81 254 PRO B CA 1
ATOM 5915 C C . PRO B 1 254 ? 13.156 27.641 -2.814 1 98.81 254 PRO B C 1
ATOM 5917 O O . PRO B 1 254 ? 14.352 27.656 -3.121 1 98.81 254 PRO B O 1
ATOM 5920 N N . LEU B 1 255 ? 12.281 27.094 -3.625 1 98.88 255 LEU B N 1
ATOM 5921 C CA . LEU B 1 255 ? 12.562 26.109 -4.656 1 98.88 255 LEU B CA 1
ATOM 5922 C C . LEU B 1 255 ? 13.422 26.703 -5.762 1 98.88 255 LEU B C 1
ATOM 5924 O O . LEU B 1 255 ? 14.297 26.016 -6.305 1 98.88 255 LEU B O 1
ATOM 5928 N N . VAL B 1 256 ? 13.219 27.969 -6.152 1 98.88 256 VAL B N 1
ATOM 5929 C CA . VAL B 1 256 ? 13.984 28.594 -7.227 1 98.88 256 VAL B CA 1
ATOM 5930 C C . VAL B 1 256 ? 15.461 28.609 -6.855 1 98.88 256 VAL B C 1
ATOM 5932 O O . VAL B 1 256 ? 16.312 28.188 -7.645 1 98.88 256 VAL B O 1
ATOM 5935 N N . ASP B 1 257 ? 15.766 29.062 -5.648 1 98.88 257 ASP B N 1
ATOM 5936 C CA . ASP B 1 257 ? 17.141 29.172 -5.184 1 98.88 257 ASP B CA 1
ATOM 5937 C C . ASP B 1 257 ? 17.766 27.797 -5.008 1 98.88 257 ASP B C 1
ATOM 5939 O O . ASP B 1 257 ? 18.953 27.594 -5.305 1 98.88 257 ASP B O 1
ATOM 5943 N N . VAL B 1 258 ? 17.016 26.875 -4.484 1 98.88 258 VAL B N 1
ATOM 5944 C CA . VAL B 1 258 ? 17.516 25.516 -4.297 1 98.88 258 VAL B CA 1
ATOM 5945 C C . VAL B 1 258 ? 17.828 24.891 -5.652 1 98.88 258 VAL B C 1
ATOM 5947 O O . VAL B 1 258 ? 18.844 24.203 -5.805 1 98.88 258 VAL B O 1
ATOM 5950 N N . ALA B 1 259 ? 16.922 25.078 -6.625 1 98.88 259 ALA B N 1
ATOM 5951 C CA . ALA B 1 259 ? 17.141 24.562 -7.98 1 98.88 259 ALA B CA 1
ATOM 5952 C C . ALA B 1 259 ? 18.438 25.094 -8.562 1 98.88 259 ALA B C 1
ATOM 5954 O O . ALA B 1 259 ? 19.172 24.359 -9.234 1 98.88 259 ALA B O 1
ATOM 5955 N N . ASP B 1 260 ? 18.719 26.406 -8.352 1 98.81 260 ASP B N 1
ATOM 5956 C CA . ASP B 1 260 ? 19.969 27.016 -8.828 1 98.81 260 ASP B CA 1
ATOM 5957 C C . ASP B 1 260 ? 21.188 26.266 -8.266 1 98.81 260 ASP B C 1
ATOM 5959 O O . ASP B 1 260 ? 22.125 25.969 -9 1 98.81 260 ASP B O 1
ATOM 5963 N N . VAL B 1 261 ? 21.172 25.984 -6.969 1 98.81 261 VAL B N 1
ATOM 5964 C CA . VAL B 1 261 ? 22.266 25.297 -6.316 1 98.81 261 VAL B CA 1
ATOM 5965 C C . VAL B 1 261 ? 22.406 23.891 -6.898 1 98.81 261 VAL B C 1
ATOM 5967 O O . VAL B 1 261 ? 23.516 23.438 -7.191 1 98.81 261 VAL B O 1
ATOM 5970 N N . CYS B 1 262 ? 21.281 23.156 -7.066 1 98.81 262 CYS B N 1
ATOM 5971 C CA . CYS B 1 262 ? 21.297 21.812 -7.605 1 98.81 262 CYS B CA 1
ATOM 5972 C C . CYS B 1 262 ? 21.906 21.781 -9.008 1 98.81 262 CYS B C 1
ATOM 5974 O O . CYS B 1 262 ? 22.703 20.906 -9.328 1 98.81 262 CYS B O 1
ATOM 5976 N N . GLU B 1 263 ? 21.516 22.75 -9.844 1 98.31 263 GLU B N 1
ATOM 5977 C CA . GLU B 1 263 ? 22.031 22.828 -11.203 1 98.31 263 GLU B CA 1
ATOM 5978 C C . GLU B 1 263 ? 23.531 23.094 -11.219 1 98.31 263 GLU B C 1
ATOM 5980 O O . GLU B 1 263 ? 24.266 22.469 -11.992 1 98.31 263 GLU B O 1
ATOM 5985 N N . ARG B 1 264 ? 24 23.953 -10.383 1 98.19 264 ARG B N 1
ATOM 5986 C CA . ARG B 1 264 ? 25.422 24.297 -10.32 1 98.19 264 ARG B CA 1
ATOM 5987 C C . ARG B 1 264 ? 26.25 23.078 -9.938 1 98.19 264 ARG B C 1
ATOM 5989 O O . ARG B 1 264 ? 27.375 22.906 -10.414 1 98.19 264 ARG B O 1
ATOM 5996 N N . HIS B 1 265 ? 25.734 22.203 -9.133 1 98.19 265 HIS B N 1
ATOM 5997 C CA . HIS B 1 265 ? 26.516 21.094 -8.594 1 98.19 265 HIS B CA 1
ATOM 5998 C C . HIS B 1 265 ? 26.125 19.766 -9.227 1 98.19 265 HIS B C 1
ATOM 6000 O O . HIS B 1 265 ? 26.688 18.734 -8.891 1 98.19 265 HIS B O 1
ATOM 6006 N N . GLY B 1 266 ? 25.125 19.75 -10.117 1 97.69 266 GLY B N 1
ATOM 6007 C CA . GLY B 1 266 ? 24.703 18.547 -10.828 1 97.69 266 GLY B CA 1
ATOM 6008 C C . GLY B 1 266 ? 23.984 17.547 -9.938 1 97.69 266 GLY B C 1
ATOM 6009 O O . GLY B 1 266 ? 24.109 16.344 -10.133 1 97.69 266 GLY B O 1
ATOM 6010 N N . ALA B 1 267 ? 23.297 17.984 -8.891 1 98.56 267 ALA B N 1
ATOM 6011 C CA . ALA B 1 267 ? 22.547 17.109 -7.98 1 98.56 267 ALA B CA 1
ATOM 6012 C C . ALA B 1 267 ? 21.094 16.984 -8.414 1 98.56 267 ALA B C 1
ATOM 6014 O O . ALA B 1 267 ? 20.5 17.938 -8.922 1 98.56 267 ALA B O 1
ATOM 6015 N N . TRP B 1 268 ? 20.531 15.773 -8.289 1 98.88 268 TRP B N 1
ATOM 6016 C CA . TRP B 1 268 ? 19.109 15.547 -8.523 1 98.88 268 TRP B CA 1
ATOM 6017 C C . TRP B 1 268 ? 18.25 16.391 -7.586 1 98.88 268 TRP B C 1
ATOM 6019 O O . TRP B 1 268 ? 18.469 16.391 -6.371 1 98.88 268 TRP B O 1
ATOM 6029 N N . PHE B 1 269 ? 17.328 17.125 -8.102 1 98.94 269 PHE B N 1
ATOM 6030 C CA . PHE B 1 269 ? 16.469 18.016 -7.324 1 98.94 269 PHE B CA 1
ATOM 6031 C C . PHE B 1 269 ? 15.094 17.391 -7.137 1 98.94 269 PHE B C 1
ATOM 6033 O O . PHE B 1 269 ? 14.289 17.359 -8.07 1 98.94 269 PHE B O 1
ATOM 6040 N N . HIS B 1 270 ? 14.781 16.922 -5.941 1 98.94 270 HIS B N 1
ATOM 6041 C CA . HIS B 1 270 ? 13.484 16.359 -5.582 1 98.94 270 HIS B CA 1
ATOM 6042 C C . HIS B 1 270 ? 12.711 17.297 -4.668 1 98.94 270 HIS B C 1
ATOM 6044 O O . HIS B 1 270 ? 13.289 17.922 -3.783 1 98.94 270 HIS B O 1
ATOM 6050 N N . VAL B 1 271 ? 11.414 17.375 -4.898 1 98.94 271 VAL B N 1
ATOM 6051 C CA . VAL B 1 271 ? 10.547 18.141 -4.012 1 98.94 271 VAL B CA 1
ATOM 6052 C C . VAL B 1 271 ? 9.539 17.219 -3.342 1 98.94 271 VAL B C 1
ATOM 6054 O O . VAL B 1 271 ? 8.68 16.641 -4.012 1 98.94 271 VAL B O 1
ATOM 6057 N N . ASP B 1 272 ? 9.664 17.062 -2.033 1 98.88 272 ASP B N 1
ATOM 6058 C CA . ASP B 1 272 ? 8.617 16.438 -1.228 1 98.88 272 ASP B CA 1
ATOM 6059 C C . ASP B 1 272 ? 7.445 17.391 -1.016 1 98.88 272 ASP B C 1
ATOM 6061 O O . ASP B 1 272 ? 7.434 18.156 -0.059 1 98.88 272 ASP B O 1
ATOM 6065 N N . ALA B 1 273 ? 6.496 17.297 -1.851 1 98.81 273 ALA B N 1
ATOM 6066 C CA . ALA B 1 273 ? 5.262 18.062 -1.745 1 98.81 273 ALA B CA 1
ATOM 6067 C C . ALA B 1 273 ? 4.094 17.188 -1.324 1 98.81 273 ALA B C 1
ATOM 6069 O O . ALA B 1 273 ? 2.955 17.406 -1.746 1 98.81 273 ALA B O 1
ATOM 6070 N N . ALA B 1 274 ? 4.371 16.156 -0.555 1 98.19 274 ALA B N 1
ATOM 6071 C CA . ALA B 1 274 ? 3.316 15.258 -0.099 1 98.19 274 ALA B CA 1
ATOM 6072 C C . ALA B 1 274 ? 2.193 16.031 0.584 1 98.19 274 ALA B C 1
ATOM 6074 O O . ALA B 1 274 ? 1.014 15.742 0.373 1 98.19 274 ALA B O 1
ATOM 6075 N N . TRP B 1 275 ? 2.547 16.969 1.354 1 97.75 275 TRP B N 1
ATOM 6076 C CA . TRP B 1 275 ? 1.571 17.734 2.131 1 97.75 275 TRP B CA 1
ATOM 6077 C C . TRP B 1 275 ? 1.173 19 1.4 1 97.75 275 TRP B C 1
ATOM 6079 O O . TRP B 1 275 ? -0.013 19.25 1.172 1 97.75 275 TRP B O 1
ATOM 6089 N N . GLY B 1 276 ? 2.062 19.766 0.886 1 98.38 276 GLY B N 1
ATOM 6090 C CA . GLY B 1 276 ? 1.79 21.094 0.363 1 98.38 276 GLY B CA 1
ATOM 6091 C C . GLY B 1 276 ? 1.447 21.094 -1.115 1 98.38 276 GLY B C 1
ATOM 6092 O O . GLY B 1 276 ? 1.034 22.109 -1.661 1 98.38 276 GLY B O 1
ATOM 6093 N N . GLY B 1 277 ? 1.52 19.953 -1.834 1 98.56 277 GLY B N 1
ATOM 6094 C CA . GLY B 1 277 ? 1.376 19.891 -3.279 1 98.56 277 GLY B CA 1
ATOM 6095 C C . GLY B 1 277 ? 0.017 20.359 -3.764 1 98.56 277 GLY B C 1
ATOM 6096 O O . GLY B 1 277 ? -0.088 21 -4.812 1 98.56 277 GLY B O 1
ATOM 6097 N N . SER B 1 278 ? -1.032 20.172 -2.99 1 98.31 278 SER B N 1
ATOM 6098 C CA . SER B 1 278 ? -2.395 20.453 -3.426 1 98.31 278 SER B CA 1
ATOM 6099 C C . SER B 1 278 ? -2.643 21.969 -3.502 1 98.31 278 SER B C 1
ATOM 6101 O O . SER B 1 278 ? -3.627 22.406 -4.098 1 98.31 278 SER B O 1
ATOM 6103 N N . ALA B 1 279 ? -1.734 22.734 -2.986 1 98.62 279 ALA B N 1
ATOM 6104 C CA . ALA B 1 279 ? -1.835 24.188 -3.154 1 98.62 279 ALA B CA 1
ATOM 6105 C C . ALA B 1 279 ? -1.713 24.578 -4.625 1 98.62 279 ALA B C 1
ATOM 6107 O O . ALA B 1 279 ? -2.119 25.672 -5.016 1 98.62 279 ALA B O 1
ATOM 6108 N N . LEU B 1 280 ? -1.208 23.719 -5.461 1 98.75 280 LEU B N 1
ATOM 6109 C CA . LEU B 1 280 ? -1.072 23.969 -6.895 1 98.75 280 LEU B CA 1
ATOM 6110 C C . LEU B 1 280 ? -2.439 24.141 -7.551 1 98.75 280 LEU B C 1
ATOM 6112 O O . LEU B 1 280 ? -2.547 24.719 -8.633 1 98.75 280 LEU B O 1
ATOM 6116 N N . LEU B 1 281 ? -3.494 23.625 -6.918 1 98.44 281 LEU B N 1
ATOM 6117 C CA . LEU B 1 281 ? -4.84 23.703 -7.473 1 98.44 281 LEU B CA 1
ATOM 6118 C C . LEU B 1 281 ? -5.41 25.109 -7.301 1 98.44 281 LEU B C 1
ATOM 6120 O O . LEU B 1 281 ? -6.363 25.484 -7.988 1 98.44 281 LEU B O 1
ATOM 6124 N N . SER B 1 282 ? -4.863 25.875 -6.402 1 98.5 282 SER B N 1
ATOM 6125 C CA . SER B 1 282 ? -5.402 27.188 -6.078 1 98.5 282 SER B CA 1
ATOM 6126 C C . SER B 1 282 ? -4.695 28.281 -6.871 1 98.5 282 SER B C 1
ATOM 6128 O O . SER B 1 282 ? -3.479 28.438 -6.77 1 98.5 282 SER B O 1
ATOM 6130 N N . ARG B 1 283 ? -5.43 29.141 -7.625 1 96.88 283 ARG B N 1
ATOM 6131 C CA . ARG B 1 283 ? -4.855 30.281 -8.32 1 96.88 283 ARG B CA 1
ATOM 6132 C C . ARG B 1 283 ? -4.309 31.312 -7.328 1 96.88 283 ARG B C 1
ATOM 6134 O O . ARG B 1 283 ? -3.367 32.031 -7.645 1 96.88 283 ARG B O 1
ATOM 6141 N N . ARG B 1 284 ? -4.762 31.234 -6.117 1 97.81 284 ARG B N 1
ATOM 6142 C CA . ARG B 1 284 ? -4.391 32.188 -5.086 1 97.81 284 ARG B CA 1
ATOM 6143 C C . ARG B 1 284 ? -3.123 31.766 -4.359 1 97.81 284 ARG B C 1
ATOM 6145 O O . ARG B 1 284 ? -2.342 32.594 -3.908 1 97.81 284 ARG B O 1
ATOM 6152 N N . HIS B 1 285 ? -2.934 30.5 -4.242 1 98.31 285 HIS B N 1
ATOM 6153 C CA . HIS B 1 285 ? -1.91 30.062 -3.305 1 98.31 285 HIS B CA 1
ATOM 6154 C C . HIS B 1 285 ? -0.819 29.266 -4.016 1 98.31 285 HIS B C 1
ATOM 6156 O O . HIS B 1 285 ? 0.203 28.922 -3.414 1 98.31 285 HIS B O 1
ATOM 6162 N N . ARG B 1 286 ? -0.932 28.953 -5.297 1 98 286 ARG B N 1
ATOM 6163 C CA . ARG B 1 286 ? 0.024 28.125 -6.035 1 98 286 ARG B CA 1
ATOM 6164 C C . ARG B 1 286 ? 1.414 28.75 -6.012 1 98 286 ARG B C 1
ATOM 6166 O O . ARG B 1 286 ? 2.416 28.062 -6.211 1 98 286 ARG B O 1
ATOM 6173 N N . HIS B 1 287 ? 1.528 30.125 -5.742 1 98.25 287 HIS B N 1
ATOM 6174 C CA . HIS B 1 287 ? 2.812 30.812 -5.711 1 98.25 287 HIS B CA 1
ATOM 6175 C C . HIS B 1 287 ? 3.711 30.266 -4.609 1 98.25 287 HIS B C 1
ATOM 6177 O O . HIS B 1 287 ? 4.93 30.422 -4.656 1 98.25 287 HIS B O 1
ATOM 6183 N N . LEU B 1 288 ? 3.158 29.641 -3.566 1 98.56 288 LEU B N 1
ATOM 6184 C CA . LEU B 1 288 ? 3.928 29.031 -2.49 1 98.56 288 LEU B CA 1
ATOM 6185 C C . LEU B 1 288 ? 4.891 27.984 -3.041 1 98.56 288 LEU B C 1
ATOM 6187 O O . LEU B 1 288 ? 5.902 27.672 -2.41 1 98.56 288 LEU B O 1
ATOM 6191 N N . LEU B 1 289 ? 4.562 27.422 -4.262 1 98.81 289 LEU B N 1
ATOM 6192 C CA . LEU B 1 289 ? 5.375 26.359 -4.855 1 98.81 289 LEU B CA 1
ATOM 6193 C C . LEU B 1 289 ? 6.137 26.875 -6.07 1 98.81 289 LEU B C 1
ATOM 6195 O O . LEU B 1 289 ? 6.535 26.094 -6.938 1 98.81 289 LEU B O 1
ATOM 6199 N N . ARG B 1 290 ? 6.332 28.188 -6.133 1 98.56 290 ARG B N 1
ATOM 6200 C CA . ARG B 1 290 ? 7.09 28.766 -7.23 1 98.56 290 ARG B CA 1
ATOM 6201 C C . ARG B 1 290 ? 8.438 28.078 -7.402 1 98.56 290 ARG B C 1
ATOM 6203 O O . ARG B 1 290 ? 9.195 27.938 -6.438 1 98.56 290 ARG B O 1
ATOM 6210 N N . GLY B 1 291 ? 8.758 27.641 -8.617 1 98.75 291 GLY B N 1
ATOM 6211 C CA . GLY B 1 291 ? 10.016 26.969 -8.922 1 98.75 291 GLY B CA 1
ATOM 6212 C C . GLY B 1 291 ? 9.898 25.469 -8.977 1 98.75 291 GLY B C 1
ATOM 6213 O O . GLY B 1 291 ? 10.852 24.766 -9.359 1 98.75 291 GLY B O 1
ATOM 6214 N N . ILE B 1 292 ? 8.727 24.906 -8.719 1 98.88 292 ILE B N 1
ATOM 6215 C CA . ILE B 1 292 ? 8.547 23.453 -8.617 1 98.88 292 ILE B CA 1
ATOM 6216 C C . ILE B 1 292 ? 8.734 22.812 -9.984 1 98.88 292 ILE B C 1
ATOM 6218 O O . ILE B 1 292 ? 9.109 21.641 -10.086 1 98.88 292 ILE B O 1
ATOM 6222 N N . ASP B 1 293 ? 8.453 23.5 -11.078 1 98.69 293 ASP B N 1
ATOM 6223 C CA . ASP B 1 293 ? 8.586 22.984 -12.438 1 98.69 293 ASP B CA 1
ATOM 6224 C C . ASP B 1 293 ? 10.039 22.688 -12.773 1 98.69 293 ASP B C 1
ATOM 6226 O O . ASP B 1 293 ? 10.328 22 -13.75 1 98.69 293 ASP B O 1
ATOM 6230 N N . ARG B 1 294 ? 10.953 23.188 -11.93 1 98.69 294 ARG B N 1
ATOM 6231 C CA . ARG B 1 294 ? 12.375 22.953 -12.172 1 98.69 294 ARG B CA 1
ATOM 6232 C C . ARG B 1 294 ? 12.844 21.672 -11.508 1 98.69 294 ARG B C 1
ATOM 6234 O O . ARG B 1 294 ? 13.977 21.219 -11.727 1 98.69 294 ARG B O 1
ATOM 6241 N N . ALA B 1 295 ? 12.039 21.031 -10.695 1 98.88 295 ALA B N 1
ATOM 6242 C CA . ALA B 1 295 ? 12.391 19.797 -10.008 1 98.88 295 ALA B CA 1
ATOM 6243 C C . ALA B 1 295 ? 12.539 18.641 -10.992 1 98.88 295 ALA B C 1
ATOM 6245 O O . ALA B 1 295 ? 11.922 18.656 -12.062 1 98.88 295 ALA B O 1
ATOM 6246 N N . ASP B 1 296 ? 13.375 17.672 -10.648 1 98.88 296 ASP B N 1
ATOM 6247 C CA . ASP B 1 296 ? 13.477 16.438 -11.422 1 98.88 296 ASP B CA 1
ATOM 6248 C C . ASP B 1 296 ? 12.336 15.477 -11.078 1 98.88 296 ASP B C 1
ATOM 6250 O O . ASP B 1 296 ? 11.891 14.711 -11.93 1 98.88 296 ASP B O 1
ATOM 6254 N N . SER B 1 297 ? 11.914 15.492 -9.898 1 98.94 297 SER B N 1
ATOM 6255 C CA . SER B 1 297 ? 10.812 14.648 -9.445 1 98.94 297 SER B CA 1
ATOM 6256 C C . SER B 1 297 ? 10.031 15.305 -8.312 1 98.94 297 SER B C 1
ATOM 6258 O O . SER B 1 297 ? 10.562 16.172 -7.617 1 98.94 297 SER B O 1
ATOM 6260 N N . VAL B 1 298 ? 8.766 14.93 -8.133 1 98.94 298 VAL B N 1
ATOM 6261 C CA . VAL B 1 298 ? 7.867 15.492 -7.125 1 98.94 298 VAL B CA 1
ATOM 6262 C C . VAL B 1 298 ? 7.031 14.383 -6.5 1 98.94 298 VAL B C 1
ATOM 6264 O O . VAL B 1 298 ? 6.508 13.516 -7.203 1 98.94 298 VAL B O 1
ATOM 6267 N N . ALA B 1 299 ? 6.969 14.328 -5.172 1 98.81 299 ALA B N 1
ATOM 6268 C CA . ALA B 1 299 ? 6.004 13.5 -4.445 1 98.81 299 ALA B CA 1
ATOM 6269 C C . ALA B 1 299 ? 4.777 14.32 -4.047 1 98.81 299 ALA B C 1
ATOM 6271 O O . ALA B 1 299 ? 4.91 15.406 -3.469 1 98.81 299 ALA B O 1
ATOM 6272 N N . TRP B 1 300 ? 3.59 13.836 -4.344 1 98.69 300 TRP B N 1
ATOM 6273 C CA . TRP B 1 300 ? 2.344 14.555 -4.094 1 98.69 300 TRP B CA 1
ATOM 6274 C C . TRP B 1 300 ? 1.276 13.617 -3.545 1 98.69 300 TRP B C 1
ATOM 6276 O O . TRP B 1 300 ? 0.916 12.633 -4.191 1 98.69 300 TRP B O 1
ATOM 6286 N N . ASN B 1 301 ? 0.722 13.891 -2.297 1 97.94 301 ASN B N 1
ATOM 6287 C CA . ASN B 1 301 ? -0.3 13.055 -1.677 1 97.94 301 ASN B CA 1
ATOM 6288 C C . ASN B 1 301 ? -1.678 13.703 -1.748 1 97.94 301 ASN B C 1
ATOM 6290 O O . ASN B 1 301 ? -2.094 14.398 -0.814 1 97.94 301 ASN B O 1
ATOM 6294 N N . PRO B 1 302 ? -2.506 13.336 -2.711 1 97.62 302 PRO B N 1
ATOM 6295 C CA . PRO B 1 302 ? -3.877 13.852 -2.75 1 97.62 302 PRO B CA 1
ATOM 6296 C C . PRO B 1 302 ? -4.715 13.391 -1.558 1 97.62 302 PRO B C 1
ATOM 6298 O O . PRO B 1 302 ? -5.766 13.977 -1.277 1 97.62 302 PRO B O 1
ATOM 6301 N N . HIS B 1 303 ? -4.281 12.328 -0.827 1 96.5 303 HIS B N 1
ATOM 6302 C CA . HIS B 1 303 ? -5.066 11.906 0.329 1 96.5 303 HIS B CA 1
ATOM 6303 C C . HIS B 1 303 ? -4.867 12.852 1.506 1 96.5 303 HIS B C 1
ATOM 6305 O O . HIS B 1 303 ? -5.578 12.766 2.508 1 96.5 303 HIS B O 1
ATOM 6311 N N . LYS B 1 304 ? -3.875 13.711 1.396 1 95.62 304 LYS B N 1
ATOM 6312 C CA . LYS B 1 304 ? -3.738 14.852 2.299 1 95.62 304 LYS B CA 1
ATOM 6313 C C . LYS B 1 304 ? -4.391 16.094 1.712 1 95.62 304 LYS B C 1
ATOM 6315 O O . LYS B 1 304 ? -4.199 16.406 0.535 1 95.62 304 LYS B O 1
ATOM 6320 N N . MET B 1 305 ? -5.184 16.781 2.418 1 94.56 305 MET B N 1
ATOM 6321 C CA . MET B 1 305 ? -5.805 18.047 2.084 1 94.56 305 MET B CA 1
ATOM 6322 C C . MET B 1 305 ? -7.004 17.844 1.164 1 94.56 305 MET B C 1
ATOM 6324 O O . MET B 1 305 ? -8.039 18.5 1.336 1 94.56 305 MET B O 1
ATOM 6328 N N . LEU B 1 306 ? -6.914 16.922 0.166 1 96.25 306 LEU B N 1
ATOM 6329 C CA . LEU B 1 306 ? -7.969 16.828 -0.838 1 96.25 306 LEU B CA 1
ATOM 6330 C C . LEU B 1 306 ? -9.016 15.789 -0.428 1 96.25 306 LEU B C 1
ATOM 6332 O O . LEU B 1 306 ? -10.086 15.711 -1.03 1 96.25 306 LEU B O 1
ATOM 6336 N N . MET B 1 307 ? -8.742 14.93 0.486 1 95.12 307 MET B N 1
ATOM 6337 C CA . MET B 1 307 ? -9.711 14.008 1.07 1 95.12 307 MET B CA 1
ATOM 6338 C C . MET B 1 307 ? -10 12.852 0.12 1 95.12 307 MET B C 1
ATOM 6340 O O . MET B 1 307 ? -11.141 12.398 0.015 1 95.12 307 MET B O 1
ATOM 6344 N N . THR B 1 308 ? -9.031 12.477 -0.66 1 96.75 308 THR B N 1
ATOM 6345 C CA . THR B 1 308 ? -9.227 11.32 -1.532 1 96.75 308 THR B CA 1
ATOM 6346 C C . THR B 1 308 ? -9.312 10.031 -0.716 1 96.75 308 THR B C 1
ATOM 6348 O O . THR B 1 308 ? -9.867 9.031 -1.181 1 96.75 308 THR B O 1
ATOM 6351 N N . GLY B 1 309 ? -8.812 10.055 0.527 1 95.38 309 GLY B N 1
ATOM 6352 C CA . GLY B 1 309 ? -8.727 8.867 1.366 1 95.38 309 GLY B CA 1
ATOM 6353 C C . GLY B 1 309 ? -7.391 8.156 1.258 1 95.38 309 GLY B C 1
ATOM 6354 O O . GLY B 1 309 ? -6.785 8.125 0.184 1 95.38 309 GLY B O 1
ATOM 6355 N N . LEU B 1 310 ? -6.953 7.527 2.354 1 93.56 310 LEU B N 1
ATOM 6356 C CA . LEU B 1 310 ? -5.691 6.797 2.428 1 93.56 310 LEU B CA 1
ATOM 6357 C C . LEU B 1 310 ? -5.781 5.484 1.66 1 93.56 310 LEU B C 1
ATOM 6359 O O . LEU B 1 310 ? -6.777 4.766 1.764 1 93.56 310 LEU B O 1
ATOM 6363 N N . GLN B 1 311 ? -4.785 5.121 0.837 1 93 311 GLN B N 1
ATOM 6364 C CA . GLN B 1 311 ? -3.65 5.969 0.478 1 93 311 GLN B CA 1
ATOM 6365 C C . GLN B 1 311 ? -3.727 6.395 -0.985 1 93 311 GLN B C 1
ATOM 6367 O O . GLN B 1 311 ? -4.262 5.668 -1.823 1 93 311 GLN B O 1
ATOM 6372 N N . CYS B 1 312 ? -3.426 7.469 -1.276 1 96.69 312 CYS B N 1
ATOM 6373 C CA . CYS B 1 312 ? -3.293 8.031 -2.615 1 96.69 312 CYS B CA 1
ATOM 6374 C C . CYS B 1 312 ? -2.08 8.953 -2.705 1 96.69 312 CYS B C 1
ATOM 6376 O O . CYS B 1 312 ? -2.123 10.094 -2.24 1 96.69 312 CYS B O 1
ATOM 6378 N N . SER B 1 313 ? -0.994 8.438 -3.217 1 97.25 313 SER B N 1
ATOM 6379 C CA . SER B 1 313 ? 0.276 9.156 -3.311 1 97.25 313 SER B CA 1
ATOM 6380 C C . SER B 1 313 ? 0.883 9.023 -4.703 1 97.25 313 SER B C 1
ATOM 6382 O O . SER B 1 313 ? 1.058 7.914 -5.207 1 97.25 313 SER B O 1
ATOM 6384 N N . ALA B 1 314 ? 1.166 10.117 -5.332 1 98.31 314 ALA B N 1
ATOM 6385 C CA . ALA B 1 314 ? 1.745 10.117 -6.676 1 98.31 314 ALA B CA 1
ATOM 6386 C C . ALA B 1 314 ? 3.23 10.461 -6.629 1 98.31 314 ALA B C 1
ATOM 6388 O O . ALA B 1 314 ? 3.645 11.367 -5.898 1 98.31 314 ALA B O 1
ATOM 6389 N N . PHE B 1 315 ? 4.008 9.688 -7.266 1 98.75 315 PHE B N 1
ATOM 6390 C CA . PHE B 1 315 ? 5.402 10 -7.57 1 98.75 315 PHE B CA 1
ATOM 6391 C C . PHE B 1 315 ? 5.566 10.391 -9.031 1 98.75 315 PHE B C 1
ATOM 6393 O O . PHE B 1 315 ? 5.316 9.578 -9.93 1 98.75 315 PHE B O 1
ATOM 6400 N N . LEU B 1 316 ? 5.977 11.602 -9.258 1 98.88 316 LEU B N 1
ATOM 6401 C CA . LEU B 1 316 ? 5.992 12.164 -10.602 1 98.88 316 LEU B CA 1
ATOM 6402 C C . LEU B 1 316 ? 7.418 12.492 -11.039 1 98.88 316 LEU B C 1
ATOM 6404 O O . LEU B 1 316 ? 8.234 12.945 -10.227 1 98.88 316 LEU B O 1
ATOM 6408 N N . LEU B 1 317 ? 7.723 12.273 -12.305 1 98.62 317 LEU B N 1
ATOM 6409 C CA . LEU B 1 317 ? 9.031 12.539 -12.898 1 98.62 317 LEU B CA 1
ATOM 6410 C C . LEU B 1 317 ? 8.906 13.477 -14.094 1 98.62 317 LEU B C 1
ATOM 6412 O O . LEU B 1 317 ? 8 13.32 -14.922 1 98.62 317 LEU B O 1
ATOM 6416 N N . ARG B 1 318 ? 9.805 14.391 -14.172 1 98.44 318 ARG B N 1
ATOM 6417 C CA . ARG B 1 318 ? 9.891 15.25 -15.344 1 98.44 318 ARG B CA 1
ATOM 6418 C C . ARG B 1 318 ? 10.445 14.492 -16.547 1 98.44 318 ARG B C 1
ATOM 6420 O O . ARG B 1 318 ? 10.055 14.742 -17.688 1 98.44 318 ARG B O 1
ATOM 6427 N N . ASP B 1 319 ? 11.328 13.539 -16.297 1 97.56 319 ASP B N 1
ATOM 6428 C CA . ASP B 1 319 ? 11.953 12.703 -17.312 1 97.56 319 ASP B CA 1
ATOM 6429 C C . ASP B 1 319 ? 10.922 11.875 -18.062 1 97.56 319 ASP B C 1
ATOM 6431 O O . ASP B 1 319 ? 9.984 11.344 -17.453 1 97.56 319 ASP B O 1
ATOM 6435 N N . SER B 1 320 ? 11.047 11.773 -19.359 1 95.56 320 SER B N 1
ATOM 6436 C CA . SER B 1 320 ? 10.117 11.016 -20.188 1 95.56 320 SER B CA 1
ATOM 6437 C C . SER B 1 320 ? 10.836 9.93 -20.984 1 95.56 320 SER B C 1
ATOM 6439 O O . SER B 1 320 ? 10.32 9.445 -21.984 1 95.56 320 SER B O 1
ATOM 6441 N N . SER B 1 321 ? 11.992 9.523 -20.625 1 95.62 321 SER B N 1
ATOM 6442 C CA . SER B 1 321 ? 12.82 8.602 -21.391 1 95.62 321 SER B CA 1
ATOM 6443 C C . SER B 1 321 ? 12.586 7.156 -20.969 1 95.62 321 SER B C 1
ATOM 6445 O O . SER B 1 321 ? 13.281 6.25 -21.422 1 95.62 321 SER B O 1
ATOM 6447 N N . GLY B 1 322 ? 11.711 6.965 -20.094 1 95.06 322 GLY B N 1
ATOM 6448 C CA . GLY B 1 322 ? 11.477 5.625 -19.594 1 95.06 322 GLY B CA 1
ATOM 6449 C C . GLY B 1 322 ? 12.367 5.27 -18.406 1 95.06 322 GLY B C 1
ATOM 6450 O O . GLY B 1 322 ? 12.656 4.094 -18.172 1 95.06 322 GLY B O 1
ATOM 6451 N N . LEU B 1 323 ? 12.789 6.254 -17.656 1 96.69 323 LEU B N 1
ATOM 6452 C CA . LEU B 1 323 ? 13.727 6.109 -16.562 1 96.69 323 LEU B CA 1
ATOM 6453 C C . LEU B 1 323 ? 13.172 5.18 -15.484 1 96.69 323 LEU B C 1
ATOM 6455 O O . LEU B 1 323 ? 13.898 4.336 -14.945 1 96.69 323 LEU B O 1
ATOM 6459 N N . LEU B 1 324 ? 11.883 5.316 -15.148 1 95.94 324 LEU B N 1
ATOM 6460 C CA . LEU B 1 324 ? 11.258 4.477 -14.133 1 95.94 324 LEU B CA 1
ATOM 6461 C C . LEU B 1 324 ? 11.328 3.004 -14.523 1 95.94 324 LEU B C 1
ATOM 6463 O O . LEU B 1 324 ? 11.664 2.152 -13.695 1 95.94 324 LEU B O 1
ATOM 6467 N N . GLN B 1 325 ? 10.992 2.709 -15.742 1 94.25 325 GLN B N 1
ATOM 6468 C CA . GLN B 1 325 ? 11.008 1.337 -16.234 1 94.25 325 GLN B CA 1
ATOM 6469 C C . GLN B 1 325 ? 12.414 0.755 -16.219 1 94.25 325 GLN B C 1
ATOM 6471 O O . GLN B 1 325 ? 12.617 -0.38 -15.781 1 94.25 325 GLN B O 1
ATOM 6476 N N . ARG B 1 326 ? 13.391 1.495 -16.703 1 94.94 326 ARG B N 1
ATOM 6477 C CA . ARG B 1 326 ? 14.766 1.011 -16.75 1 94.94 326 ARG B CA 1
ATOM 6478 C C . ARG B 1 326 ? 15.312 0.768 -15.352 1 94.94 326 ARG B C 1
ATOM 6480 O O . ARG B 1 326 ? 16.062 -0.188 -15.125 1 94.94 326 ARG B O 1
ATOM 6487 N N . CYS B 1 327 ? 14.922 1.593 -14.477 1 95.69 327 CYS B N 1
ATOM 6488 C CA . CYS B 1 327 ? 15.414 1.532 -13.109 1 95.69 327 CYS B CA 1
ATOM 6489 C C . CYS B 1 327 ? 14.883 0.296 -12.391 1 95.69 327 CYS B C 1
ATOM 6491 O O . CYS B 1 327 ? 15.609 -0.339 -11.625 1 95.69 327 CYS B O 1
ATOM 6493 N N . HIS B 1 328 ? 13.648 -0.133 -12.695 1 93.31 328 HIS B N 1
ATOM 6494 C CA . HIS B 1 328 ? 13.008 -1.094 -11.805 1 93.31 328 HIS B CA 1
ATOM 6495 C C . HIS B 1 328 ? 12.695 -2.396 -12.531 1 93.31 328 HIS B C 1
ATOM 6497 O O . HIS B 1 328 ? 12.422 -3.418 -11.891 1 93.31 328 HIS B O 1
ATOM 6503 N N . CYS B 1 329 ? 12.758 -2.512 -13.758 1 90.25 329 CYS B N 1
ATOM 6504 C CA . CYS B 1 329 ? 12.227 -3.615 -14.555 1 90.25 329 CYS B CA 1
ATOM 6505 C C . CYS B 1 329 ? 13.008 -4.898 -14.289 1 90.25 329 CYS B C 1
ATOM 6507 O O . CYS B 1 329 ? 14.227 -4.871 -14.141 1 90.25 329 CYS B O 1
ATOM 6509 N N . ALA B 1 330 ? 12.25 -6.012 -14.258 1 84.12 330 ALA B N 1
ATOM 6510 C CA . ALA B 1 330 ? 12.812 -7.355 -14.195 1 84.12 330 ALA B CA 1
ATOM 6511 C C . ALA B 1 330 ? 12.352 -8.195 -15.383 1 84.12 330 ALA B C 1
ATOM 6513 O O . ALA B 1 330 ? 12.891 -9.273 -15.633 1 84.12 330 ALA B O 1
ATOM 6514 N N . ASN B 1 331 ? 11.398 -7.828 -16.094 1 79.38 331 ASN B N 1
ATOM 6515 C CA . ASN B 1 331 ? 10.883 -8.461 -17.297 1 79.38 331 ASN B CA 1
ATOM 6516 C C . ASN B 1 331 ? 10.43 -9.891 -17.016 1 79.38 331 ASN B C 1
ATOM 6518 O O . ASN B 1 331 ? 10.836 -10.82 -17.734 1 79.38 331 ASN B O 1
ATOM 6522 N N . ALA B 1 332 ? 9.609 -10.039 -16.078 1 81.12 332 ALA B N 1
ATOM 6523 C CA . ALA B 1 332 ? 9.078 -11.367 -15.773 1 81.12 332 ALA B CA 1
ATOM 6524 C C . ALA B 1 332 ? 8.219 -11.891 -16.922 1 81.12 332 ALA B C 1
ATOM 6526 O O . ALA B 1 332 ? 7.199 -11.297 -17.266 1 81.12 332 ALA B O 1
ATOM 6527 N N . THR B 1 333 ? 8.422 -13.07 -17.375 1 79.81 333 THR B N 1
ATOM 6528 C CA . THR B 1 333 ? 7.824 -13.57 -18.594 1 79.81 333 THR B CA 1
ATOM 6529 C C . THR B 1 333 ? 6.395 -14.047 -18.344 1 79.81 333 THR B C 1
ATOM 6531 O O . THR B 1 333 ? 5.605 -14.172 -19.297 1 79.81 333 THR B O 1
ATOM 6534 N N . TYR B 1 334 ? 6.07 -14.367 -17.172 1 79.75 334 TYR B N 1
ATOM 6535 C CA . TYR B 1 334 ? 4.727 -14.859 -16.906 1 79.75 334 TYR B CA 1
ATOM 6536 C C . TYR B 1 334 ? 3.73 -13.711 -16.781 1 79.75 334 TYR B C 1
ATOM 6538 O O . TYR B 1 334 ? 2.518 -13.93 -16.797 1 79.75 334 TYR B O 1
ATOM 6546 N N . LEU B 1 335 ? 4.172 -12.539 -16.719 1 78.88 335 LEU B N 1
ATOM 6547 C CA . LEU B 1 335 ? 3.305 -11.367 -16.609 1 78.88 335 LEU B CA 1
ATOM 6548 C C . LEU B 1 335 ? 3.467 -10.461 -17.812 1 78.88 335 LEU B C 1
ATOM 6550 O O . LEU B 1 335 ? 2.488 -9.898 -18.312 1 78.88 335 LEU B O 1
ATOM 6554 N N . PHE B 1 336 ? 4.633 -10.352 -18.266 1 80.56 336 PHE B N 1
ATOM 6555 C CA . PHE B 1 336 ? 4.953 -9.422 -19.344 1 80.56 336 PHE B CA 1
ATOM 6556 C C . PHE B 1 336 ? 5.395 -10.164 -20.594 1 80.56 336 PHE B C 1
ATOM 6558 O O . PHE B 1 336 ? 6.492 -9.93 -21.109 1 80.56 336 PHE B O 1
ATOM 6565 N N . GLN B 1 337 ? 4.488 -10.961 -21.047 1 83.69 337 GLN B N 1
ATOM 6566 C CA . GLN B 1 337 ? 4.742 -11.711 -22.281 1 83.69 337 GLN B CA 1
ATOM 6567 C C . GLN B 1 337 ? 4.934 -10.773 -23.469 1 83.69 337 GLN B C 1
ATOM 6569 O O . GLN B 1 337 ? 4.242 -9.758 -23.578 1 83.69 337 GLN B O 1
ATOM 6574 N N . THR B 1 338 ? 5.77 -11.141 -24.359 1 82.81 338 THR B N 1
ATOM 6575 C CA . THR B 1 338 ? 6.098 -10.273 -25.484 1 82.81 338 THR B CA 1
ATOM 6576 C C . THR B 1 338 ? 5.258 -10.625 -26.719 1 82.81 338 THR B C 1
ATOM 6578 O O . THR B 1 338 ? 5.402 -10.016 -27.766 1 82.81 338 THR B O 1
ATOM 6581 N N . ASP B 1 339 ? 4.414 -11.617 -26.562 1 87.94 339 ASP B N 1
ATOM 6582 C CA . ASP B 1 339 ? 3.609 -12.07 -27.688 1 87.94 339 ASP B CA 1
ATOM 6583 C C . ASP B 1 339 ? 2.119 -11.883 -27.406 1 87.94 339 ASP B C 1
ATOM 6585 O O . ASP B 1 339 ? 1.29 -12.656 -27.891 1 87.94 339 ASP B O 1
ATOM 6589 N N . LYS B 1 340 ? 1.814 -10.953 -26.594 1 90.19 340 LYS B N 1
ATOM 6590 C CA . LYS B 1 340 ? 0.41 -10.609 -26.391 1 90.19 340 LYS B CA 1
ATOM 6591 C C . LYS B 1 340 ? -0.193 -9.984 -27.641 1 90.19 340 LYS B C 1
ATOM 6593 O O . LYS B 1 340 ? 0.535 -9.531 -28.531 1 90.19 340 LYS B O 1
ATOM 6598 N N . PHE B 1 341 ? -1.509 -9.906 -27.781 1 90.31 341 PHE B N 1
ATOM 6599 C CA . PHE B 1 341 ? -2.188 -9.523 -29.016 1 90.31 341 PHE B CA 1
ATOM 6600 C C . PHE B 1 341 ? -2.523 -8.039 -29 1 90.31 341 PHE B C 1
ATOM 6602 O O . PHE B 1 341 ? -3.227 -7.547 -29.891 1 90.31 341 PHE B O 1
ATOM 6609 N N . TYR B 1 342 ? -2.145 -7.258 -27.984 1 91.38 342 TYR B N 1
ATOM 6610 C CA . TYR B 1 342 ? -2.357 -5.816 -27.922 1 91.38 342 TYR B CA 1
ATOM 6611 C C . TYR B 1 342 ? -1.044 -5.078 -27.672 1 91.38 342 TYR B C 1
ATOM 6613 O O . TYR B 1 342 ? 0.012 -5.707 -27.562 1 91.38 342 TYR B O 1
ATOM 6621 N N . ASP B 1 343 ? -1.097 -3.742 -27.734 1 90.94 343 ASP B N 1
ATOM 6622 C CA . ASP B 1 343 ? 0.09 -2.912 -27.547 1 90.94 343 ASP B CA 1
ATOM 6623 C C . ASP B 1 343 ? 0.664 -3.076 -26.141 1 90.94 343 ASP B C 1
ATOM 6625 O O . ASP B 1 343 ? 0.069 -2.613 -25.156 1 90.94 343 ASP B O 1
ATOM 6629 N N . MET B 1 344 ? 1.8 -3.561 -26.031 1 88.69 344 MET B N 1
ATOM 6630 C CA . MET B 1 344 ? 2.4 -3.926 -24.75 1 88.69 344 MET B CA 1
ATOM 6631 C C . MET B 1 344 ? 2.906 -2.689 -24.016 1 88.69 344 MET B C 1
ATOM 6633 O O . MET B 1 344 ? 3.279 -2.768 -22.844 1 88.69 344 MET B O 1
ATOM 6637 N N . ALA B 1 345 ? 2.879 -1.599 -24.703 1 88.69 345 ALA B N 1
ATOM 6638 C CA . ALA B 1 345 ? 3.258 -0.353 -24.031 1 88.69 345 ALA B CA 1
ATOM 6639 C C . ALA B 1 345 ? 2.33 -0.053 -22.859 1 88.69 345 ALA B C 1
ATOM 6641 O O . ALA B 1 345 ? 2.689 0.701 -21.953 1 88.69 345 ALA B O 1
ATOM 6642 N N . TYR B 1 346 ? 1.174 -0.754 -22.859 1 91.81 346 TYR B N 1
ATOM 6643 C CA . TYR B 1 346 ? 0.178 -0.516 -21.828 1 91.81 346 TYR B CA 1
ATOM 6644 C C . TYR B 1 346 ? 0.418 -1.42 -20.625 1 91.81 346 TYR B C 1
ATOM 6646 O O . TYR B 1 346 ? -0.239 -1.275 -19.578 1 91.81 346 TYR B O 1
ATOM 6654 N N . ASP B 1 347 ? 1.356 -2.311 -20.719 1 91.06 347 ASP B N 1
ATOM 6655 C CA . ASP B 1 347 ? 1.764 -3.121 -19.578 1 91.06 347 ASP B CA 1
ATOM 6656 C C . ASP B 1 347 ? 2.852 -2.422 -18.766 1 91.06 347 ASP B C 1
ATOM 6658 O O . ASP B 1 347 ? 4.039 -2.717 -18.922 1 91.06 347 ASP B O 1
ATOM 6662 N N . THR B 1 348 ? 2.496 -1.6 -17.828 1 88 348 THR B N 1
ATOM 6663 C CA . THR B 1 348 ? 3.395 -0.65 -17.172 1 88 348 THR B CA 1
ATOM 6664 C C . THR B 1 348 ? 3.807 -1.15 -15.789 1 88 348 THR B C 1
ATOM 6666 O O . THR B 1 348 ? 4.449 -0.425 -15.031 1 88 348 THR B O 1
ATOM 6669 N N . GLY B 1 349 ? 3.439 -2.318 -15.445 1 89.5 349 GLY B N 1
ATOM 6670 C CA . GLY B 1 349 ? 3.645 -2.826 -14.094 1 89.5 349 GLY B CA 1
ATOM 6671 C C . GLY B 1 349 ? 5.105 -2.893 -13.703 1 89.5 349 GLY B C 1
ATOM 6672 O O . GLY B 1 349 ? 5.438 -2.832 -12.516 1 89.5 349 GLY B O 1
ATOM 6673 N N . ASP B 1 350 ? 5.977 -2.951 -14.625 1 89.69 350 ASP B N 1
ATOM 6674 C CA . ASP B 1 350 ? 7.402 -3.141 -14.359 1 89.69 350 ASP B CA 1
ATOM 6675 C C . ASP B 1 350 ? 8.07 -1.819 -13.977 1 89.69 350 ASP B C 1
ATOM 6677 O O . ASP B 1 350 ? 9.258 -1.787 -13.656 1 89.69 350 ASP B O 1
ATOM 6681 N N . LYS B 1 351 ? 7.34 -0.739 -13.945 1 91.62 351 LYS B N 1
ATOM 6682 C CA . LYS B 1 351 ? 7.852 0.557 -13.508 1 91.62 351 LYS B CA 1
ATOM 6683 C C . LYS B 1 351 ? 8.055 0.588 -12 1 91.62 351 LYS B C 1
ATOM 6685 O O . LYS B 1 351 ? 8.773 1.441 -11.477 1 91.62 351 LYS B O 1
ATOM 6690 N N . THR B 1 352 ? 7.402 -0.275 -11.289 1 91.81 352 THR B N 1
ATOM 6691 C CA . THR B 1 352 ? 7.414 -0.262 -9.836 1 91.81 352 THR B CA 1
ATOM 6692 C C . THR B 1 352 ? 8.164 -1.474 -9.289 1 91.81 352 THR B C 1
ATOM 6694 O O . THR B 1 352 ? 8.406 -2.441 -10.016 1 91.81 352 THR B O 1
ATOM 6697 N N . ILE B 1 353 ? 8.531 -1.427 -7.984 1 91.5 353 ILE B N 1
ATOM 6698 C CA . ILE B 1 353 ? 9.172 -2.57 -7.348 1 91.5 353 ILE B CA 1
ATOM 6699 C C . ILE B 1 353 ? 8.109 -3.574 -6.898 1 91.5 353 ILE B C 1
ATOM 6701 O O . ILE B 1 353 ? 8.43 -4.719 -6.57 1 91.5 353 ILE B O 1
ATOM 6705 N N . GLN B 1 354 ? 6.883 -3.133 -6.91 1 88.19 354 GLN B N 1
ATOM 6706 C CA . GLN B 1 354 ? 5.781 -3.996 -6.508 1 88.19 354 GLN B CA 1
ATOM 6707 C C . GLN B 1 354 ? 5.289 -4.844 -7.68 1 88.19 354 GLN B C 1
ATOM 6709 O O . GLN B 1 354 ? 5.492 -4.484 -8.844 1 88.19 354 GLN B O 1
ATOM 6714 N N . CYS B 1 355 ? 4.691 -5.988 -7.359 1 84.06 355 CYS B N 1
ATOM 6715 C CA . CYS B 1 355 ? 3.887 -6.746 -8.312 1 84.06 355 CYS B CA 1
ATOM 6716 C C . CYS B 1 355 ? 2.402 -6.461 -8.117 1 84.06 355 CYS B C 1
ATOM 6718 O O . CYS B 1 355 ? 1.886 -5.461 -8.617 1 84.06 355 CYS B O 1
ATOM 6720 N N . GLY B 1 356 ? 1.857 -7.141 -7.176 1 82.69 356 GLY B N 1
ATOM 6721 C CA . GLY B 1 356 ? 0.497 -6.773 -6.812 1 82.69 356 GLY B CA 1
ATOM 6722 C C . GLY B 1 356 ? 0.397 -5.406 -6.164 1 82.69 356 GLY B C 1
ATOM 6723 O O . GLY B 1 356 ? 1.157 -5.094 -5.246 1 82.69 356 GLY B O 1
ATOM 6724 N N . ARG B 1 357 ? -0.455 -4.512 -6.766 1 86.38 357 ARG B N 1
ATOM 6725 C CA . ARG B 1 357 ? -0.644 -3.182 -6.199 1 86.38 357 ARG B CA 1
ATOM 6726 C C . ARG B 1 357 ? -2.107 -2.76 -6.266 1 86.38 357 ARG B C 1
ATOM 6728 O O . ARG B 1 357 ? -2.855 -3.229 -7.125 1 86.38 357 ARG B O 1
ATOM 6735 N N . LYS B 1 358 ? -2.445 -1.897 -5.414 1 89.75 358 LYS B N 1
ATOM 6736 C CA . LYS B 1 358 ? -3.812 -1.388 -5.359 1 89.75 358 LYS B CA 1
ATOM 6737 C C . LYS B 1 358 ? -4.027 -0.287 -6.395 1 89.75 358 LYS B C 1
ATOM 6739 O O . LYS B 1 358 ? -3.104 0.46 -6.719 1 89.75 358 LYS B O 1
ATOM 6744 N N . VAL B 1 359 ? -5.223 -0.245 -6.938 1 94.69 359 VAL B N 1
ATOM 6745 C CA . VAL B 1 359 ? -5.621 0.837 -7.828 1 94.69 359 VAL B CA 1
ATOM 6746 C C . VAL B 1 359 ? -5.926 2.094 -7.016 1 94.69 359 VAL B C 1
ATOM 6748 O O . VAL B 1 359 ? -6.949 2.16 -6.328 1 94.69 359 VAL B O 1
ATOM 6751 N N . ASP B 1 360 ? -5.117 3.062 -7.141 1 94.88 360 ASP B N 1
ATOM 6752 C CA . ASP B 1 360 ? -5.285 4.254 -6.312 1 94.88 360 ASP B CA 1
ATOM 6753 C C . ASP B 1 360 ? -5.734 5.445 -7.148 1 94.88 360 ASP B C 1
ATOM 6755 O O . ASP B 1 360 ? -6.031 6.516 -6.609 1 94.88 360 ASP B O 1
ATOM 6759 N N . CYS B 1 361 ? -5.836 5.277 -8.469 1 96.88 361 CYS B N 1
ATOM 6760 C CA . CYS B 1 361 ? -6.16 6.402 -9.336 1 96.88 361 CYS B CA 1
ATOM 6761 C C . CYS B 1 361 ? -7.664 6.633 -9.398 1 96.88 361 CYS B C 1
ATOM 6763 O O . CYS B 1 361 ? -8.117 7.762 -9.578 1 96.88 361 CYS B O 1
ATOM 6765 N N . LEU B 1 362 ? -8.484 5.598 -9.219 1 98.25 362 LEU B N 1
ATOM 6766 C CA . LEU B 1 362 ? -9.922 5.688 -9.438 1 98.25 362 LEU B CA 1
ATOM 6767 C C . LEU B 1 362 ? -10.562 6.668 -8.461 1 98.25 362 LEU B C 1
ATOM 6769 O O . LEU B 1 362 ? -11.414 7.473 -8.852 1 98.25 362 LEU B O 1
ATOM 6773 N N . LYS B 1 363 ? -10.289 6.574 -7.199 1 98.5 363 LYS B N 1
ATOM 6774 C CA . LYS B 1 363 ? -10.883 7.449 -6.191 1 98.5 363 LYS B CA 1
ATOM 6775 C C . LYS B 1 363 ? -10.602 8.914 -6.504 1 98.5 363 LYS B C 1
ATOM 6777 O O . LYS B 1 363 ? -11.492 9.758 -6.383 1 98.5 363 LYS B O 1
ATOM 6782 N N . LEU B 1 364 ? -9.344 9.219 -6.84 1 98.62 364 LEU B N 1
ATOM 6783 C CA . LEU B 1 364 ? -8.984 10.586 -7.199 1 98.62 364 LEU B CA 1
ATOM 6784 C C . LEU B 1 364 ? -9.711 11.016 -8.469 1 98.62 364 LEU B C 1
ATOM 6786 O O . LEU B 1 364 ? -10.242 12.125 -8.531 1 98.62 364 LEU B O 1
ATOM 6790 N N . TRP B 1 365 ? -9.734 10.172 -9.508 1 98.56 365 TRP B N 1
ATOM 6791 C CA . TRP B 1 365 ? -10.375 10.461 -10.781 1 98.56 365 TRP B CA 1
ATOM 6792 C C . TRP B 1 365 ? -11.859 10.75 -10.594 1 98.56 365 TRP B C 1
ATOM 6794 O O . TRP B 1 365 ? -12.375 11.75 -11.102 1 98.56 365 TRP B O 1
ATOM 6804 N N . LEU B 1 366 ? -12.531 9.859 -9.859 1 98.38 366 LEU B N 1
ATOM 6805 C CA . LEU B 1 366 ? -13.977 10.008 -9.672 1 98.38 366 LEU B CA 1
ATOM 6806 C C . LEU B 1 366 ? -14.297 11.273 -8.891 1 98.38 366 LEU B C 1
ATOM 6808 O O . LEU B 1 366 ? -15.266 11.969 -9.195 1 98.38 366 LEU B O 1
ATOM 6812 N N . MET B 1 367 ? -13.562 11.555 -7.836 1 98 367 MET B N 1
ATOM 6813 C CA . MET B 1 367 ? -13.727 12.789 -7.078 1 98 367 MET B CA 1
ATOM 6814 C C . MET B 1 367 ? -13.547 14.008 -7.977 1 98 367 MET B C 1
ATOM 6816 O O . MET B 1 367 ? -14.305 14.969 -7.883 1 98 367 MET B O 1
ATOM 6820 N N . TRP B 1 368 ? -12.531 13.984 -8.82 1 98.38 368 TRP B N 1
ATOM 6821 C CA . TRP B 1 368 ? -12.242 15.086 -9.734 1 98.38 368 TRP B CA 1
ATOM 6822 C C . TRP B 1 368 ? -13.359 15.258 -10.75 1 98.38 368 TRP B C 1
ATOM 6824 O O . TRP B 1 368 ? -13.758 16.391 -11.062 1 98.38 368 TRP B O 1
ATOM 6834 N N . LYS B 1 369 ? -13.875 14.156 -11.32 1 97.56 369 LYS B N 1
ATOM 6835 C CA . LYS B 1 369 ? -14.992 14.219 -12.25 1 97.56 369 LYS B CA 1
ATOM 6836 C C . LYS B 1 369 ? -16.203 14.906 -11.617 1 97.56 369 LYS B C 1
ATOM 6838 O O . LYS B 1 369 ? -16.891 15.688 -12.281 1 97.56 369 LYS B O 1
ATOM 6843 N N . ALA B 1 370 ? -16.438 14.648 -10.391 1 97.31 370 ALA B N 1
ATOM 6844 C CA . ALA B 1 370 ? -17.625 15.141 -9.695 1 97.31 370 ALA B CA 1
ATOM 6845 C C . ALA B 1 370 ? -17.469 16.609 -9.32 1 97.31 370 ALA B C 1
ATOM 6847 O O . ALA B 1 370 ? -18.422 17.375 -9.375 1 97.31 370 ALA B O 1
ATOM 6848 N N . ASN B 1 371 ? -16.234 17.031 -8.875 1 96.5 371 ASN B N 1
ATOM 6849 C CA . ASN B 1 371 ? -16.047 18.375 -8.312 1 96.5 371 ASN B CA 1
ATOM 6850 C C . ASN B 1 371 ? -15.469 19.328 -9.352 1 96.5 371 ASN B C 1
ATOM 6852 O O . ASN B 1 371 ? -15.672 20.547 -9.258 1 96.5 371 ASN B O 1
ATOM 6856 N N . GLY B 1 372 ? -14.758 18.75 -10.359 1 96.81 372 GLY B N 1
ATOM 6857 C CA . GLY B 1 372 ? -14.008 19.609 -11.273 1 96.81 372 GLY B CA 1
ATOM 6858 C C . GLY B 1 372 ? -12.805 20.266 -10.625 1 96.81 372 GLY B C 1
ATOM 6859 O O . GLY B 1 372 ? -12.664 20.234 -9.398 1 96.81 372 GLY B O 1
ATOM 6860 N N . THR B 1 373 ? -11.969 20.844 -11.445 1 97.81 373 THR B N 1
ATOM 6861 C CA . THR B 1 373 ? -10.812 21.578 -10.938 1 97.81 373 THR B CA 1
ATOM 6862 C C . THR B 1 373 ? -11.25 22.75 -10.078 1 97.81 373 THR B C 1
ATOM 6864 O O . THR B 1 373 ? -10.617 23.062 -9.07 1 97.81 373 THR B O 1
ATOM 6867 N N . GLU B 1 374 ? -12.289 23.359 -10.414 1 97.69 374 GLU B N 1
ATOM 6868 C CA . GLU B 1 374 ? -12.789 24.531 -9.695 1 97.69 374 GLU B CA 1
ATOM 6869 C C . GLU B 1 374 ? -13.258 24.156 -8.289 1 97.69 374 GLU B C 1
ATOM 6871 O O . GLU B 1 374 ? -12.992 24.875 -7.328 1 97.69 374 GLU B O 1
ATOM 6876 N N . GLY B 1 375 ? -14.008 23.078 -8.266 1 96.69 375 GLY B N 1
ATOM 6877 C CA . GLY B 1 375 ? -14.453 22.625 -6.957 1 96.69 375 GLY B CA 1
ATOM 6878 C C . GLY B 1 375 ? -13.305 22.25 -6.035 1 96.69 375 GLY B C 1
ATOM 6879 O O . GLY B 1 375 ? -13.352 22.531 -4.836 1 96.69 375 GLY B O 1
ATOM 6880 N N . LEU B 1 376 ? -12.312 21.641 -6.508 1 97.75 376 LEU B N 1
ATOM 6881 C CA . LEU B 1 376 ? -11.148 21.266 -5.711 1 97.75 376 LEU B CA 1
ATOM 6882 C C . LEU B 1 376 ? -10.359 22.5 -5.289 1 97.75 376 LEU B C 1
ATOM 6884 O O . LEU B 1 376 ? -9.805 22.547 -4.184 1 97.75 376 LEU B O 1
ATOM 6888 N N . GLU B 1 377 ? -10.258 23.484 -6.172 1 97.94 377 GLU B N 1
ATOM 6889 C CA . GLU B 1 377 ? -9.633 24.75 -5.812 1 97.94 377 GLU B CA 1
ATOM 6890 C C . GLU B 1 377 ? -10.344 25.406 -4.629 1 97.94 377 GLU B C 1
ATOM 6892 O O . GLU B 1 377 ? -9.688 25.891 -3.701 1 97.94 377 GLU B O 1
ATOM 6897 N N . LYS B 1 378 ? -11.656 25.438 -4.648 1 96.38 378 LYS B N 1
ATOM 6898 C CA . LYS B 1 378 ? -12.438 26.016 -3.555 1 96.38 378 LYS B CA 1
ATOM 6899 C C . LYS B 1 378 ? -12.148 25.312 -2.236 1 96.38 378 LYS B C 1
ATOM 6901 O O . LYS B 1 378 ? -12.125 25.938 -1.178 1 96.38 378 LYS B O 1
ATOM 6906 N N . ARG B 1 379 ? -11.984 24.047 -2.318 1 95.56 379 ARG B N 1
ATOM 6907 C CA . ARG B 1 379 ? -11.656 23.266 -1.133 1 95.56 379 ARG B CA 1
ATOM 6908 C C . ARG B 1 379 ? -10.336 23.719 -0.524 1 95.56 379 ARG B C 1
ATOM 6910 O O . ARG B 1 379 ? -10.227 23.875 0.694 1 95.56 379 ARG B O 1
ATOM 6917 N N . VAL B 1 380 ? -9.344 23.859 -1.345 1 97.62 380 VAL B N 1
ATOM 6918 C CA . VAL B 1 380 ? -8.031 24.312 -0.899 1 97.62 380 VAL B CA 1
ATOM 6919 C C . VAL B 1 380 ? -8.133 25.719 -0.309 1 97.62 380 VAL B C 1
ATOM 6921 O O . VAL B 1 380 ? -7.621 25.984 0.783 1 97.62 380 VAL B O 1
ATOM 6924 N N . ASP B 1 381 ? -8.805 26.609 -0.985 1 97.62 381 ASP B N 1
ATOM 6925 C CA . ASP B 1 381 ? -8.938 27.984 -0.539 1 97.62 381 ASP B CA 1
ATOM 6926 C C . ASP B 1 381 ? -9.641 28.062 0.814 1 97.62 381 ASP B C 1
ATOM 6928 O O . ASP B 1 381 ? -9.273 28.859 1.672 1 97.62 381 ASP B O 1
ATOM 6932 N N . ARG B 1 382 ? -10.641 27.281 0.966 1 96.69 382 ARG B N 1
ATOM 6933 C CA . ARG B 1 382 ? -11.398 27.266 2.211 1 96.69 382 ARG B CA 1
ATOM 6934 C C . ARG B 1 382 ? -10.508 26.875 3.389 1 96.69 382 ARG B C 1
ATOM 6936 O O . ARG B 1 382 ? -10.617 27.469 4.473 1 96.69 382 ARG B O 1
ATOM 6943 N N . ALA B 1 383 ? -9.688 25.906 3.182 1 96.75 383 ALA B N 1
ATOM 6944 C CA . ALA B 1 383 ? -8.766 25.5 4.238 1 96.75 383 ALA B CA 1
ATOM 6945 C C . ALA B 1 383 ? -7.871 26.656 4.672 1 96.75 383 ALA B C 1
ATOM 6947 O O . ALA B 1 383 ? -7.656 26.875 5.867 1 96.75 383 ALA B O 1
ATOM 6948 N N . PHE B 1 384 ? -7.352 27.453 3.734 1 97.81 384 PHE B N 1
ATOM 6949 C CA . PHE B 1 384 ? -6.527 28.609 4.039 1 97.81 384 PHE B CA 1
ATOM 6950 C C . PHE B 1 384 ? -7.332 29.656 4.789 1 97.81 384 PHE B C 1
ATOM 6952 O O . PHE B 1 384 ? -6.828 30.281 5.727 1 97.81 384 PHE B O 1
ATOM 6959 N N . GLU B 1 385 ? -8.516 29.828 4.395 1 97.25 385 GLU B N 1
ATOM 6960 C CA . GLU B 1 385 ? -9.367 30.828 5.027 1 97.25 385 GLU B CA 1
ATOM 6961 C C . GLU B 1 385 ? -9.664 30.469 6.477 1 97.25 385 GLU B C 1
ATOM 6963 O O . GLU B 1 385 ? -9.695 31.344 7.348 1 97.25 385 GLU B O 1
ATOM 6968 N N . PHE B 1 386 ? -9.906 29.266 6.727 1 97.12 386 PHE B N 1
ATOM 6969 C CA . PHE B 1 386 ? -10.156 28.812 8.086 1 97.12 386 PHE B CA 1
ATOM 6970 C C . PHE B 1 386 ? -8.938 29.047 8.969 1 97.12 386 PHE B C 1
ATOM 6972 O O . PHE B 1 386 ? -9.062 29.438 10.125 1 97.12 386 PHE B O 1
ATOM 6979 N N . THR B 1 387 ? -7.789 28.734 8.422 1 97.56 387 THR B N 1
ATOM 6980 C CA . THR B 1 387 ? -6.555 28.938 9.172 1 97.56 387 THR B CA 1
ATOM 6981 C C . THR B 1 387 ? -6.355 30.406 9.5 1 97.56 387 THR B C 1
ATOM 6983 O O . THR B 1 387 ? -5.98 30.75 10.625 1 97.56 387 THR B O 1
ATOM 6986 N N . ARG B 1 388 ? -6.629 31.266 8.594 1 97 388 ARG B N 1
ATOM 6987 C CA . ARG B 1 388 ? -6.52 32.719 8.82 1 97 388 ARG B CA 1
ATOM 6988 C C . ARG B 1 388 ? -7.516 33.156 9.875 1 97 388 ARG B C 1
ATOM 6990 O O . ARG B 1 388 ? -7.172 33.969 10.75 1 97 388 ARG B O 1
ATOM 6997 N N . TYR B 1 389 ? -8.695 32.688 9.766 1 97 389 TYR B N 1
ATOM 6998 C CA . TYR B 1 389 ? -9.719 33.031 10.742 1 97 389 TYR B CA 1
ATOM 6999 C C . TYR B 1 389 ? -9.281 32.656 12.148 1 97 389 TYR B C 1
ATOM 7001 O O . TYR B 1 389 ? -9.359 33.469 13.078 1 97 389 TYR B O 1
ATOM 7009 N N . LEU B 1 390 ? -8.797 31.469 12.336 1 96.81 390 LEU B N 1
ATOM 7010 C CA . LEU B 1 390 ? -8.391 30.969 13.641 1 96.81 390 LEU B CA 1
ATOM 7011 C C . LEU B 1 390 ? -7.172 31.734 14.156 1 96.81 390 LEU B C 1
ATOM 7013 O O . LEU B 1 390 ? -7.059 32 15.359 1 96.81 390 LEU B O 1
ATOM 7017 N N . ALA B 1 391 ? -6.219 31.984 13.258 1 97.88 391 ALA B N 1
ATOM 7018 C CA . ALA B 1 391 ? -5.055 32.781 13.648 1 97.88 391 ALA B CA 1
ATOM 7019 C C . ALA B 1 391 ? -5.473 34.125 14.203 1 97.88 391 ALA B C 1
ATOM 7021 O O . ALA B 1 391 ? -4.938 34.594 15.219 1 97.88 391 ALA B O 1
ATOM 7022 N N . ASP B 1 392 ? -6.414 34.719 13.586 1 97.38 392 ASP B N 1
ATOM 7023 C CA . ASP B 1 392 ? -6.914 36.031 14.031 1 97.38 392 ASP B CA 1
ATOM 7024 C C . ASP B 1 392 ? -7.625 35.906 15.375 1 97.38 392 ASP B C 1
ATOM 7026 O O . ASP B 1 392 ? -7.461 36.75 16.25 1 97.38 392 ASP B O 1
ATOM 7030 N N . GLU B 1 393 ? -8.406 34.906 15.516 1 96.69 393 GLU B N 1
ATOM 7031 C CA . GLU B 1 393 ? -9.117 34.688 16.781 1 96.69 393 GLU B CA 1
ATOM 7032 C C . GLU B 1 393 ? -8.148 34.406 17.922 1 96.69 393 GLU B C 1
ATOM 7034 O O . GLU B 1 393 ? -8.383 34.875 19.047 1 96.69 393 GLU B O 1
ATOM 7039 N N . ILE B 1 394 ? -7.105 33.719 17.703 1 97.12 394 ILE B N 1
ATOM 7040 C CA . ILE B 1 394 ? -6.09 33.406 18.703 1 97.12 394 ILE B CA 1
ATOM 7041 C C . ILE B 1 394 ? -5.426 34.688 19.188 1 97.12 394 ILE B C 1
ATOM 7043 O O . ILE B 1 394 ? -5.188 34.844 20.391 1 97.12 394 ILE B O 1
ATOM 7047 N N . LYS B 1 395 ? -5.203 35.594 18.312 1 96.62 395 LYS B N 1
ATOM 7048 C CA . LYS B 1 395 ? -4.539 36.844 18.641 1 96.62 395 LYS B CA 1
ATOM 7049 C C . LYS B 1 395 ? -5.422 37.719 19.531 1 96.62 395 LYS B C 1
ATOM 7051 O O . LYS B 1 395 ? -4.922 38.562 20.281 1 96.62 395 LYS B O 1
ATOM 7056 N N . LYS B 1 396 ? -6.656 37.469 19.469 1 96.06 396 LYS B N 1
ATOM 7057 C CA . LYS B 1 396 ? -7.609 38.281 20.219 1 96.06 396 LYS B CA 1
ATOM 7058 C C . LYS B 1 396 ? -7.824 37.719 21.625 1 96.06 396 LYS B C 1
ATOM 7060 O O . LYS B 1 396 ? -8.344 38.406 22.5 1 96.06 396 LYS B O 1
ATOM 7065 N N . ARG B 1 397 ? -7.535 36.5 21.828 1 94.31 397 ARG B N 1
ATOM 7066 C CA . ARG B 1 397 ? -7.848 35.812 23.094 1 94.31 397 ARG B CA 1
ATOM 7067 C C . ARG B 1 397 ? -6.641 35.812 24.016 1 94.31 397 ARG B C 1
ATOM 7069 O O . ARG B 1 397 ? -5.543 35.406 23.609 1 94.31 397 ARG B O 1
ATOM 7076 N N . GLU B 1 398 ? -7.086 36.156 25.266 1 89.19 398 GLU B N 1
ATOM 7077 C CA . GLU B 1 398 ? -6.031 36.094 26.281 1 89.19 398 GLU B CA 1
ATOM 7078 C C . GLU B 1 398 ? -5.613 34.656 26.578 1 89.19 398 GLU B C 1
ATOM 7080 O O . GLU B 1 398 ? -6.445 33.75 26.562 1 89.19 398 GLU B O 1
ATOM 7085 N N . GLY B 1 399 ? -4.457 34.312 26.562 1 94.06 399 GLY B N 1
ATOM 7086 C CA . GLY B 1 399 ? -3.961 33 26.938 1 94.06 399 GLY B CA 1
ATOM 7087 C C . GLY B 1 399 ? -3.467 32.188 25.75 1 94.06 399 GLY B C 1
ATOM 7088 O O . GLY B 1 399 ? -2.889 31.109 25.922 1 94.06 399 GLY B O 1
ATOM 7089 N N . PHE B 1 400 ? -3.951 32.625 24.656 1 97.56 400 PHE B N 1
ATOM 7090 C CA . PHE B 1 400 ? -3.463 31.938 23.469 1 97.56 400 PHE B CA 1
ATOM 7091 C C . PHE B 1 400 ? -2.309 32.719 22.844 1 97.56 400 PHE B C 1
ATOM 7093 O O . PHE B 1 400 ? -2.289 33.938 22.875 1 97.56 400 PHE B O 1
ATOM 7100 N N . GLN B 1 401 ? -1.375 31.969 22.344 1 97.25 401 GLN B N 1
ATOM 7101 C CA . GLN B 1 401 ? -0.216 32.594 21.703 1 97.25 401 GLN B CA 1
ATOM 7102 C C . GLN B 1 401 ? 0.212 31.797 20.469 1 97.25 401 GLN B C 1
ATOM 7104 O O . GLN B 1 401 ? 0.438 30.594 20.547 1 97.25 401 GLN B O 1
ATOM 7109 N N . LEU B 1 402 ? 0.325 32.469 19.391 1 97.88 402 LEU B N 1
ATOM 7110 C CA . LEU B 1 402 ? 0.835 31.828 18.188 1 97.88 402 LEU B CA 1
ATOM 7111 C C . LEU B 1 402 ? 2.314 31.484 18.328 1 97.88 402 LEU B C 1
ATOM 7113 O O . LEU B 1 402 ? 3.084 32.281 18.891 1 97.88 402 LEU B O 1
ATOM 7117 N N . VAL B 1 403 ? 2.652 30.297 17.906 1 97.38 403 VAL B N 1
ATOM 7118 C CA . VAL B 1 403 ? 4.062 29.938 17.828 1 97.38 403 VAL B CA 1
ATOM 7119 C C . VAL B 1 403 ? 4.723 30.703 16.688 1 97.38 403 VAL B C 1
ATOM 7121 O O . VAL B 1 403 ? 5.859 31.172 16.812 1 97.38 403 VAL B O 1
ATOM 7124 N N . ILE B 1 404 ? 4.047 30.766 15.578 1 97.06 404 ILE B N 1
ATOM 7125 C CA . ILE B 1 404 ? 4.488 31.438 14.367 1 97.06 404 ILE B CA 1
ATOM 7126 C C . ILE B 1 404 ? 3.277 31.828 13.523 1 97.06 404 ILE B C 1
ATOM 7128 O O . ILE B 1 404 ? 2.242 31.156 13.562 1 97.06 404 ILE B O 1
ATOM 7132 N N . GLU B 1 405 ? 3.436 32.969 12.812 1 97.25 405 GLU B N 1
ATOM 7133 C CA . GLU B 1 405 ? 2.398 33.281 11.836 1 97.25 405 GLU B CA 1
ATOM 7134 C C . GLU B 1 405 ? 2.32 32.219 10.75 1 97.25 405 GLU B C 1
ATOM 7136 O O . GLU B 1 405 ? 3.322 31.906 10.102 1 97.25 405 GLU B O 1
ATOM 7141 N N . PRO B 1 406 ? 1.14 31.609 10.523 1 97.38 406 PRO B N 1
ATOM 7142 C CA . PRO B 1 406 ? 1.07 30.484 9.578 1 97.38 406 PRO B CA 1
ATOM 7143 C C . PRO B 1 406 ? 1.227 30.922 8.125 1 97.38 406 PRO B C 1
ATOM 7145 O O . PRO B 1 406 ? 0.654 31.938 7.719 1 97.38 406 PRO B O 1
ATOM 7148 N N . GLU B 1 407 ? 2.016 30.203 7.395 1 96 407 GLU B N 1
ATOM 7149 C CA . GLU B 1 407 ? 2.162 30.375 5.953 1 96 407 GLU B CA 1
ATOM 7150 C C . GLU B 1 407 ? 1.249 29.422 5.184 1 96 407 GLU B C 1
ATOM 7152 O O . GLU B 1 407 ? 0.851 29.719 4.055 1 96 407 GLU B O 1
ATOM 7157 N N . PHE B 1 408 ? 0.985 28.359 5.734 1 97.69 408 PHE B N 1
ATOM 7158 C CA . PHE B 1 408 ? 0.178 27.266 5.211 1 97.69 408 PHE B CA 1
ATOM 7159 C C . PHE B 1 408 ? -1.007 26.984 6.125 1 97.69 408 PHE B C 1
ATOM 7161 O O . PHE B 1 408 ? -1.547 27.891 6.754 1 97.69 408 PHE B O 1
ATOM 7168 N N . VAL B 1 409 ? -1.463 25.797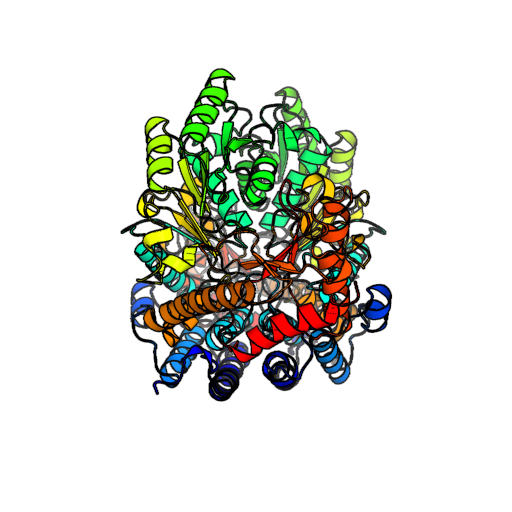 6.172 1 97.56 409 VAL B N 1
ATOM 7169 C CA . VAL B 1 409 ? -2.701 25.547 6.898 1 97.56 409 VAL B CA 1
ATOM 7170 C C . VAL B 1 409 ? -2.383 24.906 8.25 1 97.56 409 VAL B C 1
ATOM 7172 O O . VAL B 1 409 ? -3.289 24.562 9.008 1 97.56 409 VAL B O 1
ATOM 7175 N N . ASN B 1 410 ? -1.076 24.766 8.555 1 97.62 410 ASN B N 1
ATOM 7176 C CA . ASN B 1 410 ? -0.663 24.344 9.891 1 97.62 410 ASN B CA 1
ATOM 7177 C C . ASN B 1 410 ? -0.744 25.5 10.891 1 97.62 410 ASN B C 1
ATOM 7179 O O . ASN B 1 410 ? 0.029 26.453 10.805 1 97.62 410 ASN B O 1
ATOM 7183 N N . LEU B 1 411 ? -1.633 25.391 11.82 1 98.12 411 LEU B N 1
ATOM 7184 C CA . LEU B 1 411 ? -1.746 26.406 12.867 1 98.12 411 LEU B CA 1
ATOM 7185 C C . LEU B 1 411 ? -1.12 25.922 14.164 1 98.12 411 LEU B C 1
ATOM 7187 O O . LEU B 1 411 ? -1.646 25.016 14.812 1 98.12 411 LEU B O 1
ATOM 7191 N N . CYS B 1 412 ? -0.007 26.562 14.562 1 98.25 412 CYS B N 1
ATOM 7192 C CA . CYS B 1 412 ? 0.733 26.188 15.758 1 98.25 412 CYS B CA 1
ATOM 7193 C C . CYS B 1 412 ? 0.573 27.234 16.844 1 98.25 412 CYS B C 1
ATOM 7195 O O . CYS B 1 412 ? 0.8 28.422 16.609 1 98.25 412 CYS B O 1
ATOM 7197 N N . PHE B 1 413 ? 0.223 26.844 18.094 1 98.62 413 PHE B N 1
ATOM 7198 C CA . PHE B 1 413 ? -0.026 27.828 19.141 1 98.62 413 PHE B CA 1
ATOM 7199 C C . PHE B 1 413 ? 0.077 27.172 20.516 1 98.62 413 PHE B C 1
ATOM 7201 O O . PHE B 1 413 ? -0.004 25.953 20.641 1 98.62 413 PHE B O 1
ATOM 7208 N N . TRP B 1 414 ? 0.32 27.969 21.516 1 98.44 414 TRP B N 1
ATOM 7209 C CA . TRP B 1 414 ? 0.249 27.578 22.922 1 98.44 414 TRP B CA 1
ATOM 7210 C C . TRP B 1 414 ? -1.047 28.062 23.562 1 98.44 414 TRP B C 1
ATOM 7212 O O . TRP B 1 414 ? -1.584 29.109 23.172 1 98.44 414 TRP B O 1
ATOM 7222 N N . PHE B 1 415 ? -1.604 27.328 24.422 1 98.5 415 PHE B N 1
ATOM 7223 C CA . PHE B 1 415 ? -2.531 27.812 25.438 1 98.5 415 PHE B CA 1
ATOM 7224 C C . PHE B 1 415 ? -1.814 28.031 26.766 1 98.5 415 PHE B C 1
ATOM 7226 O O . PHE B 1 415 ? -1.234 27.094 27.328 1 98.5 415 PHE B O 1
ATOM 7233 N N . VAL B 1 416 ? -1.83 29.219 27.266 1 98.19 416 VAL B N 1
ATOM 7234 C CA . VAL B 1 416 ? -1.197 29.578 28.516 1 98.19 416 VAL B CA 1
ATOM 7235 C C . VAL B 1 416 ? -2.26 29.734 29.609 1 98.19 416 VAL B C 1
ATOM 7237 O O . VAL B 1 416 ? -2.908 30.781 29.703 1 98.19 416 VAL B O 1
ATOM 7240 N N . PRO B 1 417 ? -2.336 28.781 30.484 1 97.81 417 PRO B N 1
ATOM 7241 C CA . PRO B 1 417 ? -3.354 28.875 31.531 1 97.81 417 PRO B CA 1
ATOM 7242 C C . PRO B 1 417 ? -3.123 30.062 32.469 1 97.81 417 PRO B C 1
ATOM 7244 O O . PRO B 1 417 ? -2.006 30.578 32.562 1 97.81 417 PRO B O 1
ATOM 7247 N N . PRO B 1 418 ? -4.184 30.406 33.219 1 96.75 418 PRO B N 1
ATOM 7248 C CA . PRO B 1 418 ? -4.078 31.547 34.125 1 96.75 418 PRO B CA 1
ATOM 7249 C C . PRO B 1 418 ? -2.924 31.422 35.094 1 96.75 418 PRO B C 1
ATOM 7251 O O . PRO B 1 418 ? -2.266 32.406 35.438 1 96.75 418 PRO B O 1
ATOM 7254 N N . SER B 1 419 ? -2.643 30.297 35.5 1 96.38 419 SER B N 1
ATOM 7255 C CA . SER B 1 419 ? -1.6 30.047 36.5 1 96.38 419 SER B CA 1
ATOM 7256 C C . SER B 1 419 ? -0.221 30.406 35.938 1 96.38 419 SER B C 1
ATOM 7258 O O . SER B 1 419 ? 0.715 30.641 36.719 1 96.38 419 SER B O 1
ATOM 7260 N N . LEU B 1 420 ? -0.055 30.469 34.656 1 96.94 420 LEU B N 1
ATOM 7261 C CA . LEU B 1 420 ? 1.25 30.703 34.031 1 96.94 420 LEU B CA 1
ATOM 7262 C C . LEU B 1 420 ? 1.316 32.094 33.406 1 96.94 420 LEU B C 1
ATOM 7264 O O . LEU B 1 420 ? 2.393 32.531 33 1 96.94 420 LEU B O 1
ATOM 7268 N N . GLN B 1 421 ? 0.233 32.781 33.312 1 95.38 421 GLN B N 1
ATOM 7269 C CA . GLN B 1 421 ? 0.217 34.094 32.688 1 95.38 421 GLN B CA 1
ATOM 7270 C C . GLN B 1 421 ? 1.05 35.094 33.5 1 95.38 421 GLN B C 1
ATOM 7272 O O . GLN B 1 421 ? 0.925 35.188 34.719 1 95.38 421 GLN B O 1
ATOM 7277 N N . GLY B 1 422 ? 1.972 35.781 32.75 1 93.31 422 GLY B N 1
ATOM 7278 C CA . GLY B 1 422 ? 2.814 36.781 33.406 1 93.31 422 GLY B CA 1
ATOM 7279 C C . GLY B 1 422 ? 4.016 36.156 34.094 1 93.31 422 GLY B C 1
ATOM 7280 O O . GLY B 1 422 ? 4.777 36.875 34.75 1 93.31 422 GLY B O 1
ATOM 7281 N N . LYS B 1 423 ? 4.238 34.906 33.906 1 94.69 423 LYS B N 1
ATOM 7282 C CA . LYS B 1 423 ? 5.305 34.25 34.625 1 94.69 423 LYS B CA 1
ATOM 7283 C C . LYS B 1 423 ? 6.441 33.844 33.719 1 94.69 423 LYS B C 1
ATOM 7285 O O . LYS B 1 423 ? 7.148 32.875 34 1 94.69 423 LYS B O 1
ATOM 7290 N N . GLN B 1 424 ? 6.656 34.438 32.594 1 91.62 424 GLN B N 1
ATOM 7291 C CA . GLN B 1 424 ? 7.664 34.094 31.594 1 91.62 424 GLN B CA 1
ATOM 7292 C C . GLN B 1 424 ? 9.07 34.188 32.188 1 91.62 424 GLN B C 1
ATOM 7294 O O . GLN B 1 424 ? 9.992 33.5 31.719 1 91.62 424 GLN B O 1
ATOM 7299 N N . GLY B 1 425 ? 9.211 34.906 33.219 1 91.56 425 GLY B N 1
ATOM 7300 C CA . GLY B 1 425 ? 10.516 35.094 33.812 1 91.56 425 GLY B CA 1
ATOM 7301 C C . GLY B 1 425 ? 10.898 34 34.812 1 91.56 425 GLY B C 1
ATOM 7302 O O . GLY B 1 425 ? 12.07 33.875 35.156 1 91.56 425 GLY B O 1
ATOM 7303 N N . CYS B 1 426 ? 9.969 33.25 35.156 1 92.94 426 CYS B N 1
ATOM 7304 C CA . CYS B 1 426 ? 10.227 32.188 36.094 1 92.94 426 CYS B CA 1
ATOM 7305 C C . CYS B 1 426 ? 11.047 31.062 35.469 1 92.94 426 CYS B C 1
ATOM 7307 O O . CYS B 1 426 ? 10.867 30.766 34.281 1 92.94 426 CYS B O 1
ATOM 7309 N N . ALA B 1 427 ? 11.883 30.422 36.156 1 93.94 427 ALA B N 1
ATOM 7310 C CA . ALA B 1 427 ? 12.836 29.422 35.688 1 93.94 427 ALA B CA 1
ATOM 7311 C C . ALA B 1 427 ? 12.117 28.172 35.188 1 93.94 427 ALA B C 1
ATOM 7313 O O . ALA B 1 427 ? 12.578 27.516 34.25 1 93.94 427 ALA B O 1
ATOM 7314 N N . ASP B 1 428 ? 11.008 27.844 35.719 1 95.56 428 ASP B N 1
ATOM 7315 C CA . ASP B 1 428 ? 10.344 26.594 35.344 1 95.56 428 ASP B CA 1
ATOM 7316 C C . ASP B 1 428 ? 9.188 26.844 34.406 1 95.56 428 ASP B C 1
ATOM 7318 O O . ASP B 1 428 ? 8.352 25.969 34.188 1 95.56 428 ASP B O 1
ATOM 7322 N N . TYR B 1 429 ? 9.094 28.031 33.875 1 96.56 429 TYR B N 1
ATOM 7323 C CA . TYR B 1 429 ? 7.965 28.422 33.062 1 96.56 429 TYR B CA 1
ATOM 7324 C C . TYR B 1 429 ? 7.801 27.5 31.859 1 96.56 429 TYR B C 1
ATOM 7326 O O . TYR B 1 429 ? 6.715 26.953 31.641 1 96.56 429 TYR B O 1
ATOM 7334 N N . TRP B 1 430 ? 8.859 27.297 31.141 1 96.75 430 TRP B N 1
ATOM 7335 C CA . TRP B 1 430 ? 8.789 26.531 29.906 1 96.75 430 TRP B CA 1
ATOM 7336 C C . TRP B 1 430 ? 8.531 25.047 30.203 1 96.75 430 TRP B C 1
ATOM 7338 O O . TRP B 1 430 ? 7.852 24.359 29.438 1 96.75 430 TRP B O 1
ATOM 7348 N N . GLU B 1 431 ? 9.102 24.609 31.234 1 96.5 431 GLU B N 1
ATOM 7349 C CA . GLU B 1 431 ? 8.844 23.234 31.656 1 96.5 431 GLU B CA 1
ATOM 7350 C C . GLU B 1 431 ? 7.363 23.031 31.953 1 96.5 431 GLU B C 1
ATOM 7352 O O . GLU B 1 431 ? 6.77 22.031 31.531 1 96.5 431 GLU B O 1
ATOM 7357 N N . ARG B 1 432 ? 6.797 23.906 32.656 1 97.19 432 ARG B N 1
ATOM 7358 C CA . ARG B 1 432 ? 5.387 23.844 33 1 97.19 432 ARG B CA 1
ATOM 7359 C C . ARG B 1 432 ? 4.492 24.016 31.781 1 97.19 432 ARG B C 1
ATOM 7361 O O . ARG B 1 432 ? 3.508 23.297 31.625 1 97.19 432 ARG B O 1
ATOM 7368 N N . LEU B 1 433 ? 4.855 24.969 30.969 1 97.88 433 LEU B N 1
ATOM 7369 C CA . LEU B 1 433 ? 4.082 25.203 29.75 1 97.88 433 LEU B CA 1
ATOM 7370 C C . LEU B 1 433 ? 4.078 23.969 28.859 1 97.88 433 LEU B C 1
ATOM 7372 O O . LEU B 1 433 ? 3.064 23.656 28.234 1 97.88 433 LEU B O 1
ATOM 7376 N N . GLY B 1 434 ? 5.16 23.281 28.812 1 97.12 434 GLY B N 1
ATOM 7377 C CA . GLY B 1 434 ? 5.301 22.094 27.984 1 97.12 434 GLY B CA 1
ATOM 7378 C C . GLY B 1 434 ? 4.367 20.969 28.391 1 97.12 434 GLY B C 1
ATOM 7379 O O . GLY B 1 434 ? 4.082 20.078 27.594 1 97.12 434 GLY B O 1
ATOM 7380 N N . LYS B 1 435 ? 3.838 20.984 29.578 1 97.62 435 LYS B N 1
ATOM 7381 C CA . LYS B 1 435 ? 2.977 19.938 30.094 1 97.62 435 LYS B CA 1
ATOM 7382 C C . LYS B 1 435 ? 1.506 20.234 29.828 1 97.62 435 LYS B C 1
ATOM 7384 O O . LYS B 1 435 ? 0.646 19.375 29.984 1 97.62 435 LYS B O 1
ATOM 7389 N N . VAL B 1 436 ? 1.237 21.438 29.406 1 98.19 436 VAL B N 1
ATOM 7390 C CA . VAL B 1 436 ? -0.136 21.922 29.266 1 98.19 436 VAL B CA 1
ATOM 7391 C C . VAL B 1 436 ? -0.819 21.203 28.094 1 98.19 436 VAL B C 1
ATOM 7393 O O . VAL B 1 436 ? -1.9 20.625 28.266 1 98.19 436 VAL B O 1
ATOM 7396 N N . ALA B 1 437 ? -0.211 21.188 26.938 1 97.81 437 ALA B N 1
ATOM 7397 C CA . ALA B 1 437 ? -0.824 20.625 25.734 1 97.81 437 ALA B CA 1
ATOM 7398 C C . ALA B 1 437 ? -1.114 19.141 25.922 1 97.81 437 ALA B C 1
ATOM 7400 O O . ALA B 1 437 ? -2.219 18.672 25.641 1 97.81 437 ALA B O 1
ATOM 7401 N N . PRO B 1 438 ? -0.149 18.344 26.438 1 97.31 438 PRO B N 1
ATOM 7402 C CA . PRO B 1 438 ? -0.433 16.922 26.672 1 97.31 438 PRO B CA 1
ATOM 7403 C C . PRO B 1 438 ? -1.591 16.703 27.641 1 97.31 438 PRO B C 1
ATOM 7405 O O . PRO B 1 438 ? -2.4 15.789 27.438 1 97.31 438 PRO B O 1
ATOM 7408 N N . ALA B 1 439 ? -1.658 17.484 28.641 1 98.06 439 ALA B N 1
ATOM 7409 C CA . ALA B 1 439 ? -2.725 17.344 29.641 1 98.06 439 ALA B CA 1
ATOM 7410 C C . ALA B 1 439 ? -4.09 17.625 29.016 1 98.06 439 ALA B C 1
ATOM 7412 O O . ALA B 1 439 ? -5.055 16.906 29.266 1 98.06 439 ALA B O 1
ATOM 7413 N N . ILE B 1 440 ? -4.184 18.688 28.281 1 98.06 440 ILE B N 1
ATOM 7414 C CA . ILE B 1 440 ? -5.434 19.047 27.625 1 98.06 440 ILE B CA 1
ATOM 7415 C C . ILE B 1 440 ? -5.812 17.969 26.609 1 98.06 440 ILE B C 1
ATOM 7417 O O . ILE B 1 440 ? -6.984 17.609 26.484 1 98.06 440 ILE B O 1
ATOM 7421 N N . LYS B 1 441 ? -4.836 17.469 25.828 1 97.31 441 LYS B N 1
ATOM 7422 C CA . LYS B 1 441 ? -5.062 16.391 24.859 1 97.31 441 LYS B CA 1
ATOM 7423 C C . LYS B 1 441 ? -5.684 15.18 25.547 1 97.31 441 LYS B C 1
ATOM 7425 O O . LYS B 1 441 ? -6.633 14.586 25.016 1 97.31 441 LYS B O 1
ATOM 7430 N N . GLU B 1 442 ? -5.152 14.727 26.656 1 96.75 442 GLU B N 1
ATOM 7431 C CA . GLU B 1 442 ? -5.703 13.594 27.406 1 96.75 442 GLU B CA 1
ATOM 7432 C C . GLU B 1 442 ? -7.168 13.828 27.766 1 96.75 442 GLU B C 1
ATOM 7434 O O . GLU B 1 442 ? -8.008 12.945 27.578 1 96.75 442 GLU B O 1
ATOM 7439 N N . ARG B 1 443 ? -7.488 15.031 28.234 1 97.69 443 ARG B N 1
ATOM 7440 C CA . ARG B 1 443 ? -8.844 15.352 28.672 1 97.69 443 ARG B CA 1
ATOM 7441 C C . ARG B 1 443 ? -9.812 15.336 27.484 1 97.69 443 ARG B C 1
ATOM 7443 O O . ARG B 1 443 ? -10.922 14.812 27.594 1 97.69 443 ARG B O 1
ATOM 7450 N N . MET B 1 444 ? -9.43 15.914 26.422 1 96.81 444 MET B N 1
ATOM 7451 C CA . MET B 1 444 ? -10.328 15.977 25.266 1 96.81 444 MET B CA 1
ATOM 7452 C C . MET B 1 444 ? -10.586 14.586 24.703 1 96.81 444 MET B C 1
ATOM 7454 O O . MET B 1 444 ? -11.695 14.289 24.25 1 96.81 444 MET B O 1
ATOM 7458 N N . MET B 1 445 ? -9.57 13.68 24.672 1 95.31 445 MET B N 1
ATOM 7459 C CA . MET B 1 445 ? -9.734 12.328 24.156 1 95.31 445 MET B CA 1
ATOM 7460 C C . MET B 1 445 ? -10.641 11.5 25.062 1 95.31 445 MET B C 1
ATOM 7462 O O . MET B 1 445 ? -11.508 10.773 24.578 1 95.31 445 MET B O 1
ATOM 7466 N N . LYS B 1 446 ? -10.43 11.586 26.328 1 96.25 446 LYS B N 1
ATOM 7467 C CA . LYS B 1 446 ? -11.25 10.844 27.281 1 96.25 446 LYS B CA 1
ATOM 7468 C C . LYS B 1 446 ? -12.703 11.312 27.234 1 96.25 446 LYS B C 1
ATOM 7470 O O . LYS B 1 446 ? -13.625 10.516 27.375 1 96.25 446 LYS B O 1
ATOM 7475 N N . LYS B 1 447 ? -12.859 12.617 27.047 1 96.5 447 LYS B N 1
ATOM 7476 C CA . LYS B 1 447 ? -14.203 13.156 26.906 1 96.5 447 LYS B CA 1
ATOM 7477 C C . LYS B 1 447 ? -14.805 12.797 25.547 1 96.5 447 LYS B C 1
ATOM 7479 O O . LYS B 1 447 ? -16.016 12.602 25.422 1 96.5 447 LYS B O 1
ATOM 7484 N N . GLY B 1 448 ? -13.961 12.734 24.469 1 96.38 448 GLY B N 1
ATOM 7485 C CA . GLY B 1 448 ? -14.391 12.43 23.109 1 96.38 448 GLY B CA 1
ATOM 7486 C C . GLY B 1 448 ? -14.891 13.648 22.359 1 96.38 448 GLY B C 1
ATOM 7487 O O . GLY B 1 448 ? -15.57 13.523 21.344 1 96.38 448 GLY B O 1
ATOM 7488 N N . SER B 1 449 ? -14.609 14.852 22.766 1 95.62 449 SER B N 1
ATOM 7489 C CA . SER B 1 449 ? -15.203 16.062 22.219 1 95.62 449 SER B CA 1
ATOM 7490 C C . SER B 1 449 ? -14.492 16.516 20.953 1 95.62 449 SER B C 1
ATOM 7492 O O . SER B 1 449 ? -15.102 17.109 20.062 1 95.62 449 SER B O 1
ATOM 7494 N N . MET B 1 450 ? -13.203 16.312 20.875 1 95.81 450 MET B N 1
ATOM 7495 C CA . MET B 1 450 ? -12.406 16.672 19.703 1 95.81 450 MET B CA 1
ATOM 7496 C C . MET B 1 450 ? -11.047 15.977 19.75 1 95.81 450 MET B C 1
ATOM 7498 O O . MET B 1 450 ? -10.75 15.234 20.688 1 95.81 450 MET B O 1
ATOM 7502 N N . MET B 1 451 ? -10.312 16.078 18.703 1 95.88 451 MET B N 1
ATOM 7503 C CA . MET B 1 451 ? -8.953 15.539 18.641 1 95.88 451 MET B CA 1
ATOM 7504 C C . MET B 1 451 ? -8.031 16.5 17.891 1 95.88 451 MET B C 1
ATOM 7506 O O . MET B 1 451 ? -8.359 16.969 16.797 1 95.88 451 MET B O 1
ATOM 7510 N N . VAL B 1 452 ? -6.887 16.859 18.531 1 96.75 452 VAL B N 1
ATOM 7511 C CA . VAL B 1 452 ? -5.898 17.75 17.922 1 96.75 452 VAL B CA 1
ATOM 7512 C C . VAL B 1 452 ? -4.492 17.281 18.297 1 96.75 452 VAL B C 1
ATOM 7514 O O . VAL B 1 452 ? -4.289 16.688 19.359 1 96.75 452 VAL B O 1
ATOM 7517 N N . GLY B 1 453 ? -3.537 17.531 17.422 1 94.94 453 GLY B N 1
ATOM 7518 C CA . GLY B 1 453 ? -2.174 17.109 17.688 1 94.94 453 GLY B CA 1
ATOM 7519 C C . GLY B 1 453 ? -1.374 18.125 18.484 1 94.94 453 GLY B C 1
ATOM 7520 O O . GLY B 1 453 ? -1.762 19.297 18.562 1 94.94 453 GLY B O 1
ATOM 7521 N N . TYR B 1 454 ? -0.294 17.672 19.094 1 96.69 454 TYR B N 1
ATOM 7522 C CA . TYR B 1 454 ? 0.691 18.516 19.75 1 96.69 454 TYR B CA 1
ATOM 7523 C C . TYR B 1 454 ? 2.094 17.938 19.609 1 96.69 454 TYR B C 1
ATOM 7525 O O . TYR B 1 454 ? 2.258 16.75 19.344 1 96.69 454 TYR B O 1
ATOM 7533 N N . GLN B 1 455 ? 3.084 18.75 19.672 1 96.25 455 GLN B N 1
ATOM 7534 C CA . GLN B 1 455 ? 4.469 18.297 19.625 1 96.25 455 GLN B CA 1
ATOM 7535 C C . GLN B 1 455 ? 5.43 19.406 20.031 1 96.25 455 GLN B C 1
ATOM 7537 O O . GLN B 1 455 ? 5.074 20.594 19.969 1 96.25 455 GLN B O 1
ATOM 7542 N N . PRO B 1 456 ? 6.617 19 20.531 1 95.81 456 PRO B N 1
ATOM 7543 C CA . PRO B 1 456 ? 7.703 19.969 20.609 1 95.81 456 PRO B CA 1
ATOM 7544 C C . PRO B 1 456 ? 8.406 20.203 19.281 1 95.81 456 PRO B C 1
ATOM 7546 O O . PRO B 1 456 ? 8.117 19.5 18.297 1 95.81 456 PRO B O 1
ATOM 7549 N N . LEU B 1 457 ? 9.234 21.156 19.188 1 94.94 457 LEU B N 1
ATOM 7550 C CA . LEU B 1 457 ? 10.07 21.406 18.016 1 94.94 457 LEU B CA 1
ATOM 7551 C C . LEU B 1 457 ? 11.328 22.172 18.391 1 94.94 457 LEU B C 1
ATOM 7553 O O . LEU B 1 457 ? 11.258 23.359 18.734 1 94.94 457 LEU B O 1
ATOM 7557 N N . GLY B 1 458 ? 12.406 21.516 18.281 1 91.31 458 GLY B N 1
ATOM 7558 C CA . GLY B 1 458 ? 13.648 22.141 18.703 1 91.31 458 GLY B CA 1
ATOM 7559 C C . GLY B 1 458 ? 13.617 22.609 20.141 1 91.31 458 GLY B C 1
ATOM 7560 O O . GLY B 1 458 ? 13.398 21.812 21.062 1 91.31 458 GLY B O 1
ATOM 7561 N N . SER B 1 459 ? 13.812 23.953 20.281 1 92.06 459 SER B N 1
ATOM 7562 C CA . SER B 1 459 ? 13.82 24.516 21.625 1 92.06 459 SER B CA 1
ATOM 7563 C C . SER B 1 459 ? 12.406 24.875 22.094 1 92.06 459 SER B C 1
ATOM 7565 O O . SER B 1 459 ? 12.195 25.219 23.25 1 92.06 459 SER B O 1
ATOM 7567 N N . LYS B 1 460 ? 11.492 24.781 21.234 1 95.81 460 LYS B N 1
ATOM 7568 C CA . LYS B 1 460 ? 10.109 25.062 21.609 1 95.81 460 LYS B CA 1
ATOM 7569 C C . LYS B 1 460 ? 9.461 23.875 22.297 1 95.81 460 LYS B C 1
ATOM 7571 O O . LYS B 1 460 ? 9.531 22.75 21.781 1 95.81 460 LYS B O 1
ATOM 7576 N N . VAL B 1 461 ? 8.891 24.156 23.453 1 96.88 461 VAL B N 1
ATOM 7577 C CA . VAL B 1 461 ? 8.203 23.094 24.188 1 96.88 461 VAL B CA 1
ATOM 7578 C C . VAL B 1 461 ? 6.902 22.734 23.484 1 96.88 461 VAL B C 1
ATOM 7580 O O . VAL B 1 461 ? 6.535 23.344 22.484 1 96.88 461 VAL B O 1
ATOM 7583 N N . ASN B 1 462 ? 6.184 21.75 23.984 1 97.88 462 ASN B N 1
ATOM 7584 C CA . ASN B 1 462 ? 4.973 21.234 23.359 1 97.88 462 ASN B CA 1
ATOM 7585 C C . ASN B 1 462 ? 3.986 22.359 23.047 1 97.88 462 ASN B C 1
ATOM 7587 O O . ASN B 1 462 ? 3.688 23.188 23.906 1 97.88 462 ASN B O 1
ATOM 7591 N N . PHE B 1 463 ? 3.557 22.422 21.875 1 98.31 463 PHE B N 1
ATOM 7592 C CA . PHE B 1 463 ? 2.484 23.297 21.438 1 98.31 463 PHE B CA 1
ATOM 7593 C C . PHE B 1 463 ? 1.456 22.531 20.609 1 98.31 463 PHE B C 1
ATOM 7595 O O . PHE B 1 463 ? 1.727 21.422 20.156 1 98.31 463 PHE B O 1
ATOM 7602 N N . PHE B 1 464 ? 0.295 23.047 20.469 1 98.12 464 PHE B N 1
ATOM 7603 C CA . PHE B 1 464 ? -0.739 22.438 19.641 1 98.12 464 PHE B CA 1
ATOM 7604 C C . PHE B 1 464 ? -0.469 22.703 18.156 1 98.12 464 PHE B C 1
ATOM 7606 O O . PHE B 1 464 ? 0.065 23.75 17.797 1 98.12 464 PHE B O 1
ATOM 7613 N N . ARG B 1 465 ? -0.764 21.781 17.312 1 97.62 465 ARG B N 1
ATOM 7614 C CA . ARG B 1 465 ? -0.788 21.906 15.859 1 97.62 465 ARG B CA 1
ATOM 7615 C C . ARG B 1 465 ? -2.154 21.516 15.305 1 97.62 465 ARG B C 1
ATOM 7617 O O . ARG B 1 465 ? -2.521 20.344 15.305 1 97.62 465 ARG B O 1
ATOM 7624 N N . GLN B 1 466 ? -2.857 22.469 14.844 1 96.81 466 GLN B N 1
ATOM 7625 C CA . GLN B 1 466 ? -4.199 22.234 14.305 1 96.81 466 GLN B CA 1
ATOM 7626 C C . GLN B 1 466 ? -4.211 22.359 12.789 1 96.81 466 GLN B C 1
ATOM 7628 O O . GLN B 1 466 ? -3.65 23.312 12.234 1 96.81 466 GLN B O 1
ATOM 7633 N N . VAL B 1 467 ? -4.828 21.422 12.117 1 96.12 467 VAL B N 1
ATOM 7634 C CA . VAL B 1 467 ? -5.008 21.438 10.664 1 96.12 467 VAL B CA 1
ATOM 7635 C C . VAL B 1 467 ? -6.477 21.203 10.328 1 96.12 467 VAL B C 1
ATOM 7637 O O . VAL B 1 467 ? -7.094 20.25 10.797 1 96.12 467 VAL B O 1
ATOM 7640 N N . VAL B 1 468 ? -7.043 22.094 9.492 1 95.56 468 VAL B N 1
ATOM 7641 C CA . VAL B 1 468 ? -8.438 21.969 9.086 1 95.56 468 VAL B CA 1
ATOM 7642 C C . VAL B 1 468 ? -8.516 21.797 7.566 1 95.56 468 VAL B C 1
ATOM 7644 O O . VAL B 1 468 ? -8.18 22.703 6.809 1 95.56 468 VAL B O 1
ATOM 7647 N N . THR B 1 469 ? -8.969 20.656 7.16 1 94.94 469 THR B N 1
ATOM 7648 C CA . THR B 1 469 ? -9.125 20.375 5.734 1 94.94 469 THR B CA 1
ATOM 7649 C C . THR B 1 469 ? -10.555 19.953 5.422 1 94.94 469 THR B C 1
ATOM 7651 O O . THR B 1 469 ? -11 20.047 4.277 1 94.94 469 THR B O 1
ATOM 7654 N N . ASN B 1 470 ? -11.336 19.516 6.414 1 94.5 470 ASN B N 1
ATOM 7655 C CA . ASN B 1 470 ? -12.688 19 6.281 1 94.5 470 ASN B CA 1
ATOM 7656 C C . ASN B 1 470 ? -13.68 20.094 5.918 1 94.5 470 ASN B C 1
ATOM 7658 O O . ASN B 1 470 ? -13.922 21 6.719 1 94.5 470 ASN B O 1
ATOM 7662 N N . PRO B 1 471 ? -14.312 20.016 4.82 1 92.38 471 PRO B N 1
ATOM 7663 C CA . PRO B 1 471 ? -15.227 21.078 4.395 1 92.38 471 PRO B CA 1
ATOM 7664 C C . PRO B 1 471 ? -16.516 21.109 5.223 1 92.38 471 PRO B C 1
ATOM 7666 O O . PRO B 1 471 ? -17.281 22.062 5.113 1 92.38 471 PRO B O 1
ATOM 7669 N N . MET B 1 472 ? -16.734 20.172 6.031 1 92.81 472 MET B N 1
ATOM 7670 C CA . MET B 1 472 ? -17.906 20.156 6.906 1 92.81 472 MET B CA 1
ATOM 7671 C C . MET B 1 472 ? -17.719 21.109 8.086 1 92.81 472 MET B C 1
ATOM 7673 O O . MET B 1 472 ? -18.688 21.469 8.758 1 92.81 472 MET B O 1
ATOM 7677 N N . VAL B 1 473 ? -16.547 21.484 8.32 1 95.44 473 VAL B N 1
ATOM 7678 C CA . VAL B 1 473 ? -16.234 22.359 9.438 1 95.44 473 VAL B CA 1
ATOM 7679 C C . VAL B 1 473 ? -16.812 23.75 9.18 1 95.44 473 VAL B C 1
ATOM 7681 O O . VAL B 1 473 ? -16.828 24.219 8.039 1 95.44 473 VAL B O 1
ATOM 7684 N N . THR B 1 474 ? -17.281 24.391 10.195 1 95.25 474 THR B N 1
ATOM 7685 C CA . THR B 1 474 ? -17.797 25.766 10.141 1 95.25 474 THR B CA 1
ATOM 7686 C C . THR B 1 474 ? -17.047 26.656 11.125 1 95.25 474 THR B C 1
ATOM 7688 O O . THR B 1 474 ? -16.266 26.172 11.945 1 95.25 474 THR B O 1
ATOM 7691 N N . LYS B 1 475 ? -17.297 27.922 11.023 1 96 475 LYS B N 1
ATOM 7692 C CA . LYS B 1 475 ? -16.734 28.859 11.984 1 96 475 LYS B CA 1
ATOM 7693 C C . LYS B 1 475 ? -17.125 28.5 13.414 1 96 475 LYS B C 1
ATOM 7695 O O . LYS B 1 475 ? -16.328 28.656 14.344 1 96 475 LYS B O 1
ATOM 7700 N N . GLN B 1 476 ? -18.344 28.047 13.523 1 95.19 476 GLN B N 1
ATOM 7701 C CA . GLN B 1 476 ? -18.828 27.641 14.836 1 95.19 476 GLN B CA 1
ATOM 7702 C C . GLN B 1 476 ? -17.984 26.5 15.398 1 95.19 476 GLN B C 1
ATOM 7704 O O . GLN B 1 476 ? -17.734 26.453 16.609 1 95.19 476 GLN B O 1
ATOM 7709 N N . ASP B 1 477 ? -17.641 25.562 14.586 1 95.56 477 ASP B N 1
ATOM 7710 C CA . ASP B 1 477 ? -16.781 24.469 15.016 1 95.56 477 ASP B CA 1
ATOM 7711 C C . ASP B 1 477 ? -15.406 24.984 15.453 1 95.56 477 ASP B C 1
ATOM 7713 O O . ASP B 1 477 ? -14.812 24.453 16.391 1 95.56 477 ASP B O 1
ATOM 7717 N N . LEU B 1 478 ? -14.891 25.969 14.805 1 96.69 478 LEU B N 1
ATOM 7718 C CA . LEU B 1 478 ? -13.594 26.547 15.141 1 96.69 478 LEU B CA 1
ATOM 7719 C C . LEU B 1 478 ? -13.664 27.312 16.469 1 96.69 478 LEU B C 1
ATOM 7721 O O . LEU B 1 478 ? -12.727 27.25 17.266 1 96.69 478 LEU B O 1
ATOM 7725 N N . ASP B 1 479 ? -14.742 28.047 16.594 1 96.56 479 ASP B N 1
ATOM 7726 C CA . ASP B 1 479 ? -14.945 28.703 17.891 1 96.56 479 ASP B CA 1
ATOM 7727 C C . ASP B 1 479 ? -15.031 27.688 19.016 1 96.56 479 ASP B C 1
ATOM 7729 O O . ASP B 1 479 ? -14.445 27.891 20.078 1 96.56 479 ASP B O 1
ATOM 7733 N N . PHE B 1 480 ? -15.82 26.641 18.766 1 96.88 480 PHE B N 1
ATOM 7734 C CA . PHE B 1 480 ? -15.914 25.562 19.75 1 96.88 480 PHE B CA 1
ATOM 7735 C C . PHE B 1 480 ? -14.531 25.031 20.094 1 96.88 480 PHE B C 1
ATOM 7737 O O . PHE B 1 480 ? -14.234 24.766 21.266 1 96.88 480 PHE B O 1
ATOM 7744 N N . PHE B 1 481 ? -13.703 24.891 19.141 1 96.88 481 PHE B N 1
ATOM 7745 C CA . PHE B 1 481 ? -12.352 24.375 19.312 1 96.88 481 PHE B CA 1
ATOM 7746 C C . PHE B 1 481 ? -11.57 25.219 20.312 1 96.88 481 PHE B C 1
ATOM 7748 O O . PHE B 1 481 ? -10.992 24.672 21.266 1 96.88 481 PHE B O 1
ATOM 7755 N N . LEU B 1 482 ? -11.539 26.469 20.156 1 97.5 482 LEU B N 1
ATOM 7756 C CA . LEU B 1 482 ? -10.828 27.375 21.047 1 97.5 482 LEU B CA 1
ATOM 7757 C C . LEU B 1 482 ? -11.461 27.375 22.438 1 97.5 482 LEU B C 1
ATOM 7759 O O . LEU B 1 482 ? -10.758 27.328 23.453 1 97.5 482 LEU B O 1
ATOM 7763 N N . ASP B 1 483 ? -12.773 27.406 22.516 1 97.94 483 ASP B N 1
ATOM 7764 C CA . ASP B 1 483 ? -13.492 27.391 23.781 1 97.94 483 ASP B CA 1
ATOM 7765 C C . ASP B 1 483 ? -13.203 26.125 24.578 1 97.94 483 ASP B C 1
ATOM 7767 O O . ASP B 1 483 ? -13.047 26.156 25.797 1 97.94 483 ASP B O 1
ATOM 7771 N N . GLU B 1 484 ? -13.188 25.031 23.844 1 97.88 484 GLU B N 1
ATOM 7772 C CA . GLU B 1 484 ? -12.969 23.734 24.484 1 97.88 484 GLU B CA 1
ATOM 7773 C C . GLU B 1 484 ? -11.555 23.625 25.047 1 97.88 484 GLU B C 1
ATOM 7775 O O . GLU B 1 484 ? -11.352 23.094 26.125 1 97.88 484 GLU B O 1
ATOM 7780 N N . ILE B 1 485 ? -10.539 24.125 24.359 1 98.06 485 ILE B N 1
ATOM 7781 C CA . ILE B 1 485 ? -9.172 24.156 24.859 1 98.06 485 ILE B CA 1
ATOM 7782 C C . ILE B 1 485 ? -9.102 25 26.141 1 98.06 485 ILE B C 1
ATOM 7784 O O . ILE B 1 485 ? -8.484 24.578 27.125 1 98.06 485 ILE B O 1
ATOM 7788 N N . GLU B 1 486 ? -9.719 26.125 26.109 1 97.31 486 GLU B N 1
ATOM 7789 C CA . GLU B 1 486 ? -9.742 27 27.281 1 97.31 486 GLU B CA 1
ATOM 7790 C C . GLU B 1 486 ? -10.43 26.328 28.469 1 97.31 486 GLU B C 1
ATOM 7792 O O . GLU B 1 486 ? -9.93 26.375 29.594 1 97.31 486 GLU B O 1
ATOM 7797 N N . ARG B 1 487 ? -11.531 25.734 28.156 1 97.81 487 ARG B N 1
ATOM 7798 C CA . ARG B 1 487 ? -12.305 25.078 29.203 1 97.81 487 ARG B CA 1
ATOM 7799 C C . ARG B 1 487 ? -11.5 23.938 29.828 1 97.81 487 ARG B C 1
ATOM 7801 O O . ARG B 1 487 ? -11.484 23.781 31.062 1 97.81 487 ARG B O 1
ATOM 7808 N N . LEU B 1 488 ? -10.836 23.172 29.047 1 97.94 488 LEU B N 1
ATOM 7809 C CA . LEU B 1 488 ? -10.117 21.984 29.5 1 97.94 488 LEU B CA 1
ATOM 7810 C C . LEU B 1 488 ? -8.789 22.375 30.125 1 97.94 488 LEU B C 1
ATOM 7812 O O . LEU B 1 488 ? -8.18 21.562 30.844 1 97.94 488 LEU B O 1
ATOM 7816 N N . GLY B 1 489 ? -8.266 23.594 29.922 1 97.62 489 GLY B N 1
ATOM 7817 C CA . GLY B 1 489 ? -6.918 23.938 30.344 1 97.62 489 GLY B CA 1
ATOM 7818 C C . GLY B 1 489 ? -6.883 25 31.422 1 97.62 489 GLY B C 1
ATOM 7819 O O . GLY B 1 489 ? -5.832 25.266 32 1 97.62 489 GLY B O 1
ATOM 7820 N N . THR B 1 490 ? -8.023 25.609 31.734 1 96.62 490 THR B N 1
ATOM 7821 C CA . THR B 1 490 ? -8.062 26.797 32.562 1 96.62 490 THR B CA 1
ATOM 7822 C C . THR B 1 490 ? -7.562 26.469 33.969 1 96.62 490 THR B C 1
ATOM 7824 O O . THR B 1 490 ? -6.945 27.312 34.625 1 96.62 490 THR B O 1
ATOM 7827 N N . ASP B 1 491 ? -7.785 25.297 34.438 1 97 491 ASP B N 1
ATOM 7828 C CA . ASP B 1 491 ? -7.465 24.953 35.812 1 97 491 ASP B CA 1
ATOM 7829 C C . ASP B 1 491 ? -6.062 24.359 35.938 1 97 491 ASP B C 1
ATOM 7831 O O . ASP B 1 491 ? -5.645 23.922 37 1 97 491 ASP B O 1
ATOM 7835 N N . LEU B 1 492 ? -5.375 24.297 34.906 1 96.62 492 LEU B N 1
ATOM 7836 C CA . LEU B 1 492 ? -4.043 23.703 34.938 1 96.62 492 LEU B CA 1
ATOM 7837 C C . LEU B 1 492 ? -3.018 24.672 35.5 1 96.62 492 LEU B C 1
ATOM 7839 O O . LEU B 1 492 ? -3.102 25.875 35.281 1 96.62 492 LEU B O 1
#

pLDDT: mean 95.63, std 4.91, range [39.31, 98.94]

Organism: Chelonia mydas (NCBI:txid8469)